Protein AF-0000000068305610 (afdb_homodimer)

pLDDT: mean 79.69, std 26.47, range [17.66, 98.88]

Foldseek 3Di:
DDDDDDDDDDDDPPDPDDPPPPPPDPVVVVVVVVVVVVVVVPVVPPPPPPPPPPPPDDPDDPDPPPPPPPPPPPPPLDQFFQAQEEEEAEEEQVCCVPLQLLQLLADALVGHHYEYEYQDDDDPVPDDSSGYHYDYFDDDVVAAADAPPADCVLASQLCSLLVRLVVPDPNHFKYKAEYSQKHFLVVQVSLVPSQDDLVDWAKEAADAQFPVRCVVQHNFFHDRHLMIMTTNVNSVVCNVCVSVQSNVCNHFRHHRRSSVSSSVVVVHTYDYAQLRYSPQWAEACQLCLLQPDLAFNTMHGPLVRYAQLDPPDHSSRSVNLLSVQCVLARQQQQFWAWDADVVLQWIWIDGGSWKIWIWLHPDDPVVSNAGEQRIAGNVRHRDQVGGPGGHDYADPDLLGHTWMWTWDDWDDDVQKIKTKTFTDDDPCLVVCCVPNPDSCPLVNQATIEIEIEHGADSLQNPPDPPPPPPPPPPCVPVVPPPSHYRDGWYKDWDDDDSHYTYMYIGHADQAPRHDPPRDD/DDDDDDDDDDPDDDDPDDPPPPPPDPVVVVVVVVVVVVVVVPVVPPPPPPCPPPPPDDPDDPDPPPPPPPVPPPPCPDQFFQAQEEEEAEEEQVCCVPLQLQQLLADALVGHHYEYEYQDDDDPVPDDSSGYHYDYFDDDVVAAADAPPADCVLASQLCSLLVRLVVPDPNHFKYKAEYSQKHFLVVQVSLVPSQDDLVDWAKEAADAQFPVRCVVQHNFFHDRHLMIMTTNVNSVVCNVCVVVQSNVCNHFRHHRRSSVSSVVVVVHTYDYAQLRYSPQWAEACQLCLLQPDLAFNTMHGPLVRYAQLDPPDHSSRSVNLLSVQCVLARQQQQFWAWDADVVLQWIWIDGGSWKIWIWLHPDDPVVSNAGEQRIGGNVRHRDQVGGPGGHDYADPDLLGHTWMWTWDDWDDDPQKIKTKTFTDDDPCLVVCCVPNPDSCPLVNQATIEIEIEHGEDSLQNPPDPPPPPPPPPPCVPVVPPPSHYRDGWYKDWDDDDSHYTYMYIGHADQAPRHDPPRDD

Nearest PDB structures (foldseek):
  8yrl-assembly1_B  TM=6.898E-01  e=5.692E-20  Aspergillus fumigatus CEA10
  2j0b-assembly1_A  TM=7.912E-01  e=1.025E-08  Mus musculus
  7q4i-assembly1_A  TM=6.217E-01  e=4.130E-06  Drosophila melanogaster
  8j2n-assembly2_B  TM=4.578E-01  e=2.581E-04  Mycobacterium tuberculosis H37Rv
  6eji-assembly1_A  TM=3.893E-01  e=1.272E+00  Campylobacter jejuni

Secondary structure (DSSP, 8-state):
-------------------------THHHHHHHHHHHHHHHHHHHHHTT----------------------------PPP-GGGEEEEEE--HHHHHHHHHHHHTT--TTT-EEEEEESSPPPGGG--TTSPPEEEPPP-TTS----SSS-THHHHHHTHHHHHHHT--TT--EEEEEETT-EE-HHHHHHHHTTS-TTS--EEE---SBHHHHHHS-TT---GGG-EEEEHHHHHHHHHHHHHHHHH-TTS--HHHHHHHHHHHHTPPEEE-TTEE---EEE-THHHHHT--SS---EE--TTSB--SSTTS-HHHHHHHHHHHHHH-TTTTT-EEEEEETTTTEEEEEETTTEEEEESS---HHHHTSEE--EEETTS--SGGGBSS-EEPPP--TTTSPEEEEEEEEEEETTEEEEEEEEPP-TTHHHHHHHSTTTTHHHHH--EEEEEEPPPPGGGG----------TTTHHHHTTS--PPP--EEEEEE---SSEEEEEEES--SGGGS-GGG--/-------------------------THHHHHHHHHHHHHHHHHHHTTTT----------------------------PPP-GGGEEEEEE--HHHHHHHHHHHHTT--TTT-EEEEEESSPPPGGG--TTSPPEEEPPP-TTS----SSS-THHHHHHTHHHHHHHT--TT--EEEEEETT-EE-HHHHHHHHTTS-TTS--EEE---SBHHHHHHS-TT---GGG-EEEEHHHHHHHHHHHHHHHHH-TTS--HHHHHHHHHHHHTPPEEE-TTEE---EEE-THHHHHT--SS---EE--TTSB--SSTTS-HHHHHHHHHHHHHH-TTTTT-EEEEEETTTTEEEEEETTTEEEEESS---HHHHTSEE--EEETTS--SGGGBSS-EEPPP--TTTSPEEEEEEEEEEETTEEEEEEEEPP-TTHHHHHHHSTTTTHHHHH--EEEEEEPPPPGGGG----------TTGGGTSTTS--PPP--EEEEEE---SSEEEEEEES--SGGGS-GGG--

Radius of gyration: 33.12 Å; Cα contacts (8 Å, |Δi|>4): 2041; chains: 2; bounding box: 100×125×122 Å

Sequence (1040 aa):
MTTTSTTNPNNANPRSPKIPRYRQSHVATAVIAVAALLISTTAWLSLVFSATPHSLPAPQSFTRSRNRTISRRGGHSEELTLNDIVFGIAGSAQLWKQRKEYVRLWWRPNDMRGHVWLEEKLPVNDVDRSLPPIMVSEDISRFRYTNPTGHPSGLRISRIISECFRLGLPNVRWFVLADDDTIINVDNLVAVLGKYDSSEMVYVGSPSESHSANTYFSHSMAFGGGGIAISHPLAEALSGMQDKCLERYPKLYGSDDRLHACIAELGIPLTREPGFHQCDIRGNAHGLLSSHPIAPFVSIHHVEAVDPFYPGFTSLQSLKLFTQAMRLQATSFLQRSICYDRGHHLTFSVSLGYVVQVFPNIVLPRDLERSEQTYSAWNGISHRNEFDFDTKVAYRSVCKKPILFFLKDIRKQGDATLGSYMRSKAKDDFKRKVFCFSRFRLLHSLQKIKVLGYPPTKKWHLVSFFTQLRFPYAMKLISDLPVPVPRRLCCKLNQTSEEVVSLTVGQCGKGPFGSITDTKMTTTSTTNPNNANPRSPKIPRYRQSHVATAVIAVAALLISTTAWLSLVFSATPHSLPAPQSFTRSRNRTISRRGGHSEELTLNDIVFGIAGSAQLWKQRKEYVRLWWRPNDMRGHVWLEEKLPVNDVDRSLPPIMVSEDISRFRYTNPTGHPSGLRISRIISECFRLGLPNVRWFVLADDDTIINVDNLVAVLGKYDSSEMVYVGSPSESHSANTYFSHSMAFGGGGIAISHPLAEALSGMQDKCLERYPKLYGSDDRLHACIAELGIPLTREPGFHQCDIRGNAHGLLSSHPIAPFVSIHHVEAVDPFYPGFTSLQSLKLFTQAMRLQATSFLQRSICYDRGHHLTFSVSLGYVVQVFPNIVLPRDLERSEQTYSAWNGISHRNEFDFDTKVAYRSVCKKPILFFLKDIRKQGDATLGSYMRSKAKDDFKRKVFCFSRFRLLHSLQKIKVLGYPPTKKWHLVSFFTQLRFPYAMKLISDLPVPVPRRLCCKLNQTSEEVVSLTVGQCGKGPFGSITDTK

InterPro domains:
  IPR006740 Protein of unknown function DUF604 [PF04646] (214-461)

Solvent-accessible surface area (backbone atoms only — not comparable to full-atom values): 56704 Å² total; per-residue (Å²): 135,88,75,86,74,87,76,84,87,81,86,79,79,76,78,78,74,80,74,78,78,76,76,78,65,74,63,57,61,58,51,48,57,54,45,57,59,51,54,67,54,56,69,63,61,69,73,68,66,77,72,73,75,75,80,74,75,81,79,76,81,77,76,78,77,72,78,67,70,70,69,75,70,71,86,75,72,64,80,70,48,57,67,26,34,37,36,40,26,40,48,43,62,88,50,36,82,62,32,48,60,45,38,50,68,56,54,46,60,91,57,48,48,49,34,33,36,17,80,47,85,73,66,81,89,69,77,54,80,64,42,67,52,80,42,62,57,73,89,60,82,86,53,60,75,64,31,88,84,47,51,72,67,25,50,50,54,37,43,40,61,38,56,56,56,70,66,61,68,75,73,54,35,32,37,35,36,32,34,38,52,26,46,51,36,63,69,33,42,41,57,58,57,43,42,44,45,43,84,28,53,43,41,37,20,16,41,51,48,23,36,63,58,18,63,71,74,33,55,66,32,42,32,40,44,17,22,30,38,32,12,35,51,36,41,53,54,38,53,75,44,42,72,67,42,49,55,73,44,25,64,44,57,24,20,48,54,43,40,42,38,46,40,36,44,64,24,47,58,64,41,77,40,85,23,20,26,27,45,42,43,30,45,38,56,57,19,59,53,62,32,41,64,88,52,48,46,27,25,41,12,48,60,83,57,33,51,44,84,35,87,95,41,51,56,67,56,20,49,50,53,43,44,50,36,36,68,76,40,38,76,37,27,34,38,39,26,52,35,70,43,72,92,70,31,27,22,39,41,36,10,39,66,46,38,37,34,39,25,70,37,79,69,55,50,60,62,60,57,27,19,37,56,49,41,24,29,69,89,64,53,60,56,65,78,40,37,75,51,51,58,36,78,61,70,79,50,69,61,64,38,57,49,48,18,34,55,76,46,73,46,79,51,87,83,24,32,42,33,39,19,36,54,55,90,52,92,54,52,63,56,31,61,68,72,37,60,82,79,32,64,65,62,70,52,45,47,36,38,37,38,40,38,41,59,56,61,91,42,27,74,35,69,38,54,56,67,64,73,68,54,78,76,70,49,63,75,70,57,73,58,74,57,42,38,44,54,46,34,15,26,41,82,44,94,54,60,73,44,38,43,36,34,40,36,26,60,59,46,81,51,76,36,18,43,76,74,45,64,124,136,89,83,89,81,88,81,84,88,79,86,76,80,79,81,77,80,81,76,78,81,75,77,78,67,78,65,61,64,59,54,51,59,56,47,58,60,53,54,69,56,55,71,63,61,71,72,68,66,76,73,71,81,72,82,73,76,80,80,75,80,76,76,78,77,72,78,67,70,68,68,76,69,69,89,74,66,64,78,69,50,56,67,28,34,36,35,41,26,41,49,44,62,86,50,36,83,63,32,49,62,46,39,51,67,56,53,46,60,90,56,48,48,47,33,31,35,17,81,48,84,72,68,80,91,68,77,54,81,63,43,66,52,78,42,62,55,72,89,59,84,85,52,61,76,64,32,88,84,47,51,72,67,23,50,50,54,38,43,41,61,38,58,57,57,70,66,63,68,75,73,53,35,31,36,36,35,32,33,37,53,26,47,52,36,63,70,32,42,42,58,58,57,44,42,43,46,44,84,28,55,42,41,36,19,18,41,50,49,22,34,62,58,18,64,70,72,34,54,68,32,41,31,40,46,16,22,29,37,32,12,35,50,36,43,53,56,40,53,74,43,42,72,66,42,49,55,75,46,26,64,47,57,22,20,48,54,43,41,42,39,46,39,36,44,64,25,48,57,63,42,76,39,84,24,21,25,25,44,42,42,29,45,40,56,57,18,58,54,62,31,42,64,86,53,50,45,27,26,40,13,48,61,84,54,33,50,44,84,35,88,94,41,53,56,67,57,20,48,50,53,43,45,49,35,36,67,76,40,39,75,37,27,33,39,40,25,52,36,71,43,73,92,70,31,28,22,38,41,35,11,38,66,47,39,37,34,40,26,71,37,79,70,55,49,60,62,61,58,26,19,38,56,52,41,25,29,69,87,64,53,60,57,65,81,41,36,75,50,50,59,36,78,60,72,80,48,70,62,62,38,57,48,48,19,34,55,75,46,75,44,80,50,88,83,25,34,42,32,39,19,36,54,56,88,52,91,54,51,64,55,29,63,67,73,36,60,81,82,33,63,65,60,69,52,44,47,35,37,38,38,39,38,39,60,55,61,91,43,27,72,36,69,37,54,54,67,64,74,70,54,78,76,71,50,63,73,70,57,72,58,74,58,43,37,46,54,46,33,14,26,37,84,44,93,57,60,74,43,38,42,38,34,41,35,28,61,60,48,80,53,77,35,18,42,75,74,47,63,124

Structure (mmCIF, N/CA/C/O backbone):
data_AF-0000000068305610-model_v1
#
loop_
_entity.id
_entity.type
_entity.pdbx_description
1 polymer 'Uncharacterized protein'
#
loop_
_atom_site.group_PDB
_atom_site.id
_atom_site.type_symbol
_atom_site.label_atom_id
_atom_site.label_alt_id
_atom_site.label_comp_id
_atom_site.label_asym_id
_atom_site.label_entity_id
_atom_site.label_seq_id
_atom_site.pdbx_PDB_ins_code
_atom_site.Cartn_x
_atom_site.Cartn_y
_atom_site.Cartn_z
_atom_site.occupancy
_atom_site.B_iso_or_equiv
_atom_site.auth_seq_id
_atom_site.auth_comp_id
_atom_site.auth_asym_id
_atom_site.auth_atom_id
_atom_site.pdbx_PDB_model_num
ATOM 1 N N . MET A 1 1 ? -10.773 -84.375 35.188 1 19.09 1 MET A N 1
ATOM 2 C CA . MET A 1 1 ? -10.977 -84.25 36.625 1 19.09 1 MET A CA 1
ATOM 3 C C . MET A 1 1 ? -10.078 -83.125 37.188 1 19.09 1 MET A C 1
ATOM 5 O O . MET A 1 1 ? -10.523 -82.312 38 1 19.09 1 MET A O 1
ATOM 9 N N . THR A 1 2 ? -8.797 -83.375 37.156 1 20.03 2 THR A N 1
ATOM 10 C CA . THR A 1 2 ? -7.93 -83 38.281 1 20.03 2 THR A CA 1
ATOM 11 C C . THR A 1 2 ? -7.664 -81.5 38.281 1 20.03 2 THR A C 1
ATOM 13 O O . THR A 1 2 ? -7.32 -80.938 37.25 1 20.03 2 THR A O 1
ATOM 16 N N . THR A 1 3 ? -7.738 -80.75 39.406 1 22.73 3 THR A N 1
ATOM 17 C CA . THR A 1 3 ? -8.078 -79.562 40.156 1 22.73 3 THR A CA 1
ATOM 18 C C . THR A 1 3 ? -6.859 -78.625 40.344 1 22.73 3 THR A C 1
ATOM 20 O O . THR A 1 3 ? -6.938 -77.625 40.969 1 22.73 3 THR A O 1
ATOM 23 N N . THR A 1 4 ? -5.676 -79 39.844 1 21.41 4 THR A N 1
ATOM 24 C CA . THR A 1 4 ? -4.566 -78.688 40.75 1 21.41 4 THR A CA 1
ATOM 25 C C . THR A 1 4 ? -4.387 -77.188 40.844 1 21.41 4 THR A C 1
ATOM 27 O O . THR A 1 4 ? -4.41 -76.438 39.844 1 21.41 4 THR A O 1
ATOM 30 N N . SER A 1 5 ? -4.164 -76.5 42.062 1 22.48 5 SER A N 1
ATOM 31 C CA . SER A 1 5 ? -4.344 -75.375 42.969 1 22.48 5 SER A CA 1
ATOM 32 C C . SER A 1 5 ? -3.18 -74.375 42.875 1 22.48 5 SER A C 1
ATOM 34 O O . SER A 1 5 ? -3.139 -73.375 43.594 1 22.48 5 SER A O 1
ATOM 36 N N . THR A 1 6 ? -2.215 -74.562 41.969 1 21.61 6 THR A N 1
ATOM 37 C CA . THR A 1 6 ? -0.915 -74.188 42.531 1 21.61 6 THR A CA 1
ATOM 38 C C . THR A 1 6 ? -0.86 -72.688 42.844 1 21.61 6 THR A C 1
ATOM 40 O O . THR A 1 6 ? -1.259 -71.875 42.031 1 21.61 6 THR A O 1
ATOM 43 N N . THR A 1 7 ? -0.327 -72.125 44 1 21.12 7 THR A N 1
ATOM 44 C CA . THR A 1 7 ? -0.325 -71.125 45.094 1 21.12 7 THR A CA 1
ATOM 45 C C . THR A 1 7 ? 0.543 -69.938 44.719 1 21.12 7 THR A C 1
ATOM 47 O O . THR A 1 7 ? 0.395 -68.875 45.312 1 21.12 7 THR A O 1
ATOM 50 N N . ASN A 1 8 ? 1.526 -70 43.781 1 20.67 8 ASN A N 1
ATOM 51 C CA . ASN A 1 8 ? 2.77 -69.438 44.312 1 20.67 8 ASN A CA 1
ATOM 52 C C . ASN A 1 8 ? 2.633 -67.938 44.594 1 20.67 8 ASN A C 1
ATOM 54 O O . ASN A 1 8 ? 1.819 -67.25 43.969 1 20.67 8 ASN A O 1
ATOM 58 N N . PRO A 1 9 ? 3.736 -67.188 45.219 1 22.7 9 PRO A N 1
ATOM 59 C CA . PRO A 1 9 ? 4.086 -66.25 46.25 1 22.7 9 PRO A CA 1
ATOM 60 C C . PRO A 1 9 ? 4.066 -64.75 45.75 1 22.7 9 PRO A C 1
ATOM 62 O O . PRO A 1 9 ? 4.105 -64.562 44.562 1 22.7 9 PRO A O 1
ATOM 65 N N . ASN A 1 10 ? 4.133 -63.719 46.656 1 21.58 10 ASN A N 1
ATOM 66 C CA . ASN A 1 10 ? 3.746 -62.375 47 1 21.58 10 ASN A CA 1
ATOM 67 C C . ASN A 1 10 ? 4.77 -61.344 46.5 1 21.58 10 ASN A C 1
ATOM 69 O O . ASN A 1 10 ? 4.727 -60.188 46.875 1 21.58 10 ASN A O 1
ATOM 73 N N . ASN A 1 11 ? 5.805 -61.688 45.688 1 20.88 11 ASN A N 1
ATOM 74 C CA . ASN A 1 11 ? 7.008 -60.906 45.906 1 20.88 11 ASN A CA 1
ATOM 75 C C . ASN A 1 11 ? 6.746 -59.406 45.656 1 20.88 11 ASN A C 1
ATOM 77 O O . ASN A 1 11 ? 5.953 -59.062 44.812 1 20.88 11 ASN A O 1
ATOM 81 N N . ALA A 1 12 ? 7.43 -58.5 46.531 1 21.52 12 ALA A N 1
ATOM 82 C CA . ALA A 1 12 ? 7.527 -57.156 47.125 1 21.52 12 ALA A CA 1
ATOM 83 C C . ALA A 1 12 ? 7.977 -56.125 46.125 1 21.52 12 ALA A C 1
ATOM 85 O O . ALA A 1 12 ? 8.812 -56.406 45.25 1 21.52 12 ALA A O 1
ATOM 86 N N . ASN A 1 13 ? 7.211 -55.031 45.844 1 23.25 13 ASN A N 1
ATOM 87 C CA . ASN A 1 13 ? 7.059 -53.938 44.875 1 23.25 13 ASN A CA 1
ATOM 88 C C . ASN A 1 13 ? 8.219 -52.938 44.969 1 23.25 13 ASN A C 1
ATOM 90 O O . ASN A 1 13 ? 8.281 -52.156 45.906 1 23.25 13 ASN A O 1
ATOM 94 N N . PRO A 1 14 ? 9.539 -53.469 44.875 1 23.23 14 PRO A N 1
ATOM 95 C CA . PRO A 1 14 ? 10.508 -52.5 45.375 1 23.23 14 PRO A CA 1
ATOM 96 C C . PRO A 1 14 ? 10.391 -51.156 44.688 1 23.23 14 PRO A C 1
ATOM 98 O O . PRO A 1 14 ? 9.984 -51.062 43.531 1 23.23 14 PRO A O 1
ATOM 101 N N . ARG A 1 15 ? 10.391 -50.125 45.5 1 23.12 15 ARG A N 1
ATOM 102 C CA . ARG A 1 15 ? 10.141 -48.688 45.375 1 23.12 15 ARG A CA 1
ATOM 103 C C . ARG A 1 15 ? 11.25 -48 44.594 1 23.12 15 ARG A C 1
ATOM 105 O O . ARG A 1 15 ? 12.422 -48.031 44.969 1 23.12 15 ARG A O 1
ATOM 112 N N . SER A 1 16 ? 11.32 -48.156 43.219 1 22.98 16 SER A N 1
ATOM 113 C CA . SER A 1 16 ? 12.461 -47.656 42.469 1 22.98 16 SER A CA 1
ATOM 114 C C . SER A 1 16 ? 12.727 -46.188 42.781 1 22.98 16 SER A C 1
ATOM 116 O O . SER A 1 16 ? 11.789 -45.375 42.875 1 22.98 16 SER A O 1
ATOM 118 N N . PRO A 1 17 ? 13.828 -45.906 43.344 1 23.52 17 PRO A N 1
ATOM 119 C CA . PRO A 1 17 ? 14.258 -44.594 43.875 1 23.52 17 PRO A CA 1
ATOM 120 C C . PRO A 1 17 ? 14.188 -43.5 42.844 1 23.52 17 PRO A C 1
ATOM 122 O O . PRO A 1 17 ? 14.242 -43.75 41.656 1 23.52 17 PRO A O 1
ATOM 125 N N . LYS A 1 18 ? 13.758 -42.281 43.406 1 25.31 18 LYS A N 1
ATOM 126 C CA . LYS A 1 18 ? 13.406 -41 42.844 1 25.31 18 LYS A CA 1
ATOM 127 C C . LYS A 1 18 ? 14.617 -40.344 42.156 1 25.31 18 LYS A C 1
ATOM 129 O O . LYS A 1 18 ? 15.602 -40 42.844 1 25.31 18 LYS A O 1
ATOM 134 N N . ILE A 1 19 ? 15.156 -40.844 41 1 24.5 19 ILE A N 1
ATOM 135 C CA . ILE A 1 19 ? 16.391 -40.219 40.531 1 24.5 19 ILE A CA 1
ATOM 136 C C . ILE A 1 19 ? 16.188 -38.719 40.375 1 24.5 19 ILE A C 1
ATOM 138 O O . ILE A 1 19 ? 15.25 -38.281 39.688 1 24.5 19 ILE A O 1
ATOM 142 N N . PRO A 1 20 ? 16.781 -37.906 41.25 1 23.84 20 PRO A N 1
ATOM 143 C CA . PRO A 1 20 ? 16.594 -36.469 41.281 1 23.84 20 PRO A CA 1
ATOM 144 C C . PRO A 1 20 ? 16.969 -35.781 39.969 1 23.84 20 PRO A C 1
ATOM 146 O O . PRO A 1 20 ? 17.969 -36.125 39.344 1 23.84 20 PRO A O 1
ATOM 149 N N . ARG A 1 21 ? 15.961 -35.281 39.25 1 25.06 21 ARG A N 1
ATOM 150 C CA . ARG A 1 21 ? 16 -34.562 37.969 1 25.06 21 ARG A CA 1
ATOM 151 C C . ARG A 1 21 ? 16.891 -33.312 38.062 1 25.06 21 ARG A C 1
ATOM 153 O O . ARG A 1 21 ? 16.625 -32.406 38.844 1 25.06 21 ARG A O 1
ATOM 160 N N . TYR A 1 22 ? 18.219 -33.531 37.969 1 24.05 22 TYR A N 1
ATOM 161 C CA . TYR A 1 22 ? 19.156 -32.438 38.031 1 24.05 22 TYR A CA 1
ATOM 162 C C . TYR A 1 22 ? 18.766 -31.312 37.094 1 24.05 22 TYR A C 1
ATOM 164 O O . TYR A 1 22 ? 18.422 -31.578 35.938 1 24.05 22 TYR A O 1
ATOM 172 N N . ARG A 1 23 ? 18.375 -30.25 37.656 1 25.55 23 ARG A N 1
ATOM 173 C CA . ARG A 1 23 ? 17.984 -28.922 37.156 1 25.55 23 ARG A CA 1
ATOM 174 C C . ARG A 1 23 ? 19.047 -28.359 36.219 1 25.55 23 ARG A C 1
ATOM 176 O O . ARG A 1 23 ? 20.062 -27.844 36.656 1 25.55 23 ARG A O 1
ATOM 183 N N . GLN A 1 24 ? 19.484 -29.141 35.188 1 26.52 24 GLN A N 1
ATOM 184 C CA . GLN A 1 24 ? 20.547 -28.547 34.406 1 26.52 24 GLN A CA 1
ATOM 185 C C . GLN A 1 24 ? 20.156 -27.172 33.875 1 26.52 24 GLN A C 1
ATOM 187 O O . GLN A 1 24 ? 19.109 -27.016 33.25 1 26.52 24 GLN A O 1
ATOM 192 N N . SER A 1 25 ? 20.562 -26.141 34.594 1 27.72 25 SER A N 1
ATOM 193 C CA . SER A 1 25 ? 20.438 -24.688 34.562 1 27.72 25 SER A CA 1
ATOM 194 C C . SER A 1 25 ? 20.719 -24.141 33.156 1 27.72 25 SER A C 1
ATOM 196 O O . SER A 1 25 ? 21.453 -24.75 32.375 1 27.72 25 SER A O 1
ATOM 198 N N . HIS A 1 26 ? 19.75 -23.281 32.75 1 29.67 26 HIS A N 1
ATOM 199 C CA . HIS A 1 26 ? 19.469 -22.484 31.547 1 29.67 26 HIS A CA 1
ATOM 200 C C . HIS A 1 26 ? 20.703 -21.703 31.094 1 29.67 26 HIS A C 1
ATOM 202 O O . HIS A 1 26 ? 20.625 -20.922 30.141 1 29.67 26 HIS A O 1
ATOM 208 N N . VAL A 1 27 ? 21.734 -21.734 32.031 1 33.31 27 VAL A N 1
ATOM 209 C CA . VAL A 1 27 ? 22.844 -20.844 31.766 1 33.31 27 VAL A CA 1
ATOM 210 C C . VAL A 1 27 ? 23.578 -21.297 30.5 1 33.31 27 VAL A C 1
ATOM 212 O O . VAL A 1 27 ? 24.297 -20.531 29.875 1 33.31 27 VAL A O 1
ATOM 215 N N . ALA A 1 28 ? 23.453 -22.625 30.266 1 31.69 28 ALA A N 1
ATOM 216 C CA . ALA A 1 28 ? 24.359 -23.094 29.219 1 31.69 28 ALA A CA 1
ATOM 217 C C . ALA A 1 28 ? 23.938 -22.562 27.844 1 31.69 28 ALA A C 1
ATOM 219 O O . ALA A 1 28 ? 24.781 -22.344 26.969 1 31.69 28 ALA A O 1
ATOM 220 N N . THR A 1 29 ? 22.594 -22.469 27.844 1 30.66 29 THR A N 1
ATOM 221 C CA . THR A 1 29 ? 22.219 -22.172 26.469 1 30.66 29 THR A CA 1
ATOM 222 C C . THR A 1 29 ? 22.609 -20.734 26.094 1 30.66 29 THR A C 1
ATOM 224 O O . THR A 1 29 ? 22.781 -20.438 24.906 1 30.66 29 THR A O 1
ATOM 227 N N . ALA A 1 30 ? 22.594 -19.828 27.188 1 33.22 30 ALA A N 1
ATOM 228 C CA . ALA A 1 30 ? 22.953 -18.438 26.875 1 33.22 30 ALA A CA 1
ATOM 229 C C . ALA A 1 30 ? 24.391 -18.344 26.375 1 33.22 30 ALA A C 1
ATOM 231 O O . ALA A 1 30 ? 24.703 -17.547 25.5 1 33.22 30 ALA A O 1
ATOM 232 N N . VAL A 1 31 ? 25.25 -19.266 26.922 1 34.5 31 VAL A N 1
ATOM 233 C CA . VAL A 1 31 ? 26.656 -19.172 26.594 1 34.5 31 VAL A CA 1
ATOM 234 C C . VAL A 1 31 ? 26.875 -19.578 25.141 1 34.5 31 VAL A C 1
ATOM 236 O O . VAL A 1 31 ? 27.703 -18.984 24.438 1 34.5 31 VAL A O 1
ATOM 239 N N . ILE A 1 32 ? 25.984 -20.484 24.703 1 32.44 32 ILE A N 1
ATOM 240 C CA . ILE A 1 32 ? 26.297 -20.969 23.359 1 32.44 32 ILE A CA 1
ATOM 241 C C . ILE A 1 32 ? 25.922 -19.891 22.344 1 32.44 32 ILE A C 1
ATOM 243 O O . ILE A 1 32 ? 26.641 -19.688 21.359 1 32.44 32 ILE A O 1
ATOM 247 N N . ALA A 1 33 ? 24.781 -19.188 22.719 1 31.53 33 ALA A N 1
ATOM 248 C CA . ALA A 1 33 ? 24.406 -18.219 21.688 1 31.53 33 ALA A CA 1
ATOM 249 C C . ALA A 1 33 ? 25.453 -17.125 21.562 1 31.53 33 ALA A C 1
ATOM 251 O O . ALA A 1 33 ? 25.719 -16.625 20.453 1 31.53 33 ALA A O 1
ATOM 252 N N . VAL A 1 34 ? 26.078 -16.719 22.719 1 35.78 34 VAL A N 1
ATOM 253 C CA . VAL A 1 34 ? 27.125 -15.719 22.656 1 35.78 34 VAL A CA 1
ATOM 254 C C . VAL A 1 34 ? 28.328 -16.266 21.891 1 35.78 34 VAL A C 1
ATOM 256 O O . VAL A 1 34 ? 28.953 -15.562 21.109 1 35.78 34 VAL A O 1
ATOM 259 N N . ALA A 1 35 ? 28.547 -17.609 22.078 1 32.56 35 ALA A N 1
ATOM 260 C CA . ALA A 1 35 ? 29.734 -18.141 21.422 1 32.56 35 ALA A CA 1
ATOM 261 C C . ALA A 1 35 ? 29.562 -18.125 19.891 1 32.56 35 ALA A C 1
ATOM 263 O O . ALA A 1 35 ? 30.516 -17.828 19.172 1 32.56 35 ALA A O 1
ATOM 264 N N . ALA A 1 36 ? 28.328 -18.5 19.516 1 31 36 ALA A N 1
ATOM 265 C CA . ALA A 1 36 ? 28.188 -18.562 18.062 1 31 36 ALA A CA 1
ATOM 266 C C . ALA A 1 36 ? 28.328 -17.172 17.453 1 31 36 ALA A C 1
ATOM 268 O O . ALA A 1 36 ? 28.844 -17.031 16.344 1 31 36 ALA A O 1
ATOM 269 N N . LEU A 1 37 ? 27.922 -16.109 18.188 1 31.36 37 LEU A N 1
ATOM 270 C CA . LEU A 1 37 ? 28.141 -14.766 17.672 1 31.36 37 LEU A CA 1
ATOM 271 C C . LEU A 1 37 ? 29.641 -14.461 17.609 1 31.36 37 LEU A C 1
ATOM 273 O O . LEU A 1 37 ? 30.094 -13.781 16.688 1 31.36 37 LEU A O 1
ATOM 277 N N . LEU A 1 38 ? 30.422 -15.062 18.562 1 31.53 38 LEU A N 1
ATOM 278 C CA . LEU A 1 38 ? 31.844 -14.773 18.578 1 31.53 38 LEU A CA 1
ATOM 279 C C . LEU A 1 38 ? 32.562 -15.438 17.406 1 31.53 38 LEU A C 1
ATOM 281 O O . LEU A 1 38 ? 33.5 -14.891 16.844 1 31.53 38 LEU A O 1
ATOM 285 N N . ILE A 1 39 ? 32.062 -16.656 17.047 1 31.14 39 ILE A N 1
ATOM 286 C CA . ILE A 1 39 ? 32.875 -17.328 16.031 1 31.14 39 ILE A CA 1
ATOM 287 C C . ILE A 1 39 ? 32.75 -16.594 14.703 1 31.14 39 ILE A C 1
ATOM 289 O O . ILE A 1 39 ? 33.719 -16.438 13.977 1 31.14 39 ILE A O 1
ATOM 293 N N . SER A 1 40 ? 31.516 -16.141 14.406 1 27.84 40 SER A N 1
ATOM 294 C CA . SER A 1 40 ? 31.453 -15.641 13.039 1 27.84 40 SER A CA 1
ATOM 295 C C . SER A 1 40 ? 32.219 -14.336 12.898 1 27.84 40 SER A C 1
ATOM 297 O O . SER A 1 40 ? 32.438 -13.844 11.789 1 27.84 40 SER A O 1
ATOM 299 N N . THR A 1 41 ? 32.531 -13.672 14.016 1 29.97 41 THR A N 1
ATOM 300 C CA . THR A 1 41 ? 33.281 -12.438 13.898 1 29.97 41 THR A CA 1
ATOM 301 C C . THR A 1 41 ? 34.75 -12.734 13.523 1 29.97 41 THR A C 1
ATOM 303 O O . THR A 1 41 ? 35.406 -11.883 12.938 1 29.97 41 THR A O 1
ATOM 306 N N . THR A 1 42 ? 35.281 -13.875 13.945 1 27.14 42 THR A N 1
ATOM 307 C CA . THR A 1 42 ? 36.719 -14.031 13.781 1 27.14 42 THR A CA 1
ATOM 308 C C . THR A 1 42 ? 37.094 -14.211 12.305 1 27.14 42 THR A C 1
ATOM 310 O O . THR A 1 42 ? 38.219 -13.883 11.891 1 27.14 42 THR A O 1
ATOM 313 N N . ALA A 1 43 ? 36.25 -14.984 11.578 1 27.23 43 ALA A N 1
ATOM 314 C CA . ALA A 1 43 ? 36.781 -15.281 10.25 1 27.23 43 ALA A CA 1
ATOM 315 C C . ALA A 1 43 ? 36.906 -14.016 9.422 1 27.23 43 ALA A C 1
ATOM 317 O O . ALA A 1 43 ? 37.75 -13.953 8.508 1 27.23 43 ALA A O 1
ATOM 318 N N . TRP A 1 44 ? 36.125 -13.031 9.742 1 26.14 44 TRP A N 1
ATOM 319 C CA . TRP A 1 44 ? 36.156 -11.867 8.859 1 26.14 44 TRP A CA 1
ATOM 320 C C . TRP A 1 44 ? 37.406 -11.047 9.086 1 26.14 44 TRP A C 1
ATOM 322 O O . TRP A 1 44 ? 37.875 -10.312 8.195 1 26.14 44 TRP A O 1
ATOM 332 N N . LEU A 1 45 ? 38.125 -11.227 10.203 1 26.53 45 LEU A N 1
ATOM 333 C CA . LEU A 1 45 ? 39.25 -10.328 10.469 1 26.53 45 LEU A CA 1
ATOM 334 C C . LEU A 1 45 ? 40.406 -10.586 9.484 1 26.53 45 LEU A C 1
ATOM 336 O O . LEU A 1 45 ? 41.219 -9.695 9.234 1 26.53 45 LEU A O 1
ATOM 340 N N . SER A 1 46 ? 40.594 -11.812 9.117 1 23.84 46 SER A N 1
ATOM 341 C CA . SER A 1 46 ? 41.906 -12.023 8.5 1 23.84 46 SER A CA 1
ATOM 342 C C . SER A 1 46 ? 41.969 -11.312 7.156 1 23.84 46 SER A C 1
ATOM 344 O O . SER A 1 46 ? 43.094 -11.055 6.656 1 23.84 46 SER A O 1
ATOM 346 N N . LEU A 1 47 ? 40.906 -11.383 6.383 1 23.48 47 LEU A N 1
ATOM 347 C CA . LEU A 1 47 ? 41.188 -11.195 4.957 1 23.48 47 LEU A CA 1
ATOM 348 C C . LEU A 1 47 ? 41.344 -9.719 4.625 1 23.48 47 LEU A C 1
ATOM 350 O O . LEU A 1 47 ? 41.75 -9.375 3.516 1 23.48 47 LEU A O 1
ATOM 354 N N . VAL A 1 48 ? 40.906 -8.812 5.52 1 24.39 48 VAL A N 1
ATOM 355 C CA . VAL A 1 48 ? 40.75 -7.477 4.949 1 24.39 48 VAL A CA 1
ATOM 356 C C . VAL A 1 48 ? 42.094 -6.777 4.863 1 24.39 48 VAL A C 1
ATOM 358 O O . VAL A 1 48 ? 42.219 -5.762 4.18 1 24.39 48 VAL A O 1
ATOM 361 N N . PHE A 1 49 ? 43.094 -7.133 5.66 1 24.86 49 PHE A N 1
ATOM 362 C CA . PHE A 1 49 ? 44.062 -6.062 5.84 1 24.86 49 PHE A CA 1
ATOM 363 C C . PHE A 1 49 ? 45.031 -6.004 4.664 1 24.86 49 PHE A C 1
ATOM 365 O O . PHE A 1 49 ? 46.062 -5.344 4.738 1 24.86 49 PHE A O 1
ATOM 372 N N . SER A 1 50 ? 44.969 -6.809 3.65 1 20.83 50 SER A N 1
ATOM 373 C CA . SER A 1 50 ? 46.25 -6.637 2.947 1 20.83 50 SER A CA 1
ATOM 374 C C . SER A 1 50 ? 46.25 -5.367 2.098 1 20.83 50 SER A C 1
ATOM 376 O O . SER A 1 50 ? 45.594 -5.32 1.05 1 20.83 50 SER A O 1
ATOM 378 N N . ALA A 1 51 ? 46.25 -4.176 2.641 1 23.23 51 ALA A N 1
ATOM 379 C CA . ALA A 1 51 ? 46.25 -2.867 1.993 1 23.23 51 ALA A CA 1
ATOM 380 C C . ALA A 1 51 ? 47.469 -2.672 1.115 1 23.23 51 ALA A C 1
ATOM 382 O O . ALA A 1 51 ? 48.562 -2.498 1.623 1 23.23 51 ALA A O 1
ATOM 383 N N . THR A 1 52 ? 47.688 -3.57 0.124 1 23.08 52 THR A N 1
ATOM 384 C CA . THR A 1 52 ? 48.906 -3.141 -0.576 1 23.08 52 THR A CA 1
ATOM 385 C C . THR A 1 52 ? 48.688 -1.783 -1.239 1 23.08 52 THR A C 1
ATOM 387 O O . THR A 1 52 ? 47.625 -1.54 -1.841 1 23.08 52 THR A O 1
ATOM 390 N N . PRO A 1 53 ? 49.5 -0.846 -0.988 1 27.48 53 PRO A N 1
ATOM 391 C CA . PRO A 1 53 ? 49.531 0.566 -1.374 1 27.48 53 PRO A CA 1
ATOM 392 C C . PRO A 1 53 ? 49.625 0.762 -2.887 1 27.48 53 PRO A C 1
ATOM 394 O O . PRO A 1 53 ? 49.75 1.896 -3.359 1 27.48 53 PRO A O 1
ATOM 397 N N . HIS A 1 54 ? 48.938 0.008 -3.771 1 24.06 54 HIS A N 1
ATOM 398 C CA . HIS A 1 54 ? 49.438 0.256 -5.113 1 24.06 54 HIS A CA 1
ATOM 399 C C . HIS A 1 54 ? 49.156 1.683 -5.562 1 24.06 54 HIS A C 1
ATOM 401 O O . HIS A 1 54 ? 48.125 2.248 -5.203 1 24.06 54 HIS A O 1
ATOM 407 N N . SER A 1 55 ? 50.156 2.449 -5.957 1 25.33 55 SER A N 1
ATOM 408 C CA . SER A 1 55 ? 50.344 3.797 -6.477 1 25.33 55 SER A CA 1
ATOM 409 C C . SER A 1 55 ? 49.531 4.035 -7.738 1 25.33 55 SER A C 1
ATOM 411 O O . SER A 1 55 ? 49.781 3.443 -8.789 1 25.33 55 SER A O 1
ATOM 413 N N . LEU A 1 56 ? 48.188 3.895 -7.652 1 25.58 56 LEU A N 1
ATOM 414 C CA . LEU A 1 56 ? 47.531 4.031 -8.953 1 25.58 56 LEU A CA 1
ATOM 415 C C . LEU A 1 56 ? 47.812 5.406 -9.555 1 25.58 56 LEU A C 1
ATOM 417 O O . LEU A 1 56 ? 47.844 6.41 -8.836 1 25.58 56 LEU A O 1
ATOM 421 N N . PRO A 1 57 ? 48.375 5.426 -10.719 1 26.89 57 PRO A N 1
ATOM 422 C CA . PRO A 1 57 ? 48.781 6.621 -11.469 1 26.89 57 PRO A CA 1
ATOM 423 C C . PRO A 1 57 ? 47.625 7.594 -11.688 1 26.89 57 PRO A C 1
ATOM 425 O O . PRO A 1 57 ? 46.469 7.195 -11.625 1 26.89 57 PRO A O 1
ATOM 428 N N . ALA A 1 58 ? 48 8.93 -11.742 1 25.97 58 ALA A N 1
ATOM 429 C CA . ALA A 1 58 ? 47.188 10.156 -11.836 1 25.97 58 ALA A CA 1
ATOM 430 C C . ALA A 1 58 ? 46.281 10.125 -13.047 1 25.97 58 ALA A C 1
ATOM 432 O O . ALA A 1 58 ? 46.719 9.82 -14.164 1 25.97 58 ALA A O 1
ATOM 433 N N . PRO A 1 59 ? 44.875 9.898 -12.805 1 25.66 59 PRO A N 1
ATOM 434 C CA . PRO A 1 59 ? 43.969 9.828 -13.945 1 25.66 59 PRO A CA 1
ATOM 435 C C . PRO A 1 59 ? 44.125 11 -14.914 1 25.66 59 PRO A C 1
ATOM 437 O O . PRO A 1 59 ? 44.5 12.094 -14.5 1 25.66 59 PRO A O 1
ATOM 440 N N . GLN A 1 60 ? 44.531 10.727 -16.156 1 25.48 60 GLN A N 1
ATOM 441 C CA . GLN A 1 60 ? 44.625 11.633 -17.297 1 25.48 60 GLN A CA 1
ATOM 442 C C . GLN A 1 60 ? 43.344 12.461 -17.422 1 25.48 60 GLN A C 1
ATOM 444 O O . GLN A 1 60 ? 42.25 11.977 -17.156 1 25.48 60 GLN A O 1
ATOM 449 N N . SER A 1 61 ? 43.5 13.805 -17.375 1 24.77 61 SER A N 1
ATOM 450 C CA . SER A 1 61 ? 42.531 14.883 -17.469 1 24.77 61 SER A CA 1
ATOM 451 C C . SER A 1 61 ? 41.625 14.719 -18.703 1 24.77 61 SER A C 1
ATOM 453 O O . SER A 1 61 ? 42.125 14.719 -19.828 1 24.77 61 SER A O 1
ATOM 455 N N . PHE A 1 62 ? 40.625 13.789 -18.719 1 24.58 62 PHE A N 1
ATOM 456 C CA . PHE A 1 62 ? 39.719 13.773 -19.844 1 24.58 62 PHE A CA 1
ATOM 457 C C . PHE A 1 62 ? 39.156 15.164 -20.094 1 24.58 62 PHE A C 1
ATOM 459 O O . PHE A 1 62 ? 38.719 15.844 -19.156 1 24.58 62 PHE A O 1
ATOM 466 N N . THR A 1 63 ? 39.594 15.844 -21.094 1 25.06 63 THR A N 1
ATOM 467 C CA . THR A 1 63 ? 39.125 17.078 -21.719 1 25.06 63 THR A CA 1
ATOM 468 C C . THR A 1 63 ? 37.594 17.031 -21.891 1 25.06 63 THR A C 1
ATOM 470 O O . THR A 1 63 ? 37.062 16.047 -22.406 1 25.06 63 THR A O 1
ATOM 473 N N . ARG A 1 64 ? 36.906 17.891 -21.141 1 26.39 64 ARG A N 1
ATOM 474 C CA . ARG A 1 64 ? 35.469 18.156 -21.094 1 26.39 64 ARG A CA 1
ATOM 475 C C . ARG A 1 64 ? 34.938 18.547 -22.469 1 26.39 64 ARG A C 1
ATOM 477 O O . ARG A 1 64 ? 35.219 19.641 -22.969 1 26.39 64 ARG A O 1
ATOM 484 N N . SER A 1 65 ? 35.062 17.672 -23.484 1 24.66 65 SER A N 1
ATOM 485 C CA . SER A 1 65 ? 34.375 18.125 -24.672 1 24.66 65 SER A CA 1
ATOM 486 C C . SER A 1 65 ? 32.938 18.547 -24.344 1 24.66 65 SER A C 1
ATOM 488 O O . SER A 1 65 ? 32.188 17.812 -23.703 1 24.66 65 SER A O 1
ATOM 490 N N . ARG A 1 66 ? 32.625 19.875 -24.375 1 25.69 66 ARG A N 1
ATOM 491 C CA . ARG A 1 66 ? 31.469 20.719 -24.109 1 25.69 66 ARG A CA 1
ATOM 492 C C . ARG A 1 66 ? 30.219 20.203 -24.828 1 25.69 66 ARG A C 1
ATOM 494 O O . ARG A 1 66 ? 29.094 20.547 -24.469 1 25.69 66 ARG A O 1
ATOM 501 N N . ASN A 1 67 ? 30.406 19.922 -26.141 1 25.42 67 ASN A N 1
ATOM 502 C CA . ASN A 1 67 ? 29.234 20.156 -26.969 1 25.42 67 ASN A CA 1
ATOM 503 C C . ASN A 1 67 ? 28.156 19.109 -26.719 1 25.42 67 ASN A C 1
ATOM 505 O O . ASN A 1 67 ? 28.125 18.078 -27.391 1 25.42 67 ASN A O 1
ATOM 509 N N . ARG A 1 68 ? 28.062 18.672 -25.562 1 29.27 68 ARG A N 1
ATOM 510 C CA . ARG A 1 68 ? 27.016 17.656 -25.5 1 29.27 68 ARG A CA 1
ATOM 511 C C . ARG A 1 68 ? 25.656 18.234 -25.922 1 29.27 68 ARG A C 1
ATOM 513 O O . ARG A 1 68 ? 25.156 19.172 -25.281 1 29.27 68 ARG A O 1
ATOM 520 N N . THR A 1 69 ? 25.5 18.297 -27.25 1 27.95 69 THR A N 1
ATOM 521 C CA . THR A 1 69 ? 24.172 18.547 -27.781 1 27.95 69 THR A CA 1
ATOM 522 C C . THR A 1 69 ? 23.125 17.797 -26.953 1 27.95 69 THR A C 1
ATOM 524 O O . THR A 1 69 ? 23.141 16.578 -26.859 1 27.95 69 THR A O 1
ATOM 527 N N . ILE A 1 70 ? 22.844 18.344 -25.859 1 30.16 70 ILE A N 1
ATOM 528 C CA . ILE A 1 70 ? 21.578 17.859 -25.312 1 30.16 70 ILE A CA 1
ATOM 529 C C . ILE A 1 70 ? 20.547 17.734 -26.422 1 30.16 70 ILE A C 1
ATOM 531 O O . ILE A 1 70 ? 20.125 18.719 -27.016 1 30.16 70 ILE A O 1
ATOM 535 N N . SER A 1 71 ? 20.828 17 -27.453 1 28.77 71 SER A N 1
ATOM 536 C CA . SER A 1 71 ? 19.656 16.75 -28.297 1 28.77 71 SER A CA 1
ATOM 537 C C . SER A 1 71 ? 18.375 16.734 -27.469 1 28.77 71 SER A C 1
ATOM 539 O O . SER A 1 71 ? 18.234 15.93 -26.547 1 28.77 71 SER A O 1
ATOM 541 N N . ARG A 1 72 ? 17.828 17.875 -27.203 1 32.84 72 ARG A N 1
ATOM 542 C CA . ARG A 1 72 ? 16.438 18 -26.828 1 32.84 72 ARG A CA 1
ATOM 543 C C . ARG A 1 72 ? 15.57 16.969 -27.547 1 32.84 72 ARG A C 1
ATOM 545 O O . ARG A 1 72 ? 15.258 17.125 -28.719 1 32.84 72 ARG A O 1
ATOM 552 N N . ARG A 1 73 ? 15.922 15.781 -27.562 1 32.03 73 ARG A N 1
ATOM 553 C CA . ARG A 1 73 ? 15.016 14.789 -28.141 1 32.03 73 ARG A CA 1
ATOM 554 C C . ARG A 1 73 ? 13.562 15.156 -27.875 1 32.03 73 ARG A C 1
ATOM 556 O O . ARG A 1 73 ? 13.203 15.516 -26.75 1 32.03 73 ARG A O 1
ATOM 563 N N . GLY A 1 74 ? 12.867 15.68 -28.828 1 32.38 74 GLY A N 1
ATOM 564 C CA . GLY A 1 74 ? 11.422 15.797 -28.969 1 32.38 74 GLY A CA 1
ATOM 565 C C . GLY A 1 74 ? 10.648 14.781 -28.156 1 32.38 74 GLY A C 1
ATOM 566 O O . GLY A 1 74 ? 11.203 13.766 -27.734 1 32.38 74 GLY A O 1
ATOM 567 N N . GLY A 1 75 ? 9.539 15.219 -27.5 1 36.06 75 GLY A N 1
ATOM 568 C CA . GLY A 1 75 ? 8.508 14.695 -26.609 1 36.06 75 GLY A CA 1
ATOM 569 C C . GLY A 1 75 ? 8.055 13.297 -26.984 1 36.06 75 GLY A C 1
ATOM 570 O O . GLY A 1 75 ? 6.852 13.023 -27.031 1 36.06 75 GLY A O 1
ATOM 571 N N . HIS A 1 76 ? 8.688 12.562 -27.891 1 38.28 76 HIS A N 1
ATOM 572 C CA . HIS A 1 76 ? 8.156 11.312 -28.438 1 38.28 76 HIS A CA 1
ATOM 573 C C . HIS A 1 76 ? 7.801 10.336 -27.312 1 38.28 76 HIS A C 1
ATOM 575 O O . HIS A 1 76 ? 8.633 10.039 -26.453 1 38.28 76 HIS A O 1
ATOM 581 N N . SER A 1 77 ? 6.52 10.336 -26.812 1 49.38 77 SER A N 1
ATOM 582 C CA . SER A 1 77 ? 5.672 9.414 -26.062 1 49.38 77 SER A CA 1
ATOM 583 C C . SER A 1 77 ? 5.977 7.965 -26.422 1 49.38 77 SER A C 1
ATOM 585 O O . SER A 1 77 ? 5.234 7.34 -27.188 1 49.38 77 SER A O 1
ATOM 587 N N . GLU A 1 78 ? 7.148 7.566 -26.859 1 65.12 78 GLU A N 1
ATOM 588 C CA . GLU A 1 78 ? 7.492 6.199 -27.25 1 65.12 78 GLU A CA 1
ATOM 589 C C . GLU A 1 78 ? 7.324 5.238 -26.062 1 65.12 78 GLU A C 1
ATOM 591 O O . GLU A 1 78 ? 7.5 5.629 -24.906 1 65.12 78 GLU A O 1
ATOM 596 N N . GLU A 1 79 ? 6.777 4.188 -26.422 1 84.62 79 GLU A N 1
ATOM 597 C CA . GLU A 1 79 ? 6.625 3.055 -25.516 1 84.62 79 GLU A CA 1
ATOM 598 C C . GLU A 1 79 ? 7.953 2.699 -24.844 1 84.62 79 GLU A C 1
ATOM 600 O O . GLU A 1 79 ? 9.008 2.762 -25.484 1 84.62 79 GLU A O 1
ATOM 605 N N . LEU A 1 80 ? 7.926 2.535 -23.594 1 92.94 80 LEU A N 1
ATOM 606 C CA . LEU A 1 80 ? 9.109 2.135 -22.828 1 92.94 80 LEU A CA 1
ATOM 607 C C . LEU A 1 80 ? 9.648 0.797 -23.344 1 92.94 80 LEU A C 1
ATOM 609 O O . LEU A 1 80 ? 8.875 -0.137 -23.562 1 92.94 80 LEU A O 1
ATOM 613 N N . THR A 1 81 ? 10.883 0.744 -23.578 1 95.62 81 THR A N 1
ATOM 614 C CA . THR A 1 81 ? 11.555 -0.49 -23.969 1 95.62 81 THR A CA 1
ATOM 615 C C . THR A 1 81 ? 12.68 -0.832 -23 1 95.62 81 THR A C 1
ATOM 617 O O . THR A 1 81 ? 13.039 -0.021 -22.141 1 95.62 81 THR A O 1
ATOM 620 N N . LEU A 1 82 ? 13.227 -1.967 -23.141 1 97 82 LEU A N 1
ATOM 621 C CA . LEU A 1 82 ? 14.305 -2.424 -22.266 1 97 82 LEU A CA 1
ATOM 622 C C . LEU A 1 82 ? 15.539 -1.544 -22.422 1 97 82 LEU A C 1
ATOM 624 O O . LEU A 1 82 ? 16.297 -1.35 -21.469 1 97 82 LEU A O 1
ATOM 628 N N . ASN A 1 83 ? 15.688 -0.961 -23.562 1 95.75 83 ASN A N 1
ATOM 629 C CA . ASN A 1 83 ? 16.859 -0.122 -23.828 1 95.75 83 ASN A CA 1
ATOM 630 C C . ASN A 1 83 ? 16.766 1.205 -23.078 1 95.75 83 ASN A C 1
ATOM 632 O O . ASN A 1 83 ? 17.766 1.931 -22.969 1 95.75 83 ASN A O 1
ATOM 636 N N . ASP A 1 84 ? 15.617 1.527 -22.594 1 97.56 84 ASP A N 1
ATOM 637 C CA . ASP A 1 84 ? 15.406 2.754 -21.828 1 97.56 84 ASP A CA 1
ATOM 638 C C . ASP A 1 84 ? 15.781 2.555 -20.359 1 97.56 84 ASP A C 1
ATOM 640 O O . ASP A 1 84 ? 15.75 3.504 -19.562 1 97.56 84 ASP A O 1
ATOM 644 N N . ILE A 1 85 ? 16.141 1.322 -19.969 1 98.69 85 ILE A N 1
ATOM 645 C CA . ILE A 1 85 ? 16.359 0.972 -18.562 1 98.69 85 ILE A CA 1
ATOM 646 C C . ILE A 1 85 ? 17.812 0.55 -18.359 1 98.69 85 ILE A C 1
ATOM 648 O O . ILE A 1 85 ? 18.344 -0.26 -19.125 1 98.69 85 ILE A O 1
ATOM 652 N N . VAL A 1 86 ? 18.469 1.094 -17.375 1 98.81 86 VAL A N 1
ATOM 653 C CA . VAL A 1 86 ? 19.797 0.667 -16.984 1 98.81 86 VAL A CA 1
ATOM 654 C C . VAL A 1 86 ? 19.734 -0.075 -15.648 1 98.81 86 VAL A C 1
ATOM 656 O O . VAL A 1 86 ? 19.188 0.448 -14.664 1 98.81 86 VAL A O 1
ATOM 659 N N . PHE A 1 87 ? 20.312 -1.268 -15.648 1 98.75 87 PHE A N 1
ATOM 660 C CA . PHE A 1 87 ? 20.281 -2.09 -14.445 1 98.75 87 PHE A CA 1
ATOM 661 C C . PHE A 1 87 ? 21.562 -1.926 -13.648 1 98.75 87 PHE A C 1
ATOM 663 O O . PHE A 1 87 ? 22.672 -2.033 -14.203 1 98.75 87 PHE A O 1
ATOM 670 N N . GLY A 1 88 ? 21.453 -1.496 -12.391 1 98.62 88 GLY A N 1
ATOM 671 C CA . GLY A 1 88 ? 22.531 -1.571 -11.422 1 98.62 88 GLY A CA 1
ATOM 672 C C . GLY A 1 88 ? 22.391 -2.738 -10.461 1 98.62 88 GLY A C 1
ATOM 673 O O . GLY A 1 88 ? 21.672 -2.641 -9.461 1 98.62 88 GLY A O 1
ATOM 674 N N . ILE A 1 89 ? 23.125 -3.789 -10.703 1 98.44 89 ILE A N 1
ATOM 675 C CA . ILE A 1 89 ? 22.984 -5.016 -9.93 1 98.44 89 ILE A CA 1
ATOM 676 C C . ILE A 1 89 ? 24.062 -5.07 -8.852 1 98.44 89 ILE A C 1
ATOM 678 O O . ILE A 1 89 ? 25.266 -5.062 -9.156 1 98.44 89 ILE A O 1
ATOM 682 N N . ALA A 1 90 ? 23.594 -5.086 -7.625 1 97.31 90 ALA A N 1
ATOM 683 C CA . ALA A 1 90 ? 24.531 -5.18 -6.5 1 97.31 90 ALA A CA 1
ATOM 684 C C . ALA A 1 90 ? 24.969 -6.621 -6.273 1 97.31 90 ALA A C 1
ATOM 686 O O . ALA A 1 90 ? 24.141 -7.516 -6.102 1 97.31 90 ALA A O 1
ATOM 687 N N . GLY A 1 91 ? 26.312 -6.824 -6.309 1 95.25 91 GLY A N 1
ATOM 688 C CA . GLY A 1 91 ? 26.844 -8.148 -6.062 1 95.25 91 GLY A CA 1
ATOM 689 C C . GLY A 1 91 ? 28.047 -8.141 -5.137 1 95.25 91 GLY A C 1
ATOM 690 O O . GLY A 1 91 ? 28.406 -7.105 -4.57 1 95.25 91 GLY A O 1
ATOM 691 N N . SER A 1 92 ? 28.484 -9.281 -4.824 1 93.06 92 SER A N 1
ATOM 692 C CA . SER A 1 92 ? 29.703 -9.516 -4.066 1 93.06 92 SER A CA 1
ATOM 693 C C . SER A 1 92 ? 30.656 -10.43 -4.832 1 93.06 92 SER A C 1
ATOM 695 O O . SER A 1 92 ? 30.234 -11.43 -5.418 1 93.06 92 SER A O 1
ATOM 697 N N . ALA A 1 93 ? 31.938 -10.055 -4.777 1 93.12 93 ALA A N 1
ATOM 698 C CA . ALA A 1 93 ? 32.938 -10.828 -5.508 1 93.12 93 ALA A CA 1
ATOM 699 C C . ALA A 1 93 ? 33 -12.266 -4.984 1 93.12 93 ALA A C 1
ATOM 701 O O . ALA A 1 93 ? 33.188 -13.203 -5.762 1 93.12 93 ALA A O 1
ATOM 702 N N . GLN A 1 94 ? 32.812 -12.375 -3.746 1 92 94 GLN A N 1
ATOM 703 C CA . GLN A 1 94 ? 32.906 -13.672 -3.096 1 92 94 GLN A CA 1
ATOM 704 C C . GLN A 1 94 ? 31.781 -14.602 -3.52 1 92 94 GLN A C 1
ATOM 706 O O . GLN A 1 94 ? 31.984 -15.82 -3.633 1 92 94 GLN A O 1
ATOM 711 N N . LEU A 1 95 ? 30.641 -14.062 -3.789 1 94.06 95 LEU A N 1
ATOM 712 C CA . LEU A 1 95 ? 29.469 -14.891 -4.055 1 94.06 95 LEU A CA 1
ATOM 713 C C . LEU A 1 95 ? 29.156 -14.945 -5.547 1 94.06 95 LEU A C 1
ATOM 715 O O . LEU A 1 95 ? 28.297 -15.711 -5.984 1 94.06 95 LEU A O 1
ATOM 719 N N . TRP A 1 96 ? 29.906 -14.203 -6.332 1 94.38 96 TRP A N 1
ATOM 720 C CA . TRP A 1 96 ? 29.562 -14 -7.73 1 94.38 96 TRP A CA 1
ATOM 721 C C . TRP A 1 96 ? 29.641 -15.305 -8.516 1 94.38 96 TRP A C 1
ATOM 723 O O . TRP A 1 96 ? 28.828 -15.547 -9.414 1 94.38 96 TRP A O 1
ATOM 733 N N . LYS A 1 97 ? 30.547 -16.156 -8.172 1 92.44 97 LYS A N 1
ATOM 734 C CA . LYS A 1 97 ? 30.688 -17.422 -8.883 1 92.44 97 LYS A CA 1
ATOM 735 C C . LYS A 1 97 ? 29.375 -18.219 -8.859 1 92.44 97 LYS A C 1
ATOM 737 O O . LYS A 1 97 ? 28.984 -18.797 -9.867 1 92.44 97 LYS A O 1
ATOM 742 N N . GLN A 1 98 ? 28.781 -18.141 -7.805 1 94 98 GLN A N 1
ATOM 743 C CA . GLN A 1 98 ? 27.516 -18.875 -7.656 1 94 98 GLN A CA 1
ATOM 744 C C . GLN A 1 98 ? 26.344 -18.047 -8.164 1 94 98 GLN A C 1
ATOM 746 O O . GLN A 1 98 ? 25.516 -18.562 -8.922 1 94 98 GLN A O 1
ATOM 751 N N . ARG A 1 99 ? 26.281 -16.812 -7.84 1 96.62 99 ARG A N 1
ATOM 752 C CA . ARG A 1 99 ? 25.078 -16 -8.039 1 96.62 99 ARG A CA 1
ATOM 753 C C . ARG A 1 99 ? 24.969 -15.539 -9.492 1 96.62 99 ARG A C 1
ATOM 755 O O . ARG A 1 99 ? 23.906 -15.125 -9.938 1 96.62 99 ARG A O 1
ATOM 762 N N . LYS A 1 100 ? 26.062 -15.594 -10.219 1 96.31 100 LYS A N 1
ATOM 763 C CA . LYS A 1 100 ? 25.984 -15.266 -11.633 1 96.31 100 LYS A CA 1
ATOM 764 C C . LYS A 1 100 ? 25.016 -16.188 -12.367 1 96.31 100 LYS A C 1
ATOM 766 O O . LYS A 1 100 ? 24.422 -15.797 -13.375 1 96.31 100 LYS A O 1
ATOM 771 N N . GLU A 1 101 ? 24.812 -17.453 -11.828 1 96.94 101 GLU A N 1
ATOM 772 C CA . GLU A 1 101 ? 23.891 -18.406 -12.453 1 96.94 101 GLU A CA 1
ATOM 773 C C . GLU A 1 101 ? 22.438 -17.938 -12.32 1 96.94 101 GLU A C 1
ATOM 775 O O . GLU A 1 101 ? 21.609 -18.25 -13.18 1 96.94 101 GLU A O 1
ATOM 780 N N . TYR A 1 102 ? 22.109 -17.188 -11.242 1 97.75 102 TYR A N 1
ATOM 781 C CA . TYR A 1 102 ? 20.766 -16.641 -11.102 1 97.75 102 TYR A CA 1
ATOM 782 C C . TYR A 1 102 ? 20.547 -15.492 -12.086 1 97.75 102 TYR A C 1
ATOM 784 O O . TYR A 1 102 ? 19.5 -15.391 -12.711 1 97.75 102 TYR A O 1
ATOM 792 N N . VAL A 1 103 ? 21.562 -14.641 -12.242 1 98 103 VAL A N 1
ATOM 793 C CA . VAL A 1 103 ? 21.469 -13.5 -13.156 1 98 103 VAL A CA 1
ATOM 794 C C . VAL A 1 103 ? 21.312 -14.008 -14.594 1 98 103 VAL A C 1
ATOM 796 O O . VAL A 1 103 ? 20.562 -13.43 -15.375 1 98 103 VAL A O 1
ATOM 799 N N . ARG A 1 104 ? 21.984 -15.102 -14.914 1 97.62 104 ARG A N 1
ATOM 800 C CA . ARG A 1 104 ? 21.938 -15.688 -16.25 1 97.62 104 ARG A CA 1
ATOM 801 C C . ARG A 1 104 ? 20.531 -16.094 -16.641 1 97.62 104 ARG A C 1
ATOM 803 O O . ARG A 1 104 ? 20.188 -16.109 -17.828 1 97.62 104 ARG A O 1
ATOM 810 N N . LEU A 1 105 ? 19.688 -16.359 -15.688 1 97.94 105 LEU A N 1
ATOM 811 C CA . LEU A 1 105 ? 18.344 -16.891 -15.922 1 97.94 105 LEU A CA 1
ATOM 812 C C . LEU A 1 105 ? 17.422 -15.805 -16.5 1 97.94 105 LEU A C 1
ATOM 814 O O . LEU A 1 105 ? 16.438 -16.109 -17.156 1 97.94 105 LEU A O 1
ATOM 818 N N . TRP A 1 106 ? 17.734 -14.539 -16.219 1 98.19 106 TRP A N 1
ATOM 819 C CA . TRP A 1 106 ? 16.766 -13.531 -16.625 1 98.19 106 TRP A CA 1
ATOM 820 C C . TRP A 1 106 ? 17.422 -12.438 -17.453 1 98.19 106 TRP A C 1
ATOM 822 O O . TRP A 1 106 ? 16.75 -11.648 -18.109 1 98.19 106 TRP A O 1
ATOM 832 N N . TRP A 1 107 ? 18.766 -12.359 -17.484 1 98.31 107 TRP A N 1
ATOM 833 C CA . TRP A 1 107 ? 19.484 -11.336 -18.219 1 98.31 107 TRP A CA 1
ATOM 834 C C . TRP A 1 107 ? 19.469 -11.641 -19.719 1 98.31 107 TRP A C 1
ATOM 836 O O . TRP A 1 107 ? 19.719 -12.781 -20.125 1 98.31 107 TRP A O 1
ATOM 846 N N . ARG A 1 108 ? 19.156 -10.617 -20.484 1 97.44 108 ARG A N 1
ATOM 847 C CA . ARG A 1 108 ? 19.219 -10.68 -21.938 1 97.44 108 ARG A CA 1
ATOM 848 C C . ARG A 1 108 ? 20.312 -9.781 -22.484 1 97.44 108 ARG A C 1
ATOM 850 O O . ARG A 1 108 ? 20.078 -8.594 -22.75 1 97.44 108 ARG A O 1
ATOM 857 N N . PRO A 1 109 ? 21.406 -10.344 -22.844 1 95.19 109 PRO A N 1
ATOM 858 C CA . PRO A 1 109 ? 22.594 -9.547 -23.141 1 95.19 109 PRO A CA 1
ATOM 859 C C . PRO A 1 109 ? 22.422 -8.648 -24.359 1 95.19 109 PRO A C 1
ATOM 861 O O . PRO A 1 109 ? 23.031 -7.582 -24.453 1 95.19 109 PRO A O 1
ATOM 864 N N . ASN A 1 110 ? 21.562 -8.961 -25.312 1 94.5 110 ASN A N 1
ATOM 865 C CA . ASN A 1 110 ? 21.422 -8.188 -26.531 1 94.5 110 ASN A CA 1
ATOM 866 C C . ASN A 1 110 ? 20.328 -7.121 -26.406 1 94.5 110 ASN A C 1
ATOM 868 O O . ASN A 1 110 ? 20.25 -6.215 -27.234 1 94.5 110 ASN A O 1
ATOM 872 N N . ASP A 1 111 ? 19.609 -7.273 -25.359 1 95.38 111 ASP A N 1
ATOM 873 C CA . ASP A 1 111 ? 18.453 -6.383 -25.25 1 95.38 111 ASP A CA 1
ATOM 874 C C . ASP A 1 111 ? 18.594 -5.449 -24.047 1 95.38 111 ASP A C 1
ATOM 876 O O . ASP A 1 111 ? 17.984 -4.375 -24.016 1 95.38 111 ASP A O 1
ATOM 880 N N . MET A 1 112 ? 19.375 -5.934 -23.078 1 97.62 112 MET A N 1
ATOM 881 C CA . MET A 1 112 ? 19.422 -5.223 -21.797 1 97.62 112 MET A CA 1
ATOM 882 C C . MET A 1 112 ? 20.766 -4.543 -21.609 1 97.62 112 MET A C 1
ATOM 884 O O . MET A 1 112 ? 21.766 -4.93 -22.234 1 97.62 112 MET A O 1
ATOM 888 N N . ARG A 1 113 ? 20.75 -3.502 -20.844 1 97.5 113 ARG A N 1
ATOM 889 C CA . ARG A 1 113 ? 22 -2.828 -20.469 1 97.5 113 ARG A CA 1
ATOM 890 C C . ARG A 1 113 ? 22.078 -2.617 -18.969 1 97.5 113 ARG A C 1
ATOM 892 O O . ARG A 1 113 ? 21.062 -2.453 -18.297 1 97.5 113 ARG A O 1
ATOM 899 N N . GLY A 1 114 ? 23.266 -2.686 -18.422 1 97.94 114 GLY A N 1
ATOM 900 C CA . GLY A 1 114 ? 23.547 -2.57 -17 1 97.94 114 GLY A CA 1
ATOM 901 C C . GLY A 1 114 ? 24.859 -3.186 -16.594 1 97.94 114 GLY A C 1
ATOM 902 O O . GLY A 1 114 ? 25.656 -3.582 -17.453 1 97.94 114 GLY A O 1
ATOM 903 N N . HIS A 1 115 ? 25.094 -3.154 -15.336 1 97.69 115 HIS A N 1
ATOM 904 C CA . HIS A 1 115 ? 26.344 -3.648 -14.781 1 97.69 115 HIS A CA 1
ATOM 905 C C . HIS A 1 115 ? 26.125 -4.352 -13.445 1 97.69 115 HIS A C 1
ATOM 907 O O . HIS A 1 115 ? 25.156 -4.059 -12.742 1 97.69 115 HIS A O 1
ATOM 913 N N . VAL A 1 116 ? 26.984 -5.27 -13.203 1 97.56 116 VAL A N 1
ATOM 914 C CA . VAL A 1 116 ? 27.109 -5.805 -11.852 1 97.56 116 VAL A CA 1
ATOM 915 C C . VAL A 1 116 ? 28.203 -5.051 -11.094 1 97.56 116 VAL A C 1
ATOM 917 O O . VAL A 1 116 ? 29.328 -4.926 -11.578 1 97.56 116 VAL A O 1
ATOM 920 N N . TRP A 1 117 ? 27.859 -4.531 -9.992 1 97.06 117 TRP A N 1
ATOM 921 C CA . TRP A 1 117 ? 28.781 -3.744 -9.18 1 97.06 117 TRP A CA 1
ATOM 922 C C . TRP A 1 117 ? 29.344 -4.574 -8.031 1 97.06 117 TRP A C 1
ATOM 924 O O . TRP A 1 117 ? 28.594 -5.043 -7.176 1 97.06 117 TRP A O 1
ATOM 934 N N . LEU A 1 118 ? 30.688 -4.766 -8.039 1 96 118 LEU A N 1
ATOM 935 C CA . LEU A 1 118 ? 31.391 -5.559 -7.031 1 96 118 LEU A CA 1
ATOM 936 C C . LEU A 1 118 ? 32.344 -4.684 -6.215 1 96 118 LEU A C 1
ATOM 938 O O . LEU A 1 118 ? 32.562 -3.521 -6.555 1 96 118 LEU A O 1
ATOM 942 N N . GLU A 1 119 ? 32.781 -5.234 -5.07 1 93.69 119 GLU A N 1
ATOM 943 C CA . GLU A 1 119 ? 33.688 -4.5 -4.195 1 93.69 119 GLU A CA 1
ATOM 944 C C . GLU A 1 119 ? 35.125 -4.641 -4.664 1 93.69 119 GLU A C 1
ATOM 946 O O . GLU A 1 119 ? 36 -3.867 -4.254 1 93.69 119 GLU A O 1
ATOM 951 N N . GLU A 1 120 ? 35.406 -5.621 -5.488 1 92.31 120 GLU A N 1
ATOM 952 C CA . GLU A 1 120 ? 36.719 -5.844 -6.027 1 92.31 120 GLU A CA 1
ATOM 953 C C . GLU A 1 120 ? 36.688 -6.484 -7.41 1 92.31 120 GLU A C 1
ATOM 955 O O . GLU A 1 120 ? 35.625 -6.992 -7.82 1 92.31 120 GLU A O 1
ATOM 960 N N . LYS A 1 121 ? 37.812 -6.379 -8.094 1 89.88 121 LYS A N 1
ATOM 961 C CA . LYS A 1 121 ? 37.875 -6.949 -9.43 1 89.88 121 LYS A CA 1
ATOM 962 C C . LYS A 1 121 ? 37.906 -8.477 -9.375 1 89.88 121 LYS A C 1
ATOM 964 O O . LYS A 1 121 ? 38.406 -9.062 -8.414 1 89.88 121 LYS A O 1
ATOM 969 N N . LEU A 1 122 ? 37.281 -9 -10.406 1 88 122 LEU A N 1
ATOM 970 C CA . LEU A 1 122 ? 37.344 -10.445 -10.547 1 88 122 LEU A CA 1
ATOM 971 C C . LEU A 1 122 ? 38.594 -10.867 -11.344 1 88 122 LEU A C 1
ATOM 973 O O . LEU A 1 122 ? 39.125 -10.078 -12.117 1 88 122 LEU A O 1
ATOM 977 N N . PRO A 1 123 ? 39 -12.102 -11.109 1 81 123 PRO A N 1
ATOM 978 C CA . PRO A 1 123 ? 40.094 -12.578 -11.945 1 81 123 PRO A CA 1
ATOM 979 C C . PRO A 1 123 ? 39.75 -12.562 -13.438 1 81 123 PRO A C 1
ATOM 981 O O . PRO A 1 123 ? 38.594 -12.719 -13.805 1 81 123 PRO A O 1
ATOM 984 N N . VAL A 1 124 ? 40.75 -12.172 -14.312 1 69.06 124 VAL A N 1
ATOM 985 C CA . VAL A 1 124 ? 40.625 -11.914 -15.742 1 69.06 124 VAL A CA 1
ATOM 986 C C . VAL A 1 124 ? 39.906 -13.078 -16.422 1 69.06 124 VAL A C 1
ATOM 988 O O . V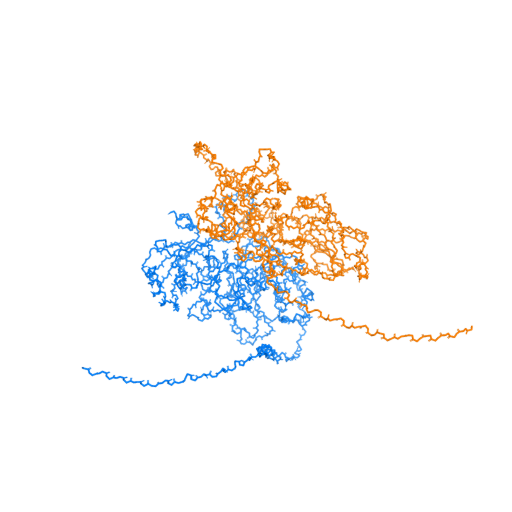AL A 1 124 ? 39.062 -12.867 -17.312 1 69.06 124 VAL A O 1
ATOM 991 N N . ASN A 1 125 ? 40.031 -14.289 -16.125 1 63.53 125 ASN A N 1
ATOM 992 C CA . ASN A 1 125 ? 39.469 -15.43 -16.828 1 63.53 125 ASN A CA 1
ATOM 993 C C . ASN A 1 125 ? 37.969 -15.539 -16.578 1 63.53 125 ASN A C 1
ATOM 995 O O . ASN A 1 125 ? 37.281 -16.375 -17.172 1 63.53 125 ASN A O 1
ATOM 999 N N . ASP A 1 126 ? 37.406 -14.586 -15.961 1 66.31 126 ASP A N 1
ATOM 1000 C CA . ASP A 1 126 ? 36.031 -14.797 -15.531 1 66.31 126 ASP A CA 1
ATOM 1001 C C . ASP A 1 126 ? 35.094 -13.852 -16.25 1 66.31 126 ASP A C 1
ATOM 1003 O O . ASP A 1 126 ? 33.969 -13.586 -15.773 1 66.31 126 ASP A O 1
ATOM 1007 N N . VAL A 1 127 ? 35.562 -13.461 -17.547 1 71.69 127 VAL A N 1
ATOM 1008 C CA . VAL A 1 127 ? 34.656 -12.562 -18.266 1 71.69 127 VAL A CA 1
ATOM 1009 C C . VAL A 1 127 ? 33.656 -13.383 -19.078 1 71.69 127 VAL A C 1
ATOM 1011 O O . VAL A 1 127 ? 34.062 -14.172 -19.938 1 71.69 127 VAL A O 1
ATOM 1014 N N . ASP A 1 128 ? 32.406 -13.375 -18.797 1 86.75 128 ASP A N 1
ATOM 1015 C CA . ASP A 1 128 ? 31.281 -14.016 -19.469 1 86.75 128 ASP A CA 1
ATOM 1016 C C . ASP A 1 128 ? 30.422 -12.984 -20.188 1 86.75 128 ASP A C 1
ATOM 1018 O O . ASP A 1 128 ? 29.703 -12.203 -19.547 1 86.75 128 ASP A O 1
ATOM 1022 N N . ARG A 1 129 ? 30.391 -12.914 -21.5 1 88.44 129 ARG A N 1
ATOM 1023 C CA . ARG A 1 129 ? 29.703 -11.906 -22.297 1 88.44 129 ARG A CA 1
ATOM 1024 C C . ARG A 1 129 ? 28.188 -12.102 -22.234 1 88.44 129 ARG A C 1
ATOM 1026 O O . ARG A 1 129 ? 27.422 -11.219 -22.625 1 88.44 129 ARG A O 1
ATOM 1033 N N . SER A 1 130 ? 27.766 -13.203 -21.734 1 93.88 130 SER A N 1
ATOM 1034 C CA . SER A 1 130 ? 26.328 -13.469 -21.594 1 93.88 130 SER A CA 1
ATOM 1035 C C . SER A 1 130 ? 25.781 -12.844 -20.328 1 93.88 130 SER A C 1
ATOM 1037 O O . SER A 1 130 ? 24.578 -12.914 -20.062 1 93.88 130 SER A O 1
ATOM 1039 N N . LEU A 1 131 ? 26.641 -12.297 -19.578 1 96.69 131 LEU A N 1
ATOM 1040 C CA . LEU A 1 131 ? 26.266 -11.656 -18.312 1 96.69 131 LEU A CA 1
ATOM 1041 C C . LEU A 1 131 ? 26.531 -10.156 -18.375 1 96.69 131 LEU A C 1
ATOM 1043 O O . LEU A 1 131 ? 27.266 -9.68 -19.234 1 96.69 131 LEU A O 1
ATOM 1047 N N . PRO A 1 132 ? 25.844 -9.406 -17.5 1 96.56 132 PRO A N 1
ATOM 1048 C CA . PRO A 1 132 ? 26.172 -7.98 -17.469 1 96.56 132 PRO A CA 1
ATOM 1049 C C . PRO A 1 132 ? 27.641 -7.715 -17.172 1 96.56 132 PRO A C 1
ATOM 1051 O O . PRO A 1 132 ? 28.25 -8.43 -16.375 1 96.56 132 PRO A O 1
ATOM 1054 N N . PRO A 1 133 ? 28.188 -6.699 -17.859 1 95.44 133 PRO A N 1
ATOM 1055 C CA . PRO A 1 133 ? 29.578 -6.352 -17.531 1 95.44 133 PRO A CA 1
ATOM 1056 C C . PRO A 1 133 ? 29.766 -6.008 -16.047 1 95.44 133 PRO A C 1
ATOM 1058 O O . PRO A 1 133 ? 28.828 -5.531 -15.406 1 95.44 133 PRO A O 1
ATOM 1061 N N . ILE A 1 134 ? 30.984 -6.23 -15.594 1 95.56 134 ILE A N 1
ATOM 1062 C CA . ILE A 1 134 ? 31.297 -6.035 -14.18 1 95.56 134 ILE A CA 1
ATOM 1063 C C . ILE A 1 134 ? 31.953 -4.676 -13.977 1 95.56 134 ILE A C 1
ATOM 1065 O O . ILE A 1 134 ? 32.812 -4.273 -14.773 1 95.56 134 ILE A O 1
ATOM 1069 N N . MET A 1 135 ? 31.531 -3.963 -12.938 1 95.5 135 MET A N 1
ATOM 1070 C CA . MET A 1 135 ? 32.156 -2.721 -12.477 1 95.5 135 MET A CA 1
ATOM 1071 C C . MET A 1 135 ? 32.562 -2.826 -11.016 1 95.5 135 MET A C 1
ATOM 1073 O O . MET A 1 135 ? 31.969 -3.59 -10.25 1 95.5 135 MET A O 1
ATOM 1077 N N . VAL A 1 136 ? 33.594 -2.139 -10.672 1 95.94 136 VAL A N 1
ATOM 1078 C CA . VAL A 1 136 ? 34 -2.053 -9.273 1 95.94 136 VAL A CA 1
ATOM 1079 C C . VAL A 1 136 ? 33.5 -0.741 -8.672 1 95.94 136 VAL A C 1
ATOM 1081 O O . VAL A 1 136 ? 33.75 0.335 -9.219 1 95.94 136 VAL A O 1
ATOM 1084 N N . SER A 1 137 ? 32.812 -0.852 -7.543 1 95.56 137 SER A N 1
ATOM 1085 C CA . SER A 1 137 ? 32.281 0.327 -6.867 1 95.56 137 SER A CA 1
ATOM 1086 C C . SER A 1 137 ? 33.406 1.22 -6.352 1 95.56 137 SER A C 1
ATOM 1088 O O . SER A 1 137 ? 34.5 0.734 -6.027 1 95.56 137 SER A O 1
ATOM 1090 N N . GLU A 1 138 ? 33.094 2.486 -6.246 1 94.06 138 GLU A N 1
ATOM 1091 C CA . GLU A 1 138 ? 34.062 3.459 -5.734 1 94.06 138 GLU A CA 1
ATOM 1092 C C . GLU A 1 138 ? 34.312 3.25 -4.242 1 94.06 138 GLU A C 1
ATOM 1094 O O . GLU A 1 138 ? 33.531 2.59 -3.561 1 94.06 138 GLU A O 1
ATOM 1099 N N . ASP A 1 139 ? 35.375 3.846 -3.816 1 92.12 139 ASP A N 1
ATOM 1100 C CA . ASP A 1 139 ? 35.781 3.758 -2.416 1 92.12 139 ASP A CA 1
ATOM 1101 C C . ASP A 1 139 ? 34.781 4.469 -1.511 1 92.12 139 ASP A C 1
ATOM 1103 O O . ASP A 1 139 ? 34.344 5.594 -1.794 1 92.12 139 ASP A O 1
ATOM 1107 N N . ILE A 1 140 ? 34.438 3.793 -0.393 1 92.19 140 ILE A N 1
ATOM 1108 C CA . ILE A 1 140 ? 33.438 4.348 0.51 1 92.19 140 ILE A CA 1
ATOM 1109 C C . ILE A 1 140 ? 34.062 4.641 1.867 1 92.19 140 ILE A C 1
ATOM 1111 O O . ILE A 1 140 ? 33.375 4.949 2.834 1 92.19 140 ILE A O 1
ATOM 1115 N N . SER A 1 141 ? 35.312 4.562 2.059 1 91.25 141 SER A N 1
ATOM 1116 C CA . SER A 1 141 ? 36.031 4.668 3.338 1 91.25 141 SER A CA 1
ATOM 1117 C C . SER A 1 141 ? 35.844 6.055 3.945 1 91.25 141 SER A C 1
ATOM 1119 O O . SER A 1 141 ? 36 6.23 5.156 1 91.25 141 SER A O 1
ATOM 1121 N N . ARG A 1 142 ? 35.531 7.016 3.17 1 91.5 142 ARG A N 1
ATOM 1122 C CA . ARG A 1 142 ? 35.438 8.391 3.658 1 91.5 142 ARG A CA 1
ATOM 1123 C C . ARG A 1 142 ? 34.125 8.602 4.402 1 91.5 142 ARG A C 1
ATOM 1125 O O . ARG A 1 142 ? 33.969 9.594 5.121 1 91.5 142 ARG A O 1
ATOM 1132 N N . PHE A 1 143 ? 33.125 7.777 4.172 1 93.19 143 PHE A N 1
ATOM 1133 C CA . PHE A 1 143 ? 31.828 7.953 4.809 1 93.19 143 PHE A CA 1
ATOM 1134 C C . PHE A 1 143 ? 31.828 7.363 6.215 1 93.19 143 PHE A C 1
ATOM 1136 O O . PHE A 1 143 ? 32.281 6.23 6.418 1 93.19 143 PHE A O 1
ATOM 1143 N N . ARG A 1 144 ? 31.328 8.133 7.109 1 92.94 144 ARG A N 1
ATOM 1144 C CA . ARG A 1 144 ? 31.188 7.641 8.477 1 92.94 144 ARG A CA 1
ATOM 1145 C C . ARG A 1 144 ? 30.125 6.555 8.555 1 92.94 144 ARG A C 1
ATOM 1147 O O . ARG A 1 144 ? 29.078 6.652 7.906 1 92.94 144 ARG A O 1
ATOM 1154 N N . TYR A 1 145 ? 30.391 5.5 9.344 1 93.12 145 TYR A N 1
ATOM 1155 C CA . TYR A 1 145 ? 29.469 4.391 9.57 1 93.12 145 TYR A CA 1
ATOM 1156 C C . TYR A 1 145 ? 29.406 4.02 11.047 1 93.12 145 TYR A C 1
ATOM 1158 O O . TYR A 1 145 ? 30.359 3.467 11.594 1 93.12 145 TYR A O 1
ATOM 1166 N N . THR A 1 146 ? 28.266 4.301 11.727 1 93.31 146 THR A N 1
ATOM 1167 C CA . THR A 1 146 ? 28.172 4.094 13.172 1 93.31 146 THR A CA 1
ATOM 1168 C C . THR A 1 146 ? 27.078 3.1 13.508 1 93.31 146 THR A C 1
ATOM 1170 O O . THR A 1 146 ? 26.812 2.824 14.68 1 93.31 146 THR A O 1
ATOM 1173 N N . ASN A 1 147 ? 26.391 2.6 12.469 1 92.25 147 ASN A N 1
ATOM 1174 C CA . ASN A 1 147 ? 25.344 1.616 12.734 1 92.25 147 ASN A CA 1
ATOM 1175 C C . ASN A 1 147 ? 25.906 0.351 13.375 1 92.25 147 ASN A C 1
ATOM 1177 O O . ASN A 1 147 ? 26.875 -0.229 12.867 1 92.25 147 ASN A O 1
ATOM 1181 N N . PRO A 1 148 ? 25.297 -0.113 14.414 1 90.44 148 PRO A N 1
ATOM 1182 C CA . PRO A 1 148 ? 25.891 -1.234 15.148 1 90.44 148 PRO A CA 1
ATOM 1183 C C . PRO A 1 148 ? 25.578 -2.588 14.516 1 90.44 148 PRO A C 1
ATOM 1185 O O . PRO A 1 148 ? 26.234 -3.586 14.82 1 90.44 148 PRO A O 1
ATOM 1188 N N . THR A 1 149 ? 24.547 -2.662 13.75 1 86.31 149 THR A N 1
ATOM 1189 C CA . THR A 1 149 ? 24.078 -3.961 13.289 1 86.31 149 THR A CA 1
ATOM 1190 C C . THR A 1 149 ? 24.406 -4.168 11.812 1 86.31 149 THR A C 1
ATOM 1192 O O . THR A 1 149 ? 24.438 -5.301 11.328 1 86.31 149 THR A O 1
ATOM 1195 N N . GLY A 1 150 ? 24.672 -3.129 11.117 1 87.94 150 GLY A N 1
ATOM 1196 C CA . GLY A 1 150 ? 24.906 -3.238 9.688 1 87.94 150 GLY A CA 1
ATOM 1197 C C . GLY A 1 150 ? 26.391 -3.34 9.344 1 87.94 150 GLY A C 1
ATOM 1198 O O . GLY A 1 150 ? 27.219 -3.547 10.227 1 87.94 150 GLY A O 1
ATOM 1199 N N . HIS A 1 151 ? 26.641 -3.396 8.023 1 88.56 151 HIS A N 1
ATOM 1200 C CA . HIS A 1 151 ? 28 -3.445 7.477 1 88.56 151 HIS A CA 1
ATOM 1201 C C . HIS A 1 151 ? 28.234 -2.297 6.504 1 88.56 151 HIS A C 1
ATOM 1203 O O . HIS A 1 151 ? 27.359 -1.948 5.711 1 88.56 151 HIS A O 1
ATOM 1209 N N . PRO A 1 152 ? 29.375 -1.752 6.473 1 87.06 152 PRO A N 1
ATOM 1210 C CA . PRO A 1 152 ? 29.672 -0.6 5.617 1 87.06 152 PRO A CA 1
ATOM 1211 C C . PRO A 1 152 ? 29.469 -0.901 4.133 1 87.06 152 PRO A C 1
ATOM 1213 O O . PRO A 1 152 ? 29.328 0.02 3.328 1 87.06 152 PRO A O 1
ATOM 1216 N N . SER A 1 153 ? 29.516 -2.211 3.758 1 84.81 153 SER A N 1
ATOM 1217 C CA . SER A 1 153 ? 29.25 -2.561 2.365 1 84.81 153 SER A CA 1
ATOM 1218 C C . SER A 1 153 ? 27.891 -2.033 1.911 1 84.81 153 SER A C 1
ATOM 1220 O O . SER A 1 153 ? 27.656 -1.861 0.713 1 84.81 153 SER A O 1
ATOM 1222 N N . GLY A 1 154 ? 27.062 -1.819 2.912 1 90.06 154 GLY A N 1
ATOM 1223 C CA . GLY A 1 154 ? 25.766 -1.23 2.59 1 90.06 154 GLY A CA 1
ATOM 1224 C C . GLY A 1 154 ? 25.875 0.14 1.948 1 90.06 154 GLY A C 1
ATOM 1225 O O . GLY A 1 154 ? 25.031 0.525 1.144 1 90.06 154 GLY A O 1
ATOM 1226 N N . LEU A 1 155 ? 26.922 0.854 2.289 1 92.62 155 LEU A N 1
ATOM 1227 C CA . LEU A 1 155 ? 27.156 2.17 1.704 1 92.62 155 LEU A CA 1
ATOM 1228 C C . LEU A 1 155 ? 27.484 2.053 0.218 1 92.62 155 LEU A C 1
ATOM 1230 O O . LEU A 1 155 ? 27.047 2.887 -0.582 1 92.62 155 LEU A O 1
ATOM 1234 N N . ARG A 1 156 ? 28.234 1.054 -0.097 1 91.81 156 ARG A N 1
ATOM 1235 C CA . ARG A 1 156 ? 28.578 0.797 -1.493 1 91.81 156 ARG A CA 1
ATOM 1236 C C . ARG A 1 156 ? 27.312 0.57 -2.326 1 91.81 156 ARG A C 1
ATOM 1238 O O . ARG A 1 156 ? 27.172 1.148 -3.404 1 91.81 156 ARG A O 1
ATOM 1245 N N . ILE A 1 157 ? 26.422 -0.172 -1.823 1 90.94 157 ILE A N 1
ATOM 1246 C CA . ILE A 1 157 ? 25.188 -0.52 -2.52 1 90.94 157 ILE A CA 1
ATOM 1247 C C . ILE A 1 157 ? 24.312 0.724 -2.672 1 90.94 157 ILE A C 1
ATOM 1249 O O . ILE A 1 157 ? 23.719 0.942 -3.727 1 90.94 157 ILE A O 1
ATOM 1253 N N . SER A 1 158 ? 24.297 1.541 -1.655 1 94.81 158 SER A N 1
ATOM 1254 C CA . SER A 1 158 ? 23.5 2.77 -1.693 1 94.81 158 SER A CA 1
ATOM 1255 C C . SER A 1 158 ? 23.969 3.688 -2.818 1 94.81 158 SER A C 1
ATOM 1257 O O . SER A 1 158 ? 23.172 4.449 -3.373 1 94.81 158 SER A O 1
ATOM 1259 N N . ARG A 1 159 ? 25.219 3.607 -3.193 1 95.94 159 ARG A N 1
ATOM 1260 C CA . ARG A 1 159 ? 25.828 4.57 -4.102 1 95.94 159 ARG A CA 1
ATOM 1261 C C . ARG A 1 159 ? 25.734 4.098 -5.551 1 95.94 159 ARG A C 1
ATOM 1263 O O . ARG A 1 159 ? 26.047 4.844 -6.477 1 95.94 159 ARG A O 1
ATOM 1270 N N . ILE A 1 160 ? 25.25 2.918 -5.777 1 97.62 160 ILE A N 1
ATOM 1271 C CA . ILE A 1 160 ? 25.219 2.332 -7.113 1 97.62 160 ILE A CA 1
ATOM 1272 C C . ILE A 1 160 ? 24.391 3.215 -8.047 1 97.62 160 ILE A C 1
ATOM 1274 O O . ILE A 1 160 ? 24.734 3.387 -9.219 1 97.62 160 ILE A O 1
ATOM 1278 N N . ILE A 1 161 ? 23.344 3.809 -7.535 1 98.25 161 ILE A N 1
ATOM 1279 C CA . ILE A 1 161 ? 22.484 4.633 -8.367 1 98.25 161 ILE A CA 1
ATOM 1280 C C . ILE A 1 161 ? 23.266 5.805 -8.945 1 98.25 161 ILE A C 1
ATOM 1282 O O . ILE A 1 161 ? 23.203 6.082 -10.141 1 98.25 161 ILE A O 1
ATOM 1286 N N . SER A 1 162 ? 24.031 6.465 -8.117 1 97.62 162 SER A N 1
ATOM 1287 C CA . SER A 1 162 ? 24.828 7.602 -8.578 1 97.62 162 SER A CA 1
ATOM 1288 C C . SER A 1 162 ? 25.953 7.148 -9.5 1 97.62 162 SER A C 1
ATOM 1290 O O . SER A 1 162 ? 26.266 7.824 -10.484 1 97.62 162 SER A O 1
ATOM 1292 N N . GLU A 1 163 ? 26.562 6.035 -9.156 1 97.75 163 GLU A N 1
ATOM 1293 C CA . GLU A 1 163 ? 27.609 5.5 -10.016 1 97.75 163 GLU A CA 1
ATOM 1294 C C . GLU A 1 163 ? 27.078 5.117 -11.391 1 97.75 163 GLU A C 1
ATOM 1296 O O . GLU A 1 163 ? 27.719 5.379 -12.406 1 97.75 163 GLU A O 1
ATOM 1301 N N . CYS A 1 164 ? 25.906 4.461 -11.422 1 97.81 164 CYS A N 1
ATOM 1302 C CA . CYS A 1 164 ? 25.25 4.141 -12.688 1 97.81 164 CYS A CA 1
ATOM 1303 C C . CYS A 1 164 ? 24.969 5.402 -13.492 1 97.81 164 CYS A C 1
ATOM 1305 O O . CYS A 1 164 ? 25.234 5.453 -14.695 1 97.81 164 CYS A O 1
ATOM 1307 N N . PHE A 1 165 ? 24.438 6.402 -12.812 1 98.19 165 PHE A N 1
ATOM 1308 C CA . PHE A 1 165 ? 24.062 7.641 -13.492 1 98.19 165 PHE A CA 1
ATOM 1309 C C . PHE A 1 165 ? 25.281 8.312 -14.117 1 98.19 165 PHE A C 1
ATOM 1311 O O . PHE A 1 165 ? 25.203 8.82 -15.242 1 98.19 165 PHE A O 1
ATOM 1318 N N . ARG A 1 166 ? 26.344 8.305 -13.484 1 97.31 166 ARG A N 1
ATOM 1319 C CA . ARG A 1 166 ? 27.547 9.016 -13.898 1 97.31 166 ARG A CA 1
ATOM 1320 C C . ARG A 1 166 ? 28.188 8.352 -15.109 1 97.31 166 ARG A C 1
ATOM 1322 O O . ARG A 1 166 ? 29.062 8.938 -15.758 1 97.31 166 ARG A O 1
ATOM 1329 N N . LEU A 1 167 ? 27.797 7.121 -15.406 1 97.19 167 LEU A N 1
ATOM 1330 C CA . LEU A 1 167 ? 28.297 6.48 -16.625 1 97.19 167 LEU A CA 1
ATOM 1331 C C . LEU A 1 167 ? 27.828 7.234 -17.859 1 97.19 167 LEU A C 1
ATOM 1333 O O . LEU A 1 167 ? 28.438 7.102 -18.938 1 97.19 167 LEU A O 1
ATOM 1337 N N . GLY A 1 168 ? 26.734 7.949 -17.781 1 96.81 168 GLY A N 1
ATOM 1338 C CA . GLY A 1 168 ? 26.281 8.82 -18.844 1 96.81 168 GLY A CA 1
ATOM 1339 C C . GLY A 1 168 ? 25.766 8.07 -20.047 1 96.81 168 GLY A C 1
ATOM 1340 O O . GLY A 1 168 ? 25.953 8.492 -21.188 1 96.81 168 GLY A O 1
ATOM 1341 N N . LEU A 1 169 ? 25.141 6.91 -19.797 1 96.81 169 LEU A N 1
ATOM 1342 C CA . LEU A 1 169 ? 24.562 6.164 -20.906 1 96.81 169 LEU A CA 1
ATOM 1343 C C . LEU A 1 169 ? 23.438 6.949 -21.578 1 96.81 169 LEU A C 1
ATOM 1345 O O . LEU A 1 169 ? 22.688 7.66 -20.891 1 96.81 169 LEU A O 1
ATOM 1349 N N . PRO A 1 170 ? 23.25 6.844 -22.844 1 96.31 170 PRO A N 1
ATOM 1350 C CA . PRO A 1 170 ? 22.281 7.676 -23.562 1 96.31 170 PRO A CA 1
ATOM 1351 C C . PRO A 1 170 ? 20.844 7.176 -23.391 1 96.31 170 PRO A C 1
ATOM 1353 O O . PRO A 1 170 ? 20.625 5.973 -23.219 1 96.31 170 PRO A O 1
ATOM 1356 N N . ASN A 1 171 ? 19.922 8.016 -23.438 1 95.62 171 ASN A N 1
ATOM 1357 C CA . ASN A 1 171 ? 18.484 7.77 -23.531 1 95.62 171 ASN A CA 1
ATOM 1358 C C . ASN A 1 171 ? 17.984 6.91 -22.375 1 95.62 171 ASN A C 1
ATOM 1360 O O . ASN A 1 171 ? 17.203 5.977 -22.578 1 95.62 171 ASN A O 1
ATOM 1364 N N . VAL A 1 172 ? 18.547 7.141 -21.188 1 98.19 172 VAL A N 1
ATOM 1365 C CA . VAL A 1 172 ? 18.094 6.398 -20.016 1 98.19 172 VAL A CA 1
ATOM 1366 C C . VAL A 1 172 ? 16.859 7.07 -19.422 1 98.19 172 VAL A C 1
ATOM 1368 O O . VAL A 1 172 ? 16.875 8.266 -19.125 1 98.19 172 VAL A O 1
ATOM 1371 N N . ARG A 1 173 ? 15.82 6.293 -19.297 1 97.75 173 ARG A N 1
ATOM 1372 C CA . ARG A 1 173 ? 14.602 6.789 -18.656 1 97.75 173 ARG A CA 1
ATOM 1373 C C . ARG A 1 173 ? 14.484 6.285 -17.219 1 97.75 173 ARG A C 1
ATOM 1375 O O . ARG A 1 173 ? 13.945 6.973 -16.359 1 97.75 173 ARG A O 1
ATOM 1382 N N . TRP A 1 174 ? 14.977 5.062 -17.016 1 98.56 174 TRP A N 1
ATOM 1383 C CA . TRP A 1 174 ? 14.875 4.441 -15.703 1 98.56 174 TRP A CA 1
ATOM 1384 C C . TRP A 1 174 ? 16.188 3.781 -15.305 1 98.56 174 TRP A C 1
ATOM 1386 O O . TRP A 1 174 ? 16.906 3.238 -16.156 1 98.56 174 TRP A O 1
ATOM 1396 N N . PHE A 1 175 ? 16.484 3.834 -14.039 1 98.81 175 PHE A N 1
ATOM 1397 C CA . PHE A 1 175 ? 17.5 3.014 -13.398 1 98.81 175 PHE A CA 1
ATOM 1398 C C . PHE A 1 175 ? 16.859 1.989 -12.469 1 98.81 175 PHE A C 1
ATOM 1400 O O . PHE A 1 175 ? 16 2.336 -11.648 1 98.81 175 PHE A O 1
ATOM 1407 N N . VAL A 1 176 ? 17.219 0.744 -12.641 1 98.88 176 VAL A N 1
ATOM 1408 C CA . VAL A 1 176 ? 16.672 -0.306 -11.781 1 98.88 176 VAL A CA 1
ATOM 1409 C C . VAL A 1 176 ? 17.797 -0.939 -10.969 1 98.88 176 VAL A C 1
ATOM 1411 O O . VAL A 1 176 ? 18.75 -1.481 -11.539 1 98.88 176 VAL A O 1
ATOM 1414 N N . LEU A 1 177 ? 17.688 -0.79 -9.672 1 98.62 177 LEU A N 1
ATOM 1415 C CA . LEU A 1 177 ? 18.625 -1.433 -8.75 1 98.62 177 LEU A CA 1
ATOM 1416 C C . LEU A 1 177 ? 18.109 -2.805 -8.328 1 98.62 177 LEU A C 1
ATOM 1418 O O . LEU A 1 177 ? 16.922 -2.965 -8.023 1 98.62 177 LEU A O 1
ATOM 1422 N N . ALA A 1 178 ? 18.969 -3.803 -8.336 1 97.31 178 ALA A N 1
ATOM 1423 C CA . ALA A 1 178 ? 18.625 -5.168 -7.941 1 97.31 178 ALA A CA 1
ATOM 1424 C C . ALA A 1 178 ? 19.812 -5.871 -7.297 1 97.31 178 ALA A C 1
ATOM 1426 O O . ALA A 1 178 ? 20.938 -5.371 -7.344 1 97.31 178 ALA A O 1
ATOM 1427 N N . ASP A 1 179 ? 19.578 -6.977 -6.703 1 97.25 179 ASP A N 1
ATOM 1428 C CA . ASP A 1 179 ? 20.625 -7.824 -6.152 1 97.25 179 ASP A CA 1
ATOM 1429 C C . ASP A 1 179 ? 20.922 -9 -7.074 1 97.25 179 ASP A C 1
ATOM 1431 O O . ASP A 1 179 ? 20.125 -9.336 -7.945 1 97.25 179 ASP A O 1
ATOM 1435 N N . ASP A 1 180 ? 22.094 -9.617 -6.883 1 97.25 180 ASP A N 1
ATOM 1436 C CA . ASP A 1 180 ? 22.531 -10.672 -7.797 1 97.25 180 ASP A CA 1
ATOM 1437 C C . ASP A 1 180 ? 21.859 -12 -7.453 1 97.25 180 ASP A C 1
ATOM 1439 O O . ASP A 1 180 ? 22.016 -12.984 -8.18 1 97.25 180 ASP A O 1
ATOM 1443 N N . ASP A 1 181 ? 21.031 -12.086 -6.395 1 97.62 181 ASP A N 1
ATOM 1444 C CA . ASP A 1 181 ? 20.234 -13.266 -6.102 1 97.62 181 ASP A CA 1
ATOM 1445 C C . ASP A 1 181 ? 18.75 -12.969 -6.285 1 97.62 181 ASP A C 1
ATOM 1447 O O . ASP A 1 181 ? 17.906 -13.555 -5.598 1 97.62 181 ASP A O 1
ATOM 1451 N N . THR A 1 182 ? 18.406 -12.031 -7.117 1 98.31 182 THR A N 1
ATOM 1452 C CA . THR A 1 182 ? 17.047 -11.672 -7.484 1 98.31 182 THR A CA 1
ATOM 1453 C C . THR A 1 182 ? 16.719 -12.164 -8.891 1 98.31 182 THR A C 1
ATOM 1455 O O . THR A 1 182 ? 17.516 -12.008 -9.812 1 98.31 182 THR A O 1
ATOM 1458 N N . ILE A 1 183 ? 15.586 -12.82 -9.078 1 98.75 183 ILE A N 1
ATOM 1459 C CA . ILE A 1 183 ? 15.047 -13.141 -10.398 1 98.75 183 ILE A CA 1
ATOM 1460 C C . ILE A 1 183 ? 14.07 -12.047 -10.828 1 98.75 183 ILE A C 1
ATOM 1462 O O . ILE A 1 183 ? 13.141 -11.703 -10.086 1 98.75 183 ILE A O 1
ATOM 1466 N N . ILE A 1 184 ? 14.281 -11.523 -12.031 1 98.75 184 ILE A N 1
ATOM 1467 C CA . ILE A 1 184 ? 13.469 -10.398 -12.492 1 98.75 184 ILE A CA 1
ATOM 1468 C C . ILE A 1 184 ? 12.695 -10.805 -13.742 1 98.75 184 ILE A C 1
ATOM 1470 O O . ILE A 1 184 ? 13.258 -11.398 -14.664 1 98.75 184 ILE A O 1
ATOM 1474 N N . ASN A 1 185 ? 11.398 -10.562 -13.75 1 98.62 185 ASN A N 1
ATOM 1475 C CA . ASN A 1 185 ? 10.578 -10.609 -14.953 1 98.62 185 ASN A CA 1
ATOM 1476 C C . ASN A 1 185 ? 10.664 -9.305 -15.742 1 98.62 185 ASN A C 1
ATOM 1478 O O . ASN A 1 185 ? 9.859 -8.391 -15.523 1 98.62 185 ASN A O 1
ATOM 1482 N N . VAL A 1 186 ? 11.555 -9.25 -16.656 1 98 186 VAL A N 1
ATOM 1483 C CA . VAL A 1 186 ? 11.93 -7.996 -17.297 1 98 186 VAL A CA 1
ATOM 1484 C C . VAL A 1 186 ? 10.766 -7.496 -18.156 1 98 186 VAL A C 1
ATOM 1486 O O . VAL A 1 186 ? 10.57 -6.285 -18.297 1 98 186 VAL A O 1
ATOM 1489 N N . ASP A 1 187 ? 9.977 -8.375 -18.719 1 96.5 187 ASP A N 1
ATOM 1490 C CA . ASP A 1 187 ? 8.828 -7.961 -19.516 1 96.5 187 ASP A CA 1
ATOM 1491 C C . ASP A 1 187 ? 7.793 -7.238 -18.656 1 96.5 187 ASP A C 1
ATOM 1493 O O . ASP A 1 187 ? 7.305 -6.168 -19.016 1 96.5 187 ASP A O 1
ATOM 1497 N N . ASN A 1 188 ? 7.484 -7.828 -17.5 1 96.88 188 ASN A N 1
ATOM 1498 C CA . ASN A 1 188 ? 6.547 -7.188 -16.594 1 96.88 188 ASN A CA 1
ATOM 1499 C C . ASN A 1 188 ? 7.121 -5.898 -16.016 1 96.88 188 ASN A C 1
ATOM 1501 O O . ASN A 1 188 ? 6.383 -4.945 -15.75 1 96.88 188 ASN A O 1
ATOM 1505 N N . LEU A 1 189 ? 8.438 -5.914 -15.812 1 97.94 189 LEU A N 1
ATOM 1506 C CA . LEU A 1 189 ? 9.078 -4.691 -15.328 1 97.94 189 LEU A CA 1
ATOM 1507 C C . LEU A 1 189 ? 8.844 -3.537 -16.297 1 97.94 189 LEU A C 1
ATOM 1509 O O . LEU A 1 189 ? 8.477 -2.436 -15.875 1 97.94 189 LEU A O 1
ATOM 1513 N N . VAL A 1 190 ? 9.016 -3.785 -17.547 1 96.5 190 VAL A N 1
ATOM 1514 C CA . VAL A 1 190 ? 8.797 -2.768 -18.578 1 96.5 190 VAL A CA 1
ATOM 1515 C C . VAL A 1 190 ? 7.34 -2.32 -18.562 1 96.5 190 VAL A C 1
ATOM 1517 O O . VAL A 1 190 ? 7.047 -1.124 -18.609 1 96.5 190 VAL A O 1
ATOM 1520 N N . ALA A 1 191 ? 6.465 -3.244 -18.469 1 92.44 191 ALA A N 1
ATOM 1521 C CA . ALA A 1 191 ? 5.039 -2.93 -18.453 1 92.44 191 ALA A CA 1
ATOM 1522 C C . ALA A 1 191 ? 4.684 -2.068 -17.25 1 92.44 191 ALA A C 1
ATOM 1524 O O . ALA A 1 191 ? 3.965 -1.074 -17.375 1 92.44 191 ALA A O 1
ATOM 1525 N N . VAL A 1 192 ? 5.207 -2.412 -16.109 1 93.69 192 VAL A N 1
ATOM 1526 C CA . VAL A 1 192 ? 4.891 -1.722 -14.867 1 93.69 192 VAL A CA 1
ATOM 1527 C C . VAL A 1 192 ? 5.469 -0.31 -14.891 1 93.69 192 VAL A C 1
ATOM 1529 O O . VAL A 1 192 ? 4.773 0.66 -14.586 1 93.69 192 VAL A O 1
ATOM 1532 N N . LEU A 1 193 ? 6.711 -0.161 -15.281 1 94.88 193 LEU A N 1
ATOM 1533 C CA . LEU A 1 193 ? 7.359 1.146 -15.281 1 94.88 193 LEU A CA 1
ATOM 1534 C C . LEU A 1 193 ? 6.773 2.043 -16.375 1 94.88 193 LEU A C 1
ATOM 1536 O O . LEU A 1 193 ? 6.836 3.27 -16.266 1 94.88 193 LEU A O 1
ATOM 1540 N N . GLY A 1 194 ? 6.215 1.404 -17.391 1 90.31 194 GLY A N 1
ATOM 1541 C CA . GLY A 1 194 ? 5.582 2.154 -18.469 1 90.31 194 GLY A CA 1
ATOM 1542 C C . GLY A 1 194 ? 4.355 2.926 -18.016 1 90.31 194 GLY A C 1
ATOM 1543 O O . GLY A 1 194 ? 3.891 3.826 -18.719 1 90.31 194 GLY A O 1
ATOM 1544 N N . LYS A 1 195 ? 3.906 2.615 -16.812 1 84.56 195 LYS A N 1
ATOM 1545 C CA . LYS A 1 195 ? 2.756 3.301 -16.234 1 84.56 195 LYS A CA 1
ATOM 1546 C C . LYS A 1 195 ? 3.1 4.742 -15.867 1 84.56 195 LYS A C 1
ATOM 1548 O O . LYS A 1 195 ? 2.213 5.59 -15.766 1 84.56 195 LYS A O 1
ATOM 1553 N N . TYR A 1 196 ? 4.371 5.004 -15.641 1 87.12 196 TYR A N 1
ATOM 1554 C CA . TYR A 1 196 ? 4.754 6.25 -14.984 1 87.12 196 TYR A CA 1
ATOM 1555 C C . TYR A 1 196 ? 5.477 7.176 -15.953 1 87.12 196 TYR A C 1
ATOM 1557 O O . TYR A 1 196 ? 6.137 6.719 -16.891 1 87.12 196 TYR A O 1
ATOM 1565 N N . ASP A 1 197 ? 5.277 8.453 -15.695 1 85.5 197 ASP A N 1
ATOM 1566 C CA . ASP A 1 197 ? 6.02 9.461 -16.453 1 85.5 197 ASP A CA 1
ATOM 1567 C C . ASP A 1 197 ? 7.477 9.523 -15.992 1 85.5 197 ASP A C 1
ATOM 1569 O O . ASP A 1 197 ? 7.781 10.086 -14.945 1 85.5 197 ASP A O 1
ATOM 1573 N N . SER A 1 198 ? 8.359 9.008 -16.828 1 90.25 198 SER A N 1
ATOM 1574 C CA . SER A 1 198 ? 9.773 8.891 -16.469 1 90.25 198 SER A CA 1
ATOM 1575 C C . SER A 1 198 ? 10.461 10.25 -16.5 1 90.25 198 SER A C 1
ATOM 1577 O O . SER A 1 198 ? 11.625 10.375 -16.109 1 90.25 198 SER A O 1
ATOM 1579 N N . SER A 1 199 ? 9.797 11.297 -16.891 1 88.44 199 SER A N 1
ATOM 1580 C CA . SER A 1 199 ? 10.383 12.633 -16.922 1 88.44 199 SER A CA 1
ATOM 1581 C C . SER A 1 199 ? 10.203 13.344 -15.578 1 88.44 199 SER A C 1
ATOM 1583 O O . SER A 1 199 ? 10.695 14.461 -15.391 1 88.44 199 SER A O 1
ATOM 1585 N N . GLU A 1 200 ? 9.492 12.727 -14.695 1 87.69 200 GLU A N 1
ATOM 1586 C CA . GLU A 1 200 ? 9.32 13.211 -13.328 1 87.69 200 GLU A CA 1
ATOM 1587 C C . GLU A 1 200 ? 10.148 12.383 -12.344 1 87.69 200 GLU A C 1
ATOM 1589 O O . GLU A 1 200 ? 10.641 11.312 -12.688 1 87.69 200 GLU A O 1
ATOM 1594 N N . MET A 1 201 ? 10.281 12.945 -11.172 1 92.19 201 MET A N 1
ATOM 1595 C CA . MET A 1 201 ? 10.977 12.172 -10.141 1 92.19 201 MET A CA 1
ATOM 1596 C C . MET A 1 201 ? 10.055 11.109 -9.555 1 92.19 201 MET A C 1
ATOM 1598 O O . MET A 1 201 ? 9.094 11.43 -8.852 1 92.19 201 MET A O 1
ATOM 1602 N N . VAL A 1 202 ? 10.344 9.898 -9.922 1 94.06 202 VAL A N 1
ATOM 1603 C CA . VAL A 1 202 ? 9.508 8.789 -9.477 1 94.06 202 VAL A CA 1
ATOM 1604 C C . VAL A 1 202 ? 10.375 7.727 -8.805 1 94.06 202 VAL A C 1
ATOM 1606 O O . VAL A 1 202 ? 11.477 7.422 -9.281 1 94.06 202 VAL A O 1
ATOM 1609 N N . TYR A 1 203 ? 9.961 7.277 -7.703 1 96.94 203 TYR A N 1
ATOM 1610 C CA . TYR A 1 203 ? 10.57 6.234 -6.883 1 96.94 203 TYR A CA 1
ATOM 1611 C C . TYR A 1 203 ? 9.641 5.039 -6.738 1 96.94 203 TYR A C 1
ATOM 1613 O O . TYR A 1 203 ? 8.602 5.125 -6.07 1 96.94 203 TYR A O 1
ATOM 1621 N N . VAL A 1 204 ? 9.969 3.832 -7.395 1 97.31 204 VAL A N 1
ATOM 1622 C CA . VAL A 1 204 ? 9.055 2.701 -7.48 1 97.31 204 VAL A CA 1
ATOM 1623 C C . VAL A 1 204 ? 9.672 1.479 -6.805 1 97.31 204 VAL A C 1
ATOM 1625 O O . VAL A 1 204 ? 10.867 1.223 -6.949 1 97.31 204 VAL A O 1
ATOM 1628 N N . GLY A 1 205 ? 8.961 0.703 -6.102 1 98.12 205 GLY A N 1
ATOM 1629 C CA . GLY A 1 205 ? 9.336 -0.54 -5.449 1 98.12 205 GLY A CA 1
ATOM 1630 C C . GLY A 1 205 ? 8.289 -1.044 -4.473 1 98.12 205 GLY A C 1
ATOM 1631 O O . GLY A 1 205 ? 7.102 -0.758 -4.629 1 98.12 205 GLY A O 1
ATOM 1632 N N . SER A 1 206 ? 8.703 -1.879 -3.58 1 98.19 206 SER A N 1
ATOM 1633 C CA . SER A 1 206 ? 7.797 -2.4 -2.562 1 98.19 206 SER A CA 1
ATOM 1634 C C . SER A 1 206 ? 8.531 -2.674 -1.254 1 98.19 206 SER A C 1
ATOM 1636 O O . SER A 1 206 ? 9.734 -2.941 -1.255 1 98.19 206 SER A O 1
ATOM 1638 N N . PRO A 1 207 ? 7.781 -2.559 -0.165 1 97.75 207 PRO A N 1
ATOM 1639 C CA . PRO A 1 207 ? 8.359 -2.941 1.123 1 97.75 207 PRO A CA 1
ATOM 1640 C C . PRO A 1 207 ? 8.547 -4.453 1.264 1 97.75 207 PRO A C 1
ATOM 1642 O O . PRO A 1 207 ? 8.258 -5.203 0.327 1 97.75 207 PRO A O 1
ATOM 1645 N N . SER A 1 208 ? 9.031 -4.836 2.438 1 97.62 208 SER A N 1
ATOM 1646 C CA . SER A 1 208 ? 9.281 -6.238 2.756 1 97.62 208 SER A CA 1
ATOM 1647 C C . SER A 1 208 ? 7.984 -6.965 3.092 1 97.62 208 SER A C 1
ATOM 1649 O O . SER A 1 208 ? 6.984 -6.336 3.453 1 97.62 208 SER A O 1
ATOM 1651 N N . GLU A 1 209 ? 8 -8.273 2.955 1 96.19 209 GLU A N 1
ATOM 1652 C CA . GLU A 1 209 ? 6.914 -9.125 3.43 1 96.19 209 GLU A CA 1
ATOM 1653 C C . GLU A 1 209 ? 6.871 -9.164 4.953 1 96.19 209 GLU A C 1
ATOM 1655 O O . GLU A 1 209 ? 5.836 -9.477 5.543 1 96.19 209 GLU A O 1
ATOM 1660 N N . SER A 1 210 ? 7.941 -8.844 5.555 1 96.88 210 SER A N 1
ATOM 1661 C CA . SER A 1 210 ? 8.078 -8.898 7.004 1 96.88 210 SER A CA 1
ATOM 1662 C C . SER A 1 210 ? 7.703 -7.562 7.645 1 96.88 210 SER A C 1
ATOM 1664 O O . SER A 1 210 ? 8.312 -6.531 7.348 1 96.88 210 SER A O 1
ATOM 1666 N N . HIS A 1 211 ? 6.758 -7.637 8.594 1 97.75 211 HIS A N 1
ATOM 1667 C CA . HIS A 1 211 ? 6.301 -6.438 9.289 1 97.75 211 HIS A CA 1
ATOM 1668 C C . HIS A 1 211 ? 7.406 -5.852 10.156 1 97.75 211 HIS A C 1
ATOM 1670 O O . HIS A 1 211 ? 7.582 -4.629 10.203 1 97.75 211 HIS A O 1
ATOM 1676 N N . SER A 1 212 ? 8.109 -6.703 10.797 1 96.69 212 SER A N 1
ATOM 1677 C CA . SER A 1 212 ? 9.18 -6.242 11.68 1 96.69 212 SER A CA 1
ATOM 1678 C C . SER A 1 212 ? 10.281 -5.539 10.883 1 96.69 212 SER A C 1
ATOM 1680 O O . SER A 1 212 ? 10.844 -4.547 11.352 1 96.69 212 SER A O 1
ATOM 1682 N N . ALA A 1 213 ? 10.578 -6.062 9.719 1 96.25 213 ALA A N 1
ATOM 1683 C CA . ALA A 1 213 ? 11.562 -5.406 8.867 1 96.25 213 ALA A CA 1
ATOM 1684 C C . ALA A 1 213 ? 11.094 -4.02 8.445 1 96.25 213 ALA A C 1
ATOM 1686 O O . ALA A 1 213 ? 11.852 -3.051 8.508 1 96.25 213 ALA A O 1
ATOM 1687 N N . ASN A 1 214 ? 9.867 -3.922 8.039 1 97.75 214 ASN A N 1
ATOM 1688 C CA . ASN A 1 214 ? 9.297 -2.635 7.652 1 97.75 214 ASN A CA 1
ATOM 1689 C C . ASN A 1 214 ? 9.32 -1.645 8.812 1 97.75 214 ASN A C 1
ATOM 1691 O O . ASN A 1 214 ? 9.617 -0.465 8.625 1 97.75 214 ASN A O 1
ATOM 1695 N N . THR A 1 215 ? 8.977 -2.156 9.977 1 97.06 215 THR A N 1
ATOM 1696 C CA . THR A 1 215 ? 8.938 -1.299 11.156 1 97.06 215 THR A CA 1
ATOM 1697 C C . THR A 1 215 ? 10.336 -0.826 11.523 1 97.06 215 THR A C 1
ATOM 1699 O O . THR A 1 215 ? 10.523 0.324 11.93 1 97.06 215 THR A O 1
ATOM 1702 N N . TYR A 1 216 ? 11.273 -1.703 11.422 1 94.75 216 TYR A N 1
ATOM 1703 C CA . TYR A 1 216 ? 12.656 -1.367 11.758 1 94.75 216 TYR A CA 1
ATOM 1704 C C . TYR A 1 216 ? 13.227 -0.353 10.773 1 94.75 216 TYR A C 1
ATOM 1706 O O . TYR A 1 216 ? 13.828 0.643 11.18 1 94.75 216 TYR A O 1
ATOM 1714 N N . PHE A 1 217 ? 13.047 -0.559 9.5 1 95.56 217 PHE A N 1
ATOM 1715 C CA . PHE A 1 217 ? 13.578 0.339 8.484 1 95.56 217 PHE A CA 1
ATOM 1716 C C . PHE A 1 217 ? 12.562 1.415 8.125 1 95.56 217 PHE A C 1
ATOM 1718 O O . PHE A 1 217 ? 12.648 2.545 8.609 1 95.56 217 PHE A O 1
ATOM 1725 N N . SER A 1 218 ? 11.594 1.027 7.316 1 97.62 218 SER A N 1
ATOM 1726 C CA . SER A 1 218 ? 10.531 1.956 6.938 1 97.62 218 SER A CA 1
ATOM 1727 C C . SER A 1 218 ? 9.445 1.252 6.133 1 97.62 218 SER A C 1
ATOM 1729 O O . SER A 1 218 ? 9.742 0.431 5.266 1 97.62 218 SER A O 1
ATOM 1731 N N . HIS A 1 219 ? 8.227 1.573 6.457 1 97.44 219 HIS A N 1
ATOM 1732 C CA . HIS A 1 219 ? 7.074 1.094 5.695 1 97.44 219 HIS A CA 1
ATOM 1733 C C . HIS A 1 219 ? 6.988 1.781 4.336 1 97.44 219 HIS A C 1
ATOM 1735 O O . HIS A 1 219 ? 6.238 1.345 3.461 1 97.44 219 HIS A O 1
ATOM 1741 N N . SER A 1 220 ? 7.793 2.789 4.137 1 96.88 220 SER A N 1
ATOM 1742 C CA . SER A 1 220 ? 7.738 3.598 2.924 1 96.88 220 SER A CA 1
ATOM 1743 C C . SER A 1 220 ? 9.023 3.471 2.117 1 96.88 220 SER A C 1
ATOM 1745 O O . SER A 1 220 ? 9.344 4.344 1.307 1 96.88 220 SER A O 1
ATOM 1747 N N . MET A 1 221 ? 9.766 2.463 2.352 1 98 221 MET A N 1
ATOM 1748 C CA . MET A 1 221 ? 11.023 2.217 1.652 1 98 221 MET A CA 1
ATOM 1749 C C . MET A 1 221 ? 10.891 1.048 0.683 1 98 221 MET A C 1
ATOM 1751 O O . MET A 1 221 ? 10.266 0.036 1.007 1 98 221 MET A O 1
ATOM 1755 N N . ALA A 1 222 ? 11.406 1.225 -0.474 1 98.31 222 ALA A N 1
ATOM 1756 C CA . ALA A 1 222 ? 11.594 0.077 -1.357 1 98.31 222 ALA A CA 1
ATOM 1757 C C . ALA A 1 222 ? 12.773 -0.774 -0.909 1 98.31 222 ALA A C 1
ATOM 1759 O O . ALA A 1 222 ? 13.898 -0.273 -0.787 1 98.31 222 ALA A O 1
ATOM 1760 N N . PHE A 1 223 ? 12.508 -1.967 -0.685 1 97.94 223 PHE A N 1
ATOM 1761 C CA . PHE A 1 223 ? 13.594 -2.873 -0.33 1 97.94 223 PHE A CA 1
ATOM 1762 C C . PHE A 1 223 ? 14.352 -3.324 -1.572 1 97.94 223 PHE A C 1
ATOM 1764 O O . PHE A 1 223 ? 13.75 -3.807 -2.533 1 97.94 223 PHE A O 1
ATOM 1771 N N . GLY A 1 224 ? 15.578 -3.174 -1.504 1 96.88 224 GLY A N 1
ATOM 1772 C CA . GLY A 1 224 ? 16.422 -3.283 -2.684 1 96.88 224 GLY A CA 1
ATOM 1773 C C . GLY A 1 224 ? 16.453 -4.68 -3.271 1 96.88 224 GLY A C 1
ATOM 1774 O O . GLY A 1 224 ? 16.625 -4.848 -4.48 1 96.88 224 GLY A O 1
ATOM 1775 N N . GLY A 1 225 ? 16.266 -5.641 -2.447 1 96.44 225 GLY A N 1
ATOM 1776 C CA . GLY A 1 225 ? 16.234 -7.004 -2.957 1 96.44 225 GLY A CA 1
ATOM 1777 C C . GLY A 1 225 ? 15.125 -7.238 -3.967 1 96.44 225 GLY A C 1
ATOM 1778 O O . GLY A 1 225 ? 15.336 -7.91 -4.977 1 96.44 225 GLY A O 1
ATOM 1779 N N . GLY A 1 226 ? 13.984 -6.676 -3.66 1 97.25 226 GLY A N 1
ATOM 1780 C CA . GLY A 1 226 ? 12.867 -6.801 -4.578 1 97.25 226 GLY A CA 1
ATOM 1781 C C . GLY A 1 226 ? 13 -5.922 -5.809 1 97.25 226 GLY A C 1
ATOM 1782 O O . GLY A 1 226 ? 12.258 -6.086 -6.781 1 97.25 226 GLY A O 1
ATOM 1783 N N . GLY A 1 227 ? 13.945 -4.988 -5.742 1 98.31 227 GLY A N 1
ATOM 1784 C CA . GLY A 1 227 ? 14.148 -4.055 -6.836 1 98.31 227 GLY A CA 1
ATOM 1785 C C . GLY A 1 227 ? 13.68 -2.646 -6.516 1 98.31 227 GLY A C 1
ATOM 1786 O O . GLY A 1 227 ? 12.656 -2.461 -5.855 1 98.31 227 GLY A O 1
ATOM 1787 N N . ILE A 1 228 ? 14.461 -1.693 -6.922 1 98.75 228 ILE A N 1
ATOM 1788 C CA . ILE A 1 228 ? 14.141 -0.273 -6.832 1 98.75 228 ILE A CA 1
ATOM 1789 C C . ILE A 1 228 ? 14.234 0.367 -8.211 1 98.75 228 ILE A C 1
ATOM 1791 O O . ILE A 1 228 ? 15.266 0.256 -8.883 1 98.75 228 ILE A O 1
ATOM 1795 N N . ALA A 1 229 ? 13.203 0.981 -8.664 1 98.81 229 ALA A N 1
ATOM 1796 C CA . ALA A 1 229 ? 13.242 1.73 -9.922 1 98.81 229 ALA A CA 1
ATOM 1797 C C . ALA A 1 229 ? 13.242 3.234 -9.664 1 98.81 229 ALA A C 1
ATOM 1799 O O . ALA A 1 229 ? 12.406 3.74 -8.906 1 98.81 229 ALA A O 1
ATOM 1800 N N . ILE A 1 230 ? 14.18 3.85 -10.227 1 98.5 230 ILE A N 1
ATOM 1801 C CA . ILE A 1 230 ? 14.383 5.285 -10.055 1 98.5 230 ILE A CA 1
ATOM 1802 C C . ILE A 1 230 ? 14.367 5.973 -11.422 1 98.5 230 ILE A C 1
ATOM 1804 O O . ILE A 1 230 ? 15.109 5.59 -12.328 1 98.5 230 ILE A O 1
ATOM 1808 N N . SER A 1 231 ? 13.547 6.977 -11.594 1 96.38 231 SER A N 1
ATOM 1809 C CA . SER A 1 231 ? 13.477 7.695 -12.859 1 96.38 231 SER A CA 1
ATOM 1810 C C . SER A 1 231 ? 14.734 8.523 -13.094 1 96.38 231 SER A C 1
ATOM 1812 O O . SER A 1 231 ? 15.484 8.797 -12.156 1 96.38 231 SER A O 1
ATOM 1814 N N . HIS A 1 232 ? 14.93 8.906 -14.289 1 97.19 232 HIS A N 1
ATOM 1815 C CA . HIS A 1 232 ? 16.125 9.633 -14.68 1 97.19 232 HIS A CA 1
ATOM 1816 C C . HIS A 1 232 ? 16.25 10.938 -13.891 1 97.19 232 HIS A C 1
ATOM 1818 O O . HIS A 1 232 ? 17.297 11.211 -13.305 1 97.19 232 HIS A O 1
ATOM 1824 N N . PRO A 1 233 ? 15.188 11.789 -13.773 1 94.5 233 PRO A N 1
ATOM 1825 C CA . PRO A 1 233 ? 15.344 13.039 -13.023 1 94.5 233 PRO A CA 1
ATOM 1826 C C . PRO A 1 233 ? 15.672 12.812 -11.555 1 94.5 233 PRO A C 1
ATOM 1828 O O . PRO A 1 233 ? 16.406 13.594 -10.953 1 94.5 233 PRO A O 1
ATOM 1831 N N . LEU A 1 234 ? 15.078 11.766 -10.969 1 95.88 234 LEU A N 1
ATOM 1832 C CA . LEU A 1 234 ? 15.398 11.477 -9.57 1 95.88 234 LEU A CA 1
ATOM 1833 C C . LEU A 1 234 ? 16.844 11.023 -9.438 1 95.88 234 LEU A C 1
ATOM 1835 O O . LEU A 1 234 ? 17.531 11.414 -8.492 1 95.88 234 LEU A O 1
ATOM 1839 N N . ALA A 1 235 ? 17.281 10.211 -10.367 1 97.88 235 ALA A N 1
ATOM 1840 C CA . ALA A 1 235 ? 18.672 9.789 -10.359 1 97.88 235 ALA A CA 1
ATOM 1841 C C . ALA A 1 235 ? 19.609 10.984 -10.492 1 97.88 235 ALA A C 1
ATOM 1843 O O . ALA A 1 235 ? 20.656 11.047 -9.836 1 97.88 235 ALA A O 1
ATOM 1844 N N . GLU A 1 236 ? 19.25 11.852 -11.344 1 96.62 236 GLU A N 1
ATOM 1845 C CA . GLU A 1 236 ? 20.031 13.07 -11.531 1 96.62 236 GLU A CA 1
ATOM 1846 C C . GLU A 1 236 ? 20.109 13.875 -10.242 1 96.62 236 GLU A C 1
ATOM 1848 O O . GLU A 1 236 ? 21.203 14.289 -9.828 1 96.62 236 GLU A O 1
ATOM 1853 N N . ALA A 1 237 ? 18.969 14.07 -9.633 1 94.19 237 ALA A N 1
ATOM 1854 C CA . ALA A 1 237 ? 18.938 14.805 -8.367 1 94.19 237 ALA A CA 1
ATOM 1855 C C . ALA A 1 237 ? 19.797 14.109 -7.309 1 94.19 237 ALA A C 1
ATOM 1857 O O . ALA A 1 237 ? 20.547 14.758 -6.59 1 94.19 237 ALA A O 1
ATOM 1858 N N . LEU A 1 238 ? 19.703 12.805 -7.25 1 96.31 238 LEU A N 1
ATOM 1859 C CA . LEU A 1 238 ? 20.484 12.023 -6.289 1 96.31 238 LEU A CA 1
ATOM 1860 C C . LEU A 1 238 ? 21.969 12.164 -6.555 1 96.31 238 LEU A C 1
ATOM 1862 O O . LEU A 1 238 ? 22.766 12.344 -5.617 1 96.31 238 LEU A O 1
ATOM 1866 N N . SER A 1 239 ? 22.344 12.047 -7.77 1 95.75 239 SER A N 1
ATOM 1867 C CA . SER A 1 239 ? 23.75 12.125 -8.125 1 95.75 239 SER A CA 1
ATOM 1868 C C . SER A 1 239 ? 24.375 13.43 -7.633 1 95.75 239 SER A C 1
ATOM 1870 O O . SER A 1 239 ? 25.562 13.461 -7.273 1 95.75 239 SER A O 1
ATOM 1872 N N . GLY A 1 240 ? 23.609 14.438 -7.566 1 93.81 240 GLY A N 1
ATOM 1873 C CA . GLY A 1 240 ? 24.109 15.742 -7.172 1 93.81 240 GLY A CA 1
ATOM 1874 C C . GLY A 1 240 ? 24.219 15.914 -5.668 1 93.81 240 GLY A C 1
ATOM 1875 O O . GLY A 1 240 ? 25.016 16.734 -5.188 1 93.81 240 GLY A O 1
ATOM 1876 N N . MET A 1 241 ? 23.516 15.086 -4.934 1 94.12 241 MET A N 1
ATOM 1877 C CA . MET A 1 241 ? 23.469 15.391 -3.506 1 94.12 241 MET A CA 1
ATOM 1878 C C . MET A 1 241 ? 23.766 14.141 -2.676 1 94.12 241 MET A C 1
ATOM 1880 O O . MET A 1 241 ? 23.922 14.227 -1.455 1 94.12 241 MET A O 1
ATOM 1884 N N . GLN A 1 242 ? 23.859 12.992 -3.191 1 94.56 242 GLN A N 1
ATOM 1885 C CA . GLN A 1 242 ? 23.844 11.727 -2.461 1 94.56 242 GLN A CA 1
ATOM 1886 C C . GLN A 1 242 ? 25.031 11.625 -1.509 1 94.56 242 GLN A C 1
ATOM 1888 O O . GLN A 1 242 ? 24.891 11.164 -0.373 1 94.56 242 GLN A O 1
ATOM 1893 N N . ASP A 1 243 ? 26.219 12.023 -1.956 1 94.25 243 ASP A N 1
ATOM 1894 C CA . ASP A 1 243 ? 27.406 11.883 -1.112 1 94.25 243 ASP A CA 1
ATOM 1895 C C . ASP A 1 243 ? 27.25 12.672 0.186 1 94.25 243 ASP A C 1
ATOM 1897 O O . ASP A 1 243 ? 27.516 12.148 1.271 1 94.25 243 ASP A O 1
ATOM 1901 N N . LYS A 1 244 ? 26.828 13.914 0.064 1 94.31 244 LYS A N 1
ATOM 1902 C CA . LYS A 1 244 ? 26.594 14.719 1.261 1 94.31 244 LYS A CA 1
ATOM 1903 C C . LYS A 1 244 ? 25.469 14.125 2.113 1 94.31 244 LYS A C 1
ATOM 1905 O O . LYS A 1 244 ? 25.547 14.141 3.344 1 94.31 244 LYS A O 1
ATOM 1910 N N . CYS A 1 245 ? 24.5 13.641 1.481 1 94.94 245 CYS A N 1
ATOM 1911 C CA . CYS A 1 245 ? 23.375 13.023 2.176 1 94.94 245 CYS A CA 1
ATOM 1912 C C . CYS A 1 245 ? 23.828 11.805 2.973 1 94.94 245 CYS A C 1
ATOM 1914 O O . CYS A 1 245 ? 23.453 11.648 4.137 1 94.94 245 CYS A O 1
ATOM 1916 N N . LEU A 1 246 ? 24.609 10.953 2.361 1 94.69 246 LEU A N 1
ATOM 1917 C CA . LEU A 1 246 ? 25.078 9.742 3.021 1 94.69 246 LEU A CA 1
ATOM 1918 C C . LEU A 1 246 ? 25.859 10.078 4.285 1 94.69 246 LEU A C 1
ATOM 1920 O O . LEU A 1 246 ? 25.781 9.352 5.277 1 94.69 246 LEU A O 1
ATOM 1924 N N . GLU A 1 247 ? 26.516 11.203 4.27 1 93.25 247 GLU A N 1
ATOM 1925 C CA . GLU A 1 247 ? 27.297 11.633 5.418 1 93.25 247 GLU A CA 1
ATOM 1926 C C . GLU A 1 247 ? 26.406 12.078 6.57 1 93.25 247 GLU A C 1
ATOM 1928 O O . GLU A 1 247 ? 26.797 11.977 7.734 1 93.25 247 GLU A O 1
ATOM 1933 N N . ARG A 1 248 ? 25.219 12.445 6.25 1 94.06 248 ARG A N 1
ATOM 1934 C CA . ARG A 1 248 ? 24.312 12.961 7.273 1 94.06 248 ARG A CA 1
ATOM 1935 C C . ARG A 1 248 ? 23.641 11.828 8.023 1 94.06 248 ARG A C 1
ATOM 1937 O O . ARG A 1 248 ? 23.031 12.047 9.078 1 94.06 248 ARG A O 1
ATOM 1944 N N . TYR A 1 249 ? 23.781 10.602 7.543 1 94.88 249 TYR A N 1
ATOM 1945 C CA . TYR A 1 249 ? 23.062 9.492 8.156 1 94.88 249 TYR A CA 1
ATOM 1946 C C . TYR A 1 249 ? 24 8.359 8.531 1 94.88 249 TYR A C 1
ATOM 1948 O O . TYR A 1 249 ? 23.797 7.211 8.148 1 94.88 249 TYR A O 1
ATOM 1956 N N . PRO A 1 250 ? 24.969 8.594 9.352 1 93.88 250 PRO A N 1
ATOM 1957 C CA . PRO A 1 250 ? 25.938 7.535 9.695 1 93.88 250 PRO A CA 1
ATOM 1958 C C . PRO A 1 250 ? 25.312 6.426 10.539 1 93.88 250 PRO A C 1
ATOM 1960 O O . PRO A 1 250 ? 25.844 5.312 10.594 1 93.88 250 PRO A O 1
ATOM 1963 N N . LYS A 1 251 ? 24.188 6.711 11.148 1 93.56 251 LYS A N 1
ATOM 1964 C CA . LYS A 1 251 ? 23.578 5.766 12.078 1 93.56 251 LYS A CA 1
ATOM 1965 C C . LYS A 1 251 ? 22.688 4.766 11.336 1 93.56 251 LYS A C 1
ATOM 1967 O O . LYS A 1 251 ? 22.281 3.752 11.914 1 93.56 251 LYS A O 1
ATOM 1972 N N . LEU A 1 252 ? 22.328 5.059 10.141 1 93.94 252 LEU A N 1
ATOM 1973 C CA . LEU A 1 252 ? 21.438 4.18 9.391 1 93.94 252 LEU A CA 1
ATOM 1974 C C . LEU A 1 252 ? 22.188 2.959 8.867 1 93.94 252 LEU A C 1
ATOM 1976 O O . LEU A 1 252 ? 23.406 2.988 8.734 1 93.94 252 LEU A O 1
ATOM 1980 N N . TYR A 1 253 ? 21.469 1.838 8.719 1 86.94 253 TYR A N 1
ATOM 1981 C CA . TYR A 1 253 ? 21.984 0.522 8.359 1 86.94 253 TYR A CA 1
ATOM 1982 C C . TYR A 1 253 ? 22.828 0.594 7.094 1 86.94 253 TYR A C 1
ATOM 1984 O O . TYR A 1 253 ? 23.938 0.056 7.047 1 86.94 253 TYR A O 1
ATOM 1992 N N . GLY A 1 254 ? 22.422 1.271 6.059 1 81.88 254 GLY A N 1
ATOM 1993 C CA . GLY A 1 254 ? 23.031 1.351 4.738 1 81.88 254 GLY A CA 1
ATOM 1994 C C . GLY A 1 254 ? 22.094 0.957 3.619 1 81.88 254 GLY A C 1
ATOM 1995 O O . GLY A 1 254 ? 20.875 1.102 3.75 1 81.88 254 GLY A O 1
ATOM 1996 N N . SER A 1 255 ? 22.766 0.821 2.48 1 88.25 255 SER A N 1
ATOM 1997 C CA . SER A 1 255 ? 22.062 0.285 1.322 1 88.25 255 SER A CA 1
ATOM 1998 C C . SER A 1 255 ? 20.781 1.057 1.057 1 88.25 255 SER A C 1
ATOM 2000 O O . SER A 1 255 ? 20.812 2.271 0.848 1 88.25 255 SER A O 1
ATOM 2002 N N . ASP A 1 256 ? 19.625 0.283 1.167 1 94 256 ASP A N 1
ATOM 2003 C CA . ASP A 1 256 ? 18.312 0.821 0.835 1 94 256 ASP A CA 1
ATOM 2004 C C . ASP A 1 256 ? 17.875 1.876 1.85 1 94 256 ASP A C 1
ATOM 2006 O O . ASP A 1 256 ? 17.172 2.828 1.501 1 94 256 ASP A O 1
ATOM 2010 N N . ASP A 1 257 ? 18.406 1.69 3.07 1 95.88 257 ASP A N 1
ATOM 2011 C CA . ASP A 1 257 ? 18.016 2.578 4.164 1 95.88 257 ASP A CA 1
ATOM 2012 C C . ASP A 1 257 ? 18.547 3.992 3.932 1 95.88 257 ASP A C 1
ATOM 2014 O O . ASP A 1 257 ? 17.797 4.965 4.016 1 95.88 257 ASP A O 1
ATOM 2018 N N . ARG A 1 258 ? 19.828 4.137 3.611 1 96.12 258 ARG A N 1
ATOM 2019 C CA . ARG A 1 258 ? 20.422 5.445 3.369 1 96.12 258 ARG A CA 1
ATOM 2020 C C . ARG A 1 258 ? 19.938 6.031 2.049 1 96.12 258 ARG A C 1
ATOM 2022 O O . ARG A 1 258 ? 19.781 7.25 1.926 1 96.12 258 ARG A O 1
ATOM 2029 N N . LEU A 1 259 ? 19.797 5.168 1.039 1 97.62 259 LEU A N 1
ATOM 2030 C CA . LEU A 1 259 ? 19.234 5.652 -0.214 1 97.62 259 LEU A CA 1
ATOM 2031 C C . LEU A 1 259 ? 17.844 6.254 0.013 1 97.62 259 LEU A C 1
ATOM 2033 O O . LEU A 1 259 ? 17.547 7.348 -0.48 1 97.62 259 LEU A O 1
ATOM 2037 N N . HIS A 1 260 ? 17.031 5.539 0.769 1 97.94 260 HIS A N 1
ATOM 2038 C CA . HIS A 1 260 ? 15.695 6.023 1.082 1 97.94 260 HIS A CA 1
ATOM 2039 C C . HIS A 1 260 ? 15.75 7.348 1.835 1 97.94 260 HIS A C 1
ATOM 2041 O O . HIS A 1 260 ? 14.945 8.242 1.576 1 97.94 260 HIS A O 1
ATOM 2047 N N . ALA A 1 261 ? 16.656 7.453 2.756 1 97.31 261 ALA A N 1
ATOM 2048 C CA . ALA A 1 261 ? 16.812 8.703 3.494 1 97.31 261 ALA A CA 1
ATOM 2049 C C . ALA A 1 261 ? 17.109 9.867 2.551 1 97.31 261 ALA A C 1
ATOM 2051 O O . ALA A 1 261 ? 16.562 10.961 2.713 1 97.31 261 ALA A O 1
ATOM 2052 N N . CYS A 1 262 ? 17.969 9.625 1.601 1 96.88 262 CYS A N 1
ATOM 2053 C CA . CYS A 1 262 ? 18.312 10.672 0.642 1 96.88 262 CYS A CA 1
ATOM 2054 C C . CYS A 1 262 ? 17.109 11.016 -0.243 1 96.88 262 CYS A C 1
ATOM 2056 O O . CYS A 1 262 ? 16.891 12.18 -0.563 1 96.88 262 CYS A O 1
ATOM 2058 N N . ILE A 1 263 ? 16.359 10.016 -0.635 1 96.88 263 ILE A N 1
ATOM 2059 C CA . ILE A 1 263 ? 15.164 10.25 -1.431 1 96.88 263 ILE A CA 1
ATOM 2060 C C . ILE A 1 263 ? 14.141 11.031 -0.607 1 96.88 263 ILE A C 1
ATOM 2062 O O . ILE A 1 263 ? 13.461 11.922 -1.13 1 96.88 263 ILE A O 1
ATOM 2066 N N . ALA A 1 264 ? 14.07 10.711 0.665 1 95.56 264 ALA A N 1
ATOM 2067 C CA . ALA A 1 264 ? 13.188 11.445 1.572 1 95.56 264 ALA A CA 1
ATOM 2068 C C . ALA A 1 264 ? 13.562 12.922 1.634 1 95.56 264 ALA A C 1
ATOM 2070 O O . ALA A 1 264 ? 12.688 13.781 1.737 1 95.56 264 ALA A O 1
ATOM 2071 N N . GLU A 1 265 ? 14.844 13.203 1.58 1 95.12 265 GLU A N 1
ATOM 2072 C CA . GLU A 1 265 ? 15.281 14.594 1.597 1 95.12 265 GLU A CA 1
ATOM 2073 C C . GLU A 1 265 ? 14.789 15.344 0.364 1 95.12 265 GLU A C 1
ATOM 2075 O O . GLU A 1 265 ? 14.547 16.547 0.422 1 95.12 265 GLU A O 1
ATOM 2080 N N . LEU A 1 266 ? 14.617 14.578 -0.724 1 93.69 266 LEU A N 1
ATOM 2081 C CA . LEU A 1 266 ? 14.133 15.18 -1.963 1 93.69 266 LEU A CA 1
ATOM 2082 C C . LEU A 1 266 ? 12.609 15.266 -1.965 1 93.69 266 LEU A C 1
ATOM 2084 O O . LEU A 1 266 ? 12.023 15.891 -2.852 1 93.69 266 LEU A O 1
ATOM 2088 N N . GLY A 1 267 ? 11.961 14.617 -1.004 1 93.75 267 GLY A N 1
ATOM 2089 C CA . GLY A 1 267 ? 10.523 14.727 -0.823 1 93.75 267 GLY A CA 1
ATOM 2090 C C . GLY A 1 267 ? 9.734 13.812 -1.742 1 93.75 267 GLY A C 1
ATOM 2091 O O . GLY A 1 267 ? 8.594 14.117 -2.102 1 93.75 267 GLY A O 1
ATOM 2092 N N . ILE A 1 268 ? 10.344 12.719 -2.248 1 94.5 268 ILE A N 1
ATOM 2093 C CA . ILE A 1 268 ? 9.688 11.82 -3.191 1 94.5 268 ILE A CA 1
ATOM 2094 C C . ILE A 1 268 ? 9.156 10.594 -2.449 1 94.5 268 ILE A C 1
ATOM 2096 O O . ILE A 1 268 ? 9.922 9.875 -1.802 1 94.5 268 ILE A O 1
ATOM 2100 N N . PRO A 1 269 ? 7.82 10.375 -2.51 1 94.88 269 PRO A N 1
ATOM 2101 C CA . PRO A 1 269 ? 7.262 9.195 -1.84 1 94.88 269 PRO A CA 1
ATOM 2102 C C . PRO A 1 269 ? 7.465 7.91 -2.639 1 94.88 269 PRO A C 1
ATOM 2104 O O . PRO A 1 269 ? 7.75 7.965 -3.838 1 94.88 269 PRO A O 1
ATOM 2107 N N . LEU A 1 270 ? 7.324 6.809 -1.94 1 96.38 270 LEU A N 1
ATOM 2108 C CA . LEU A 1 270 ? 7.375 5.504 -2.592 1 96.38 270 LEU A CA 1
ATOM 2109 C C . LEU A 1 270 ? 6.105 5.246 -3.393 1 96.38 270 LEU A C 1
ATOM 2111 O O . LEU A 1 270 ? 4.996 5.445 -2.889 1 96.38 270 LEU A O 1
ATOM 2115 N N . THR A 1 271 ? 6.281 4.957 -4.648 1 94.69 271 THR A N 1
ATOM 2116 C CA . THR A 1 271 ? 5.211 4.352 -5.434 1 94.69 271 THR A CA 1
ATOM 2117 C C . THR A 1 271 ? 5.25 2.832 -5.324 1 94.69 271 THR A C 1
ATOM 2119 O O . THR A 1 271 ? 6.16 2.191 -5.859 1 94.69 271 THR A O 1
ATOM 2122 N N . ARG A 1 272 ? 4.242 2.305 -4.73 1 94.12 272 ARG A N 1
ATOM 2123 C CA . ARG A 1 272 ? 4.27 0.888 -4.383 1 94.12 272 ARG A CA 1
ATOM 2124 C C . ARG A 1 272 ? 3.752 0.035 -5.539 1 94.12 272 ARG A C 1
ATOM 2126 O O . ARG A 1 272 ? 2.686 0.312 -6.09 1 94.12 272 ARG A O 1
ATOM 2133 N N . GLU A 1 273 ? 4.523 -0.908 -5.941 1 95.38 273 GLU A N 1
ATOM 2134 C CA . GLU A 1 273 ? 4.148 -1.96 -6.883 1 95.38 273 GLU A CA 1
ATOM 2135 C C . GLU A 1 273 ? 4.32 -3.342 -6.262 1 95.38 273 GLU A C 1
ATOM 2137 O O . GLU A 1 273 ? 5.441 -3.83 -6.117 1 95.38 273 GLU A O 1
ATOM 2142 N N . PRO A 1 274 ? 3.201 -4.004 -5.984 1 95 274 PRO A N 1
ATOM 2143 C CA . PRO A 1 274 ? 3.264 -5.223 -5.176 1 95 274 PRO A CA 1
ATOM 2144 C C . PRO A 1 274 ? 3.969 -6.371 -5.895 1 95 274 PRO A C 1
ATOM 2146 O O . PRO A 1 274 ? 4.285 -7.387 -5.277 1 95 274 PRO A O 1
ATOM 2149 N N . GLY A 1 275 ? 4.258 -6.254 -7.105 1 97.5 275 GLY A N 1
ATOM 2150 C CA . GLY A 1 275 ? 4.914 -7.309 -7.859 1 97.5 275 GLY A CA 1
ATOM 2151 C C . GLY A 1 275 ? 6.395 -7.43 -7.551 1 97.5 275 GLY A C 1
ATOM 2152 O O . GLY A 1 275 ? 7.039 -8.406 -7.934 1 97.5 275 GLY A O 1
ATOM 2153 N N . PHE A 1 276 ? 6.988 -6.414 -6.871 1 98.56 276 PHE A N 1
ATOM 2154 C CA . PHE A 1 276 ? 8.359 -6.488 -6.375 1 98.56 276 PHE A CA 1
ATOM 2155 C C . PHE A 1 276 ? 8.414 -7.254 -5.059 1 98.56 276 PHE A C 1
ATOM 2157 O O . PHE A 1 276 ? 7.93 -6.77 -4.035 1 98.56 276 PHE A O 1
ATOM 2164 N N . HIS A 1 277 ? 9.047 -8.43 -5.062 1 98.56 277 HIS A N 1
ATOM 2165 C CA . HIS A 1 277 ? 9.07 -9.234 -3.846 1 98.56 277 HIS A CA 1
ATOM 2166 C C . HIS A 1 277 ? 10.453 -9.242 -3.213 1 98.56 277 HIS A C 1
ATOM 2168 O O . HIS A 1 277 ? 11.383 -9.852 -3.746 1 98.56 277 HIS A O 1
ATOM 2174 N N . GLN A 1 278 ? 10.57 -8.531 -2.088 1 98 278 GLN A N 1
ATOM 2175 C CA . GLN A 1 278 ? 11.781 -8.664 -1.278 1 98 278 GLN A CA 1
ATOM 2176 C C . GLN A 1 278 ? 11.961 -10.094 -0.788 1 98 278 GLN A C 1
ATOM 2178 O O . GLN A 1 278 ? 13.086 -10.578 -0.667 1 98 278 GLN A O 1
ATOM 2183 N N . CYS A 1 279 ? 10.836 -10.727 -0.477 1 96.75 279 CYS A N 1
ATOM 2184 C CA . CYS A 1 279 ? 10.781 -12.133 -0.102 1 96.75 279 CYS A CA 1
ATOM 2185 C C . CYS A 1 279 ? 11.625 -12.398 1.139 1 96.75 279 CYS A C 1
ATOM 2187 O O . CYS A 1 279 ? 12.477 -13.289 1.134 1 96.75 279 CYS A O 1
ATOM 2189 N N . ASP A 1 280 ? 11.391 -11.641 2.172 1 96.31 280 ASP A N 1
ATOM 2190 C CA . ASP A 1 280 ? 12.039 -11.859 3.463 1 96.31 280 ASP A CA 1
ATOM 2191 C C . ASP A 1 280 ? 11.383 -13.023 4.211 1 96.31 280 ASP A C 1
ATOM 2193 O O . ASP A 1 280 ? 10.828 -12.836 5.293 1 96.31 280 ASP A O 1
ATOM 2197 N N . ILE A 1 281 ? 11.5 -14.156 3.596 1 96.5 281 ILE A N 1
ATOM 2198 C CA . ILE A 1 281 ? 10.969 -15.375 4.188 1 96.5 281 ILE A CA 1
ATOM 2199 C C . ILE A 1 281 ? 12.008 -16.484 4.094 1 96.5 281 ILE A C 1
ATOM 2201 O O . ILE A 1 281 ? 12.984 -16.375 3.357 1 96.5 281 ILE A O 1
ATOM 2205 N N . ARG A 1 282 ? 11.82 -17.5 4.859 1 95.94 282 ARG A N 1
ATOM 2206 C CA . ARG A 1 282 ? 12.586 -18.734 4.816 1 95.94 282 ARG A CA 1
ATOM 2207 C C . ARG A 1 282 ? 11.656 -19.938 4.734 1 95.94 282 ARG A C 1
ATOM 2209 O O . ARG A 1 282 ? 10.477 -19.844 5.07 1 95.94 282 ARG A O 1
ATOM 2216 N N . GLY A 1 283 ? 12.219 -21 4.164 1 95.69 283 GLY A N 1
ATOM 2217 C CA . GLY A 1 283 ? 11.438 -22.219 4.086 1 95.69 283 GLY A CA 1
ATOM 2218 C C . GLY A 1 283 ? 10.711 -22.375 2.762 1 95.69 283 GLY A C 1
ATOM 2219 O O . GLY A 1 283 ? 11.297 -22.156 1.698 1 95.69 283 GLY A O 1
ATOM 2220 N N . ASN A 1 284 ? 9.516 -22.859 2.844 1 96.38 284 ASN A N 1
ATOM 2221 C CA . ASN A 1 284 ? 8.734 -23.172 1.653 1 96.38 284 ASN A CA 1
ATOM 2222 C C . ASN A 1 284 ? 7.949 -21.953 1.173 1 96.38 284 ASN A C 1
ATOM 2224 O O . ASN A 1 284 ? 6.977 -21.547 1.811 1 96.38 284 ASN A O 1
ATOM 2228 N N . ALA A 1 285 ? 8.297 -21.453 0.023 1 96.94 285 ALA A N 1
ATOM 2229 C CA . ALA A 1 285 ? 7.695 -20.219 -0.504 1 96.94 285 ALA A CA 1
ATOM 2230 C C . ALA A 1 285 ? 6.332 -20.5 -1.126 1 96.94 285 ALA A C 1
ATOM 2232 O O . ALA A 1 285 ? 5.727 -19.625 -1.734 1 96.94 285 ALA A O 1
ATOM 2233 N N . HIS A 1 286 ? 5.781 -21.656 -0.986 1 96.88 286 HIS A N 1
ATOM 2234 C CA . HIS A 1 286 ? 4.547 -22.078 -1.643 1 96.88 286 HIS A CA 1
ATOM 2235 C C . HIS A 1 286 ? 3.404 -21.109 -1.346 1 96.88 286 HIS A C 1
ATOM 2237 O O . HIS A 1 286 ? 2.707 -20.672 -2.262 1 96.88 286 HIS A O 1
ATOM 2243 N N . GLY A 1 287 ? 3.227 -20.812 -0.114 1 96.94 287 GLY A N 1
ATOM 2244 C CA . GLY A 1 287 ? 2.137 -19.922 0.24 1 96.94 287 GLY A CA 1
ATOM 2245 C C . GLY A 1 287 ? 2.205 -18.578 -0.475 1 96.94 287 GLY A C 1
ATOM 2246 O O . GLY A 1 287 ? 1.19 -18.078 -0.961 1 96.94 287 GLY A O 1
ATOM 2247 N N . LEU A 1 288 ? 3.379 -18 -0.532 1 96.69 288 LEU A N 1
ATOM 2248 C CA . LEU A 1 288 ? 3.578 -16.703 -1.178 1 96.69 288 LEU A CA 1
ATOM 2249 C C . LEU A 1 288 ? 3.352 -16.797 -2.682 1 96.69 288 LEU A C 1
ATOM 2251 O O . LEU A 1 288 ? 2.66 -15.969 -3.27 1 96.69 288 LEU A O 1
ATOM 2255 N N . LEU A 1 289 ? 3.867 -17.859 -3.293 1 98.12 289 LEU A N 1
ATOM 2256 C CA . LEU A 1 289 ? 3.807 -18.016 -4.742 1 98.12 289 LEU A CA 1
ATOM 2257 C C . LEU A 1 289 ? 2.393 -18.375 -5.188 1 98.12 289 LEU A C 1
ATOM 2259 O O . LEU A 1 289 ? 1.95 -17.969 -6.258 1 98.12 289 LEU A O 1
ATOM 2263 N N . SER A 1 290 ? 1.648 -19.125 -4.379 1 97.94 290 SER A N 1
ATOM 2264 C CA . SER A 1 290 ? 0.316 -19.578 -4.758 1 97.94 290 SER A CA 1
ATOM 2265 C C . SER A 1 290 ? -0.735 -18.5 -4.48 1 97.94 290 SER A C 1
ATOM 2267 O O . SER A 1 290 ? -1.903 -18.672 -4.84 1 97.94 290 SER A O 1
ATOM 2269 N N . SER A 1 291 ? -0.299 -17.422 -3.816 1 96.5 291 SER A N 1
ATOM 2270 C CA . SER A 1 291 ? -1.246 -16.359 -3.477 1 96.5 291 SER A CA 1
ATOM 2271 C C . SER A 1 291 ? -0.716 -14.992 -3.887 1 96.5 291 SER A C 1
ATOM 2273 O O . SER A 1 291 ? -0.948 -14 -3.193 1 96.5 291 SER A O 1
ATOM 2275 N N . HIS A 1 292 ? 0.05 -14.969 -4.949 1 97.31 292 HIS A N 1
ATOM 2276 C CA . HIS A 1 292 ? 0.541 -13.703 -5.484 1 97.31 292 HIS A CA 1
ATOM 2277 C C . HIS A 1 292 ? -0.599 -12.711 -5.684 1 97.31 292 HIS A C 1
ATOM 2279 O O . HIS A 1 292 ? -1.69 -13.094 -6.113 1 97.31 292 HIS A O 1
ATOM 2285 N N . PRO A 1 293 ? -0.387 -11.453 -5.336 1 95.44 293 PRO A N 1
ATOM 2286 C CA . PRO A 1 293 ? -1.443 -10.453 -5.52 1 95.44 293 PRO A CA 1
ATOM 2287 C C . PRO A 1 293 ? -1.83 -10.266 -6.984 1 95.44 293 PRO A C 1
ATOM 2289 O O . PRO A 1 293 ? -1.088 -10.68 -7.879 1 95.44 293 PRO A O 1
ATOM 2292 N N . ILE A 1 294 ? -3 -9.711 -7.191 1 94.75 294 ILE A N 1
ATOM 2293 C CA . ILE A 1 294 ? -3.455 -9.398 -8.547 1 94.75 294 ILE A CA 1
ATOM 2294 C C . ILE A 1 294 ? -2.66 -8.227 -9.102 1 94.75 294 ILE A C 1
ATOM 2296 O O . ILE A 1 294 ? -3.086 -7.07 -8.992 1 94.75 294 ILE A O 1
ATOM 2300 N N . ALA A 1 295 ? -1.543 -8.453 -9.641 1 94.38 295 ALA A N 1
ATOM 2301 C CA . ALA A 1 295 ? -0.568 -7.523 -10.203 1 94.38 295 ALA A CA 1
ATOM 2302 C C . ALA A 1 295 ? 0.505 -8.266 -10.992 1 94.38 295 ALA A C 1
ATOM 2304 O O . ALA A 1 295 ? 0.72 -9.461 -10.781 1 94.38 295 ALA A O 1
ATOM 2305 N N . PRO A 1 296 ? 1.113 -7.578 -11.93 1 95.38 296 PRO A N 1
ATOM 2306 C CA . PRO A 1 296 ? 2.213 -8.25 -12.625 1 95.38 296 PRO A CA 1
ATOM 2307 C C . PRO A 1 296 ? 3.328 -8.688 -11.68 1 95.38 296 PRO A C 1
ATOM 2309 O O . PRO A 1 296 ? 3.754 -7.914 -10.82 1 95.38 296 PRO A O 1
ATOM 2312 N N . PHE A 1 297 ? 3.684 -9.992 -11.828 1 97.94 297 PHE A N 1
ATOM 2313 C CA . PHE A 1 297 ? 4.852 -10.469 -11.094 1 97.94 297 PHE A CA 1
ATOM 2314 C C . PHE A 1 297 ? 6.129 -9.836 -11.641 1 97.94 297 PHE A C 1
ATOM 2316 O O . PHE A 1 297 ? 6.461 -10.016 -12.82 1 97.94 297 PHE A O 1
ATOM 2323 N N . VAL A 1 298 ? 6.945 -9.125 -10.727 1 98.62 298 VAL A N 1
ATOM 2324 C CA . VAL A 1 298 ? 8.086 -8.367 -11.242 1 98.62 298 VAL A CA 1
ATOM 2325 C C . VAL A 1 298 ? 9.383 -9.039 -10.812 1 98.62 298 VAL A C 1
ATOM 2327 O O . VAL A 1 298 ? 10.312 -9.18 -11.609 1 98.62 298 VAL A O 1
ATOM 2330 N N . SER A 1 299 ? 9.469 -9.414 -9.547 1 98.81 299 SER A N 1
ATOM 2331 C CA . SER A 1 299 ? 10.734 -9.961 -9.078 1 98.81 299 SER A CA 1
ATOM 2332 C C . SER A 1 299 ? 10.547 -10.773 -7.797 1 98.81 299 SER A C 1
ATOM 2334 O O . SER A 1 299 ? 9.523 -10.656 -7.125 1 98.81 299 SER A O 1
ATOM 2336 N N . ILE A 1 300 ? 11.508 -11.617 -7.539 1 98.62 300 ILE A N 1
ATOM 2337 C CA . ILE A 1 300 ? 11.57 -12.344 -6.277 1 98.62 300 ILE A CA 1
ATOM 2338 C C . ILE A 1 300 ? 13.016 -12.453 -5.809 1 98.62 300 ILE A C 1
ATOM 2340 O O . ILE A 1 300 ? 13.883 -12.906 -6.559 1 98.62 300 ILE A O 1
ATOM 2344 N N . HIS A 1 301 ? 13.242 -11.945 -4.613 1 98.25 301 HIS A N 1
ATOM 2345 C CA . HIS A 1 301 ? 14.578 -11.922 -4.02 1 98.25 301 HIS A CA 1
ATOM 2346 C C . HIS A 1 301 ? 14.789 -13.102 -3.084 1 98.25 301 HIS A C 1
ATOM 2348 O O . HIS A 1 301 ? 13.844 -13.852 -2.799 1 98.25 301 HIS A O 1
ATOM 2354 N N . HIS A 1 302 ? 16 -13.406 -2.703 1 97.06 302 HIS A N 1
ATOM 2355 C CA . HIS A 1 302 ? 16.406 -14.422 -1.738 1 97.06 302 HIS A CA 1
ATOM 2356 C C . HIS A 1 302 ? 16.062 -15.82 -2.232 1 97.06 302 HIS A C 1
ATOM 2358 O O . HIS A 1 302 ? 15.578 -16.656 -1.459 1 97.06 302 HIS A O 1
ATOM 2364 N N . VAL A 1 303 ? 16.203 -16.047 -3.488 1 96.25 303 VAL A N 1
ATOM 2365 C CA . VAL A 1 303 ? 15.82 -17.312 -4.074 1 96.25 303 VAL A CA 1
ATOM 2366 C C . VAL A 1 303 ? 16.719 -18.438 -3.533 1 96.25 303 VAL A C 1
ATOM 2368 O O . VAL A 1 303 ? 16.359 -19.609 -3.611 1 96.25 303 VAL A O 1
ATOM 2371 N N . GLU A 1 304 ? 17.859 -18.109 -2.992 1 92.75 304 GLU A N 1
ATOM 2372 C CA . GLU A 1 304 ? 18.781 -19.094 -2.426 1 92.75 304 GLU A CA 1
ATOM 2373 C C . GLU A 1 304 ? 18.375 -19.469 -1.003 1 92.75 304 GLU A C 1
ATOM 2375 O O . GLU A 1 304 ? 18.844 -20.469 -0.458 1 92.75 304 GLU A O 1
ATOM 2380 N N . ALA A 1 305 ? 17.531 -18.656 -0.423 1 92.19 305 ALA A N 1
ATOM 2381 C CA . ALA A 1 305 ? 17.219 -18.828 0.99 1 92.19 305 ALA A CA 1
ATOM 2382 C C . ALA A 1 305 ? 15.914 -19.609 1.163 1 92.19 305 ALA A C 1
ATOM 2384 O O . ALA A 1 305 ? 15.5 -19.891 2.289 1 92.19 305 ALA A O 1
ATOM 2385 N N . VAL A 1 306 ? 15.258 -19.984 0.109 1 96.12 306 VAL A N 1
ATOM 2386 C CA . VAL A 1 306 ? 13.992 -20.719 0.177 1 96.12 306 VAL A CA 1
ATOM 2387 C C . VAL A 1 306 ? 14.148 -22.078 -0.496 1 96.12 306 VAL A C 1
ATOM 2389 O O . VAL A 1 306 ? 15.117 -22.312 -1.225 1 96.12 306 VAL A O 1
ATOM 2392 N N . ASP A 1 307 ? 13.203 -23 -0.205 1 96.88 307 ASP A N 1
ATOM 2393 C CA . ASP A 1 307 ? 13.188 -24.312 -0.844 1 96.88 307 ASP A CA 1
ATOM 2394 C C . ASP A 1 307 ? 12.961 -24.188 -2.35 1 96.88 307 ASP A C 1
ATOM 2396 O O . ASP A 1 307 ? 12.414 -23.188 -2.818 1 96.88 307 ASP A O 1
ATOM 2400 N N . PRO A 1 308 ? 13.445 -25.25 -3.045 1 97.5 308 PRO A N 1
ATOM 2401 C CA . PRO A 1 308 ? 13.125 -25.234 -4.473 1 97.5 308 PRO A CA 1
ATOM 2402 C C . PRO A 1 308 ? 11.633 -25.078 -4.742 1 97.5 308 PRO A C 1
ATOM 2404 O O . PRO A 1 308 ? 10.805 -25.672 -4.051 1 97.5 308 PRO A O 1
ATOM 2407 N N . PHE A 1 309 ? 11.289 -24.266 -5.676 1 97.69 309 PHE A N 1
ATOM 2408 C CA . PHE A 1 309 ? 9.898 -23.938 -5.961 1 97.69 309 PHE A CA 1
ATOM 2409 C C . PHE A 1 309 ? 9.125 -25.172 -6.406 1 97.69 309 PHE A C 1
ATOM 2411 O O . PHE A 1 309 ? 7.945 -25.328 -6.078 1 97.69 309 PHE A O 1
ATOM 2418 N N . TYR A 1 310 ? 9.766 -26.047 -7.199 1 97.38 310 TYR A N 1
ATOM 2419 C CA . TYR A 1 310 ? 9.141 -27.266 -7.719 1 97.38 310 TYR A CA 1
ATOM 2420 C C . TYR A 1 310 ? 9.758 -28.5 -7.082 1 97.38 310 TYR A C 1
ATOM 2422 O O . TYR A 1 310 ? 10.977 -28.703 -7.133 1 97.38 310 TYR A O 1
ATOM 2430 N N . PRO A 1 311 ? 8.883 -29.297 -6.559 1 93.94 311 PRO A N 1
ATOM 2431 C CA . PRO A 1 311 ? 9.406 -30.5 -5.902 1 93.94 311 PRO A CA 1
ATOM 2432 C C . PRO A 1 311 ? 10.188 -31.391 -6.859 1 93.94 311 PRO A C 1
ATOM 2434 O O . PRO A 1 311 ? 9.812 -31.531 -8.023 1 93.94 311 PRO A O 1
ATOM 2437 N N . GLY A 1 312 ? 11.258 -31.984 -6.355 1 91.69 312 GLY A N 1
ATOM 2438 C CA . GLY A 1 312 ? 12.047 -32.938 -7.129 1 91.69 312 GLY A CA 1
ATOM 2439 C C . GLY A 1 312 ? 13.172 -32.281 -7.902 1 91.69 312 GLY A C 1
ATOM 2440 O O . GLY A 1 312 ? 14.031 -32.969 -8.461 1 91.69 312 GLY A O 1
ATOM 2441 N N . PHE A 1 313 ? 13.156 -31 -7.984 1 94.94 313 PHE A N 1
ATOM 2442 C CA . PHE A 1 313 ? 14.195 -30.25 -8.68 1 94.94 313 PHE A CA 1
ATOM 2443 C C . PHE A 1 313 ? 15.172 -29.641 -7.68 1 94.94 313 PHE A C 1
ATOM 2445 O O . PHE A 1 313 ? 14.828 -29.422 -6.52 1 94.94 313 PHE A O 1
ATOM 2452 N N . THR A 1 314 ? 16.422 -29.469 -8.125 1 95.56 314 THR A N 1
ATOM 2453 C CA . THR A 1 314 ? 17.328 -28.609 -7.387 1 95.56 314 THR A CA 1
ATOM 2454 C C . THR A 1 314 ? 16.875 -27.156 -7.453 1 95.56 314 THR A C 1
ATOM 2456 O O . THR A 1 314 ? 15.984 -26.812 -8.227 1 95.56 314 THR A O 1
ATOM 2459 N N . SER A 1 315 ? 17.484 -26.328 -6.66 1 95.44 315 SER A N 1
ATOM 2460 C CA . SER A 1 315 ? 17.141 -24.906 -6.645 1 95.44 315 SER A CA 1
ATOM 2461 C C . SER A 1 315 ? 17.312 -24.281 -8.023 1 95.44 315 SER A C 1
ATOM 2463 O O . SER A 1 315 ? 16.406 -23.609 -8.523 1 95.44 315 SER A O 1
ATOM 2465 N N . LEU A 1 316 ? 18.406 -24.547 -8.695 1 96.69 316 LEU A N 1
ATOM 2466 C CA . LEU A 1 316 ? 18.672 -23.953 -10 1 96.69 316 LEU A CA 1
ATOM 2467 C C . LEU A 1 316 ? 17.734 -24.5 -11.062 1 96.69 316 LEU A C 1
ATOM 2469 O O . LEU A 1 316 ? 17.25 -23.75 -11.914 1 96.69 316 LEU A O 1
ATOM 2473 N N . GLN A 1 317 ? 17.469 -25.812 -10.984 1 96.62 317 GLN A N 1
ATOM 2474 C CA . GLN A 1 317 ? 16.531 -26.422 -11.93 1 96.62 317 GLN A CA 1
ATOM 2475 C C . GLN A 1 317 ? 15.125 -25.844 -11.766 1 96.62 317 GLN A C 1
ATOM 2477 O O . GLN A 1 317 ? 14.445 -25.578 -12.758 1 96.62 317 GLN A O 1
ATOM 2482 N N . SER A 1 318 ? 14.766 -25.688 -10.539 1 97.06 318 SER A N 1
ATOM 2483 C CA . SER A 1 318 ? 13.477 -25.078 -10.234 1 97.06 318 SER A CA 1
ATOM 2484 C C . SER A 1 318 ? 13.367 -23.672 -10.805 1 97.06 318 SER A C 1
ATOM 2486 O O . SER A 1 318 ? 12.344 -23.312 -11.383 1 97.06 318 SER A O 1
ATOM 2488 N N . LEU A 1 319 ? 14.422 -22.938 -10.641 1 98.19 319 LEU A N 1
ATOM 2489 C CA . LEU A 1 319 ? 14.414 -21.562 -11.094 1 98.19 319 LEU A CA 1
ATOM 2490 C C . LEU A 1 319 ? 14.43 -21.484 -12.617 1 98.19 319 LEU A C 1
ATOM 2492 O O . LEU A 1 319 ? 13.852 -20.562 -13.211 1 98.19 319 LEU A O 1
ATOM 2496 N N . LYS A 1 320 ? 15.047 -22.453 -13.266 1 98 320 LYS A N 1
ATOM 2497 C CA . LYS A 1 320 ? 15.031 -22.516 -14.727 1 98 320 LYS A CA 1
ATOM 2498 C C . LYS A 1 320 ? 13.609 -22.719 -15.25 1 98 320 LYS A C 1
ATOM 2500 O O . LYS A 1 320 ? 13.172 -22.016 -16.156 1 98 320 LYS A O 1
ATOM 2505 N N . LEU A 1 321 ? 12.906 -23.641 -14.641 1 98.12 321 LEU A N 1
ATOM 2506 C CA . LEU A 1 321 ? 11.516 -23.875 -15.023 1 98.12 321 LEU A CA 1
ATOM 2507 C C . LEU A 1 321 ? 10.656 -22.656 -14.703 1 98.12 321 LEU A C 1
ATOM 2509 O O . LEU A 1 321 ? 9.828 -22.25 -15.523 1 98.12 321 LEU A O 1
ATOM 2513 N N . PHE A 1 322 ? 10.898 -22.109 -13.578 1 98.5 322 PHE A N 1
ATOM 2514 C CA . PHE A 1 322 ? 10.195 -20.922 -13.117 1 98.5 322 PHE A CA 1
ATOM 2515 C C . PHE A 1 322 ? 10.352 -19.781 -14.117 1 98.5 322 PHE A C 1
ATOM 2517 O O . PHE A 1 322 ? 9.367 -19.156 -14.516 1 98.5 322 PHE A O 1
ATOM 2524 N N . THR A 1 323 ? 11.586 -19.516 -14.547 1 98.38 323 THR A N 1
ATOM 2525 C CA . THR A 1 323 ? 11.875 -18.422 -15.461 1 98.38 323 THR A CA 1
ATOM 2526 C C . THR A 1 323 ? 11.375 -18.734 -16.875 1 98.38 323 THR A C 1
ATOM 2528 O O . THR A 1 323 ? 10.961 -17.828 -17.594 1 98.38 323 THR A O 1
ATOM 2531 N N . GLN A 1 324 ? 11.352 -19.984 -17.203 1 97.75 324 GLN A N 1
ATOM 2532 C CA . GLN A 1 324 ? 10.781 -20.375 -18.484 1 97.75 324 GLN A CA 1
ATOM 2533 C C . GLN A 1 324 ? 9.289 -20.047 -18.547 1 97.75 324 GLN A C 1
ATOM 2535 O O . GLN A 1 324 ? 8.82 -19.469 -19.531 1 97.75 324 GLN A O 1
ATOM 2540 N N . ALA A 1 325 ? 8.625 -20.406 -17.484 1 97.81 325 ALA A N 1
ATOM 2541 C CA . ALA A 1 325 ? 7.195 -20.141 -17.422 1 97.81 325 ALA A CA 1
ATOM 2542 C C . ALA A 1 325 ? 6.922 -18.641 -17.469 1 97.81 325 ALA A C 1
ATOM 2544 O O . ALA A 1 325 ? 6.02 -18.188 -18.172 1 97.81 325 ALA A O 1
ATOM 2545 N N . MET A 1 326 ? 7.715 -17.922 -16.734 1 97 326 MET A N 1
ATOM 2546 C CA . MET A 1 326 ? 7.562 -16.469 -16.641 1 97 326 MET A CA 1
ATOM 2547 C C . MET A 1 326 ? 7.777 -15.812 -18 1 97 326 MET A C 1
ATOM 2549 O O . MET A 1 326 ? 7.082 -14.852 -18.344 1 97 326 MET A O 1
ATOM 2553 N N . ARG A 1 327 ? 8.68 -16.312 -18.781 1 95.56 327 ARG A N 1
ATOM 2554 C CA . ARG A 1 327 ? 9.023 -15.734 -20.062 1 95.56 327 ARG A CA 1
ATOM 2555 C C . ARG A 1 327 ? 7.961 -16.047 -21.109 1 95.56 327 ARG A C 1
ATOM 2557 O O . ARG A 1 327 ? 7.68 -15.234 -22 1 95.56 327 ARG A O 1
ATOM 2564 N N . LEU A 1 328 ? 7.371 -17.172 -21.047 1 95.56 328 LEU A N 1
ATOM 2565 C CA . LEU A 1 328 ? 6.402 -17.609 -22.047 1 95.56 328 LEU A CA 1
ATOM 2566 C C . LEU A 1 328 ? 5.129 -16.766 -21.969 1 95.56 328 LEU A C 1
ATOM 2568 O O . LEU A 1 328 ? 4.531 -16.438 -22.984 1 95.56 328 LEU A O 1
ATOM 2572 N N . GLN A 1 329 ? 4.758 -16.422 -20.766 1 92.75 329 GLN A N 1
ATOM 2573 C CA . GLN A 1 329 ? 3.615 -15.531 -20.594 1 92.75 329 GLN A CA 1
ATOM 2574 C C . GLN A 1 329 ? 3.746 -14.688 -19.328 1 92.75 329 GLN A C 1
ATOM 2576 O O . GLN A 1 329 ? 3.123 -14.992 -18.312 1 92.75 329 GLN A O 1
ATOM 2581 N N . ALA A 1 330 ? 4.336 -13.609 -19.531 1 94.94 330 ALA A N 1
ATOM 2582 C CA . ALA A 1 330 ? 4.742 -12.766 -18.406 1 94.94 330 ALA A CA 1
ATOM 2583 C C . ALA A 1 330 ? 3.529 -12.203 -17.672 1 94.94 330 ALA A C 1
ATOM 2585 O O . ALA A 1 330 ? 3.449 -12.266 -16.453 1 94.94 330 ALA A O 1
ATOM 2586 N N . THR A 1 331 ? 2.506 -11.789 -18.359 1 92.62 331 THR A N 1
ATOM 2587 C CA . THR A 1 331 ? 1.4 -11.039 -17.781 1 92.62 331 THR A CA 1
ATOM 2588 C C . THR A 1 331 ? 0.541 -11.938 -16.906 1 92.62 331 THR A C 1
ATOM 2590 O O . THR A 1 331 ? 0.022 -11.492 -15.875 1 92.62 331 THR A O 1
ATOM 2593 N N . SER A 1 332 ? 0.427 -13.195 -17.297 1 93.56 332 SER A N 1
ATOM 2594 C CA . SER A 1 332 ? -0.456 -14.086 -16.547 1 93.56 332 SER A CA 1
ATOM 2595 C C . SER A 1 332 ? 0.323 -14.914 -15.531 1 93.56 332 SER A C 1
ATOM 2597 O O . SER A 1 332 ? -0.27 -15.609 -14.703 1 93.56 332 SER A O 1
ATOM 2599 N N . PHE A 1 333 ? 1.65 -14.828 -15.617 1 97.06 333 PHE A N 1
ATOM 2600 C CA . PHE A 1 333 ? 2.482 -15.648 -14.742 1 97.06 333 PHE A CA 1
ATOM 2601 C C . PHE A 1 333 ? 2.135 -15.414 -13.281 1 97.06 333 PHE A C 1
ATOM 2603 O O . PHE A 1 333 ? 2.096 -14.266 -12.828 1 97.06 333 PHE A O 1
ATOM 2610 N N . LEU A 1 334 ? 1.793 -16.422 -12.469 1 98 334 LEU A N 1
ATOM 2611 C CA . LEU A 1 334 ? 1.454 -16.5 -11.055 1 98 334 LEU A CA 1
ATOM 2612 C C . LEU A 1 334 ? 0.089 -15.883 -10.781 1 98 334 LEU A C 1
ATOM 2614 O O . LEU A 1 334 ? -0.341 -15.789 -9.625 1 98 334 LEU A O 1
ATOM 2618 N N . GLN A 1 335 ? -0.591 -15.43 -11.805 1 96.62 335 GLN A N 1
ATOM 2619 C CA . GLN A 1 335 ? -1.951 -14.953 -11.578 1 96.62 335 GLN A CA 1
ATOM 2620 C C . GLN A 1 335 ? -2.881 -16.094 -11.195 1 96.62 335 GLN A C 1
ATOM 2622 O O . GLN A 1 335 ? -2.795 -17.188 -11.758 1 96.62 335 GLN A O 1
ATOM 2627 N N . ARG A 1 336 ? -3.744 -15.828 -10.305 1 96.06 336 ARG A N 1
ATOM 2628 C CA . ARG A 1 336 ? -4.602 -16.859 -9.734 1 96.06 336 ARG A CA 1
ATOM 2629 C C . ARG A 1 336 ? -5.938 -16.938 -10.461 1 96.06 336 ARG A C 1
ATOM 2631 O O . ARG A 1 336 ? -6.395 -15.938 -11.031 1 96.06 336 ARG A O 1
ATOM 2638 N N . SER A 1 337 ? -6.488 -18.047 -10.43 1 95.88 337 SER A N 1
ATOM 2639 C CA . SER A 1 337 ? -7.863 -18.297 -10.844 1 95.88 337 SER A CA 1
ATOM 2640 C C . SER A 1 337 ? -8.5 -19.391 -9.992 1 95.88 337 SER A C 1
ATOM 2642 O O . SER A 1 337 ? -7.805 -20.234 -9.43 1 95.88 337 SER A O 1
ATOM 2644 N N . ILE A 1 338 ? -9.789 -19.328 -9.859 1 95.69 338 ILE A N 1
ATOM 2645 C CA . ILE A 1 338 ? -10.531 -20.25 -9.023 1 95.69 338 ILE A CA 1
ATOM 2646 C C . ILE A 1 338 ? -11.703 -20.844 -9.812 1 95.69 338 ILE A C 1
ATOM 2648 O O . ILE A 1 338 ? -12.43 -20.109 -10.484 1 95.69 338 ILE A O 1
ATOM 2652 N N . CYS A 1 339 ? -11.867 -22.078 -9.758 1 93 339 CYS A N 1
ATOM 2653 C CA . CYS A 1 339 ? -13.047 -22.719 -10.328 1 93 339 CYS A CA 1
ATOM 2654 C C . CYS A 1 339 ? -13.492 -23.891 -9.469 1 93 339 CYS A C 1
ATOM 2656 O O . CYS A 1 339 ? -12.727 -24.391 -8.648 1 93 339 CYS A O 1
ATOM 2658 N N . TYR A 1 340 ? -14.742 -24.266 -9.648 1 92.06 340 TYR A N 1
ATOM 2659 C CA . TYR A 1 340 ? -15.359 -25.266 -8.781 1 92.06 340 TYR A CA 1
ATOM 2660 C C . TYR A 1 340 ? -15.938 -26.406 -9.602 1 92.06 340 TYR A C 1
ATOM 2662 O O . TYR A 1 340 ? -16.469 -26.188 -10.695 1 92.06 340 TYR A O 1
ATOM 2670 N N . ASP A 1 341 ? -15.703 -27.562 -9.156 1 89 341 ASP A N 1
ATOM 2671 C CA . ASP A 1 341 ? -16.516 -28.719 -9.523 1 89 341 ASP A CA 1
ATOM 2672 C C . ASP A 1 341 ? -17.578 -29 -8.461 1 89 341 ASP A C 1
ATOM 2674 O O . ASP A 1 341 ? -17.344 -29.75 -7.516 1 89 341 ASP A O 1
ATOM 2678 N N . ARG A 1 342 ? -18.75 -28.453 -8.609 1 87.69 342 ARG A N 1
ATOM 2679 C CA . ARG A 1 342 ? -19.781 -28.5 -7.59 1 87.69 342 ARG A CA 1
ATOM 2680 C C . ARG A 1 342 ? -20.344 -29.922 -7.434 1 87.69 342 ARG A C 1
ATOM 2682 O O . ARG A 1 342 ? -20.719 -30.328 -6.336 1 87.69 342 ARG A O 1
ATOM 2689 N N . GLY A 1 343 ? -20.375 -30.625 -8.523 1 85.06 343 GLY A N 1
ATOM 2690 C CA . GLY A 1 343 ? -20.828 -32 -8.461 1 85.06 343 GLY A CA 1
ATOM 2691 C C . GLY A 1 343 ? -20 -32.875 -7.52 1 85.06 343 GLY A C 1
ATOM 2692 O O . GLY A 1 343 ? -20.547 -33.656 -6.758 1 85.06 343 GLY A O 1
ATOM 2693 N N . HIS A 1 344 ? -18.75 -32.594 -7.527 1 86.81 344 HIS A N 1
ATOM 2694 C CA . HIS A 1 344 ? -17.844 -33.406 -6.699 1 86.81 344 HIS A CA 1
ATOM 2695 C C . HIS A 1 344 ? -17.359 -32.594 -5.496 1 86.81 344 HIS A C 1
ATOM 2697 O O . HIS A 1 344 ? -16.516 -33.062 -4.734 1 86.81 344 HIS A O 1
ATOM 2703 N N . HIS A 1 345 ? -17.797 -31.344 -5.355 1 89.94 345 HIS A N 1
ATOM 2704 C CA . HIS A 1 345 ? -17.438 -30.469 -4.25 1 89.94 345 HIS A CA 1
ATOM 2705 C C . HIS A 1 345 ? -15.938 -30.234 -4.184 1 89.94 345 HIS A C 1
ATOM 2707 O O . HIS A 1 345 ? -15.336 -30.344 -3.115 1 89.94 345 HIS A O 1
ATOM 2713 N N . LEU A 1 346 ? -15.336 -29.969 -5.352 1 92 346 LEU A N 1
ATOM 2714 C CA . LEU A 1 346 ? -13.906 -29.672 -5.445 1 92 346 LEU A CA 1
ATOM 2715 C C . LEU A 1 346 ? -13.672 -28.203 -5.746 1 92 346 LEU A C 1
ATOM 2717 O O . LEU A 1 346 ? -14.484 -27.562 -6.418 1 92 346 LEU A O 1
ATOM 2721 N N . THR A 1 347 ? -12.641 -27.688 -5.219 1 94.69 347 THR A N 1
ATOM 2722 C CA . THR A 1 347 ? -12.156 -26.344 -5.559 1 94.69 347 THR A CA 1
ATOM 2723 C C . THR A 1 347 ? -10.797 -26.422 -6.246 1 94.69 347 THR A C 1
ATOM 2725 O O . THR A 1 347 ? -9.891 -27.109 -5.77 1 94.69 347 THR A O 1
ATOM 2728 N N . PHE A 1 348 ? -10.688 -25.781 -7.391 1 95.69 348 PHE A N 1
ATOM 2729 C CA . PHE A 1 348 ? -9.414 -25.641 -8.102 1 95.69 348 PHE A CA 1
ATOM 2730 C C . PHE A 1 348 ? -8.883 -24.219 -7.977 1 95.69 348 PHE A C 1
ATOM 2732 O O . PHE A 1 348 ? -9.578 -23.266 -8.297 1 95.69 348 PHE A O 1
ATOM 2739 N N . SER A 1 349 ? -7.738 -24.094 -7.434 1 97.31 349 SER A N 1
ATOM 2740 C CA . SER A 1 349 ? -7.023 -22.828 -7.41 1 97.31 349 SER A CA 1
ATOM 2741 C C . SER A 1 349 ? -5.754 -22.891 -8.25 1 97.31 349 SER A C 1
ATOM 2743 O O . SER A 1 349 ? -4.82 -23.625 -7.926 1 97.31 349 SER A O 1
ATOM 2745 N N . VAL A 1 350 ? -5.727 -22.109 -9.289 1 97.69 350 VAL A N 1
ATOM 2746 C CA . VAL A 1 350 ? -4.621 -22.156 -10.234 1 97.69 350 VAL A CA 1
ATOM 2747 C C . VAL A 1 350 ? -3.723 -20.938 -10.047 1 97.69 350 VAL A C 1
ATOM 2749 O O . VAL A 1 350 ? -4.207 -19.812 -10.016 1 97.69 350 VAL A O 1
ATOM 2752 N N . SER A 1 351 ? -2.49 -21.141 -9.836 1 98.19 351 SER A N 1
ATOM 2753 C CA . SER A 1 351 ? -1.433 -20.156 -10 1 98.19 351 SER A CA 1
ATOM 2754 C C . SER A 1 351 ? -0.605 -20.422 -11.25 1 98.19 351 SER A C 1
ATOM 2756 O O . SER A 1 351 ? 0.314 -21.25 -11.227 1 98.19 351 SER A O 1
ATOM 2758 N N . LEU A 1 352 ? -0.865 -19.719 -12.258 1 97.88 352 LEU A N 1
ATOM 2759 C CA . LEU A 1 352 ? -0.379 -20.047 -13.586 1 97.88 352 LEU A CA 1
ATOM 2760 C C . LEU A 1 352 ? 1.146 -20.078 -13.617 1 97.88 352 LEU A C 1
ATOM 2762 O O . LEU A 1 352 ? 1.804 -19.172 -13.125 1 97.88 352 LEU A O 1
ATOM 2766 N N . GLY A 1 353 ? 1.662 -21.156 -14.188 1 98 353 GLY A N 1
ATOM 2767 C CA . GLY A 1 353 ? 3.104 -21.297 -14.32 1 98 353 GLY A CA 1
ATOM 2768 C C . GLY A 1 353 ? 3.762 -21.859 -13.07 1 98 353 GLY A C 1
ATOM 2769 O O . GLY A 1 353 ? 4.984 -22 -13.023 1 98 353 GLY A O 1
ATOM 2770 N N . TYR A 1 354 ? 2.941 -22.25 -12.055 1 98.56 354 TYR A N 1
ATOM 2771 C CA . TYR A 1 354 ? 3.533 -22.719 -10.805 1 98.56 354 TYR A CA 1
ATOM 2772 C C . TYR A 1 354 ? 2.816 -23.969 -10.305 1 98.56 354 TYR A C 1
ATOM 2774 O O . TYR A 1 354 ? 3.324 -25.078 -10.438 1 98.56 354 TYR A O 1
ATOM 2782 N N . VAL A 1 355 ? 1.476 -23.766 -9.844 1 98.62 355 VAL A N 1
ATOM 2783 C CA . VAL A 1 355 ? 0.837 -24.891 -9.172 1 98.62 355 VAL A CA 1
ATOM 2784 C C . VAL A 1 355 ? -0.675 -24.828 -9.375 1 98.62 355 VAL A C 1
ATOM 2786 O O . VAL A 1 355 ? -1.238 -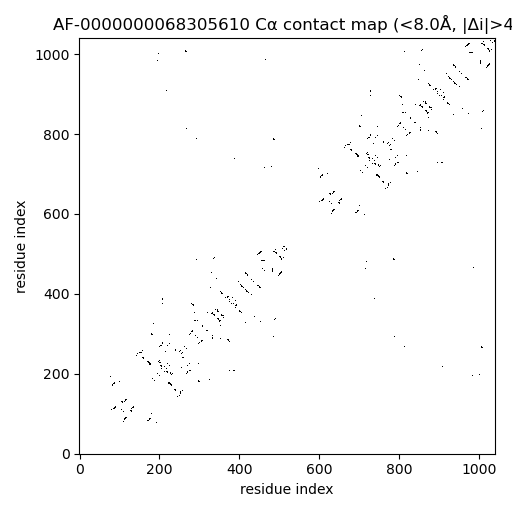23.734 -9.547 1 98.62 355 VAL A O 1
ATOM 2789 N N . VAL A 1 356 ? -1.299 -25.984 -9.438 1 98 356 VAL A N 1
ATOM 2790 C CA . VAL A 1 356 ? -2.742 -26.125 -9.281 1 98 356 VAL A CA 1
ATOM 2791 C C . VAL A 1 356 ? -3.049 -26.828 -7.965 1 98 356 VAL A C 1
ATOM 2793 O O . VAL A 1 356 ? -2.57 -27.938 -7.723 1 98 356 VAL A O 1
ATOM 2796 N N . GLN A 1 357 ? -3.787 -26.188 -7.152 1 97.19 357 GLN A N 1
ATOM 2797 C CA . GLN A 1 357 ? -4.25 -26.781 -5.902 1 97.19 357 GLN A CA 1
ATOM 2798 C C . GLN A 1 357 ? -5.672 -27.312 -6.039 1 97.19 357 GLN A C 1
ATOM 2800 O O . GLN A 1 357 ? -6.566 -26.594 -6.496 1 97.19 357 GLN A O 1
ATOM 2805 N N . VAL A 1 358 ? -5.848 -28.516 -5.66 1 95.06 358 VAL A N 1
ATOM 2806 C CA . VAL A 1 358 ? -7.176 -29.125 -5.691 1 95.06 358 VAL A CA 1
ATOM 2807 C C . VAL A 1 358 ? -7.637 -29.438 -4.27 1 95.06 358 VAL A C 1
ATOM 2809 O O . VAL A 1 358 ? -7.086 -30.312 -3.609 1 95.06 358 VAL A O 1
ATOM 2812 N N . PHE A 1 359 ? -8.656 -28.703 -3.875 1 93.69 359 PHE A N 1
ATOM 2813 C CA . PHE A 1 359 ? -9.227 -28.875 -2.545 1 93.69 359 PHE A CA 1
ATOM 2814 C C . PHE A 1 359 ? -10.391 -29.859 -2.586 1 93.69 359 PHE A C 1
ATOM 2816 O O . PHE A 1 359 ? -11.25 -29.781 -3.463 1 93.69 359 PHE A O 1
ATOM 2823 N N . PRO A 1 360 ? -10.453 -30.828 -1.604 1 91.56 360 PRO A N 1
ATOM 2824 C CA . PRO A 1 360 ? -11.531 -31.812 -1.58 1 91.56 360 PRO A CA 1
ATOM 2825 C C . PRO A 1 360 ? -12.812 -31.266 -0.962 1 91.56 360 PRO A C 1
ATOM 2827 O O . PRO A 1 360 ? -13.562 -32.031 -0.318 1 91.56 360 PRO A O 1
ATOM 2830 N N . ASN A 1 361 ? -13.031 -29.984 -0.944 1 91.69 361 ASN A N 1
ATOM 2831 C CA . ASN A 1 361 ? -14.219 -29.25 -0.501 1 91.69 361 ASN A CA 1
ATOM 2832 C C . ASN A 1 361 ? -14.32 -27.891 -1.19 1 91.69 361 ASN A C 1
ATOM 2834 O O . ASN A 1 361 ? -13.398 -27.469 -1.893 1 91.69 361 ASN A O 1
ATOM 2838 N N . ILE A 1 362 ? -15.492 -27.328 -1.046 1 93.38 362 ILE A N 1
ATOM 2839 C CA . ILE A 1 362 ? -15.672 -25.969 -1.565 1 93.38 362 ILE A CA 1
ATOM 2840 C C . ILE A 1 362 ? -15.016 -24.969 -0.625 1 93.38 362 ILE A C 1
ATOM 2842 O O . ILE A 1 362 ? -15.398 -24.859 0.542 1 93.38 362 ILE A O 1
ATOM 2846 N N . VAL A 1 363 ? -13.977 -24.344 -1.103 1 95.69 363 VAL A N 1
ATOM 2847 C CA . VAL A 1 363 ? -13.289 -23.297 -0.368 1 95.69 363 VAL A CA 1
ATOM 2848 C C . VAL A 1 363 ? -13.57 -21.938 -1.021 1 95.69 363 VAL A C 1
ATOM 2850 O O . VAL A 1 363 ? -13.406 -21.781 -2.232 1 95.69 363 VAL A O 1
ATOM 2853 N N . LEU A 1 364 ? -14 -20.969 -0.264 1 95.06 364 LEU A N 1
ATOM 2854 C CA . LEU A 1 364 ? -14.438 -19.688 -0.788 1 95.06 364 LEU A CA 1
ATOM 2855 C C . LEU A 1 364 ? -13.242 -18.766 -1.038 1 95.06 364 LEU A C 1
ATOM 2857 O O . LEU A 1 364 ? -12.195 -18.906 -0.4 1 95.06 364 LEU A O 1
ATOM 2861 N N . PRO A 1 365 ? -13.398 -17.812 -1.974 1 95.31 365 PRO A N 1
ATOM 2862 C CA . PRO A 1 365 ? -12.281 -16.969 -2.416 1 95.31 365 PRO A CA 1
ATOM 2863 C C . PRO A 1 365 ? -11.633 -16.203 -1.271 1 95.31 365 PRO A C 1
ATOM 2865 O O . PRO A 1 365 ? -10.414 -16.031 -1.251 1 95.31 365 PRO A O 1
ATOM 2868 N N . ARG A 1 366 ? -12.398 -15.75 -0.331 1 94.12 366 ARG A N 1
ATOM 2869 C CA . ARG A 1 366 ? -11.859 -15.008 0.802 1 94.12 366 ARG A CA 1
ATOM 2870 C C . ARG A 1 366 ? -10.781 -15.812 1.524 1 94.12 366 ARG A C 1
ATOM 2872 O O . ARG A 1 366 ? -9.805 -15.25 2.02 1 94.12 366 ARG A O 1
ATOM 2879 N N . ASP A 1 367 ? -10.945 -17.062 1.554 1 94.56 367 ASP A N 1
ATOM 2880 C CA . ASP A 1 367 ? -9.977 -17.953 2.182 1 94.56 367 ASP A CA 1
ATOM 2881 C C . ASP A 1 367 ? -8.82 -18.266 1.23 1 94.56 367 ASP A C 1
ATOM 2883 O O . ASP A 1 367 ? -7.664 -18.312 1.648 1 94.56 367 ASP A O 1
ATOM 2887 N N . LEU A 1 368 ? -9.141 -18.453 0.003 1 95.69 368 LEU A N 1
ATOM 2888 C CA . LEU A 1 368 ? -8.156 -18.875 -0.985 1 95.69 368 LEU A CA 1
ATOM 2889 C C . LEU A 1 368 ? -7.164 -17.75 -1.269 1 95.69 368 LEU A C 1
ATOM 2891 O O . LEU A 1 368 ? -6.047 -17.984 -1.725 1 95.69 368 LEU A O 1
ATOM 2895 N N . GLU A 1 369 ? -7.566 -16.547 -0.997 1 94.94 369 GLU A N 1
ATOM 2896 C CA . GLU A 1 369 ? -6.699 -15.398 -1.278 1 94.94 369 GLU A CA 1
ATOM 2897 C C . GLU A 1 369 ? -5.637 -15.234 -0.195 1 94.94 369 GLU A C 1
ATOM 2899 O O . GLU A 1 369 ? -4.66 -14.5 -0.383 1 94.94 369 GLU A O 1
ATOM 2904 N N . ARG A 1 370 ? -5.82 -15.852 0.875 1 96.94 370 ARG A N 1
ATOM 2905 C CA . ARG A 1 370 ? -4.867 -15.758 1.979 1 96.94 370 ARG A CA 1
ATOM 2906 C C . ARG A 1 370 ? -3.684 -16.688 1.76 1 96.94 370 ARG A C 1
ATOM 2908 O O . ARG A 1 370 ? -3.854 -17.812 1.29 1 96.94 370 ARG A O 1
ATOM 2915 N N . SER A 1 371 ? -2.539 -16.234 2.061 1 97.5 371 SER A N 1
ATOM 2916 C CA . SER A 1 371 ? -1.312 -17 1.904 1 97.5 371 SER A CA 1
ATOM 2917 C C . SER A 1 371 ? -1.187 -18.062 2.988 1 97.5 371 SER A C 1
ATOM 2919 O O . SER A 1 371 ? -1.177 -17.75 4.18 1 97.5 371 SER A O 1
ATOM 2921 N N . GLU A 1 372 ? -1.108 -19.297 2.566 1 96.81 372 GLU A N 1
ATOM 2922 C CA . GLU A 1 372 ? -0.859 -20.359 3.549 1 96.81 372 GLU A CA 1
ATOM 2923 C C . GLU A 1 372 ? 0.532 -20.219 4.16 1 96.81 372 GLU A C 1
ATOM 2925 O O . GLU A 1 372 ? 1.518 -20.031 3.443 1 96.81 372 GLU A O 1
ATOM 2930 N N . GLN A 1 373 ? 0.581 -20.297 5.441 1 95.31 373 GLN A N 1
ATOM 2931 C CA . GLN A 1 373 ? 1.847 -20.062 6.129 1 95.31 373 GLN A CA 1
ATOM 2932 C C . GLN A 1 373 ? 2.758 -21.281 6.035 1 95.31 373 GLN A C 1
ATOM 2934 O O . GLN A 1 373 ? 2.928 -22.016 7.012 1 95.31 373 GLN A O 1
ATOM 2939 N N . THR A 1 374 ? 3.377 -21.422 4.992 1 95.69 374 THR A N 1
ATOM 2940 C CA . THR A 1 374 ? 4.336 -22.5 4.758 1 95.69 374 THR A CA 1
ATOM 2941 C C . THR A 1 374 ? 5.762 -22 4.965 1 95.69 374 THR A C 1
ATOM 2943 O O . THR A 1 374 ? 6.723 -22.719 4.66 1 95.69 374 THR A O 1
ATOM 2946 N N . TYR A 1 375 ? 5.961 -20.797 5.426 1 96.56 375 TYR A N 1
ATOM 2947 C CA . TYR A 1 375 ? 7.246 -20.125 5.598 1 96.56 375 TYR A CA 1
ATOM 2948 C C . TYR A 1 375 ? 7.309 -19.406 6.941 1 96.56 375 TYR A C 1
ATOM 2950 O O . TYR A 1 375 ? 6.293 -19.25 7.617 1 96.56 375 TYR A O 1
ATOM 2958 N N . SER A 1 376 ? 8.492 -19.062 7.309 1 96.44 376 SER A N 1
ATOM 2959 C CA . SER A 1 376 ? 8.742 -18.109 8.375 1 96.44 376 SER A CA 1
ATOM 2960 C C . SER A 1 376 ? 9.352 -16.812 7.832 1 96.44 376 SER A C 1
ATOM 2962 O O . SER A 1 376 ? 9.836 -16.781 6.699 1 96.44 376 SER A O 1
ATOM 2964 N N . ALA A 1 377 ? 9.219 -15.789 8.625 1 95.25 377 ALA A N 1
ATOM 2965 C CA . ALA A 1 377 ? 9.938 -14.57 8.258 1 95.25 377 ALA A CA 1
ATOM 2966 C C . ALA A 1 377 ? 11.445 -14.758 8.406 1 95.25 377 ALA A C 1
ATOM 2968 O O . ALA A 1 377 ? 11.906 -15.758 8.969 1 95.25 377 ALA A O 1
ATOM 2969 N N . TRP A 1 378 ? 12.164 -13.852 7.898 1 89.75 378 TRP A N 1
ATOM 2970 C CA . TRP A 1 378 ? 13.625 -13.891 7.926 1 89.75 378 TRP A CA 1
ATOM 2971 C C . TRP A 1 378 ? 14.141 -14.023 9.359 1 89.75 378 TRP A C 1
ATOM 2973 O O . TRP A 1 378 ? 15.141 -14.695 9.602 1 89.75 378 TRP A O 1
ATOM 2983 N N . ASN A 1 379 ? 13.453 -13.477 10.312 1 91.12 379 ASN A N 1
ATOM 2984 C CA . ASN A 1 379 ? 13.836 -13.508 11.719 1 91.12 379 ASN A CA 1
ATOM 2985 C C . ASN A 1 379 ? 13.367 -14.789 12.406 1 91.12 379 ASN A C 1
ATOM 2987 O O . ASN A 1 379 ? 13.547 -14.953 13.617 1 91.12 379 ASN A O 1
ATOM 2991 N N . GLY A 1 380 ? 12.664 -15.625 11.742 1 93.56 380 GLY A N 1
ATOM 2992 C CA . GLY A 1 380 ? 12.25 -16.922 12.258 1 93.56 380 GLY A CA 1
ATOM 2993 C C . GLY A 1 380 ? 10.828 -16.922 12.789 1 93.56 380 GLY A C 1
ATOM 2994 O O . GLY A 1 380 ? 10.297 -17.969 13.164 1 93.56 380 GLY A O 1
ATOM 2995 N N . ILE A 1 381 ? 10.211 -15.797 12.828 1 94.25 381 ILE A N 1
ATOM 2996 C CA . ILE A 1 381 ? 8.859 -15.68 13.359 1 94.25 381 ILE A CA 1
ATOM 2997 C C . ILE A 1 381 ? 7.848 -16.109 12.305 1 94.25 381 ILE A C 1
ATOM 2999 O O . ILE A 1 381 ? 7.93 -15.703 11.148 1 94.25 381 ILE A O 1
ATOM 3003 N N . SER A 1 382 ? 6.883 -16.953 12.719 1 93.56 382 SER A N 1
ATOM 3004 C CA . SER A 1 382 ? 5.906 -17.453 11.766 1 93.56 382 SER A CA 1
ATOM 3005 C C . SER A 1 382 ? 4.5 -16.984 12.109 1 93.56 382 SER A C 1
ATOM 3007 O O . SER A 1 382 ? 3.551 -17.25 11.367 1 93.56 382 SER A O 1
ATOM 3009 N N . HIS A 1 383 ? 4.41 -16.25 13.094 1 94.31 383 HIS A N 1
ATOM 3010 C CA . HIS A 1 383 ? 3.088 -15.773 13.484 1 94.31 383 HIS A CA 1
ATOM 3011 C C . HIS A 1 383 ? 2.527 -14.797 12.453 1 94.31 383 HIS A C 1
ATOM 3013 O O . HIS A 1 383 ? 3.273 -14.016 11.867 1 94.31 383 HIS A O 1
ATOM 3019 N N . ARG A 1 384 ? 1.188 -14.805 12.305 1 95.5 384 ARG A N 1
ATOM 3020 C CA . ARG A 1 384 ? 0.514 -14.047 11.258 1 95.5 384 ARG A CA 1
ATOM 3021 C C . ARG A 1 384 ? 0.802 -12.555 11.383 1 95.5 384 ARG A C 1
ATOM 3023 O O . ARG A 1 384 ? 0.803 -11.836 10.391 1 95.5 384 ARG A O 1
ATOM 3030 N N . ASN A 1 385 ? 1.07 -12.055 12.555 1 95.62 385 ASN A N 1
ATOM 3031 C CA . ASN A 1 385 ? 1.314 -10.633 12.789 1 95.62 385 ASN A CA 1
ATOM 3032 C C . ASN A 1 385 ? 2.666 -10.195 12.234 1 95.62 385 ASN A C 1
ATOM 3034 O O . ASN A 1 385 ? 2.971 -9.008 12.195 1 95.62 385 ASN A O 1
ATOM 3038 N N . GLU A 1 386 ? 3.406 -11.125 11.781 1 97.5 386 GLU A N 1
ATOM 3039 C CA . GLU A 1 386 ? 4.73 -10.805 11.258 1 97.5 386 GLU A CA 1
ATOM 3040 C C . GLU A 1 386 ? 4.664 -10.43 9.773 1 97.5 386 GLU A C 1
ATOM 3042 O O . GLU A 1 386 ? 5.668 -10.031 9.188 1 97.5 386 GLU A O 1
ATOM 3047 N N . PHE A 1 387 ? 3.492 -10.5 9.227 1 97.56 387 PHE A N 1
ATOM 3048 C CA . PHE A 1 387 ? 3.389 -10.281 7.785 1 97.56 387 PHE A CA 1
ATOM 3049 C C . PHE A 1 387 ? 2.412 -9.156 7.477 1 97.56 387 PHE A C 1
ATOM 3051 O O . PHE A 1 387 ? 1.397 -9 8.156 1 97.56 387 PHE A O 1
ATOM 3058 N N . ASP A 1 388 ? 2.719 -8.352 6.449 1 96.44 388 ASP A N 1
ATOM 3059 C CA . ASP A 1 388 ? 1.888 -7.223 6.031 1 96.44 388 ASP A CA 1
ATOM 3060 C C . ASP A 1 388 ? 0.948 -7.625 4.898 1 96.44 388 ASP A C 1
ATOM 3062 O O . ASP A 1 388 ? 0.721 -6.844 3.969 1 96.44 388 ASP A O 1
ATOM 3066 N N . PHE A 1 389 ? 0.55 -8.844 4.836 1 97.19 389 PHE A N 1
ATOM 3067 C CA . PHE A 1 389 ? -0.457 -9.398 3.943 1 97.19 389 PHE A CA 1
ATOM 3068 C C . PHE A 1 389 ? -1.24 -10.508 4.633 1 97.19 389 PHE A C 1
ATOM 3070 O O . PHE A 1 389 ? -0.875 -10.945 5.727 1 97.19 389 PHE A O 1
ATOM 3077 N N . ASP A 1 390 ? -2.295 -10.914 4.059 1 97.56 390 ASP A N 1
ATOM 3078 C CA . ASP A 1 390 ? -3.18 -11.898 4.676 1 97.56 390 ASP A CA 1
ATOM 3079 C C . ASP A 1 390 ? -2.568 -13.289 4.629 1 97.56 390 ASP A C 1
ATOM 3081 O O . ASP A 1 390 ? -2.121 -13.742 3.57 1 97.56 390 ASP A O 1
ATOM 3085 N N . THR A 1 391 ? -2.539 -13.93 5.77 1 97.62 391 THR A N 1
ATOM 3086 C CA . THR A 1 391 ? -2.049 -15.305 5.848 1 97.62 391 THR A CA 1
ATOM 3087 C C . THR A 1 391 ? -3.104 -16.219 6.461 1 97.62 391 THR A C 1
ATOM 3089 O O . THR A 1 391 ? -4.094 -15.75 7.016 1 97.62 391 THR A O 1
ATOM 3092 N N . LYS A 1 392 ? -3.006 -17.422 6.273 1 95.5 392 LYS A N 1
ATOM 3093 C CA . LYS A 1 392 ? -3.814 -18.438 6.941 1 95.5 392 LYS A CA 1
ATOM 3094 C C . LYS A 1 392 ? -2.951 -19.609 7.422 1 95.5 392 LYS A C 1
ATOM 3096 O O . LYS A 1 392 ? -1.889 -19.875 6.855 1 95.5 392 LYS A O 1
ATOM 3101 N N . VAL A 1 393 ? -3.439 -20.188 8.406 1 92.94 393 VAL A N 1
ATOM 3102 C CA . VAL A 1 393 ? -2.727 -21.344 8.961 1 92.94 393 VAL A CA 1
ATOM 3103 C C . VAL A 1 393 ? -2.83 -22.516 8 1 92.94 393 VAL A C 1
ATOM 3105 O O . VAL A 1 393 ? -3.863 -22.719 7.359 1 92.94 393 VAL A O 1
ATOM 3108 N N . ALA A 1 394 ? -1.783 -23.266 8 1 87.44 394 ALA A N 1
ATOM 3109 C CA . ALA A 1 394 ? -1.769 -24.453 7.152 1 87.44 394 ALA A CA 1
ATOM 3110 C C . ALA A 1 394 ? -2.812 -25.469 7.613 1 87.44 394 ALA A C 1
ATOM 3112 O O . ALA A 1 394 ? -3.107 -25.562 8.805 1 87.44 394 ALA A O 1
ATOM 3113 N N . TYR A 1 395 ? -3.34 -26.141 6.648 1 85.94 395 TYR A N 1
ATOM 3114 C CA . TYR A 1 395 ? -4.352 -27.141 6.957 1 85.94 395 TYR A CA 1
ATOM 3115 C C . TYR A 1 395 ? -3.77 -28.25 7.832 1 85.94 395 TYR A C 1
ATOM 3117 O O . TYR A 1 395 ? -2.699 -28.781 7.531 1 85.94 395 TYR A O 1
ATOM 3125 N N . ARG A 1 396 ? -4.461 -28.578 8.891 1 84.81 396 ARG A N 1
ATOM 3126 C CA . ARG A 1 396 ? -4.023 -29.656 9.773 1 84.81 396 ARG A CA 1
ATOM 3127 C C . ARG A 1 396 ? -4.66 -30.984 9.375 1 84.81 396 ARG A C 1
ATOM 3129 O O . ARG A 1 396 ? -3.994 -32.031 9.391 1 84.81 396 ARG A O 1
ATOM 3136 N N . SER A 1 397 ? -5.859 -30.844 8.961 1 85.94 397 SER A N 1
ATOM 3137 C CA . SER A 1 397 ? -6.582 -32.062 8.578 1 85.94 397 SER A CA 1
ATOM 3138 C C . SER A 1 397 ? -6.09 -32.594 7.234 1 85.94 397 SER A C 1
ATOM 3140 O O . SER A 1 397 ? -6.094 -31.875 6.234 1 85.94 397 SER A O 1
ATOM 3142 N N . VAL A 1 398 ? -5.793 -33.875 7.195 1 85.25 398 VAL A N 1
ATOM 3143 C CA . VAL A 1 398 ? -5.324 -34.531 5.98 1 85.25 398 VAL A CA 1
ATOM 3144 C C . VAL A 1 398 ? -6.449 -34.562 4.945 1 85.25 398 VAL A C 1
ATOM 3146 O O . VAL A 1 398 ? -6.191 -34.5 3.74 1 85.25 398 VAL A O 1
ATOM 3149 N N . CYS A 1 399 ? -7.629 -34.5 5.438 1 87.25 399 CYS A N 1
ATOM 3150 C CA . CYS A 1 399 ? -8.773 -34.625 4.543 1 87.25 399 CYS A CA 1
ATOM 3151 C C . CYS A 1 399 ? -9.172 -33.25 3.973 1 87.25 399 CYS A C 1
ATOM 3153 O O . CYS A 1 399 ? -9.938 -33.188 3.01 1 87.25 399 CYS A O 1
ATOM 3155 N N . LYS A 1 400 ? -8.641 -32.188 4.504 1 89.25 400 LYS A N 1
ATOM 3156 C CA . LYS A 1 400 ? -8.992 -30.844 4.023 1 89.25 400 LYS A CA 1
ATOM 3157 C C . LYS A 1 400 ? -7.832 -30.219 3.244 1 89.25 400 LYS A C 1
ATOM 3159 O O . LYS A 1 400 ? -8.023 -29.25 2.502 1 89.25 400 LYS A O 1
ATOM 3164 N N . LYS A 1 401 ? -6.723 -30.859 3.402 1 90.62 401 LYS A N 1
ATOM 3165 C CA . LYS A 1 401 ? -5.523 -30.375 2.727 1 90.62 401 LYS A CA 1
ATOM 3166 C C . LYS A 1 401 ? -5.637 -30.547 1.214 1 90.62 401 LYS A C 1
ATOM 3168 O O . LYS A 1 401 ? -6.105 -31.578 0.736 1 90.62 401 LYS A O 1
ATOM 3173 N N . PRO A 1 402 ? -5.25 -29.531 0.511 1 93.19 402 PRO A N 1
ATOM 3174 C CA . PRO A 1 402 ? -5.305 -29.672 -0.945 1 93.19 402 PRO A CA 1
ATOM 3175 C C . PRO A 1 402 ? -4.23 -30.625 -1.483 1 93.19 402 PRO A C 1
ATOM 3177 O O . PRO A 1 402 ? -3.186 -30.797 -0.85 1 93.19 402 PRO A O 1
ATOM 3180 N N . ILE A 1 403 ? -4.516 -31.219 -2.58 1 93.06 403 ILE A N 1
ATOM 3181 C CA . ILE A 1 403 ? -3.508 -31.906 -3.375 1 93.06 403 ILE A CA 1
ATOM 3182 C C . ILE A 1 403 ? -2.834 -30.922 -4.328 1 93.06 403 ILE A C 1
ATOM 3184 O O . ILE A 1 403 ? -3.51 -30.156 -5.02 1 93.06 403 ILE A O 1
ATOM 3188 N N . LEU A 1 404 ? -1.567 -30.984 -4.344 1 96.25 404 LEU A N 1
ATOM 3189 C CA . LEU A 1 404 ? -0.811 -30 -5.125 1 96.25 404 LEU A CA 1
ATOM 3190 C C . LEU A 1 404 ? -0.305 -30.625 -6.422 1 96.25 404 LEU A C 1
ATOM 3192 O O . LEU A 1 404 ? 0.254 -31.719 -6.414 1 96.25 404 LEU A O 1
ATOM 3196 N N . PHE A 1 405 ? -0.561 -29.984 -7.512 1 97.25 405 PHE A N 1
ATOM 3197 C CA . PHE A 1 405 ? -0.038 -30.328 -8.828 1 97.25 405 PHE A CA 1
ATOM 3198 C C . PHE A 1 405 ? 0.912 -29.25 -9.328 1 97.25 405 PHE A C 1
ATOM 3200 O O . PHE A 1 405 ? 0.484 -28.141 -9.648 1 97.25 405 PHE A O 1
ATOM 3207 N N . PHE A 1 406 ? 2.189 -29.562 -9.43 1 98.44 406 PHE A N 1
ATOM 3208 C CA . PHE A 1 406 ? 3.186 -28.562 -9.797 1 98.44 406 PHE A CA 1
ATOM 3209 C C . PHE A 1 406 ? 3.492 -28.609 -11.289 1 98.44 406 PHE A C 1
ATOM 3211 O O . PHE A 1 406 ? 3.418 -29.688 -11.898 1 98.44 406 PHE A O 1
ATOM 3218 N N . LEU A 1 407 ? 3.859 -27.516 -11.789 1 98.5 407 LEU A N 1
ATOM 3219 C CA . LEU A 1 407 ? 4.23 -27.422 -13.195 1 98.5 407 LEU A CA 1
ATOM 3220 C C . LEU A 1 407 ? 5.418 -28.328 -13.5 1 98.5 407 LEU A C 1
ATOM 3222 O O . LEU A 1 407 ? 6.41 -28.328 -12.766 1 98.5 407 LEU A O 1
ATOM 3226 N N . LYS A 1 408 ? 5.285 -29.031 -14.555 1 96.88 408 LYS A N 1
ATOM 3227 C CA . LYS A 1 408 ? 6.379 -29.891 -15.016 1 96.88 408 LYS A CA 1
ATOM 3228 C C . LYS A 1 408 ? 6.891 -29.438 -16.375 1 96.88 408 LYS A C 1
ATOM 3230 O O . LYS A 1 408 ? 8.094 -29.516 -16.656 1 96.88 408 LYS A O 1
ATOM 3235 N N . ASP A 1 409 ? 5.938 -29.047 -17.156 1 95.81 409 ASP A N 1
ATOM 3236 C CA . ASP A 1 409 ? 6.281 -28.578 -18.484 1 95.81 409 ASP A CA 1
ATOM 3237 C C . ASP A 1 409 ? 5.293 -27.531 -18.984 1 95.81 409 ASP A C 1
ATOM 3239 O O . ASP A 1 409 ? 4.133 -27.516 -18.562 1 95.81 409 ASP A O 1
ATOM 3243 N N . ILE A 1 410 ? 5.832 -26.688 -19.844 1 97.44 410 ILE A N 1
ATOM 3244 C CA . ILE A 1 410 ? 4.996 -25.609 -20.375 1 97.44 410 ILE A CA 1
ATOM 3245 C C . ILE A 1 410 ? 5.441 -25.266 -21.797 1 97.44 410 ILE A C 1
ATOM 3247 O O . ILE A 1 410 ? 6.641 -25.266 -22.094 1 97.44 410 ILE A O 1
ATOM 3251 N N . ARG A 1 411 ? 4.457 -25.031 -22.672 1 97.25 411 ARG A N 1
ATOM 3252 C CA . ARG A 1 411 ? 4.754 -24.641 -24.047 1 97.25 411 ARG A CA 1
ATOM 3253 C C . ARG A 1 411 ? 3.738 -23.625 -24.562 1 97.25 411 ARG A C 1
ATOM 3255 O O . ARG A 1 411 ? 2.662 -23.469 -23.984 1 97.25 411 ARG A O 1
ATOM 3262 N N . LYS A 1 412 ? 4.129 -22.984 -25.578 1 95.69 412 LYS A N 1
ATOM 3263 C CA . LYS A 1 412 ? 3.225 -22.062 -26.25 1 95.69 412 LYS A CA 1
ATOM 3264 C C . LYS A 1 412 ? 2.242 -22.797 -27.141 1 95.69 412 LYS A C 1
ATOM 3266 O O . LYS A 1 412 ? 2.615 -23.766 -27.812 1 95.69 412 LYS A O 1
ATOM 3271 N N . GLN A 1 413 ? 1.052 -22.391 -27.094 1 94.81 413 GLN A N 1
ATOM 3272 C CA . GLN A 1 413 ? -0.007 -22.875 -27.984 1 94.81 413 GLN A CA 1
ATOM 3273 C C . GLN A 1 413 ? -0.841 -21.719 -28.516 1 94.81 413 GLN A C 1
ATOM 3275 O O . GLN A 1 413 ? -1.863 -21.359 -27.938 1 94.81 413 GLN A O 1
ATOM 3280 N N . GLY A 1 414 ? -0.453 -21.203 -29.703 1 93.69 414 GLY A N 1
ATOM 3281 C CA . GLY A 1 414 ? -1.073 -19.984 -30.188 1 93.69 414 GLY A CA 1
ATOM 3282 C C . GLY A 1 414 ? -0.8 -18.781 -29.297 1 93.69 414 GLY A C 1
ATOM 3283 O O . GLY A 1 414 ? 0.356 -18.484 -28.984 1 93.69 414 GLY A O 1
ATOM 3284 N N . ASP A 1 415 ? -1.913 -18.219 -28.875 1 90.62 415 ASP A N 1
ATOM 3285 C CA . ASP A 1 415 ? -1.78 -17.062 -28 1 90.62 415 ASP A CA 1
ATOM 3286 C C . ASP A 1 415 ? -1.847 -17.484 -26.531 1 90.62 415 ASP A C 1
ATOM 3288 O O . ASP A 1 415 ? -1.69 -16.656 -25.625 1 90.62 415 ASP A O 1
ATOM 3292 N N . ALA A 1 416 ? -1.967 -18.781 -26.391 1 95.12 416 ALA A N 1
ATOM 3293 C CA . ALA A 1 416 ? -2.086 -19.312 -25.031 1 95.12 416 ALA A CA 1
ATOM 3294 C C . ALA A 1 416 ? -0.861 -20.141 -24.656 1 95.12 416 ALA A C 1
ATOM 3296 O O . ALA A 1 416 ? 0.085 -20.25 -25.453 1 95.12 416 ALA A O 1
ATOM 3297 N N . THR A 1 417 ? -0.772 -20.484 -23.469 1 96.94 417 THR A N 1
ATOM 3298 C CA . THR A 1 417 ? 0.216 -21.438 -23 1 96.94 417 THR A CA 1
ATOM 3299 C C . THR A 1 417 ? -0.463 -22.719 -22.5 1 96.94 417 THR A C 1
ATOM 3301 O O . THR A 1 417 ? -1.556 -22.656 -21.922 1 96.94 417 THR A O 1
ATOM 3304 N N . LEU A 1 418 ? 0.139 -23.797 -22.766 1 97.81 418 LEU A N 1
ATOM 3305 C CA . LEU A 1 418 ? -0.319 -25.078 -22.266 1 97.81 418 LEU A CA 1
ATOM 3306 C C . LEU A 1 418 ? 0.669 -25.641 -21.25 1 97.81 418 LEU A C 1
ATOM 3308 O O . LEU A 1 418 ? 1.807 -25.969 -21.594 1 97.81 418 LEU A O 1
ATOM 3312 N N . GLY A 1 419 ? 0.227 -25.688 -20.031 1 97.75 419 GLY A N 1
ATOM 3313 C CA . GLY A 1 419 ? 1.045 -26.234 -18.953 1 97.75 419 GLY A CA 1
ATOM 3314 C C . GLY A 1 419 ? 0.561 -27.594 -18.484 1 97.75 419 GLY A C 1
ATOM 3315 O O . GLY A 1 419 ? -0.646 -27.844 -18.406 1 97.75 419 GLY A O 1
ATOM 3316 N N . SER A 1 420 ? 1.524 -28.469 -18.219 1 97.88 420 SER A N 1
ATOM 3317 C CA . SER A 1 420 ? 1.241 -29.75 -17.594 1 97.88 420 SER A CA 1
ATOM 3318 C C . SER A 1 420 ? 1.67 -29.766 -16.125 1 97.88 420 SER A C 1
ATOM 3320 O O . SER A 1 420 ? 2.846 -29.562 -15.82 1 97.88 420 SER A O 1
ATOM 3322 N N . TYR A 1 421 ? 0.722 -29.984 -15.32 1 97.94 421 TYR A N 1
ATOM 3323 C CA . TYR A 1 421 ? 0.952 -30 -13.883 1 97.94 421 TYR A CA 1
ATOM 3324 C C . TYR A 1 421 ? 0.818 -31.422 -13.336 1 97.94 421 TYR A C 1
ATOM 3326 O O . TYR A 1 421 ? -0.204 -32.094 -13.547 1 97.94 421 TYR A O 1
ATOM 3334 N N . MET A 1 422 ? 1.815 -31.859 -12.617 1 96.88 422 MET A N 1
ATOM 3335 C CA . MET A 1 422 ? 1.848 -33.25 -12.125 1 96.88 422 MET A CA 1
ATOM 3336 C C . MET A 1 422 ? 1.648 -33.281 -10.617 1 96.88 422 MET A C 1
ATOM 3338 O O . MET A 1 422 ? 2.162 -32.438 -9.891 1 96.88 422 MET A O 1
ATOM 3342 N N . ARG A 1 423 ? 0.975 -34.281 -10.219 1 94.69 423 ARG A N 1
ATOM 3343 C CA . ARG A 1 423 ? 0.685 -34.469 -8.805 1 94.69 423 ARG A CA 1
ATOM 3344 C C . ARG A 1 423 ? 1.97 -34.656 -8 1 94.69 423 ARG A C 1
ATOM 3346 O O . ARG A 1 423 ? 2.857 -35.406 -8.398 1 94.69 423 ARG A O 1
ATOM 3353 N N . SER A 1 424 ? 2.057 -33.844 -6.953 1 91.56 424 SER A N 1
ATOM 3354 C CA . SER A 1 424 ? 3.201 -34 -6.059 1 91.56 424 SER A CA 1
ATOM 3355 C C . SER A 1 424 ? 2.98 -35.125 -5.062 1 91.56 424 SER A C 1
ATOM 3357 O O . SER A 1 424 ? 1.876 -35.281 -4.543 1 91.56 424 SER A O 1
ATOM 3359 N N . LYS A 1 425 ? 3.945 -35.906 -4.926 1 81.5 425 LYS A N 1
ATOM 3360 C CA . LYS A 1 425 ? 3.855 -37 -3.943 1 81.5 425 LYS A CA 1
ATOM 3361 C C . LYS A 1 425 ? 3.918 -36.438 -2.52 1 81.5 425 LYS A C 1
ATOM 3363 O O . LYS A 1 425 ? 4.797 -35.656 -2.197 1 81.5 425 LYS A O 1
ATOM 3368 N N . ALA A 1 426 ? 2.877 -36.688 -1.899 1 72.19 426 ALA A N 1
ATOM 3369 C CA . ALA A 1 426 ? 2.861 -36.188 -0.524 1 72.19 426 ALA A CA 1
ATOM 3370 C C . ALA A 1 426 ? 2.955 -37.344 0.472 1 72.19 426 ALA A C 1
ATOM 3372 O O . ALA A 1 426 ? 2.529 -38.469 0.179 1 72.19 426 ALA A O 1
ATOM 3373 N N . LYS A 1 427 ? 3.594 -37.094 1.557 1 70.12 427 LYS A N 1
ATOM 3374 C CA . LYS A 1 427 ? 3.752 -38.062 2.639 1 70.12 427 LYS A CA 1
ATOM 3375 C C . LYS A 1 427 ? 2.396 -38.562 3.135 1 70.12 427 LYS A C 1
ATOM 3377 O O . LYS A 1 427 ? 2.268 -39.719 3.551 1 70.12 427 LYS A O 1
ATOM 3382 N N . ASP A 1 428 ? 1.437 -37.688 2.877 1 72.19 428 ASP A N 1
ATOM 3383 C CA . ASP A 1 428 ? 0.144 -37.969 3.486 1 72.19 428 ASP A CA 1
ATOM 3384 C C . ASP A 1 428 ? -0.764 -38.719 2.512 1 72.19 428 ASP A C 1
ATOM 3386 O O . ASP A 1 428 ? -1.943 -38.938 2.797 1 72.19 428 ASP A O 1
ATOM 3390 N N . ASP A 1 429 ? -0.294 -39.125 1.431 1 78 429 ASP A N 1
ATOM 3391 C CA . ASP A 1 429 ? -1.157 -39.719 0.426 1 78 429 ASP A CA 1
ATOM 3392 C C . ASP A 1 429 ? -1.773 -41.031 0.949 1 78 429 ASP A C 1
ATOM 3394 O O . ASP A 1 429 ? -2.953 -41.281 0.713 1 78 429 ASP A O 1
ATOM 3398 N N . PHE A 1 430 ? -0.894 -41.688 1.606 1 78.75 430 PHE A N 1
ATOM 3399 C CA . PHE A 1 430 ? -1.388 -42.938 2.16 1 78.75 430 PHE A CA 1
ATOM 3400 C C . PHE A 1 430 ? -2.459 -42.688 3.213 1 78.75 430 PHE A C 1
ATOM 3402 O O . PHE A 1 430 ? -3.512 -43.344 3.205 1 78.75 430 PHE A O 1
ATOM 3409 N N . LYS A 1 431 ? -2.201 -41.781 4.066 1 81.5 431 LYS A N 1
ATOM 3410 C CA . LYS A 1 431 ? -3.156 -41.438 5.113 1 81.5 431 LYS A CA 1
ATOM 3411 C C . LYS A 1 431 ? -4.469 -40.938 4.512 1 81.5 431 LYS A C 1
ATOM 3413 O O . LYS A 1 431 ? -5.547 -41.25 5.02 1 81.5 431 LYS A O 1
ATOM 3418 N N . ARG A 1 432 ? -4.363 -40.188 3.496 1 83.12 432 ARG A N 1
ATOM 3419 C CA . ARG A 1 432 ? -5.551 -39.656 2.83 1 83.12 432 ARG A CA 1
ATOM 3420 C C . ARG A 1 432 ? -6.406 -40.781 2.258 1 83.12 432 ARG A C 1
ATOM 3422 O O . ARG A 1 432 ? -7.633 -40.75 2.34 1 83.12 432 ARG A O 1
ATOM 3429 N N . LYS A 1 433 ? -5.809 -41.75 1.707 1 77.5 433 LYS A N 1
ATOM 3430 C CA . LYS A 1 433 ? -6.523 -42.875 1.113 1 77.5 433 LYS A CA 1
ATOM 3431 C C . LYS A 1 433 ? -7.27 -43.688 2.178 1 77.5 433 LYS A C 1
ATOM 3433 O O . LYS A 1 433 ? -8.375 -44.156 1.935 1 77.5 433 LYS A O 1
ATOM 3438 N N . VAL A 1 434 ? -6.695 -43.656 3.311 1 79.25 434 VAL A N 1
ATOM 3439 C CA . VAL A 1 434 ? -7.242 -44.5 4.371 1 79.25 434 VAL A CA 1
ATOM 3440 C C . VAL A 1 434 ? -8.32 -43.75 5.137 1 79.25 434 VAL A C 1
ATOM 3442 O O . VAL A 1 434 ? -9.367 -44.281 5.469 1 79.25 434 VAL A O 1
ATOM 3445 N N . PHE A 1 435 ? -8.062 -42.5 5.359 1 80.56 435 PHE A N 1
ATOM 3446 C CA . PHE A 1 435 ? -8.891 -41.781 6.32 1 80.56 435 PHE A CA 1
ATOM 3447 C C . PHE A 1 435 ? -9.953 -40.938 5.605 1 80.56 435 PHE A C 1
ATOM 3449 O O . PHE A 1 435 ? -10.984 -40.594 6.195 1 80.56 435 PHE A O 1
ATOM 3456 N N . CYS A 1 436 ? -9.594 -40.625 4.359 1 79.88 436 CYS A N 1
ATOM 3457 C CA . CYS A 1 436 ? -10.5 -39.688 3.697 1 79.88 436 CYS A CA 1
ATOM 3458 C C . CYS A 1 436 ? -11.383 -40.406 2.688 1 79.88 436 CYS A C 1
ATOM 3460 O O . CYS A 1 436 ? -11.203 -40.25 1.478 1 79.88 436 CYS A O 1
ATOM 3462 N N . PHE A 1 437 ? -12.109 -41.625 2.922 1 63.94 437 PHE A N 1
ATOM 3463 C CA . PHE A 1 437 ? -12.789 -42.625 2.119 1 63.94 437 PHE A CA 1
ATOM 3464 C C . PHE A 1 437 ? -13.664 -41.969 1.057 1 63.94 437 PHE A C 1
ATOM 3466 O O . PHE A 1 437 ? -13.617 -42.375 -0.113 1 63.94 437 PHE A O 1
ATOM 3473 N N . SER A 1 438 ? -14.773 -41.406 1.388 1 56.53 438 SER A N 1
ATOM 3474 C CA . SER A 1 438 ? -15.906 -41.156 0.498 1 56.53 438 SER A CA 1
ATOM 3475 C C . SER A 1 438 ? -15.562 -40.125 -0.572 1 56.53 438 SER A C 1
ATOM 3477 O O . SER A 1 438 ? -16.031 -40.219 -1.707 1 56.53 438 SER A O 1
ATOM 3479 N N . ARG A 1 439 ? -15.086 -39.062 -0.349 1 56.75 439 ARG A N 1
ATOM 3480 C CA . ARG A 1 439 ? -15.117 -37.844 -1.164 1 56.75 439 ARG A CA 1
ATOM 3481 C C . ARG A 1 439 ? -14 -37.844 -2.205 1 56.75 439 ARG A C 1
ATOM 3483 O O . ARG A 1 439 ? -14.016 -37.062 -3.15 1 56.75 439 ARG A O 1
ATOM 3490 N N . PHE A 1 440 ? -13.117 -38.969 -2.152 1 62.66 440 PHE A N 1
ATOM 3491 C CA . PHE A 1 440 ? -11.82 -38.75 -2.764 1 62.66 440 PHE A CA 1
ATOM 3492 C C . PHE A 1 440 ? -11.578 -39.719 -3.916 1 62.66 440 PHE A C 1
ATOM 3494 O O . PHE A 1 440 ? -10.477 -39.781 -4.465 1 62.66 440 PHE A O 1
ATOM 3501 N N . ARG A 1 441 ? -12.68 -40.375 -4.367 1 63.41 441 ARG A N 1
ATOM 3502 C CA . ARG A 1 441 ? -12.312 -41.375 -5.383 1 63.41 441 ARG A CA 1
ATOM 3503 C C . ARG A 1 441 ? -11.719 -40.688 -6.613 1 63.41 441 ARG A C 1
ATOM 3505 O O . ARG A 1 441 ? -10.703 -41.125 -7.145 1 63.41 441 ARG A O 1
ATOM 3512 N N . LEU A 1 442 ? -12.398 -39.625 -7.008 1 70.62 442 LEU A N 1
ATOM 3513 C CA . LEU A 1 442 ? -11.922 -38.938 -8.195 1 70.62 442 LEU A CA 1
ATOM 3514 C C . LEU A 1 442 ? -10.547 -38.344 -7.949 1 70.62 442 LEU A C 1
ATOM 3516 O O . LEU A 1 442 ? -9.688 -38.344 -8.836 1 70.62 442 LEU A O 1
ATOM 3520 N N . LEU A 1 443 ? -10.297 -37.938 -6.781 1 79.94 443 LEU A N 1
ATOM 3521 C CA . LEU A 1 443 ? -9.055 -37.25 -6.492 1 79.94 443 LEU A CA 1
ATOM 3522 C C . LEU A 1 443 ? -7.895 -38.219 -6.359 1 79.94 443 LEU A C 1
ATOM 3524 O O . LEU A 1 443 ? -6.742 -37.875 -6.613 1 79.94 443 LEU A O 1
ATOM 3528 N N . HIS A 1 444 ? -8.242 -39.438 -6.062 1 78.31 444 HIS A N 1
ATOM 3529 C CA . HIS A 1 444 ? -7.184 -40.438 -5.875 1 78.31 444 HIS A CA 1
ATOM 3530 C C . HIS A 1 444 ? -6.535 -40.812 -7.203 1 78.31 444 HIS A C 1
ATOM 3532 O O . HIS A 1 444 ? -5.336 -41.062 -7.258 1 78.31 444 HIS A O 1
ATOM 3538 N N . SER A 1 445 ? -7.312 -40.719 -8.203 1 80.44 445 SER A N 1
ATOM 3539 C CA . SER A 1 445 ? -6.801 -41.188 -9.484 1 80.44 445 SER A CA 1
ATOM 3540 C C . SER A 1 445 ? -6.211 -40.031 -10.297 1 80.44 445 SER A C 1
ATOM 3542 O O . SER A 1 445 ? -5.48 -40.25 -11.258 1 80.44 445 SER A O 1
ATOM 3544 N N . LEU A 1 446 ? -6.473 -38.844 -9.914 1 88.38 446 LEU A N 1
ATOM 3545 C CA . LEU A 1 446 ? -6.027 -37.688 -10.672 1 88.38 446 LEU A CA 1
ATOM 3546 C C . LEU A 1 446 ? -4.516 -37.5 -10.57 1 88.38 446 LEU A C 1
ATOM 3548 O O . LEU A 1 446 ? -3.986 -37.312 -9.477 1 88.38 446 LEU A O 1
ATOM 3552 N N . GLN A 1 447 ? -3.785 -37.625 -11.742 1 91.12 447 GLN A N 1
ATOM 3553 C CA . GLN A 1 447 ? -2.326 -37.562 -11.727 1 91.12 447 GLN A CA 1
ATOM 3554 C C . GLN A 1 447 ? -1.812 -36.312 -12.43 1 91.12 447 GLN A C 1
ATOM 3556 O O . GLN A 1 447 ? -0.698 -35.875 -12.164 1 91.12 447 GLN A O 1
ATOM 3561 N N . LYS A 1 448 ? -2.684 -35.844 -13.289 1 94.88 448 LYS A N 1
ATOM 3562 C CA . LYS A 1 448 ? -2.219 -34.781 -14.148 1 94.88 448 LYS A CA 1
ATOM 3563 C C . LYS A 1 448 ? -3.332 -33.75 -14.414 1 94.88 448 LYS A C 1
ATOM 3565 O O . LYS A 1 448 ? -4.496 -34.125 -14.57 1 94.88 448 LYS A O 1
ATOM 3570 N N . ILE A 1 449 ? -2.918 -32.5 -14.422 1 96.31 449 ILE A N 1
ATOM 3571 C CA . ILE A 1 449 ? -3.826 -31.438 -14.812 1 96.31 449 ILE A CA 1
ATOM 3572 C C . ILE A 1 449 ? -3.199 -30.594 -15.93 1 96.31 449 ILE A C 1
ATOM 3574 O O . ILE A 1 449 ? -2.033 -30.203 -15.836 1 96.31 449 ILE A O 1
ATOM 3578 N N . LYS A 1 450 ? -3.896 -30.422 -16.984 1 97 450 LYS A N 1
ATOM 3579 C CA . LYS A 1 450 ? -3.486 -29.531 -18.062 1 97 450 LYS A CA 1
ATOM 3580 C C . LYS A 1 450 ? -4.199 -28.188 -17.984 1 97 450 LYS A C 1
ATOM 3582 O O . LYS A 1 450 ? -5.414 -28.141 -17.766 1 97 450 LYS A O 1
ATOM 3587 N N . VAL A 1 451 ? -3.439 -27.141 -18.062 1 97.31 451 VAL A N 1
ATOM 3588 C CA . VAL A 1 451 ? -4.031 -25.812 -17.984 1 97.31 451 VAL A CA 1
ATOM 3589 C C . VAL A 1 451 ? -3.721 -25.031 -19.25 1 97.31 451 VAL A C 1
ATOM 3591 O O . VAL A 1 451 ? -2.553 -24.828 -19.594 1 97.31 451 VAL A O 1
ATOM 3594 N N . LEU A 1 452 ? -4.746 -24.688 -19.953 1 96.88 452 LEU A N 1
ATOM 3595 C CA . LEU A 1 452 ? -4.648 -23.75 -21.062 1 96.88 452 LEU A CA 1
ATOM 3596 C C . LEU A 1 452 ? -4.852 -22.312 -20.562 1 96.88 452 LEU A C 1
ATOM 3598 O O . LEU A 1 452 ? -5.957 -21.938 -20.172 1 96.88 452 LEU A O 1
ATOM 3602 N N . GLY A 1 453 ? -3.75 -21.531 -20.609 1 95.94 453 GLY A N 1
ATOM 3603 C CA . GLY A 1 453 ? -3.797 -20.172 -20.062 1 95.94 453 GLY A CA 1
ATOM 3604 C C . GLY A 1 453 ? -3.768 -19.109 -21.141 1 95.94 453 GLY A C 1
ATOM 3605 O O . GLY A 1 453 ? -2.791 -18.984 -21.875 1 95.94 453 GLY A O 1
ATOM 3606 N N . TYR A 1 454 ? -4.828 -18.281 -21.203 1 93.5 454 TYR A N 1
ATOM 3607 C CA . TYR A 1 454 ? -4.875 -17.109 -22.094 1 93.5 454 TYR A CA 1
ATOM 3608 C C . TYR A 1 454 ? -4.41 -15.859 -21.359 1 93.5 454 TYR A C 1
ATOM 3610 O O . TYR A 1 454 ? -4.793 -15.617 -20.219 1 93.5 454 TYR A O 1
ATOM 3618 N N . PRO A 1 455 ? -3.574 -15.086 -22.016 1 90.5 455 PRO A N 1
ATOM 3619 C CA . PRO A 1 455 ? -3.121 -13.852 -21.375 1 90.5 455 PRO A CA 1
ATOM 3620 C C . PRO A 1 455 ? -4.223 -12.797 -21.266 1 90.5 455 PRO A C 1
ATOM 3622 O O . PRO A 1 455 ? -5.086 -12.711 -22.156 1 90.5 455 PRO A O 1
ATOM 3625 N N . PRO A 1 456 ? -4.145 -12.078 -20.172 1 88.62 456 PRO A N 1
ATOM 3626 C CA . PRO A 1 456 ? -5.047 -10.922 -20.125 1 88.62 456 PRO A CA 1
ATOM 3627 C C . PRO A 1 456 ? -4.648 -9.828 -21.109 1 88.62 456 PRO A C 1
ATOM 3629 O O . PRO A 1 456 ? -3.564 -9.883 -21.703 1 88.62 456 PRO A O 1
ATOM 3632 N N . THR A 1 457 ? -5.566 -8.953 -21.281 1 81.94 457 THR A N 1
ATOM 3633 C CA . THR A 1 457 ? -5.258 -7.824 -22.141 1 81.94 457 THR A CA 1
ATOM 3634 C C . THR A 1 457 ? -4.09 -7.016 -21.594 1 81.94 457 THR A C 1
ATOM 3636 O O . THR A 1 457 ? -3.809 -7.062 -20.391 1 81.94 457 THR A O 1
ATOM 3639 N N . LYS A 1 458 ? -3.432 -6.301 -22.438 1 71.31 458 LYS A N 1
ATOM 3640 C CA . LYS A 1 458 ? -2.236 -5.551 -22.062 1 71.31 458 LYS A CA 1
ATOM 3641 C C . LYS A 1 458 ? -2.555 -4.488 -21.016 1 71.31 458 LYS A C 1
ATOM 3643 O O . LYS A 1 458 ? -1.692 -4.121 -20.219 1 71.31 458 LYS A O 1
ATOM 3648 N N . LYS A 1 459 ? -3.764 -4.102 -20.969 1 71.69 459 LYS A N 1
ATOM 3649 C CA . LYS A 1 459 ? -4.125 -2.998 -20.078 1 71.69 459 LYS A CA 1
ATOM 3650 C C . LYS A 1 459 ? -4.715 -3.518 -18.766 1 71.69 459 LYS A C 1
ATOM 3652 O O . LYS A 1 459 ? -5.109 -2.73 -17.906 1 71.69 459 LYS A O 1
ATOM 3657 N N . TRP A 1 460 ? -4.562 -4.824 -18.609 1 77.5 460 TRP A N 1
ATOM 3658 C CA . TRP A 1 460 ? -5.188 -5.461 -17.453 1 77.5 460 TRP A CA 1
ATOM 3659 C C . TRP A 1 460 ? -4.613 -4.91 -16.141 1 77.5 460 TRP A C 1
ATOM 3661 O O . TRP A 1 460 ? -5.324 -4.797 -15.148 1 77.5 460 TRP A O 1
ATOM 3671 N N . HIS A 1 461 ? -3.383 -4.547 -16.234 1 74.19 461 HIS A N 1
ATOM 3672 C CA . HIS A 1 461 ? -2.734 -4.156 -14.984 1 74.19 461 HIS A CA 1
ATOM 3673 C C . HIS A 1 461 ? -2.83 -2.652 -14.766 1 74.19 461 HIS A C 1
ATOM 3675 O O . HIS A 1 461 ? -2.361 -2.141 -13.742 1 74.19 461 HIS A O 1
ATOM 3681 N N . LEU A 1 462 ? -3.467 -2.02 -15.812 1 66.44 462 LEU A N 1
ATOM 3682 C CA . LEU A 1 462 ? -3.549 -0.567 -15.719 1 66.44 462 LEU A CA 1
ATOM 3683 C C . LEU A 1 462 ? -4.793 -0.142 -14.953 1 66.44 462 LEU A C 1
ATOM 3685 O O . LEU A 1 462 ? -5.863 -0.732 -15.117 1 66.44 462 LEU A O 1
ATOM 3689 N N . VAL A 1 463 ? -4.652 0.301 -13.812 1 56.84 463 VAL A N 1
ATOM 3690 C CA . VAL A 1 463 ? -5.824 0.941 -13.227 1 56.84 463 VAL A CA 1
ATOM 3691 C C . VAL A 1 463 ? -6.121 2.248 -13.961 1 56.84 463 VAL A C 1
ATOM 3693 O O . VAL A 1 463 ? -5.238 3.092 -14.117 1 56.84 463 VAL A O 1
ATOM 3696 N N . SER A 1 464 ? -7.027 2.18 -15.156 1 47.69 464 SER A N 1
ATOM 3697 C CA . SER A 1 464 ? -7.281 3.199 -16.172 1 47.69 464 SER A CA 1
ATOM 3698 C C . SER A 1 464 ? -7.316 4.594 -15.555 1 47.69 464 SER A C 1
ATOM 3700 O O . SER A 1 464 ? -7.988 4.816 -14.539 1 47.69 464 SER A O 1
ATOM 3702 N N . PHE A 1 465 ? -6.293 5.328 -15.5 1 45.38 465 PHE A N 1
ATOM 3703 C CA . PHE A 1 465 ? -6.34 6.766 -15.266 1 45.38 465 PHE A CA 1
ATOM 3704 C C . PHE A 1 465 ? -6.891 7.5 -16.484 1 45.38 465 PHE A C 1
ATOM 3706 O O . PHE A 1 465 ? -6.449 7.262 -17.609 1 45.38 465 PHE A O 1
ATOM 3713 N N . PHE A 1 466 ? -8.281 7.75 -16.422 1 39.44 466 PHE A N 1
ATOM 3714 C CA . PHE A 1 466 ? -8.961 8.5 -17.469 1 39.44 466 PHE A CA 1
ATOM 3715 C C . PHE A 1 466 ? -8.086 9.656 -17.953 1 39.44 466 PHE A C 1
ATOM 3717 O O . PHE A 1 466 ? -7.727 10.539 -17.188 1 39.44 466 PHE A O 1
ATOM 3724 N N . THR A 1 467 ? -7.18 9.438 -18.734 1 36.34 467 THR A N 1
ATOM 3725 C CA . THR A 1 467 ? -6.609 10.617 -19.359 1 36.34 467 THR A CA 1
ATOM 3726 C C . THR A 1 467 ? -7.695 11.445 -20.047 1 36.34 467 THR A C 1
ATOM 3728 O O . THR A 1 467 ? -8.453 10.922 -20.875 1 36.34 467 THR A O 1
ATOM 3731 N N . GLN A 1 468 ? -8.305 12.352 -19.297 1 31.52 468 GLN A N 1
ATOM 3732 C CA . GLN A 1 468 ? -9.172 13.406 -19.812 1 31.52 468 GLN A CA 1
ATOM 3733 C C . GLN A 1 468 ? -8.656 13.945 -21.141 1 31.52 468 GLN A C 1
ATOM 3735 O O . GLN A 1 468 ? -8.82 15.125 -21.453 1 31.52 468 GLN A O 1
ATOM 3740 N N . LEU A 1 469 ? -7.66 13.492 -21.719 1 32.72 469 LEU A N 1
ATOM 3741 C CA . LEU A 1 469 ? -7.438 14.305 -22.922 1 32.72 469 LEU A CA 1
ATOM 3742 C C . LEU A 1 469 ? -8.602 14.172 -23.891 1 32.72 469 LEU A C 1
ATOM 3744 O O . LEU A 1 469 ? -8.852 13.102 -24.438 1 32.72 469 LEU A O 1
ATOM 3748 N N . ARG A 1 470 ? -9.68 14.93 -23.625 1 29.73 470 ARG A N 1
ATOM 3749 C CA . ARG A 1 470 ? -10.812 15.242 -24.5 1 29.73 470 ARG A CA 1
ATOM 3750 C C . ARG A 1 470 ? -10.336 15.602 -25.906 1 29.73 470 ARG A C 1
ATOM 3752 O O . ARG A 1 470 ? -10.18 16.781 -26.234 1 29.73 470 ARG A O 1
ATOM 3759 N N . PHE A 1 471 ? -9.281 15.188 -26.516 1 28.38 471 PHE A N 1
ATOM 3760 C CA . PHE A 1 471 ? -9.602 15.648 -27.859 1 28.38 471 PHE A CA 1
ATOM 3761 C C . PHE A 1 471 ? -10.766 14.859 -28.438 1 28.38 471 PHE A C 1
ATOM 3763 O O . PHE A 1 471 ? -10.781 13.625 -28.391 1 28.38 471 PHE A O 1
ATOM 3770 N N . PRO A 1 472 ? -11.93 15.492 -28.844 1 29.95 472 PRO A N 1
ATOM 3771 C CA . PRO A 1 472 ? -13.219 14.992 -29.328 1 29.95 472 PRO A CA 1
ATOM 3772 C C . PRO A 1 472 ? -13.055 13.828 -30.312 1 29.95 472 PRO A C 1
ATOM 3774 O O . PRO A 1 472 ? -13.844 12.875 -30.281 1 29.95 472 PRO A O 1
ATOM 3777 N N . TYR A 1 473 ? -12.352 14.055 -31.484 1 29.08 473 TYR A N 1
ATOM 3778 C CA . TYR A 1 473 ? -12.469 13.219 -32.688 1 29.08 473 TYR A CA 1
ATOM 3779 C C . TYR A 1 473 ? -11.766 11.875 -32.469 1 29.08 473 TYR A C 1
ATOM 3781 O O . TYR A 1 473 ? -12.188 10.859 -33.031 1 29.08 473 TYR A O 1
ATOM 3789 N N . ALA A 1 474 ? -10.531 11.898 -32.031 1 28.77 474 ALA A N 1
ATOM 3790 C CA . ALA A 1 474 ? -9.828 10.617 -32.031 1 28.77 474 ALA A CA 1
ATOM 3791 C C . ALA A 1 474 ? -10.273 9.734 -30.875 1 28.77 474 ALA A C 1
ATOM 3793 O O . ALA A 1 474 ? -9.844 8.586 -30.766 1 28.77 474 ALA A O 1
ATOM 3794 N N . MET A 1 475 ? -10.844 10.234 -29.922 1 33.59 475 MET A N 1
ATOM 3795 C CA . MET A 1 475 ? -11.25 9.477 -28.734 1 33.59 475 MET A CA 1
ATOM 3796 C C . MET A 1 475 ? -12.312 8.445 -29.094 1 33.59 475 MET A C 1
ATOM 3798 O O . MET A 1 475 ? -12.703 7.637 -28.25 1 33.59 475 MET A O 1
ATOM 3802 N N . LYS A 1 476 ? -13 8.727 -30.219 1 29.53 476 LYS A N 1
ATOM 3803 C CA . LYS A 1 476 ? -14.07 7.793 -30.547 1 29.53 476 LYS A CA 1
ATOM 3804 C C . LYS A 1 476 ? -13.523 6.387 -30.781 1 29.53 476 LYS A C 1
ATOM 3806 O O . LYS A 1 476 ? -14.219 5.398 -30.531 1 29.53 476 LYS A O 1
ATOM 3811 N N . LEU A 1 477 ? -12.422 6.305 -31.5 1 27.03 477 LEU A N 1
ATOM 3812 C CA . LEU A 1 477 ? -12.125 4.969 -32.031 1 27.03 477 LEU A CA 1
ATOM 3813 C C . LEU A 1 477 ? -11.57 4.07 -30.922 1 27.03 477 LEU A C 1
ATOM 3815 O O . LEU A 1 477 ? -11.68 2.846 -31 1 27.03 477 LEU A O 1
ATOM 3819 N N . ILE A 1 478 ? -10.609 4.543 -30.125 1 31.75 478 ILE A N 1
ATOM 3820 C CA . ILE A 1 478 ? -9.945 3.598 -29.219 1 31.75 478 ILE A CA 1
ATOM 3821 C C . ILE A 1 478 ? -10.742 3.469 -27.938 1 31.75 478 ILE A C 1
ATOM 3823 O O . ILE A 1 478 ? -10.352 2.73 -27.031 1 31.75 478 ILE A O 1
ATOM 3827 N N . SER A 1 479 ? -11.703 4.289 -27.75 1 34.25 479 SER A N 1
ATOM 3828 C CA . SER A 1 479 ? -12.469 4.418 -26.516 1 34.25 479 SER A CA 1
ATOM 3829 C C . SER A 1 479 ? -13.156 3.105 -26.141 1 34.25 479 SER A C 1
ATOM 3831 O O . SER A 1 479 ? -13.656 2.951 -25.031 1 34.25 479 SER A O 1
ATOM 3833 N N . ASP A 1 480 ? -13.461 2.371 -27.141 1 34.28 480 ASP A N 1
ATOM 3834 C CA . ASP A 1 480 ? -14.477 1.365 -26.859 1 34.28 480 ASP A CA 1
ATOM 3835 C C . ASP A 1 480 ? -13.906 0.223 -26.016 1 34.28 480 ASP A C 1
ATOM 3837 O O . ASP A 1 480 ? -14.602 -0.752 -25.734 1 34.28 480 ASP A O 1
ATOM 3841 N N . LEU A 1 481 ? -12.57 0.123 -26.016 1 34.91 481 LEU A N 1
ATOM 3842 C CA . LEU A 1 481 ? -12.32 -1.105 -25.266 1 34.91 481 LEU A CA 1
ATOM 3843 C C . LEU A 1 481 ? -12.086 -0.804 -23.781 1 34.91 481 LEU A C 1
ATOM 3845 O O . LEU A 1 481 ? -11.227 0.015 -23.453 1 34.91 481 LEU A O 1
ATOM 3849 N N . PRO A 1 482 ? -13.102 -0.992 -23.031 1 41.16 482 PRO A N 1
ATOM 3850 C CA . PRO A 1 482 ? -12.93 -0.864 -21.594 1 41.16 482 PRO A CA 1
ATOM 3851 C C . PRO A 1 482 ? -11.562 -1.341 -21.109 1 41.16 482 PRO A C 1
ATOM 3853 O O . PRO A 1 482 ? -11.078 -2.381 -21.562 1 41.16 482 PRO A O 1
ATOM 3856 N N . VAL A 1 483 ? -10.688 -0.39 -20.938 1 45.03 483 VAL A N 1
ATOM 3857 C CA . VAL A 1 483 ? -9.422 -0.818 -20.344 1 45.03 483 VAL A CA 1
ATOM 3858 C C . VAL A 1 483 ? -9.688 -1.558 -19.031 1 45.03 483 VAL A C 1
ATOM 3860 O O . VAL A 1 483 ? -10.227 -0.984 -18.094 1 45.03 483 VAL A O 1
ATOM 3863 N N . PRO A 1 484 ? -9.594 -2.889 -19.078 1 54.84 484 PRO A N 1
ATOM 3864 C CA . PRO A 1 484 ? -9.922 -3.693 -17.891 1 54.84 484 PRO A CA 1
ATOM 3865 C C . PRO A 1 484 ? -9.039 -3.371 -16.688 1 54.84 484 PRO A C 1
ATOM 3867 O O . PRO A 1 484 ? -7.887 -2.953 -16.859 1 54.84 484 PRO A O 1
ATOM 3870 N N . VAL A 1 485 ? -9.602 -3.086 -15.547 1 69.94 485 VAL A N 1
ATOM 3871 C CA . VAL A 1 485 ? -9.008 -2.982 -14.211 1 69.94 485 VAL A CA 1
ATOM 3872 C C . VAL A 1 485 ? -8.555 -4.363 -13.742 1 69.94 485 VAL A C 1
ATOM 3874 O O . VAL A 1 485 ? -9.07 -5.383 -14.203 1 69.94 485 VAL A O 1
ATOM 3877 N N . PRO A 1 486 ? -7.473 -4.34 -13.016 1 85.31 486 PRO A N 1
ATOM 3878 C CA . PRO A 1 486 ? -6.984 -5.633 -12.531 1 85.31 486 PRO A CA 1
ATOM 3879 C C . PRO A 1 486 ? -8.07 -6.449 -11.836 1 85.31 486 PRO A C 1
ATOM 3881 O O . PRO A 1 486 ? -8.797 -5.918 -10.992 1 85.31 486 PRO A O 1
ATOM 3884 N N . ARG A 1 487 ? -8.289 -7.598 -12.305 1 91.25 487 ARG A N 1
ATOM 3885 C CA . ARG A 1 487 ? -9.25 -8.562 -11.773 1 91.25 487 ARG A CA 1
ATOM 3886 C C . ARG A 1 487 ? -8.688 -9.977 -11.82 1 91.25 487 ARG A C 1
ATOM 3888 O O . ARG A 1 487 ? -7.945 -10.328 -12.742 1 91.25 487 ARG A O 1
ATOM 3895 N N . ARG A 1 488 ? -8.992 -10.711 -10.797 1 94.69 488 ARG A N 1
ATOM 3896 C CA . ARG A 1 488 ? -8.562 -12.109 -10.805 1 94.69 488 ARG A CA 1
ATOM 3897 C C . ARG A 1 488 ? -9.055 -12.828 -12.055 1 94.69 488 ARG A C 1
ATOM 3899 O O . ARG A 1 488 ? -10.203 -12.648 -12.469 1 94.69 488 ARG A O 1
ATOM 3906 N N . LEU A 1 489 ? -8.219 -13.711 -12.578 1 93.69 489 LEU A N 1
ATOM 3907 C CA . LEU A 1 489 ? -8.594 -14.477 -13.758 1 93.69 489 LEU A CA 1
ATOM 3908 C C . LEU A 1 489 ? -9.68 -15.492 -13.43 1 93.69 489 LEU A C 1
ATOM 3910 O O . LEU A 1 489 ? -9.883 -15.836 -12.266 1 93.69 489 LEU A O 1
ATOM 3914 N N . CYS A 1 490 ? -10.383 -15.883 -14.484 1 92.81 490 CYS A N 1
ATOM 3915 C CA . CYS A 1 490 ? -11.43 -16.891 -14.352 1 92.81 490 CYS A CA 1
ATOM 3916 C C . CYS A 1 490 ? -10.961 -18.234 -14.898 1 92.81 490 CYS A C 1
ATOM 3918 O O . CYS A 1 490 ? -9.969 -18.297 -15.625 1 92.81 490 CYS A O 1
ATOM 3920 N N . CYS A 1 491 ? -11.594 -19.25 -14.398 1 92.88 491 CYS A N 1
ATOM 3921 C CA . CYS A 1 491 ? -11.227 -20.609 -14.75 1 92.88 491 CYS A CA 1
ATOM 3922 C C . CYS A 1 491 ? -12.453 -21.438 -15.102 1 92.88 491 CYS A C 1
ATOM 3924 O O . CYS A 1 491 ? -13.539 -21.203 -14.57 1 92.88 491 CYS A O 1
ATOM 3926 N N . LYS A 1 492 ? -12.25 -22.344 -16.078 1 90.88 492 LYS A N 1
ATOM 3927 C CA . LYS A 1 492 ? -13.297 -23.281 -16.469 1 90.88 492 LYS A CA 1
ATOM 3928 C C . LYS A 1 492 ? -12.766 -24.719 -16.5 1 90.88 492 LYS A C 1
ATOM 3930 O O . LYS A 1 492 ? -11.672 -24.969 -17.016 1 90.88 492 LYS A O 1
ATOM 3935 N N . LEU A 1 493 ? -13.5 -25.578 -15.844 1 90.06 493 LEU A N 1
ATOM 3936 C CA . LEU A 1 493 ? -13.195 -27 -15.898 1 90.06 493 LEU A CA 1
ATOM 3937 C C . LEU A 1 493 ? -13.695 -27.625 -17.203 1 90.06 493 LEU A C 1
ATOM 3939 O O . LEU A 1 493 ? -14.859 -27.453 -17.562 1 90.06 493 LEU A O 1
ATOM 3943 N N . ASN A 1 494 ? -12.742 -28.25 -17.828 1 84.88 494 ASN A N 1
ATOM 3944 C CA . ASN A 1 494 ? -13.125 -28.875 -19.078 1 84.88 494 ASN A CA 1
ATOM 3945 C C . ASN A 1 494 ? -13.242 -30.391 -18.938 1 84.88 494 ASN A C 1
ATOM 3947 O O . ASN A 1 494 ? -12.555 -31 -18.109 1 84.88 494 ASN A O 1
ATOM 3951 N N . GLN A 1 495 ? -14.383 -31.078 -19.203 1 67.25 495 GLN A N 1
ATOM 3952 C CA . GLN A 1 495 ? -14.742 -32.5 -19.047 1 67.25 495 GLN A CA 1
ATOM 3953 C C . GLN A 1 495 ? -13.625 -33.406 -19.531 1 67.25 495 GLN A C 1
ATOM 3955 O O . GLN A 1 495 ? -13.141 -33.25 -20.656 1 67.25 495 GLN A O 1
ATOM 3960 N N . THR A 1 496 ? -12.828 -33.812 -18.516 1 62.75 496 THR A N 1
ATOM 3961 C CA . THR A 1 496 ? -11.875 -34.719 -19.109 1 62.75 496 THR A CA 1
ATOM 3962 C C . THR A 1 496 ? -12.016 -36.125 -18.5 1 62.75 496 THR A C 1
ATOM 3964 O O . THR A 1 496 ? -12.852 -36.344 -17.625 1 62.75 496 THR A O 1
ATOM 3967 N N . SER A 1 497 ? -11.117 -37.062 -18.703 1 70.06 497 SER A N 1
ATOM 3968 C CA . SER A 1 497 ? -10.898 -38.438 -18.234 1 70.06 497 SER A CA 1
ATOM 3969 C C . SER A 1 497 ? -10.641 -38.469 -16.734 1 70.06 497 SER A C 1
ATOM 3971 O O . SER A 1 497 ? -10.477 -37.406 -16.094 1 70.06 497 SER A O 1
ATOM 3973 N N . GLU A 1 498 ? -10.773 -39.594 -16.188 1 74.88 498 GLU A N 1
ATOM 3974 C CA . GLU A 1 498 ? -10.578 -39.781 -14.758 1 74.88 498 GLU A CA 1
ATOM 3975 C C . GLU A 1 498 ? -9.156 -39.469 -14.336 1 74.88 498 GLU A C 1
ATOM 3977 O O . GLU A 1 498 ? -8.914 -39.062 -13.195 1 74.88 498 GLU A O 1
ATOM 3982 N N . GLU A 1 499 ? -8.227 -39.5 -15.211 1 84.25 499 GLU A N 1
ATOM 3983 C CA . GLU A 1 499 ? -6.824 -39.344 -14.828 1 84.25 499 GLU A CA 1
ATOM 3984 C C . GLU A 1 499 ? -6.297 -37.969 -15.188 1 84.25 499 GLU A C 1
ATOM 3986 O O . GLU A 1 499 ? -5.262 -37.531 -14.672 1 84.25 499 GLU A O 1
ATOM 3991 N N . VAL A 1 500 ? -6.969 -37.344 -16.078 1 89.19 500 VAL A N 1
ATOM 3992 C CA . VAL A 1 500 ? -6.477 -36.062 -16.547 1 89.19 500 VAL A CA 1
ATOM 3993 C C . VAL A 1 500 ? -7.621 -35.031 -16.562 1 89.19 500 VAL A C 1
ATOM 3995 O O . VAL A 1 500 ? -8.688 -35.312 -17.125 1 89.19 500 VAL A O 1
ATOM 3998 N N . VAL A 1 501 ? -7.383 -33.969 -15.914 1 92.06 501 VAL A N 1
ATOM 3999 C CA . VAL A 1 501 ? -8.336 -32.844 -15.938 1 92.06 501 VAL A CA 1
ATOM 4000 C C . VAL A 1 501 ? -7.746 -31.688 -16.719 1 92.06 501 VAL A C 1
ATOM 4002 O O . VAL A 1 501 ? -6.539 -31.438 -16.672 1 92.06 501 VAL A O 1
ATOM 4005 N N . SER A 1 502 ? -8.523 -31.062 -17.5 1 94.12 502 SER A N 1
ATOM 4006 C CA . SER A 1 502 ? -8.109 -29.891 -18.25 1 94.12 502 SER A CA 1
ATOM 4007 C C . SER A 1 502 ? -8.844 -28.641 -17.781 1 94.12 502 SER A C 1
ATOM 4009 O O . SER A 1 502 ? -10.055 -28.688 -17.562 1 94.12 502 SER A O 1
ATOM 4011 N N . LEU A 1 503 ? -8.047 -27.609 -17.578 1 95.44 503 LEU A N 1
ATOM 4012 C CA . LEU A 1 503 ? -8.594 -26.328 -17.188 1 95.44 503 LEU A CA 1
ATOM 4013 C C . LEU A 1 503 ? -8.266 -25.25 -18.219 1 95.44 503 LEU A C 1
ATOM 4015 O O . LEU A 1 503 ? -7.223 -25.312 -18.875 1 95.44 503 LEU A O 1
ATOM 4019 N N . THR A 1 504 ? -9.172 -24.328 -18.391 1 94.88 504 THR A N 1
ATOM 4020 C CA . THR A 1 504 ? -8.93 -23.125 -19.172 1 94.88 504 THR A CA 1
ATOM 4021 C C . THR A 1 504 ? -8.969 -21.891 -18.266 1 94.88 504 THR A C 1
ATOM 4023 O O . THR A 1 504 ? -9.898 -21.719 -17.469 1 94.88 504 THR A O 1
ATOM 4026 N N . VAL A 1 505 ? -7.906 -21.109 -18.359 1 95.25 505 VAL A N 1
ATOM 4027 C CA . VAL A 1 505 ? -7.789 -19.922 -17.531 1 95.25 505 VAL A CA 1
ATOM 4028 C C . VAL A 1 505 ? -7.637 -18.688 -18.422 1 95.25 505 VAL A C 1
ATOM 4030 O O . VAL A 1 505 ? -6.941 -18.734 -19.438 1 95.25 505 VAL A O 1
ATOM 4033 N N . GLY A 1 506 ? -8.305 -17.562 -18.062 1 92.5 506 GLY A N 1
ATOM 4034 C CA . GLY A 1 506 ? -8.211 -16.297 -18.781 1 92.5 506 GLY A CA 1
ATOM 4035 C C . GLY A 1 506 ? -9.016 -15.188 -18.141 1 92.5 506 GLY A C 1
ATOM 4036 O O . GLY A 1 506 ? -9.5 -15.32 -17.016 1 92.5 506 GLY A O 1
ATOM 4037 N N . GLN A 1 507 ? -9.008 -14.109 -18.812 1 90.5 507 GLN A N 1
ATOM 4038 C CA . GLN A 1 507 ? -9.805 -12.977 -18.328 1 90.5 507 GLN A CA 1
ATOM 4039 C C . GLN A 1 507 ? -11.281 -13.344 -18.266 1 90.5 507 GLN A C 1
ATOM 4041 O O . GLN A 1 507 ? -11.797 -14.047 -19.125 1 90.5 507 GLN A O 1
ATOM 4046 N N . CYS A 1 508 ? -11.891 -12.727 -17.266 1 87 508 CYS A N 1
ATOM 4047 C CA . CYS A 1 508 ? -13.289 -13.078 -17.031 1 87 508 CYS A CA 1
ATOM 4048 C C . CYS A 1 508 ? -14.172 -12.602 -18.172 1 87 508 CYS A C 1
ATOM 4050 O O . CYS A 1 508 ? -13.938 -11.531 -18.75 1 87 508 CYS A O 1
ATOM 4052 N N . GLY A 1 509 ? -15.008 -13.352 -18.594 1 73.56 509 GLY A N 1
ATOM 4053 C CA . GLY A 1 509 ? -16 -13.039 -19.609 1 73.56 509 GLY A CA 1
ATOM 4054 C C . GLY A 1 509 ? -17.422 -13.156 -19.094 1 73.56 509 GLY A C 1
ATOM 4055 O O . GLY A 1 509 ? -17.656 -13.164 -17.891 1 73.56 509 GLY A O 1
ATOM 4056 N N . LYS A 1 510 ? -18.297 -12.922 -20.078 1 62 510 LYS A N 1
ATOM 4057 C CA . LYS A 1 510 ? -19.719 -13.109 -19.75 1 62 510 LYS A CA 1
ATOM 4058 C C . LYS A 1 510 ? -20.062 -14.594 -19.641 1 62 510 LYS A C 1
ATOM 4060 O O . LYS A 1 510 ? -19.359 -15.438 -20.203 1 62 510 LYS A O 1
ATOM 4065 N N . GLY A 1 511 ? -20.922 -15.094 -18.797 1 52.31 511 GLY A N 1
ATOM 4066 C CA . GLY A 1 511 ? -21.422 -16.453 -18.734 1 52.31 511 GLY A CA 1
ATOM 4067 C C . GLY A 1 511 ? -20.609 -17.344 -17.828 1 52.31 511 GLY A C 1
ATOM 4068 O O . GLY A 1 511 ? -20.219 -16.938 -16.734 1 52.31 511 GLY A O 1
ATOM 4069 N N . PRO A 1 512 ? -20.391 -18.625 -18.422 1 46.31 512 PRO A N 1
ATOM 4070 C CA . PRO A 1 512 ? -19.703 -19.656 -17.625 1 46.31 512 PRO A CA 1
ATOM 4071 C C . PRO A 1 512 ? -18.281 -19.25 -17.25 1 46.31 512 PRO A C 1
ATOM 4073 O O . PRO A 1 512 ? -17.703 -19.828 -16.312 1 46.31 512 PRO A O 1
ATOM 4076 N N . PHE A 1 513 ? -17.719 -18.422 -17.938 1 48.81 513 PHE A N 1
ATOM 4077 C CA . PHE A 1 513 ? -16.359 -17.969 -17.641 1 48.81 513 PHE A CA 1
ATOM 4078 C C . PHE A 1 513 ? -16.375 -16.75 -16.75 1 48.81 513 PHE A C 1
ATOM 4080 O O . PHE A 1 513 ? -15.469 -15.922 -16.797 1 48.81 513 PHE A O 1
ATOM 4087 N N . GLY A 1 514 ? -17.516 -16.734 -16.031 1 55.16 514 GLY A N 1
ATOM 4088 C CA . GLY A 1 514 ? -17.656 -15.617 -15.102 1 55.16 514 GLY A CA 1
ATOM 4089 C C . GLY A 1 514 ? -17.109 -15.914 -13.719 1 55.16 514 GLY A C 1
ATOM 4090 O O . GLY A 1 514 ? -16.5 -16.969 -13.5 1 55.16 514 GLY A O 1
ATOM 4091 N N . SER A 1 515 ? -17.047 -14.914 -12.953 1 57.34 515 SER A N 1
ATOM 4092 C CA . SER A 1 515 ? -16.625 -15.102 -11.562 1 57.34 515 SER A CA 1
ATOM 4093 C C . SER A 1 515 ? -17.516 -16.125 -10.852 1 57.34 515 SER A C 1
ATOM 4095 O O . SER A 1 515 ? -18.562 -16.516 -11.375 1 57.34 515 SER A O 1
ATOM 4097 N N . ILE A 1 516 ? -17.031 -16.781 -9.812 1 53.69 516 ILE A N 1
ATOM 4098 C CA . ILE A 1 516 ? -17.672 -17.828 -9.031 1 53.69 516 ILE A CA 1
ATOM 4099 C C . ILE A 1 516 ? -19.188 -17.641 -9.055 1 53.69 516 ILE A C 1
ATOM 4101 O O . ILE A 1 516 ? -19.938 -18.609 -9.086 1 53.69 516 ILE A O 1
ATOM 4105 N N . THR A 1 517 ? -19.625 -16.438 -9.07 1 49 517 THR A N 1
ATOM 4106 C CA . THR A 1 517 ? -21.062 -16.203 -8.891 1 49 517 THR A CA 1
ATOM 4107 C C . THR A 1 517 ? -21.797 -16.281 -10.219 1 49 517 THR A C 1
ATOM 4109 O O . THR A 1 517 ? -23.031 -16.266 -10.258 1 49 517 THR A O 1
ATOM 4112 N N . ASP A 1 518 ? -21.047 -16.203 -11.25 1 45.5 518 ASP A N 1
ATOM 4113 C CA . ASP A 1 518 ? -21.797 -16.156 -12.508 1 45.5 518 ASP A CA 1
ATOM 4114 C C . ASP A 1 518 ? -22.391 -17.516 -12.844 1 45.5 518 ASP A C 1
ATOM 4116 O O . ASP A 1 518 ? -23.047 -17.672 -13.883 1 45.5 518 ASP A O 1
ATOM 4120 N N . THR A 1 519 ? -22.047 -18.516 -12.141 1 40.25 519 THR A N 1
ATOM 4121 C CA . THR A 1 519 ? -22.641 -19.797 -12.516 1 40.25 519 THR A CA 1
ATOM 4122 C C . THR A 1 519 ? -24.062 -19.922 -11.969 1 40.25 519 THR A C 1
ATOM 4124 O O . THR A 1 519 ? -24.266 -19.969 -10.75 1 40.25 519 THR A O 1
ATOM 4127 N N . LYS A 1 520 ? -25.031 -19.438 -12.672 1 36.84 520 LYS A N 1
ATOM 4128 C CA . LYS A 1 520 ? -26.422 -19.75 -12.414 1 36.84 520 LYS A CA 1
ATOM 4129 C C . LYS A 1 520 ? -26.656 -21.25 -12.383 1 36.84 520 LYS A C 1
ATOM 4131 O O . LYS A 1 520 ? -26.141 -21.984 -13.227 1 36.84 520 LYS A O 1
ATOM 4136 N N . MET B 1 1 ? 26 35.281 86.625 1 17.66 1 MET B N 1
ATOM 4137 C CA . MET B 1 1 ? 26.422 34.312 87.625 1 17.66 1 MET B CA 1
ATOM 4138 C C . MET B 1 1 ? 26.141 32.875 87.188 1 17.66 1 MET B C 1
ATOM 4140 O O . MET B 1 1 ? 27.016 32.031 87.25 1 17.66 1 MET B O 1
ATOM 4144 N N . THR B 1 2 ? 24.953 32.375 87.562 1 18.33 2 THR B N 1
ATOM 4145 C CA . THR B 1 2 ? 24.875 31.062 88.188 1 18.33 2 THR B CA 1
ATOM 4146 C C . THR B 1 2 ? 24.859 29.969 87.125 1 18.33 2 THR B C 1
ATOM 4148 O O . THR B 1 2 ? 24.391 30.203 86 1 18.33 2 THR B O 1
ATOM 4151 N N . THR B 1 3 ? 24.781 28.672 87.438 1 19.41 3 THR B N 1
ATOM 4152 C CA . THR B 1 3 ? 25.484 27.391 87.438 1 19.41 3 THR B CA 1
ATOM 4153 C C . THR B 1 3 ? 24.781 26.406 86.5 1 19.41 3 THR B C 1
ATOM 4155 O O . THR B 1 3 ? 25.422 25.703 85.75 1 19.41 3 THR B O 1
ATOM 4158 N N . THR B 1 4 ? 23.422 26.078 86.625 1 19.48 4 THR B N 1
ATOM 4159 C CA . THR B 1 4 ? 23.156 24.719 87.062 1 19.48 4 THR B CA 1
ATOM 4160 C C . THR B 1 4 ? 23.094 23.766 85.875 1 19.48 4 THR B C 1
ATOM 4162 O O . THR B 1 4 ? 22.688 24.141 84.812 1 19.48 4 THR B O 1
ATOM 4165 N N . SER B 1 5 ? 23.141 22.344 86.062 1 20.52 5 SER B N 1
ATOM 4166 C CA . SER B 1 5 ? 23.766 21.078 85.688 1 20.52 5 SER B CA 1
ATOM 4167 C C . SER B 1 5 ? 22.859 20.219 84.875 1 20.52 5 SER B C 1
ATOM 4169 O O . SER B 1 5 ? 23.312 19.297 84.188 1 20.52 5 SER B O 1
ATOM 4171 N N . THR B 1 6 ? 21.484 20.359 84.812 1 19.81 6 THR B N 1
ATOM 4172 C CA . THR B 1 6 ? 20.797 19.125 85.125 1 19.81 6 THR B CA 1
ATOM 4173 C C . THR B 1 6 ? 20.859 18.156 83.938 1 19.81 6 THR B C 1
ATOM 4175 O O . THR B 1 6 ? 20.719 18.562 82.812 1 19.81 6 THR B O 1
ATOM 4178 N N . THR B 1 7 ? 20.797 16.719 84.062 1 20.84 7 THR B N 1
ATOM 4179 C CA . THR B 1 7 ? 21.328 15.414 83.688 1 20.84 7 THR B CA 1
ATOM 4180 C C . THR B 1 7 ? 20.406 14.734 82.688 1 20.84 7 THR B C 1
ATOM 4182 O O . THR B 1 7 ? 20.844 13.844 81.938 1 20.84 7 THR B O 1
ATOM 4185 N N . ASN B 1 8 ? 19.094 15.055 82.5 1 20.31 8 ASN B N 1
ATOM 4186 C CA . ASN B 1 8 ? 18.219 13.891 82.562 1 20.31 8 ASN B CA 1
ATOM 4187 C C . ASN B 1 8 ? 18.422 12.961 81.375 1 20.31 8 ASN B C 1
ATOM 4189 O O . ASN B 1 8 ? 18.75 13.414 80.25 1 20.31 8 ASN B O 1
ATOM 4193 N N . PRO B 1 9 ? 17.781 11.625 81.375 1 21.8 9 PRO B N 1
ATOM 4194 C CA . PRO B 1 9 ? 18.016 10.211 81.062 1 21.8 9 PRO B CA 1
ATOM 4195 C C . PRO B 1 9 ? 17.641 9.859 79.625 1 21.8 9 PRO B C 1
ATOM 4197 O O . PRO B 1 9 ? 16.969 10.633 78.938 1 21.8 9 PRO B O 1
ATOM 4200 N N . ASN B 1 10 ? 17.734 8.523 79.188 1 20.89 10 ASN B N 1
ATOM 4201 C CA . ASN B 1 10 ? 18.172 7.574 78.125 1 20.89 10 ASN B CA 1
ATOM 4202 C C . ASN B 1 10 ? 17.016 7.137 77.25 1 20.89 10 ASN B C 1
ATOM 4204 O O . ASN B 1 10 ? 17.219 6.359 76.312 1 20.89 10 ASN B O 1
ATOM 4208 N N . ASN B 1 11 ? 15.688 7.402 77.5 1 20.42 11 ASN B N 1
ATOM 4209 C CA . ASN B 1 11 ? 14.742 6.309 77.25 1 20.42 11 ASN B CA 1
ATOM 4210 C C . ASN B 1 11 ? 14.594 6 75.812 1 20.42 11 ASN B C 1
ATOM 4212 O O . ASN B 1 11 ? 14.18 6.859 75 1 20.42 11 ASN B O 1
ATOM 4216 N N . ALA B 1 12 ? 15.227 4.891 75.312 1 21.8 12 ALA B N 1
ATOM 4217 C CA . ALA B 1 12 ? 15.492 4.305 74 1 21.8 12 ALA B CA 1
ATOM 4218 C C . ALA B 1 12 ? 14.219 3.729 73.375 1 21.8 12 ALA B C 1
ATOM 4220 O O . ALA B 1 12 ? 13.617 2.812 73.938 1 21.8 12 ALA B O 1
ATOM 4221 N N . ASN B 1 13 ? 13.383 4.555 72.688 1 21.39 13 ASN B N 1
ATOM 4222 C CA . ASN B 1 13 ? 12.031 4.27 72.25 1 21.39 13 ASN B CA 1
ATOM 4223 C C . ASN B 1 13 ? 11.992 3.008 71.375 1 21.39 13 ASN B C 1
ATOM 4225 O O . ASN B 1 13 ? 12.852 2.805 70.5 1 21.39 13 ASN B O 1
ATOM 4229 N N . PRO B 1 14 ? 11.242 1.997 71.75 1 23.12 14 PRO B N 1
ATOM 4230 C CA . PRO B 1 14 ? 11.031 0.612 71.375 1 23.12 14 PRO B CA 1
ATOM 4231 C C . PRO B 1 14 ? 10.609 0.503 69.875 1 23.12 14 PRO B C 1
ATOM 4233 O O . PRO B 1 14 ? 9.945 1.403 69.375 1 23.12 14 PRO B O 1
ATOM 4236 N N . ARG B 1 15 ? 11.297 -0.331 69.062 1 22.73 15 ARG B N 1
ATOM 4237 C CA . ARG B 1 15 ? 11.391 -0.642 67.625 1 22.73 15 ARG B CA 1
ATOM 4238 C C . ARG B 1 15 ? 10.109 -1.306 67.125 1 22.73 15 ARG B C 1
ATOM 4240 O O . ARG B 1 15 ? 9.734 -2.379 67.625 1 22.73 15 ARG B O 1
ATOM 4247 N N . SER B 1 16 ? 8.992 -0.53 66.875 1 22.97 16 SER B N 1
ATOM 4248 C CA . SER B 1 16 ? 7.68 -1.101 66.625 1 22.97 16 SER B CA 1
ATOM 4249 C C . SER B 1 16 ? 7.758 -2.119 65.5 1 22.97 16 SER B C 1
ATOM 4251 O O . SER B 1 16 ? 8.57 -1.976 64.562 1 22.97 16 SER B O 1
ATOM 4253 N N . PRO B 1 17 ? 7.137 -3.279 65.625 1 24.08 17 PRO B N 1
ATOM 4254 C CA . PRO B 1 17 ? 7.168 -4.539 64.875 1 24.08 17 PRO B CA 1
ATOM 4255 C C . PRO B 1 17 ? 6.648 -4.391 63.469 1 24.08 17 PRO B C 1
ATOM 4257 O O . PRO B 1 17 ? 5.816 -3.518 63.188 1 24.08 17 PRO B O 1
ATOM 4260 N N . LYS B 1 18 ? 7.441 -4.852 62.469 1 23.67 18 LYS B N 1
ATOM 4261 C CA . LYS B 1 18 ? 7.379 -4.832 61.031 1 23.67 18 LYS B CA 1
ATOM 4262 C C . LYS B 1 18 ? 6.137 -5.559 60.5 1 23.67 18 LYS B C 1
ATOM 4264 O O . LYS B 1 18 ? 5.965 -6.754 60.75 1 23.67 18 LYS B O 1
ATOM 4269 N N . ILE B 1 19 ? 4.918 -4.906 60.469 1 24.98 19 ILE B N 1
ATOM 4270 C CA . ILE B 1 19 ? 3.68 -5.582 60.094 1 24.98 19 ILE B CA 1
ATOM 4271 C C . ILE B 1 19 ? 3.826 -6.207 58.719 1 24.98 19 ILE B C 1
ATOM 4273 O O . ILE B 1 19 ? 4.27 -5.543 57.781 1 24.98 19 ILE B O 1
ATOM 4277 N N . PRO B 1 20 ? 3.707 -7.527 58.625 1 24.38 20 PRO B N 1
ATOM 4278 C CA . PRO B 1 20 ? 3.945 -8.367 57.438 1 24.38 20 PRO B CA 1
ATOM 4279 C C . PRO B 1 20 ? 3.023 -8.023 56.281 1 24.38 20 PRO B C 1
ATOM 4281 O O . PRO B 1 20 ? 1.819 -7.84 56.469 1 24.38 20 PRO B O 1
ATOM 4284 N N . ARG B 1 21 ? 3.533 -7.312 55.25 1 25.03 21 ARG B N 1
ATOM 4285 C CA . ARG B 1 21 ? 2.848 -6.852 54.031 1 25.03 21 ARG B CA 1
ATOM 4286 C C . ARG B 1 21 ? 2.203 -8.016 53.281 1 25.03 21 ARG B C 1
ATOM 4288 O O . ARG B 1 21 ? 2.895 -8.945 52.875 1 25.03 21 ARG B O 1
ATOM 4295 N N . TYR B 1 22 ? 0.96 -8.422 53.719 1 22.5 22 TYR B N 1
ATOM 4296 C CA . TYR B 1 22 ? 0.193 -9.5 53.125 1 22.5 22 TYR B CA 1
ATOM 4297 C C . TYR B 1 22 ? 0.088 -9.32 51.625 1 22.5 22 TYR B C 1
ATOM 4299 O O . TYR B 1 22 ? -0.135 -8.211 51.125 1 22.5 22 TYR B O 1
ATOM 4307 N N . ARG B 1 23 ? 0.648 -10.25 50.906 1 24.42 23 ARG B N 1
ATOM 4308 C CA . ARG B 1 23 ? 0.793 -10.57 49.5 1 24.42 23 ARG B CA 1
ATOM 4309 C C . ARG B 1 23 ? -0.565 -10.609 48.781 1 24.42 23 ARG B C 1
ATOM 4311 O O . ARG B 1 23 ? -1.275 -11.609 48.875 1 24.42 23 ARG B O 1
ATOM 4318 N N . GLN B 1 24 ? -1.424 -9.57 48.969 1 26.45 24 GLN B N 1
ATOM 4319 C CA . GLN B 1 24 ? -2.74 -9.719 48.344 1 26.45 24 GLN B CA 1
ATOM 4320 C C . GLN B 1 24 ? -2.625 -10.047 46.875 1 26.45 24 GLN B C 1
ATOM 4322 O O . GLN B 1 24 ? -1.934 -9.344 46.125 1 26.45 24 GLN B O 1
ATOM 4327 N N . SER B 1 25 ? -2.828 -11.312 46.531 1 27.08 25 SER B N 1
ATOM 4328 C CA . SER B 1 25 ? -2.787 -12.141 45.344 1 27.08 25 SER B CA 1
ATOM 4329 C C . SER B 1 25 ? -3.568 -11.5 44.188 1 27.08 25 SER B C 1
ATOM 4331 O O . SER B 1 25 ? -4.461 -10.688 44.438 1 27.08 25 SER B O 1
ATOM 4333 N N . HIS B 1 26 ? -2.992 -11.664 42.938 1 29.19 26 HIS B N 1
ATOM 4334 C CA . HIS B 1 26 ? -3.16 -11.266 41.562 1 29.19 26 HIS B CA 1
ATOM 4335 C C . HIS B 1 26 ? -4.574 -11.562 41.062 1 29.19 26 HIS B C 1
ATOM 4337 O O . HIS B 1 26 ? -4.887 -11.336 39.906 1 29.19 26 HIS B O 1
ATOM 4343 N N . VAL B 1 27 ? -5.301 -12.422 41.906 1 32.72 27 VAL B N 1
ATOM 4344 C CA . VAL B 1 27 ? -6.535 -12.969 41.375 1 32.72 27 VAL B CA 1
ATOM 4345 C C . VAL B 1 27 ? -7.559 -11.852 41.188 1 32.72 27 VAL B C 1
ATOM 4347 O O . VAL B 1 27 ? -8.508 -11.992 40.406 1 32.72 27 VAL B O 1
ATOM 4350 N N . ALA B 1 28 ? -7.422 -10.766 42 1 30.95 28 ALA B N 1
ATOM 4351 C CA . ALA B 1 28 ? -8.562 -9.852 42.031 1 30.95 28 ALA B CA 1
ATOM 4352 C C . ALA B 1 28 ? -8.672 -9.078 40.719 1 30.95 28 ALA B C 1
ATOM 4354 O O . ALA B 1 28 ? -9.766 -8.672 40.312 1 30.95 28 ALA B O 1
ATOM 4355 N N . THR B 1 29 ? -7.438 -8.875 40.188 1 31.22 29 THR B N 1
ATOM 4356 C CA . THR B 1 29 ? -7.57 -7.941 39.094 1 31.22 29 THR B CA 1
ATOM 4357 C C . THR B 1 29 ? -8.25 -8.609 37.875 1 31.22 29 THR B C 1
ATOM 4359 O O . THR B 1 29 ? -8.797 -7.934 37 1 31.22 29 THR B O 1
ATOM 4362 N N . ALA B 1 30 ? -8.047 -10 37.781 1 32.19 30 ALA B N 1
ATOM 4363 C CA . ALA B 1 30 ? -8.648 -10.703 36.656 1 32.19 30 ALA B CA 1
ATOM 4364 C C . ALA B 1 30 ? -10.172 -10.617 36.688 1 32.19 30 ALA B C 1
ATOM 4366 O O . ALA B 1 30 ? -10.828 -10.539 35.656 1 32.19 30 ALA B O 1
ATOM 4367 N N . VAL B 1 31 ? -10.758 -10.633 37.938 1 33.84 31 VAL B N 1
ATOM 4368 C CA . VAL B 1 31 ? -12.211 -10.703 38.031 1 33.84 31 VAL B CA 1
ATOM 4369 C C . VAL B 1 31 ? -12.82 -9.383 37.562 1 33.84 31 VAL B C 1
ATOM 4371 O O . VAL B 1 31 ? -13.898 -9.375 36.969 1 33.84 31 VAL B O 1
ATOM 4374 N N . ILE B 1 32 ? -12.07 -8.281 37.781 1 32 32 ILE B N 1
ATOM 4375 C CA . ILE B 1 32 ? -12.75 -7.027 37.469 1 32 32 ILE B CA 1
ATOM 4376 C C . ILE B 1 32 ? -12.875 -6.867 35.938 1 32 32 ILE B C 1
ATOM 4378 O O . ILE B 1 32 ? -13.891 -6.375 35.438 1 32 32 ILE B O 1
ATOM 4382 N N . ALA B 1 33 ? -11.75 -7.367 35.25 1 31.2 33 ALA B N 1
ATOM 4383 C CA . ALA B 1 33 ? -11.852 -7.094 33.812 1 31.2 33 ALA B CA 1
ATOM 4384 C C . ALA B 1 33 ? -13 -7.883 33.188 1 31.2 33 ALA B C 1
ATOM 4386 O O . ALA B 1 33 ? -13.664 -7.402 32.25 1 31.2 33 ALA B O 1
ATOM 4387 N N . VAL B 1 34 ? -13.281 -9.133 33.688 1 35.31 34 VAL B N 1
ATOM 4388 C CA . VAL B 1 34 ? -14.398 -9.906 33.156 1 35.31 34 VAL B CA 1
ATOM 4389 C C . VAL B 1 34 ? -15.719 -9.203 33.5 1 35.31 34 VAL B C 1
ATOM 4391 O O . VAL B 1 34 ? -16.641 -9.188 32.656 1 35.31 34 VAL B O 1
ATOM 4394 N N . ALA B 1 35 ? -15.758 -8.523 34.688 1 32.12 35 ALA B N 1
ATOM 4395 C CA . ALA B 1 35 ? -17.031 -7.922 35.062 1 32.12 35 ALA B CA 1
ATOM 4396 C C . ALA B 1 35 ? -17.391 -6.762 34.125 1 32.12 35 ALA B C 1
ATOM 4398 O O . ALA B 1 35 ? -18.562 -6.566 33.781 1 32.12 35 ALA B O 1
ATOM 4399 N N . ALA B 1 36 ? -16.312 -5.977 33.812 1 30.62 36 ALA B N 1
ATOM 4400 C CA . ALA B 1 36 ? -16.672 -4.824 33 1 30.62 36 ALA B CA 1
ATOM 4401 C C . ALA B 1 36 ? -17.203 -5.262 31.625 1 30.62 36 ALA B C 1
ATOM 4403 O O . ALA B 1 36 ? -18.078 -4.602 31.047 1 30.62 36 ALA B O 1
ATOM 4404 N N . LEU B 1 37 ? -16.719 -6.43 31.125 1 31.12 37 LEU B N 1
ATOM 4405 C CA . LEU B 1 37 ? -17.297 -6.906 29.875 1 31.12 37 LEU B CA 1
ATOM 4406 C C . LEU B 1 37 ? -18.75 -7.309 30.062 1 31.12 37 LEU B C 1
ATOM 4408 O O . LEU B 1 37 ? -19.562 -7.125 29.156 1 31.12 37 LEU B O 1
ATOM 4412 N N . LEU B 1 38 ? -19.109 -7.789 31.297 1 31.25 38 LEU B N 1
ATOM 4413 C CA . LEU B 1 38 ? -20.484 -8.242 31.5 1 31.25 38 LEU B CA 1
ATOM 4414 C C . LEU B 1 38 ? -21.438 -7.062 31.562 1 31.25 38 LEU B C 1
ATOM 4416 O O . LEU B 1 38 ? -22.594 -7.168 31.141 1 31.25 38 LEU B O 1
ATOM 4420 N N . ILE B 1 39 ? -21 -5.934 32.156 1 30.89 39 ILE B N 1
ATOM 4421 C CA . ILE B 1 39 ? -22 -4.891 32.375 1 30.89 39 ILE B CA 1
ATOM 4422 C C . ILE B 1 39 ? -22.438 -4.328 31.016 1 30.89 39 ILE B C 1
ATOM 4424 O O . ILE B 1 39 ? -23.625 -4.055 30.797 1 30.89 39 ILE B O 1
ATOM 4428 N N . SER B 1 40 ? -21.453 -4.16 30.094 1 27.89 40 SER B N 1
ATOM 4429 C CA . SER B 1 40 ? -21.938 -3.436 28.922 1 27.89 40 SER B CA 1
ATOM 4430 C C . SER B 1 40 ? -22.906 -4.281 28.125 1 27.89 40 SER B C 1
ATOM 4432 O O . SER B 1 40 ? -23.547 -3.787 27.188 1 27.89 40 SER B O 1
ATOM 4434 N N . THR B 1 41 ? -22.953 -5.59 28.375 1 29.7 41 THR B N 1
ATOM 4435 C CA . THR B 1 41 ? -23.906 -6.41 27.625 1 29.7 41 THR B CA 1
ATOM 4436 C C . THR B 1 41 ? -25.328 -6.164 28.109 1 29.7 41 THR B C 1
ATOM 4438 O O . THR B 1 41 ? -26.281 -6.383 27.359 1 29.7 41 THR B O 1
ATOM 4441 N N . THR B 1 42 ? -25.547 -5.828 29.375 1 27.3 42 THR B N 1
ATOM 4442 C CA . THR B 1 42 ? -26.906 -5.848 29.875 1 27.3 42 THR B CA 1
ATOM 4443 C C . THR B 1 42 ? -27.719 -4.695 29.297 1 27.3 42 THR B C 1
ATOM 4445 O O . THR B 1 42 ? -28.938 -4.781 29.188 1 27.3 42 THR B O 1
ATOM 4448 N N . ALA B 1 43 ? -27.062 -3.504 29.172 1 27.38 43 ALA B N 1
ATOM 4449 C CA . ALA B 1 43 ? -27.953 -2.404 28.812 1 27.38 43 ALA B CA 1
ATOM 4450 C C . ALA B 1 43 ? -28.594 -2.645 27.453 1 27.38 43 ALA B C 1
ATOM 4452 O O . ALA B 1 43 ? -29.672 -2.113 27.156 1 27.38 43 ALA B O 1
ATOM 4453 N N . TRP B 1 44 ? -27.922 -3.416 26.625 1 25.7 44 TRP B N 1
ATOM 4454 C CA . TRP B 1 44 ? -28.469 -3.512 25.266 1 25.7 44 TRP B CA 1
ATOM 4455 C C . TRP B 1 44 ? -29.703 -4.414 25.25 1 25.7 44 TRP B C 1
ATOM 4457 O O . TRP B 1 44 ? -30.547 -4.301 24.359 1 25.7 44 TRP B O 1
ATOM 4467 N N . LEU B 1 45 ? -29.953 -5.211 26.281 1 26.06 45 LEU B N 1
ATOM 4468 C CA . LEU B 1 45 ? -31.031 -6.176 26.172 1 26.06 45 LEU B CA 1
ATOM 4469 C C . LEU B 1 45 ? -32.406 -5.477 26.188 1 26.06 45 LEU B C 1
ATOM 4471 O O . LEU B 1 45 ? -33.375 -5.992 25.656 1 26.06 45 LEU B O 1
ATOM 4475 N N . SER B 1 46 ? -32.531 -4.449 26.984 1 23.86 46 SER B N 1
ATOM 4476 C CA . SER B 1 46 ? -33.906 -4.082 27.25 1 23.86 46 SER B CA 1
ATOM 4477 C C . SER B 1 46 ? -34.594 -3.566 26 1 23.86 46 SER B C 1
ATOM 4479 O O . SER B 1 46 ? -35.844 -3.545 25.922 1 23.86 46 SER B O 1
ATOM 4481 N N . LEU B 1 47 ? -33.906 -2.73 25.25 1 23.39 47 LEU B N 1
ATOM 4482 C CA . LEU B 1 47 ? -34.688 -1.844 24.406 1 23.39 47 LEU B CA 1
ATOM 4483 C C . LEU B 1 47 ? -35.219 -2.59 23.188 1 23.39 47 LEU B C 1
ATOM 4485 O O . LEU B 1 47 ? -36.062 -2.076 22.469 1 23.39 47 LEU B O 1
ATOM 4489 N N . VAL B 1 48 ? -34.656 -3.766 22.844 1 24.12 48 VAL B N 1
ATOM 4490 C CA . VAL B 1 48 ? -34.906 -4.156 21.469 1 24.12 48 VAL B CA 1
ATOM 4491 C C . VAL B 1 48 ? -36.281 -4.809 21.375 1 24.12 48 VAL B C 1
ATOM 4493 O O . VAL B 1 48 ? -36.844 -4.941 20.281 1 24.12 48 VAL B O 1
ATOM 4496 N N . PHE B 1 49 ? -36.844 -5.344 22.438 1 24.72 49 PHE B N 1
ATOM 4497 C CA . PHE B 1 49 ? -37.844 -6.352 22.094 1 24.72 49 PHE B CA 1
ATOM 4498 C C . PHE B 1 49 ? -39.188 -5.699 21.734 1 24.72 49 PHE B C 1
ATOM 4500 O O . PHE B 1 49 ? -40.219 -6.371 21.688 1 24.72 49 PHE B O 1
ATOM 4507 N N . SER B 1 50 ? -39.375 -4.426 21.734 1 21 50 SER B N 1
ATOM 4508 C CA . SER B 1 50 ? -40.844 -4.266 21.656 1 21 50 SER B CA 1
ATOM 4509 C C . SER B 1 50 ? -41.344 -4.52 20.234 1 21 50 SER B C 1
ATOM 4511 O O . SER B 1 50 ? -41.094 -3.73 19.328 1 21 50 SER B O 1
ATOM 4513 N N . ALA B 1 51 ? -41.5 -5.75 19.766 1 23.7 51 ALA B N 1
ATOM 4514 C CA . ALA B 1 51 ? -41.969 -6.242 18.469 1 23.7 51 ALA B CA 1
ATOM 4515 C C . ALA B 1 51 ? -43.375 -5.789 18.172 1 23.7 51 ALA B C 1
ATOM 4517 O O . ALA B 1 51 ? -44.344 -6.312 18.75 1 23.7 51 ALA B O 1
ATOM 4518 N N . THR B 1 52 ? -43.688 -4.465 18.25 1 23.56 52 THR B N 1
ATOM 4519 C CA . THR B 1 52 ? -45.094 -4.355 17.922 1 23.56 52 THR B CA 1
ATOM 4520 C C . THR B 1 52 ? -45.344 -4.773 16.469 1 23.56 52 THR B C 1
ATOM 4522 O O . THR B 1 52 ? -44.625 -4.383 15.57 1 23.56 52 THR B O 1
ATOM 4525 N N . PRO B 1 53 ? -46.156 -5.734 16.219 1 26.81 53 PRO B N 1
ATOM 4526 C CA . PRO B 1 53 ? -46.531 -6.402 14.977 1 26.81 53 PRO B CA 1
ATOM 4527 C C . PRO B 1 53 ? -47.188 -5.449 13.969 1 26.81 53 PRO B C 1
ATOM 4529 O O . PRO B 1 53 ? -48.281 -4.941 14.219 1 26.81 53 PRO B O 1
ATOM 4532 N N . HIS B 1 54 ? -46.688 -4.219 13.703 1 24.09 54 HIS B N 1
ATOM 4533 C CA . HIS B 1 54 ? -47.625 -3.465 12.859 1 24.09 54 HIS B CA 1
ATOM 4534 C C . HIS B 1 54 ? -47.719 -4.094 11.477 1 24.09 54 HIS B C 1
ATOM 4536 O O . HIS B 1 54 ? -46.75 -4.609 10.938 1 24.09 54 HIS B O 1
ATOM 4542 N N . SER B 1 55 ? -48.906 -4.504 11.055 1 25.09 55 SER B N 1
ATOM 4543 C CA . SER B 1 55 ? -49.469 -5.078 9.836 1 25.09 55 SER B CA 1
ATOM 4544 C C . SER B 1 55 ? -49.156 -4.207 8.617 1 25.09 55 SER B C 1
ATOM 4546 O O . SER B 1 55 ? -49.656 -3.08 8.523 1 25.09 55 SER B O 1
ATOM 4548 N N . LEU B 1 56 ? -47.906 -4.082 8.234 1 25.73 56 LEU B N 1
ATOM 4549 C CA . LEU B 1 56 ? -47.656 -3.176 7.117 1 25.73 56 LEU B CA 1
ATOM 4550 C C . LEU B 1 56 ? -48.406 -3.65 5.871 1 25.73 56 LEU B C 1
ATOM 4552 O O . LEU B 1 56 ? -48.438 -4.848 5.586 1 25.73 56 LEU B O 1
ATOM 4556 N N . PRO B 1 57 ? -49.312 -2.842 5.355 1 27.27 57 PRO B N 1
ATOM 4557 C CA . PRO B 1 57 ? -50.125 -3.123 4.172 1 27.27 57 PRO B CA 1
ATOM 4558 C C . PRO B 1 57 ? -49.281 -3.486 2.949 1 27.27 57 PRO B C 1
ATOM 4560 O O . PRO B 1 57 ? -48.094 -3.158 2.891 1 27.27 57 PRO B O 1
ATOM 4563 N N . ALA B 1 58 ? -49.875 -4.352 2.059 1 26.62 58 ALA B N 1
ATOM 4564 C CA . ALA B 1 58 ? -49.406 -5.023 0.857 1 26.62 58 ALA B CA 1
ATOM 4565 C C . ALA B 1 58 ? -48.875 -4.012 -0.158 1 26.62 58 ALA B C 1
ATOM 4567 O O . ALA B 1 58 ? -49.531 -3.016 -0.453 1 26.62 58 ALA B O 1
ATOM 4568 N N . PRO B 1 59 ? -47.438 -3.951 -0.332 1 26 59 PRO B N 1
ATOM 4569 C CA . PRO B 1 59 ? -46.875 -2.979 -1.265 1 26 59 PRO B CA 1
ATOM 4570 C C . PRO B 1 59 ? -47.531 -3.031 -2.646 1 26 59 PRO B C 1
ATOM 4572 O O . PRO B 1 59 ? -47.969 -4.094 -3.086 1 26 59 PRO B O 1
ATOM 4575 N N . GLN B 1 60 ? -48.219 -1.967 -3.057 1 25.44 60 GLN B N 1
ATOM 4576 C CA . GLN B 1 60 ? -48.781 -1.721 -4.379 1 25.44 60 GLN B CA 1
ATOM 4577 C C . GLN B 1 60 ? -47.75 -2.035 -5.477 1 25.44 60 GLN B C 1
ATOM 4579 O O . GLN B 1 60 ? -46.562 -1.81 -5.305 1 25.44 60 GLN B O 1
ATOM 4584 N N . SER B 1 61 ? -48.125 -2.969 -6.379 1 25.05 61 SER B N 1
ATOM 4585 C CA . SER B 1 61 ? -47.438 -3.508 -7.543 1 25.05 61 SER B CA 1
ATOM 4586 C C . SER B 1 61 ? -46.906 -2.391 -8.445 1 25.05 61 SER B C 1
ATOM 4588 O O . SER B 1 61 ? -47.688 -1.572 -8.938 1 25.05 61 SER B O 1
ATOM 4590 N N . PHE B 1 62 ? -45.781 -1.734 -8.109 1 24.58 62 PHE B N 1
ATOM 4591 C CA . PHE B 1 62 ? -45.156 -0.802 -9.062 1 24.58 62 PHE B CA 1
ATOM 4592 C C . PHE B 1 62 ? -45 -1.452 -10.43 1 24.58 62 PHE B C 1
ATOM 4594 O O . PHE B 1 62 ? -44.469 -2.559 -10.539 1 24.58 62 PHE B O 1
ATOM 4601 N N . THR B 1 63 ? -45.906 -1.196 -11.352 1 24.92 63 THR B N 1
ATOM 4602 C CA . THR B 1 63 ? -45.844 -1.475 -12.781 1 24.92 63 THR B CA 1
ATOM 4603 C C . THR B 1 63 ? -44.469 -1.118 -13.344 1 24.92 63 THR B C 1
ATOM 4605 O O . THR B 1 63 ? -43.969 -0.021 -13.109 1 24.92 63 THR B O 1
ATOM 4608 N N . ARG B 1 64 ? -43.719 -2.148 -13.758 1 26.64 64 ARG B N 1
ATOM 4609 C CA . ARG B 1 64 ? -42.406 -2.17 -14.406 1 26.64 64 ARG B CA 1
ATOM 4610 C C . ARG B 1 64 ? -42.406 -1.33 -15.68 1 26.64 64 ARG B C 1
ATOM 4612 O O . ARG B 1 64 ? -43 -1.729 -16.688 1 26.64 64 ARG B O 1
ATOM 4619 N N . SER B 1 65 ? -42.688 -0.036 -15.594 1 24.73 65 SER B N 1
ATOM 4620 C CA . SER B 1 65 ? -42.469 0.623 -16.875 1 24.73 65 SER B CA 1
ATOM 4621 C C . SER B 1 65 ? -41.094 0.315 -17.422 1 24.73 65 SER B C 1
ATOM 4623 O O . SER B 1 65 ? -40.094 0.503 -16.719 1 24.73 65 SER B O 1
ATOM 4625 N N . ARG B 1 66 ? -40.969 -0.565 -18.438 1 26.78 66 ARG B N 1
ATOM 4626 C CA . ARG B 1 66 ? -39.875 -1.134 -19.234 1 26.78 66 ARG B CA 1
ATOM 4627 C C . ARG B 1 66 ? -38.969 -0.041 -19.766 1 26.78 66 ARG B C 1
ATOM 4629 O O . ARG B 1 66 ? -37.938 -0.332 -20.406 1 26.78 66 ARG B O 1
ATOM 4636 N N . ASN B 1 67 ? -39.562 1.098 -20.188 1 25.59 67 ASN B N 1
ATOM 4637 C CA . ASN B 1 67 ? -38.812 1.779 -21.234 1 25.59 67 ASN B CA 1
ATOM 4638 C C . ASN B 1 67 ? -37.5 2.371 -20.688 1 25.59 67 ASN B C 1
ATOM 4640 O O . ASN B 1 67 ? -37.469 3.533 -20.281 1 25.59 67 ASN B O 1
ATOM 4644 N N . ARG B 1 68 ? -36.938 1.702 -19.75 1 30.05 68 ARG B N 1
ATOM 4645 C CA . ARG B 1 68 ? -35.719 2.4 -19.328 1 30.05 68 ARG B CA 1
ATOM 4646 C C . ARG B 1 68 ? -34.75 2.562 -20.484 1 30.05 68 ARG B C 1
ATOM 4648 O O . ARG B 1 68 ? -34.219 1.575 -21.016 1 30.05 68 ARG B O 1
ATOM 4655 N N . THR B 1 69 ? -35.031 3.543 -21.312 1 27.56 69 THR B N 1
ATOM 4656 C CA . THR B 1 69 ? -34.031 4 -22.25 1 27.56 69 THR B CA 1
ATOM 4657 C C . THR B 1 69 ? -32.656 4.055 -21.578 1 27.56 69 THR B C 1
ATOM 4659 O O . THR B 1 69 ? -32.438 4.82 -20.641 1 27.56 69 THR B O 1
ATOM 4662 N N . ILE B 1 70 ? -32.125 2.914 -21.438 1 30.84 70 ILE B N 1
ATOM 4663 C CA . ILE B 1 70 ? -30.719 3.018 -21.156 1 30.84 70 ILE B CA 1
ATOM 4664 C C . ILE B 1 70 ? -30.078 4.059 -22.078 1 30.84 70 ILE B C 1
ATOM 4666 O O . ILE B 1 70 ? -30.047 3.873 -23.297 1 30.84 70 ILE B O 1
ATOM 4670 N N . SER B 1 71 ? -30.5 5.301 -22.016 1 29.92 71 SER B N 1
ATOM 4671 C CA . SER B 1 71 ? -29.641 6.242 -22.719 1 29.92 71 SER B CA 1
ATOM 4672 C C . SER B 1 71 ? -28.188 5.797 -22.672 1 29.92 71 SER B C 1
ATOM 4674 O O . SER B 1 71 ? -27.609 5.641 -21.594 1 29.92 71 SER B O 1
ATOM 4676 N N . ARG B 1 72 ? -27.797 4.887 -23.531 1 33.31 72 ARG B N 1
ATOM 4677 C CA . ARG B 1 72 ? -26.391 4.707 -23.891 1 33.31 72 ARG B CA 1
ATOM 4678 C C . ARG B 1 72 ? -25.641 6.035 -23.844 1 33.31 72 ARG B C 1
ATOM 4680 O O . ARG B 1 72 ? -25.734 6.836 -24.766 1 33.31 72 ARG B O 1
ATOM 4687 N N . ARG B 1 73 ? -25.812 6.766 -22.812 1 32.06 73 ARG B N 1
ATOM 4688 C CA . ARG B 1 73 ? -25.016 7.992 -22.734 1 32.06 73 ARG B CA 1
ATOM 4689 C C . ARG B 1 73 ? -23.625 7.789 -23.344 1 32.06 73 ARG B C 1
ATOM 4691 O O . ARG B 1 73 ? -22.984 6.773 -23.078 1 32.06 73 ARG B O 1
ATOM 4698 N N . GLY B 1 74 ? -23.328 8.344 -24.453 1 32.84 74 GLY B N 1
ATOM 4699 C CA . GLY B 1 74 ? -22.094 8.609 -25.172 1 32.84 74 GLY B CA 1
ATOM 4700 C C . GLY B 1 74 ? -20.875 8.617 -24.266 1 32.84 74 GLY B C 1
ATOM 4701 O O . GLY B 1 74 ? -21 8.617 -23.047 1 32.84 74 GLY B O 1
ATOM 4702 N N . GLY B 1 75 ? -19.562 8.711 -24.828 1 36.97 75 GLY B N 1
ATOM 4703 C CA . GLY B 1 75 ? -18.172 8.711 -24.406 1 36.97 75 GLY B CA 1
ATOM 4704 C C . GLY B 1 75 ? -17.922 9.562 -23.188 1 36.97 75 GLY B C 1
ATOM 4705 O O . GLY B 1 75 ? -17.781 10.789 -23.297 1 36.97 75 GLY B O 1
ATOM 4706 N N . HIS B 1 76 ? -18.531 9.547 -22.203 1 40.75 76 HIS B N 1
ATOM 4707 C CA . HIS B 1 76 ? -18.578 10.328 -20.969 1 40.75 76 HIS B CA 1
ATOM 4708 C C . HIS B 1 76 ? -17.188 10.695 -20.484 1 40.75 76 HIS B C 1
ATOM 4710 O O . HIS B 1 76 ? -16.562 9.938 -19.734 1 40.75 76 HIS B O 1
ATOM 4716 N N . SER B 1 77 ? -16.297 11.18 -21.359 1 48.94 77 SER B N 1
ATOM 4717 C CA . SER B 1 77 ? -15.039 11.883 -21.172 1 48.94 77 SER B CA 1
ATOM 4718 C C . SER B 1 77 ? -15.18 12.992 -20.125 1 48.94 77 SER B C 1
ATOM 4720 O O . SER B 1 77 ? -14.344 13.898 -20.062 1 48.94 77 SER B O 1
ATOM 4722 N N . GLU B 1 78 ? -16.375 13.242 -19.5 1 66.12 78 GLU B N 1
ATOM 4723 C CA . GLU B 1 78 ? -16.594 14.406 -18.641 1 66.12 78 GLU B CA 1
ATOM 4724 C C . GLU B 1 78 ? -15.906 14.234 -17.281 1 66.12 78 GLU B C 1
ATOM 4726 O O . GLU B 1 78 ? -15.766 13.109 -16.797 1 66.12 78 GLU B O 1
ATOM 4731 N N . GLU B 1 79 ? -15.352 15.234 -16.891 1 84.81 79 GLU B N 1
ATOM 4732 C CA . GLU B 1 79 ? -14.75 15.359 -15.57 1 84.81 79 GLU B CA 1
ATOM 4733 C C . GLU B 1 79 ? -15.727 14.922 -14.484 1 84.81 79 GLU B C 1
ATOM 4735 O O . GLU B 1 79 ? -16.922 15.188 -14.57 1 84.81 79 GLU B O 1
ATOM 4740 N N . LEU B 1 80 ? -15.258 14.102 -13.594 1 93 80 LEU B N 1
ATOM 4741 C CA . LEU B 1 80 ? -16.062 13.648 -12.461 1 93 80 LEU B CA 1
ATOM 4742 C C . LEU B 1 80 ? -16.516 14.82 -11.617 1 93 80 LEU B C 1
ATOM 4744 O O . LEU B 1 80 ? -15.742 15.734 -11.328 1 93 80 LEU B O 1
ATOM 4748 N N . THR B 1 81 ? -17.734 14.844 -11.32 1 95.62 81 THR B N 1
ATOM 4749 C CA . THR B 1 81 ? -18.312 15.859 -10.438 1 95.62 81 THR B CA 1
ATOM 4750 C C . THR B 1 81 ? -19 15.211 -9.234 1 95.62 81 THR B C 1
ATOM 4752 O O . THR B 1 81 ? -19.172 13.992 -9.195 1 95.62 81 THR B O 1
ATOM 4755 N N . LEU B 1 82 ? -19.375 15.984 -8.305 1 96.94 82 LEU B N 1
ATOM 4756 C CA . LEU B 1 82 ? -20.031 15.492 -7.094 1 96.94 82 LEU B CA 1
ATOM 4757 C C . LEU B 1 82 ? -21.359 14.836 -7.418 1 96.94 82 LEU B C 1
ATOM 4759 O O . LEU B 1 82 ? -21.781 13.891 -6.738 1 96.94 82 LEU B O 1
ATOM 4763 N N . ASN B 1 83 ? -21.953 15.258 -8.477 1 95.75 83 ASN B N 1
ATOM 4764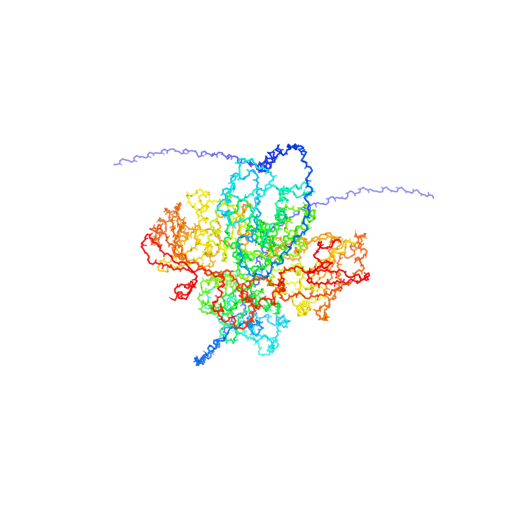 C CA . ASN B 1 83 ? -23.266 14.719 -8.859 1 95.75 83 ASN B CA 1
ATOM 4765 C C . ASN B 1 83 ? -23.141 13.297 -9.406 1 95.75 83 ASN B C 1
ATOM 4767 O O . ASN B 1 83 ? -24.141 12.594 -9.555 1 95.75 83 ASN B O 1
ATOM 4771 N N . ASP B 1 84 ? -21.953 12.898 -9.734 1 97.56 84 ASP B N 1
ATOM 4772 C CA . ASP B 1 84 ? -21.688 11.555 -10.234 1 97.56 84 ASP B CA 1
ATOM 4773 C C . ASP B 1 84 ? -21.531 10.562 -9.086 1 97.56 84 ASP B C 1
ATOM 4775 O O . ASP B 1 84 ? -21.391 9.359 -9.32 1 97.56 84 ASP B O 1
ATOM 4779 N N . ILE B 1 85 ? -21.547 11.047 -7.832 1 98.69 85 ILE B N 1
ATOM 4780 C CA . ILE B 1 85 ? -21.25 10.227 -6.664 1 98.69 85 ILE B CA 1
ATOM 4781 C C . ILE B 1 85 ? -22.469 10.141 -5.762 1 98.69 85 ILE B C 1
ATOM 4783 O O . ILE B 1 85 ? -23.109 11.156 -5.461 1 98.69 85 ILE B O 1
ATOM 4787 N N . VAL B 1 86 ? -22.828 8.961 -5.352 1 98.81 86 VAL B N 1
ATOM 4788 C CA . VAL B 1 86 ? -23.891 8.758 -4.363 1 98.81 86 VAL B CA 1
ATOM 4789 C C . VAL B 1 86 ? -23.266 8.289 -3.045 1 98.81 86 VAL B C 1
ATOM 4791 O O . VAL B 1 86 ? -22.531 7.305 -3.014 1 98.81 86 VAL 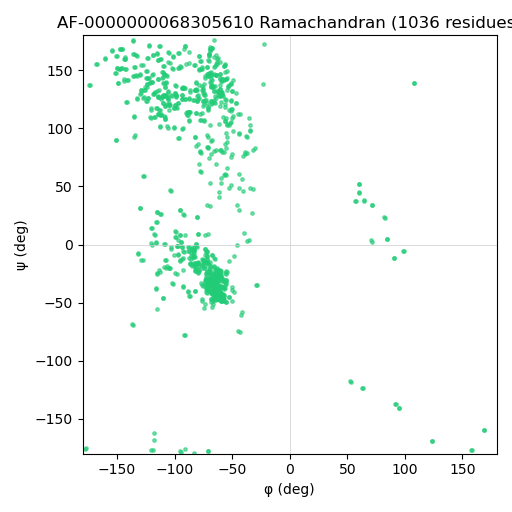B O 1
ATOM 4794 N N . PHE B 1 87 ? -23.641 9 -1.989 1 98.75 87 PHE B N 1
ATOM 4795 C CA . PHE B 1 87 ? -23.094 8.68 -0.675 1 98.75 87 PHE B CA 1
ATOM 4796 C C . PHE B 1 87 ? -24.062 7.793 0.108 1 98.75 87 PHE B C 1
ATOM 4798 O O . PHE B 1 87 ? -25.25 8.109 0.22 1 98.75 87 PHE B O 1
ATOM 4805 N N . GLY B 1 88 ? -23.609 6.609 0.514 1 98.62 88 GLY B N 1
ATOM 4806 C CA . GLY B 1 88 ? -24.281 5.789 1.506 1 98.62 88 GLY B CA 1
ATOM 4807 C C . GLY B 1 88 ? -23.672 5.891 2.887 1 98.62 88 GLY B C 1
ATOM 4808 O O . GLY B 1 88 ? -22.688 5.203 3.184 1 98.62 88 GLY B O 1
ATOM 4809 N N . ILE B 1 89 ? -24.266 6.66 3.742 1 98.5 89 ILE B N 1
ATOM 4810 C CA . ILE B 1 89 ? -23.703 6.934 5.059 1 98.5 89 ILE B CA 1
ATOM 4811 C C . ILE B 1 89 ? -24.344 6.023 6.098 1 98.5 89 ILE B C 1
ATOM 4813 O O . ILE B 1 89 ? -25.562 6.066 6.305 1 98.5 89 ILE B O 1
ATOM 4817 N N . ALA B 1 90 ? -23.516 5.207 6.695 1 97.31 90 ALA B N 1
ATOM 4818 C CA . ALA B 1 90 ? -24 4.312 7.746 1 97.31 90 ALA B CA 1
ATOM 4819 C C . ALA B 1 90 ? -24.125 5.047 9.078 1 97.31 90 ALA B C 1
ATOM 4821 O O . ALA B 1 90 ? -23.156 5.645 9.555 1 97.31 90 ALA B O 1
ATOM 4822 N N . GLY B 1 91 ? -25.344 5.008 9.641 1 95.31 91 GLY B N 1
ATOM 4823 C CA . GLY B 1 91 ? -25.562 5.637 10.938 1 95.31 91 GLY B CA 1
ATOM 4824 C C . GLY B 1 91 ? -26.391 4.781 11.875 1 95.31 91 GLY B C 1
ATOM 4825 O O . GLY B 1 91 ? -26.688 3.623 11.578 1 95.31 91 GLY B O 1
ATOM 4826 N N . SER B 1 92 ? -26.531 5.25 13.039 1 93.12 92 SER B N 1
ATOM 4827 C CA . SER B 1 92 ? -27.391 4.676 14.062 1 93.12 92 SER B CA 1
ATOM 4828 C C . SER B 1 92 ? -28.391 5.703 14.578 1 93.12 92 SER B C 1
ATOM 4830 O O . SER B 1 92 ? -28.031 6.855 14.828 1 93.12 92 SER B O 1
ATOM 4832 N N . ALA B 1 93 ? -29.625 5.23 14.758 1 93.12 93 ALA B N 1
ATOM 4833 C CA . ALA B 1 93 ? -30.672 6.133 15.211 1 93.12 93 ALA B CA 1
ATOM 4834 C C . ALA B 1 93 ? -30.359 6.695 16.594 1 93.12 93 ALA B C 1
ATOM 4836 O O . ALA B 1 93 ? -30.625 7.867 16.875 1 93.12 93 ALA B O 1
ATOM 4837 N N . GLN B 1 94 ? -29.734 5.898 17.344 1 92 94 GLN B N 1
ATOM 4838 C CA . GLN B 1 94 ? -29.438 6.273 18.734 1 92 94 GLN B CA 1
ATOM 4839 C C . GLN B 1 94 ? -28.391 7.375 18.781 1 92 94 GLN B C 1
ATOM 4841 O O . GLN B 1 94 ? -28.422 8.227 19.672 1 92 94 GLN B O 1
ATOM 4846 N N . LEU B 1 95 ? -27.484 7.371 17.859 1 94.06 95 LEU B N 1
ATOM 4847 C CA . LEU B 1 95 ? -26.359 8.297 17.922 1 94.06 95 LEU B CA 1
ATOM 4848 C C . LEU B 1 95 ? -26.547 9.461 16.953 1 94.06 95 LEU B C 1
ATOM 4850 O O . LEU B 1 95 ? -25.766 10.414 16.969 1 94.06 95 LEU B O 1
ATOM 4854 N N . TRP B 1 96 ? -27.625 9.43 16.203 1 94.38 96 TRP B N 1
ATOM 4855 C CA . TRP B 1 96 ? -27.781 10.367 15.086 1 94.38 96 TRP B CA 1
ATOM 4856 C C . TRP B 1 96 ? -27.906 11.797 15.602 1 94.38 96 TRP B C 1
ATOM 4858 O O . TRP B 1 96 ? -27.422 12.734 14.969 1 94.38 96 TRP B O 1
ATOM 4868 N N . LYS B 1 97 ? -28.516 11.984 16.719 1 92.5 97 LYS B N 1
ATOM 4869 C CA . LYS B 1 97 ? -28.688 13.328 17.266 1 92.5 97 LYS B CA 1
ATOM 4870 C C . LYS B 1 97 ? -27.344 14.031 17.438 1 92.5 97 LYS B C 1
ATOM 4872 O O . LYS B 1 97 ? -27.219 15.219 17.109 1 92.5 97 LYS B O 1
ATOM 4877 N N . GLN B 1 98 ? -26.453 13.289 17.797 1 94 98 GLN B N 1
ATOM 4878 C CA . GLN B 1 98 ? -25.125 13.844 18.016 1 94 98 GLN B CA 1
ATOM 4879 C C . GLN B 1 98 ? -24.312 13.852 16.719 1 94 98 GLN B C 1
ATOM 4881 O O . GLN B 1 98 ? -23.703 14.867 16.359 1 94 98 GLN B O 1
ATOM 4886 N N . ARG B 1 99 ? -24.344 12.797 15.984 1 96.56 99 ARG B N 1
ATOM 4887 C CA . ARG B 1 99 ? -23.406 12.586 14.891 1 96.56 99 ARG B CA 1
ATOM 4888 C C . ARG B 1 99 ? -23.859 13.352 13.641 1 96.56 99 ARG B C 1
ATOM 4890 O O . ARG B 1 99 ? -23.062 13.555 12.719 1 96.56 99 ARG B O 1
ATOM 4897 N N . LYS B 1 100 ? -25.078 13.766 13.609 1 96.31 100 LYS B N 1
ATOM 4898 C CA . LYS B 1 100 ? -25.531 14.594 12.484 1 96.31 100 LYS B CA 1
ATOM 4899 C C . LYS B 1 100 ? -24.719 15.883 12.406 1 96.31 100 LYS B C 1
ATOM 4901 O O . LYS B 1 100 ? -24.547 16.453 11.32 1 96.31 100 LYS B O 1
ATOM 4906 N N . GLU B 1 101 ? -24.156 16.359 13.586 1 96.88 101 GLU B N 1
ATOM 4907 C CA . GLU B 1 101 ? -23.375 17.594 13.602 1 96.88 101 GLU B CA 1
ATOM 4908 C C . GLU B 1 101 ? -22.047 17.406 12.867 1 96.88 101 GLU B C 1
ATOM 4910 O O . GLU B 1 101 ? -21.5 18.359 12.305 1 96.88 101 GLU B O 1
ATOM 4915 N N . TYR B 1 102 ? -21.5 16.172 12.859 1 97.75 102 TYR B N 1
ATOM 4916 C CA . TYR B 1 102 ? -20.297 15.891 12.094 1 97.75 102 TYR B CA 1
ATOM 4917 C C . TYR B 1 102 ? -20.578 15.875 10.602 1 97.75 102 TYR B C 1
ATOM 4919 O O . TYR B 1 102 ? -19.812 16.422 9.805 1 97.75 102 TYR B O 1
ATOM 4927 N N . VAL B 1 103 ? -21.703 15.266 10.219 1 98 103 VAL B N 1
ATOM 4928 C CA . VAL B 1 103 ? -22.078 15.188 8.812 1 98 103 VAL B CA 1
ATOM 4929 C C . VAL B 1 103 ? -22.328 16.594 8.266 1 98 103 VAL B C 1
ATOM 4931 O O . VAL B 1 103 ? -21.969 16.891 7.129 1 98 103 VAL B O 1
ATOM 4934 N N . ARG B 1 104 ? -22.891 17.469 9.086 1 97.56 104 ARG B N 1
ATOM 4935 C CA . ARG B 1 104 ? -23.203 18.828 8.695 1 97.56 104 ARG B CA 1
ATOM 4936 C C . ARG B 1 104 ? -21.953 19.594 8.297 1 97.56 104 ARG B C 1
ATOM 4938 O O . ARG B 1 104 ? -22 20.531 7.496 1 97.56 104 ARG B O 1
ATOM 4945 N N . LEU B 1 105 ? -20.797 19.203 8.789 1 97.88 105 LEU B N 1
ATOM 4946 C CA . LEU B 1 105 ? -19.547 19.922 8.594 1 97.88 105 LEU B CA 1
ATOM 4947 C C . LEU B 1 105 ? -19.047 19.766 7.168 1 97.88 105 LEU B C 1
ATOM 4949 O O . LEU B 1 105 ? -18.297 20.594 6.668 1 97.88 105 LEU B O 1
ATOM 4953 N N . TRP B 1 106 ? -19.453 18.688 6.496 1 98.12 106 TRP B N 1
ATOM 4954 C CA . TRP B 1 106 ? -18.828 18.453 5.199 1 98.12 106 TRP B CA 1
ATOM 4955 C C . TRP B 1 106 ? -19.875 18.219 4.121 1 98.12 106 TRP B C 1
ATOM 4957 O O . TRP B 1 106 ? -19.578 18.281 2.926 1 98.12 106 TRP B O 1
ATOM 4967 N N . TRP B 1 107 ? -21.141 17.984 4.492 1 98.31 107 TRP B N 1
ATOM 4968 C CA . TRP B 1 107 ? -22.219 17.734 3.535 1 98.31 107 TRP B CA 1
ATOM 4969 C C . TRP B 1 107 ? -22.641 19.031 2.852 1 98.31 107 TRP B C 1
ATOM 4971 O O . TRP B 1 107 ? -22.828 20.062 3.51 1 98.31 107 TRP B O 1
ATOM 4981 N N . ARG B 1 108 ? -22.75 18.938 1.543 1 97.38 108 ARG B N 1
ATOM 4982 C CA . ARG B 1 108 ? -23.266 20.031 0.733 1 97.38 108 ARG B CA 1
ATOM 4983 C C . ARG B 1 108 ? -24.609 19.672 0.1 1 97.38 108 ARG B C 1
ATOM 4985 O O . ARG B 1 108 ? -24.641 19.109 -0.993 1 97.38 108 ARG B O 1
ATOM 4992 N N . PRO B 1 109 ? -25.656 20.156 0.661 1 95.12 109 PRO B N 1
ATOM 4993 C CA . PRO B 1 109 ? -26.984 19.672 0.292 1 95.12 109 PRO B CA 1
ATOM 4994 C C . PRO B 1 109 ? -27.359 19.984 -1.157 1 95.12 109 PRO B C 1
ATOM 4996 O O . PRO B 1 109 ? -28.109 19.234 -1.785 1 95.12 109 PRO B O 1
ATOM 4999 N N . ASN B 1 110 ? -26.812 21 -1.774 1 94.44 110 ASN B N 1
ATOM 5000 C CA . ASN B 1 110 ? -27.203 21.406 -3.125 1 94.44 110 ASN B CA 1
ATOM 5001 C C . ASN B 1 110 ? -26.297 20.75 -4.176 1 94.44 110 ASN B C 1
ATOM 5003 O O . ASN B 1 110 ? -26.625 20.766 -5.367 1 94.44 110 ASN B O 1
ATOM 5007 N N . ASP B 1 111 ? -25.25 20.203 -3.684 1 95.31 111 ASP B N 1
ATOM 5008 C CA . ASP B 1 111 ? -24.281 19.688 -4.641 1 95.31 111 ASP B CA 1
ATOM 5009 C C . ASP B 1 111 ? -24.156 18.172 -4.551 1 95.31 111 ASP B C 1
ATOM 5011 O O . ASP B 1 111 ? -23.75 17.516 -5.512 1 95.31 111 ASP B O 1
ATOM 5015 N N . MET B 1 112 ? -24.5 17.688 -3.355 1 97.56 112 MET B N 1
ATOM 5016 C CA . MET B 1 112 ? -24.234 16.266 -3.086 1 97.56 112 MET B CA 1
ATOM 5017 C C . MET B 1 112 ? -25.531 15.477 -3.021 1 97.56 112 MET B C 1
ATOM 5019 O O . MET B 1 112 ? -26.594 16.047 -2.791 1 97.56 112 MET B O 1
ATOM 5023 N N . ARG B 1 113 ? -25.422 14.211 -3.328 1 97.38 113 ARG B N 1
ATOM 5024 C CA . ARG B 1 113 ? -26.562 13.312 -3.191 1 97.38 113 ARG B CA 1
ATOM 5025 C C . ARG B 1 113 ? -26.172 12.055 -2.41 1 97.38 113 ARG B C 1
ATOM 5027 O O . ARG B 1 113 ? -25.031 11.609 -2.467 1 97.38 113 ARG B O 1
ATOM 5034 N N . GLY B 1 114 ? -27.094 11.531 -1.651 1 97.88 114 GLY B N 1
ATOM 5035 C CA . GLY B 1 114 ? -26.906 10.383 -0.788 1 97.88 114 GLY B CA 1
ATOM 5036 C C . GLY B 1 114 ? -27.906 10.297 0.341 1 97.88 114 GLY B C 1
ATOM 5037 O O . GLY B 1 114 ? -28.875 11.07 0.376 1 97.88 114 GLY B O 1
ATOM 5038 N N . HIS B 1 115 ? -27.719 9.32 1.146 1 97.69 115 HIS B N 1
ATOM 5039 C CA . HIS B 1 115 ? -28.625 9.062 2.25 1 97.69 115 HIS B CA 1
ATOM 5040 C C . HIS B 1 115 ? -27.875 8.586 3.49 1 97.69 115 HIS B C 1
ATOM 5042 O O . HIS B 1 115 ? -26.797 8.016 3.383 1 97.69 115 HIS B O 1
ATOM 5048 N N . VAL B 1 116 ? -28.469 8.898 4.59 1 97.56 116 VAL B N 1
ATOM 5049 C CA . VAL B 1 116 ? -28.062 8.25 5.832 1 97.56 116 VAL B CA 1
ATOM 5050 C C . VAL B 1 116 ? -28.938 7.035 6.094 1 97.56 116 VAL B C 1
ATOM 5052 O O . VAL B 1 116 ? -30.172 7.141 6.082 1 97.56 116 VAL B O 1
ATOM 5055 N N . TRP B 1 117 ? -28.344 5.93 6.266 1 97.06 117 TRP B N 1
ATOM 5056 C CA . TRP B 1 117 ? -29.062 4.68 6.484 1 97.06 117 TRP B CA 1
ATOM 5057 C C . TRP B 1 117 ? -29.078 4.312 7.965 1 97.06 117 TRP B C 1
ATOM 5059 O O . TRP B 1 117 ? -28.031 4.117 8.578 1 97.06 117 TRP B O 1
ATOM 5069 N N . LEU B 1 118 ? -30.312 4.254 8.531 1 96.12 118 LEU B N 1
ATOM 5070 C CA . LEU B 1 118 ? -30.516 3.941 9.945 1 96.12 118 LEU B CA 1
ATOM 5071 C C . LEU B 1 118 ? -31.266 2.625 10.109 1 96.12 118 LEU B C 1
ATOM 5073 O O . LEU B 1 118 ? -31.766 2.062 9.133 1 96.12 118 LEU B O 1
ATOM 5077 N N . GLU B 1 119 ? -31.219 2.082 11.352 1 93.75 119 GLU B N 1
ATOM 5078 C CA . GLU B 1 119 ? -31.891 0.82 11.633 1 93.75 119 GLU B CA 1
ATOM 5079 C C . GLU B 1 119 ? -33.375 1.039 11.922 1 93.75 119 GLU B C 1
ATOM 5081 O O . GLU B 1 119 ? -34.156 0.094 11.891 1 93.75 119 GLU B O 1
ATOM 5086 N N . GLU B 1 120 ? -33.75 2.266 12.227 1 92.38 120 GLU B N 1
ATOM 5087 C CA . GLU B 1 120 ? -35.125 2.605 12.5 1 92.38 120 GLU B CA 1
ATOM 5088 C C . GLU B 1 120 ? -35.438 4.051 12.125 1 92.38 120 GLU B C 1
ATOM 5090 O O . GLU B 1 120 ? -34.531 4.844 11.898 1 92.38 120 GLU B O 1
ATOM 5095 N N . LYS B 1 121 ? -36.719 4.312 12.008 1 90 121 LYS B N 1
ATOM 5096 C CA . LYS B 1 121 ? -37.156 5.66 11.656 1 90 121 LYS B CA 1
ATOM 5097 C C . LYS B 1 121 ? -36.906 6.637 12.805 1 90 121 LYS B C 1
ATOM 5099 O O . LYS B 1 121 ? -36.969 6.25 13.969 1 90 121 LYS B O 1
ATOM 5104 N N . LEU B 1 122 ? -36.625 7.84 12.375 1 88.12 122 LEU B N 1
ATOM 5105 C CA . LEU B 1 122 ? -36.5 8.906 13.367 1 88.12 122 LEU B CA 1
ATOM 5106 C C . LEU B 1 122 ? -37.844 9.578 13.602 1 88.12 122 LEU B C 1
ATOM 5108 O O . LEU B 1 122 ? -38.719 9.539 12.742 1 88.12 122 LEU B O 1
ATOM 5112 N N . PRO B 1 123 ? -37.969 10.164 14.789 1 81.12 123 PRO B N 1
ATOM 5113 C CA . PRO B 1 123 ? -39.188 10.93 14.992 1 81.12 123 PRO B CA 1
ATOM 5114 C C . PRO B 1 123 ? -39.375 12.055 13.977 1 81.12 123 PRO B C 1
ATOM 5116 O O . PRO B 1 123 ? -38.375 12.602 13.484 1 81.12 123 PRO B O 1
ATOM 5119 N N . VAL B 1 124 ? -40.625 12.297 13.484 1 69.31 124 VAL B N 1
ATOM 5120 C CA . VAL B 1 124 ? -41.031 13.188 12.398 1 69.31 124 VAL B CA 1
ATOM 5121 C C . VAL B 1 124 ? -40.375 14.562 12.602 1 69.31 124 VAL B C 1
ATOM 5123 O O . VAL B 1 124 ? -39.938 15.203 11.641 1 69.31 124 VAL B O 1
ATOM 5126 N N . ASN B 1 125 ? -40.25 15.148 13.727 1 63.19 125 ASN B N 1
ATOM 5127 C CA . ASN B 1 125 ? -39.75 16.5 13.945 1 63.19 125 ASN B CA 1
ATOM 5128 C C . ASN B 1 125 ? -38.25 16.609 13.688 1 63.19 125 ASN B C 1
ATOM 5130 O O . ASN B 1 125 ? -37.688 17.688 13.719 1 63.19 125 ASN B O 1
ATOM 5134 N N . ASP B 1 126 ? -37.688 15.594 13.156 1 66.25 126 ASP B N 1
ATOM 5135 C CA . ASP B 1 126 ? -36.219 15.609 13.109 1 66.25 126 ASP B CA 1
ATOM 5136 C C . ASP B 1 126 ? -35.719 15.656 11.672 1 66.25 126 ASP B C 1
ATOM 5138 O O . ASP B 1 126 ? -34.594 15.266 11.391 1 66.25 126 ASP B O 1
ATOM 5142 N N . VAL B 1 127 ? -36.625 16.281 10.766 1 71.56 127 VAL B N 1
ATOM 5143 C CA . VAL B 1 127 ? -36.156 16.344 9.383 1 71.56 127 VAL B CA 1
ATOM 5144 C C . VAL B 1 127 ? -35.375 17.641 9.164 1 71.56 127 VAL B C 1
ATOM 5146 O O . VAL B 1 127 ? -35.906 18.734 9.359 1 71.56 127 VAL B O 1
ATOM 5149 N N . ASP B 1 128 ? -34.125 17.609 8.922 1 86.81 128 ASP B N 1
ATOM 5150 C CA . ASP B 1 128 ? -33.219 18.703 8.617 1 86.81 128 ASP B CA 1
ATOM 5151 C C . ASP B 1 128 ? -32.781 18.656 7.145 1 86.81 128 ASP B C 1
ATOM 5153 O O . ASP B 1 128 ? -32.031 17.781 6.734 1 86.81 128 ASP B O 1
ATOM 5157 N N . ARG B 1 129 ? -33.188 19.562 6.305 1 88.31 129 ARG B N 1
ATOM 5158 C CA . ARG B 1 129 ? -32.969 19.578 4.867 1 88.31 129 ARG B CA 1
ATOM 5159 C C . ARG B 1 129 ? -31.5 19.891 4.551 1 88.31 129 ARG B C 1
ATOM 5161 O O . ARG B 1 129 ? -31.047 19.703 3.416 1 88.31 129 ARG B O 1
ATOM 5168 N N . SER B 1 130 ? -30.797 20.328 5.504 1 93.81 130 SER B N 1
ATOM 5169 C CA . SER B 1 130 ? -29.375 20.625 5.312 1 93.81 130 SER B CA 1
ATOM 5170 C C . SER B 1 130 ? -28.531 19.359 5.438 1 93.81 130 SER B C 1
ATOM 5172 O O . SER B 1 130 ? -27.312 19.391 5.25 1 93.81 130 SER B O 1
ATOM 5174 N N . LEU B 1 131 ? -29.172 18.312 5.77 1 96.69 131 LEU B N 1
ATOM 5175 C CA . LEU B 1 131 ? -28.516 17.016 5.938 1 96.69 131 LEU B CA 1
ATOM 5176 C C . LEU B 1 131 ? -29 16.016 4.895 1 96.69 131 LEU B C 1
ATOM 5178 O O . LEU B 1 131 ? -30.047 16.219 4.273 1 96.69 131 LEU B O 1
ATOM 5182 N N . PRO B 1 132 ? -28.188 14.977 4.652 1 96.56 132 PRO B N 1
ATOM 5183 C CA . PRO B 1 132 ? -28.688 13.961 3.734 1 96.56 132 PRO B CA 1
ATOM 5184 C C . PRO B 1 132 ? -30.016 13.352 4.207 1 96.56 132 PRO B C 1
ATOM 5186 O O . PRO B 1 132 ? -30.219 13.156 5.41 1 96.56 132 PRO B O 1
ATOM 5189 N N . PRO B 1 133 ? -30.906 13.078 3.23 1 95.44 133 PRO B N 1
ATOM 5190 C CA . PRO B 1 133 ? -32.125 12.398 3.629 1 95.44 133 PRO B CA 1
ATOM 5191 C C . PRO B 1 133 ? -31.875 11.07 4.328 1 95.44 133 PRO B C 1
ATOM 5193 O O . PRO B 1 133 ? -30.859 10.414 4.066 1 95.44 133 PRO B O 1
ATOM 5196 N N . ILE B 1 134 ? -32.844 10.695 5.164 1 95.62 134 ILE B N 1
ATOM 5197 C CA . ILE B 1 134 ? -32.688 9.484 5.973 1 95.62 134 ILE B CA 1
ATOM 5198 C C . ILE B 1 134 ? -33.438 8.336 5.32 1 95.62 134 ILE B C 1
ATOM 5200 O O . ILE B 1 134 ? -34.562 8.516 4.832 1 95.62 134 ILE B O 1
ATOM 5204 N N . MET B 1 135 ? -32.812 7.156 5.293 1 95.56 135 MET B N 1
ATOM 5205 C CA . MET B 1 135 ? -33.438 5.902 4.867 1 95.56 135 MET B CA 1
ATOM 5206 C C . MET B 1 135 ? -33.312 4.844 5.957 1 95.56 135 MET B C 1
ATOM 5208 O O . MET B 1 135 ? -32.406 4.883 6.781 1 95.56 135 MET B O 1
ATOM 5212 N N . VAL B 1 136 ? -34.281 3.982 6 1 96 136 VAL B N 1
ATOM 5213 C CA . VAL B 1 136 ? -34.219 2.846 6.91 1 96 136 VAL B CA 1
ATOM 5214 C C . VAL B 1 136 ? -33.75 1.605 6.156 1 96 136 VAL B C 1
ATOM 5216 O O . VAL B 1 136 ? -34.312 1.25 5.117 1 96 136 VAL B O 1
ATOM 5219 N N . SER B 1 137 ? -32.719 0.961 6.68 1 95.62 137 SER B N 1
ATOM 5220 C CA . SER B 1 137 ? -32.156 -0.244 6.059 1 95.62 137 SER B CA 1
ATOM 5221 C C . SER B 1 137 ? -33.188 -1.381 6.082 1 95.62 137 SER B C 1
ATOM 5223 O O . SER B 1 137 ? -34.031 -1.452 6.98 1 95.62 137 SER B O 1
ATOM 5225 N N . GLU B 1 138 ? -33.031 -2.26 5.129 1 94.19 138 GLU B N 1
ATOM 5226 C CA . GLU B 1 138 ? -33.906 -3.426 5.039 1 94.19 138 GLU B CA 1
ATOM 5227 C C . GLU B 1 138 ? -33.625 -4.41 6.172 1 94.19 138 GLU B C 1
ATOM 5229 O O . GLU B 1 138 ? -32.594 -4.352 6.809 1 94.19 138 GLU B O 1
ATOM 5234 N N . ASP B 1 139 ? -34.562 -5.277 6.336 1 92.25 139 ASP B N 1
ATOM 5235 C CA . ASP B 1 139 ? -34.469 -6.301 7.371 1 92.25 139 ASP B CA 1
ATOM 5236 C C . ASP B 1 139 ? -33.344 -7.285 7.07 1 92.25 139 ASP B C 1
ATOM 5238 O O . ASP B 1 139 ? -33.219 -7.77 5.945 1 92.25 139 ASP B O 1
ATOM 5242 N N . ILE B 1 140 ? -32.594 -7.594 8.125 1 92.38 140 ILE B N 1
ATOM 5243 C CA . ILE B 1 140 ? -31.438 -8.477 7.941 1 92.38 140 ILE B CA 1
ATOM 5244 C C . ILE B 1 140 ? -31.625 -9.75 8.75 1 92.38 140 ILE B C 1
ATOM 5246 O O . ILE B 1 140 ? -30.703 -10.562 8.875 1 92.38 140 ILE B O 1
ATOM 5250 N N . SER B 1 141 ? -32.719 -10.039 9.328 1 91.38 141 SER B N 1
ATOM 5251 C CA . SER B 1 141 ? -32.969 -11.141 10.25 1 91.38 141 SER B CA 1
ATOM 5252 C C . SER B 1 141 ? -32.812 -12.492 9.555 1 91.38 141 SER B C 1
ATOM 5254 O O . SER B 1 141 ? -32.562 -13.508 10.195 1 91.38 141 SER B O 1
ATOM 5256 N N . ARG B 1 142 ? -32.906 -12.516 8.281 1 91.62 142 ARG B N 1
ATOM 5257 C CA . ARG B 1 142 ? -32.875 -13.773 7.539 1 91.62 142 ARG B CA 1
ATOM 5258 C C . ARG B 1 142 ? -31.422 -14.258 7.398 1 91.62 142 ARG B C 1
ATOM 5260 O O . ARG B 1 142 ? -31.188 -15.422 7.059 1 91.62 142 ARG B O 1
ATOM 5267 N N . PHE B 1 143 ? -30.469 -13.398 7.535 1 93.38 143 PHE B N 1
ATOM 5268 C CA . PHE B 1 143 ? -29.078 -13.789 7.363 1 93.38 143 PHE B CA 1
ATOM 5269 C C . PHE B 1 143 ? -28.516 -14.422 8.633 1 93.38 143 PHE B C 1
ATOM 5271 O O . PHE B 1 143 ? -28.703 -13.875 9.727 1 93.38 143 PHE B O 1
ATOM 5278 N N . ARG B 1 144 ? -27.875 -15.508 8.445 1 93 144 ARG B N 1
ATOM 5279 C CA . ARG B 1 144 ? -27.219 -16.156 9.57 1 93 144 ARG B CA 1
ATOM 5280 C C . ARG B 1 144 ? -26.031 -15.328 10.07 1 93 144 ARG B C 1
ATOM 5282 O O . ARG B 1 144 ? -25.297 -14.758 9.266 1 93 144 ARG B O 1
ATOM 5289 N N . TYR B 1 145 ? -25.875 -15.242 11.391 1 93.25 145 TYR B N 1
ATOM 5290 C CA . TYR B 1 145 ? -24.766 -14.531 12.039 1 93.25 145 TYR B CA 1
ATOM 5291 C C . TYR B 1 145 ? -24.172 -15.359 13.172 1 93.25 145 TYR B C 1
ATOM 5293 O O . TYR B 1 145 ? -24.797 -15.531 14.219 1 93.25 145 TYR B O 1
ATOM 5301 N N . THR B 1 146 ? -22.922 -15.867 13 1 93.44 146 THR B N 1
ATOM 5302 C CA . THR B 1 146 ? -22.344 -16.766 13.992 1 93.44 146 THR B CA 1
ATOM 5303 C C . THR B 1 146 ? -21.047 -16.188 14.555 1 93.44 146 THR B C 1
ATOM 5305 O O . THR B 1 146 ? -20.375 -16.828 15.367 1 93.44 146 THR B O 1
ATOM 5308 N N . ASN B 1 147 ? -20.688 -14.992 14.078 1 92.38 147 ASN B N 1
ATOM 5309 C CA . ASN B 1 147 ? -19.469 -14.375 14.609 1 92.38 147 ASN B CA 1
ATOM 5310 C C . ASN B 1 147 ? -19.594 -14.086 16.109 1 92.38 147 ASN B C 1
ATOM 5312 O O . ASN B 1 147 ? -20.578 -13.469 16.547 1 92.38 147 ASN B O 1
ATOM 5316 N N . PRO B 1 148 ? -18.625 -14.445 16.859 1 90.56 148 PRO B N 1
ATOM 5317 C CA . PRO B 1 148 ? -18.75 -14.328 18.312 1 90.56 148 PRO B CA 1
ATOM 5318 C C . PRO B 1 148 ? -18.469 -12.914 18.812 1 90.56 148 PRO B C 1
ATOM 5320 O O . PRO B 1 148 ? -18.828 -12.578 19.953 1 90.56 148 PRO B O 1
ATOM 5323 N N . THR B 1 149 ? -17.766 -12.141 18.078 1 86.56 149 THR B N 1
ATOM 5324 C CA . THR B 1 149 ? -17.281 -10.867 18.594 1 86.56 149 THR B CA 1
ATOM 5325 C C . THR B 1 149 ? -18.031 -9.703 17.984 1 86.56 149 THR B C 1
ATOM 5327 O O . THR B 1 149 ? -18.062 -8.602 18.531 1 86.56 149 THR B O 1
ATOM 5330 N N . GLY B 1 150 ? -18.656 -9.922 16.875 1 88.19 150 GLY B N 1
ATOM 5331 C CA . GLY B 1 150 ? -19.344 -8.844 16.188 1 88.19 150 GLY B CA 1
ATOM 5332 C C . GLY B 1 150 ? -20.828 -8.75 16.531 1 88.19 150 GLY B C 1
ATOM 5333 O O . GLY B 1 150 ? -21.281 -9.383 17.484 1 88.19 150 GLY B O 1
ATOM 5334 N N . HIS B 1 151 ? -21.484 -7.77 15.875 1 88.62 151 HIS B N 1
ATOM 5335 C CA . HIS B 1 151 ? -22.922 -7.543 16.031 1 88.62 151 HIS B CA 1
ATOM 5336 C C . HIS B 1 151 ? -23.641 -7.645 14.68 1 88.62 151 HIS B C 1
ATOM 5338 O O . HIS B 1 151 ? -23.125 -7.168 13.664 1 88.62 151 HIS B O 1
ATOM 5344 N N . PRO B 1 152 ? -24.781 -8.164 14.648 1 87.25 152 PRO B N 1
ATOM 5345 C CA . PRO B 1 152 ? -25.516 -8.359 13.391 1 87.25 152 PRO B CA 1
ATOM 5346 C C . PRO B 1 152 ? -25.766 -7.047 12.648 1 87.25 152 PRO B C 1
ATOM 5348 O O . PRO B 1 152 ? -26.031 -7.059 11.438 1 87.25 152 PRO B O 1
ATOM 5351 N N . SER B 1 153 ? -25.75 -5.902 13.391 1 84.94 153 SER B N 1
ATOM 5352 C CA . SER B 1 153 ? -25.906 -4.617 12.727 1 84.94 153 SER B CA 1
ATOM 5353 C C . SER B 1 153 ? -24.875 -4.43 11.617 1 84.94 153 SER B C 1
ATOM 5355 O O . SER B 1 153 ? -25.062 -3.635 10.703 1 84.94 153 SER B O 1
ATOM 5357 N N . GLY B 1 154 ? -23.781 -5.176 11.781 1 90.12 154 GLY B N 1
ATOM 5358 C CA . GLY B 1 154 ? -22.766 -5.141 10.734 1 90.12 154 GLY B CA 1
ATOM 5359 C C . GLY B 1 154 ? -23.297 -5.605 9.391 1 90.12 154 GLY B C 1
ATOM 5360 O O . GLY B 1 154 ? -22.812 -5.152 8.344 1 90.12 154 GLY B O 1
ATOM 5361 N N . LEU B 1 155 ? -24.266 -6.473 9.414 1 92.69 155 LEU B N 1
ATOM 5362 C CA . LEU B 1 155 ? -24.875 -6.961 8.188 1 92.69 155 LEU B CA 1
ATOM 5363 C C . LEU B 1 155 ? -25.641 -5.848 7.48 1 92.69 155 LEU B C 1
ATOM 5365 O O . LEU B 1 155 ? -25.625 -5.758 6.25 1 92.69 155 LEU B O 1
ATOM 5369 N N . ARG B 1 156 ? -26.297 -5.066 8.258 1 91.94 156 ARG B N 1
ATOM 5370 C CA . ARG B 1 156 ? -27.016 -3.926 7.719 1 91.94 156 ARG B CA 1
ATOM 5371 C C . ARG B 1 156 ? -26.078 -2.982 6.973 1 91.94 156 ARG B C 1
ATOM 5373 O O . ARG B 1 156 ? -26.391 -2.559 5.852 1 91.94 156 ARG B O 1
ATOM 5380 N N . ILE B 1 157 ? -24.984 -2.713 7.535 1 91.06 157 ILE B N 1
ATOM 5381 C CA . ILE B 1 157 ? -24 -1.793 6.965 1 91.06 157 ILE B CA 1
ATOM 5382 C C . ILE B 1 157 ? -23.422 -2.383 5.68 1 91.06 157 ILE B C 1
ATOM 5384 O O . ILE B 1 157 ? -23.25 -1.67 4.691 1 91.06 157 ILE B O 1
ATOM 5388 N N . SER B 1 158 ? -23.188 -3.662 5.684 1 94.81 158 SER B N 1
ATOM 5389 C CA . SER B 1 158 ? -22.656 -4.34 4.508 1 94.81 158 SER B CA 1
ATOM 5390 C C . SER B 1 158 ? -23.594 -4.207 3.314 1 94.81 158 SER B C 1
ATOM 5392 O O . SER B 1 158 ? -23.156 -4.199 2.164 1 94.81 158 SER B O 1
ATOM 5394 N N . ARG B 1 159 ? -24.875 -4.062 3.561 1 96.06 159 ARG B N 1
ATOM 5395 C CA . ARG B 1 159 ? -25.891 -4.133 2.512 1 96.06 159 ARG B CA 1
ATOM 5396 C C . ARG B 1 159 ? -26.188 -2.748 1.952 1 96.06 159 ARG B C 1
ATOM 5398 O O . ARG B 1 159 ? -26.906 -2.619 0.958 1 96.06 159 ARG B O 1
ATOM 5405 N N . ILE B 1 160 ? -25.641 -1.728 2.518 1 97.62 160 ILE B N 1
ATOM 5406 C CA . ILE B 1 160 ? -25.969 -0.358 2.133 1 97.62 160 ILE B CA 1
ATOM 5407 C C . ILE B 1 160 ? -25.625 -0.145 0.657 1 97.62 160 ILE B C 1
ATOM 5409 O O . ILE B 1 160 ? -26.359 0.54 -0.059 1 97.62 160 ILE B O 1
ATOM 5413 N N . ILE B 1 161 ? -24.578 -0.75 0.188 1 98.25 161 ILE B N 1
ATOM 5414 C CA . ILE B 1 161 ? -24.156 -0.568 -1.199 1 98.25 161 ILE B CA 1
ATOM 5415 C C . ILE B 1 161 ? -25.266 -1.049 -2.135 1 98.25 161 ILE B C 1
ATOM 5417 O O . ILE B 1 161 ? -25.641 -0.352 -3.086 1 98.25 161 ILE B O 1
ATOM 5421 N N . SER B 1 162 ? -25.812 -2.189 -1.877 1 97.62 162 SER B N 1
ATOM 5422 C CA . SER B 1 162 ? -26.875 -2.736 -2.715 1 97.62 162 SER B CA 1
ATOM 5423 C C . SER B 1 162 ? -28.156 -1.929 -2.574 1 97.62 162 SER B C 1
ATOM 5425 O O . SER B 1 162 ? -28.859 -1.709 -3.557 1 97.62 162 SER B O 1
ATOM 5427 N N . GLU B 1 163 ? -28.438 -1.531 -1.353 1 97.75 163 GLU B N 1
ATOM 5428 C CA . GLU B 1 163 ? -29.625 -0.71 -1.131 1 97.75 163 GLU B CA 1
ATOM 5429 C C . GLU B 1 163 ? -29.516 0.627 -1.856 1 97.75 163 GLU B C 1
ATOM 5431 O O . GLU B 1 163 ? -30.484 1.102 -2.445 1 97.75 163 GLU B O 1
ATOM 5436 N N . CYS B 1 164 ? -28.328 1.267 -1.791 1 97.81 164 CYS B N 1
ATOM 5437 C CA . CYS B 1 164 ? -28.094 2.498 -2.533 1 97.81 164 CYS B CA 1
ATOM 5438 C C . CYS B 1 164 ? -28.281 2.281 -4.027 1 97.81 164 CYS B C 1
ATOM 5440 O O . CYS B 1 164 ? -28.938 3.08 -4.699 1 97.81 164 CYS B O 1
ATOM 5442 N N . PHE B 1 165 ? -27.719 1.204 -4.52 1 98.19 165 PHE B N 1
ATOM 5443 C CA . PHE B 1 165 ? -27.766 0.924 -5.949 1 98.19 165 PHE B CA 1
ATOM 5444 C C . PHE B 1 165 ? -29.203 0.752 -6.422 1 98.19 165 PHE B C 1
ATOM 5446 O O . PHE B 1 165 ? -29.578 1.238 -7.492 1 98.19 165 PHE B O 1
ATOM 5453 N N . ARG B 1 166 ? -29.984 0.137 -5.688 1 97.38 166 ARG B N 1
ATOM 5454 C CA . ARG B 1 166 ? -31.359 -0.218 -6.059 1 97.38 166 ARG B CA 1
ATOM 5455 C C . ARG B 1 166 ? -32.25 1.017 -6.098 1 97.38 166 ARG B C 1
ATOM 5457 O O . ARG B 1 166 ? -33.375 0.968 -6.629 1 97.38 166 ARG B O 1
ATOM 5464 N N . LEU B 1 167 ? -31.797 2.113 -5.5 1 97.12 167 LEU B N 1
ATOM 5465 C CA . LEU B 1 167 ? -32.562 3.352 -5.605 1 97.12 167 LEU B CA 1
ATOM 5466 C C . LEU B 1 167 ? -32.656 3.82 -7.055 1 97.12 167 LEU B C 1
ATOM 5468 O O . LEU B 1 167 ? -33.531 4.602 -7.41 1 97.12 167 LEU B O 1
ATOM 5472 N N . GLY B 1 168 ? -31.703 3.445 -7.879 1 96.81 168 GLY B N 1
ATOM 5473 C CA . GLY B 1 168 ? -31.75 3.709 -9.312 1 96.81 168 GLY B CA 1
ATOM 5474 C C . GLY B 1 168 ? -31.547 5.172 -9.656 1 96.81 168 GLY B C 1
ATOM 5475 O O . GLY B 1 168 ? -32.188 5.688 -10.578 1 96.81 168 GLY B O 1
ATOM 5476 N N . LEU B 1 169 ? -30.719 5.859 -8.867 1 96.81 169 LEU B N 1
ATOM 5477 C CA . LEU B 1 169 ? -30.438 7.254 -9.18 1 96.81 169 LEU B CA 1
ATOM 5478 C C . LEU B 1 169 ? -29.719 7.379 -10.523 1 96.81 169 LEU B C 1
ATOM 5480 O O . LEU B 1 169 ? -28.906 6.52 -10.883 1 96.81 169 LEU B O 1
ATOM 5484 N N . PRO B 1 170 ? -29.953 8.398 -11.258 1 96.31 170 PRO B N 1
ATOM 5485 C CA . PRO B 1 170 ? -29.391 8.508 -12.609 1 96.31 170 PRO B CA 1
ATOM 5486 C C . PRO B 1 170 ? -27.922 8.93 -12.617 1 96.31 170 PRO B C 1
ATOM 5488 O O . PRO B 1 170 ? -27.484 9.641 -11.711 1 96.31 170 PRO B O 1
ATOM 5491 N N . ASN B 1 171 ? -27.203 8.547 -13.562 1 95.62 171 ASN B N 1
ATOM 5492 C CA . ASN B 1 171 ? -25.859 8.984 -13.914 1 95.62 171 ASN B CA 1
ATOM 5493 C C . ASN B 1 171 ? -24.875 8.789 -12.75 1 95.62 171 ASN B C 1
ATOM 5495 O O . ASN B 1 171 ? -24.078 9.672 -12.461 1 95.62 171 ASN B O 1
ATOM 5499 N N . VAL B 1 172 ? -25.062 7.691 -12.031 1 98.19 172 VAL B N 1
ATOM 5500 C CA . VAL B 1 172 ? -24.156 7.395 -10.93 1 98.19 172 VAL B CA 1
ATOM 5501 C C . VAL B 1 172 ? -22.906 6.695 -11.469 1 98.19 172 VAL B C 1
ATOM 5503 O O . VAL B 1 172 ? -23 5.691 -12.172 1 98.19 172 VAL B O 1
ATOM 5506 N N . ARG B 1 173 ? -21.766 7.277 -11.156 1 97.75 173 ARG B N 1
ATOM 5507 C CA . ARG B 1 173 ? -20.5 6.668 -11.539 1 97.75 173 ARG B CA 1
ATOM 5508 C C . ARG B 1 173 ? -19.844 5.977 -10.344 1 97.75 173 ARG B C 1
ATOM 5510 O O . ARG B 1 173 ? -19.156 4.969 -10.5 1 97.75 173 ARG B O 1
ATOM 5517 N N . TRP B 1 174 ? -20.062 6.57 -9.172 1 98.56 174 TRP B N 1
ATOM 5518 C CA . TRP B 1 174 ? -19.438 6.047 -7.957 1 98.56 174 TRP B CA 1
ATOM 5519 C C . TRP B 1 174 ? -20.438 6.004 -6.809 1 98.56 174 TRP B C 1
ATOM 5521 O O . TRP B 1 174 ? -21.297 6.879 -6.691 1 98.56 174 TRP B O 1
ATOM 5531 N N . PHE B 1 175 ? -20.297 5.004 -5.992 1 98.81 175 PHE B N 1
ATOM 5532 C CA . PHE B 1 175 ? -20.906 4.93 -4.672 1 98.81 175 PHE B CA 1
ATOM 5533 C C . PHE B 1 175 ? -19.859 5.031 -3.576 1 98.81 175 PHE B C 1
ATOM 5535 O O . PHE B 1 175 ? -18.844 4.328 -3.615 1 98.81 175 PHE B O 1
ATOM 5542 N N . VAL B 1 176 ? -20.062 5.934 -2.662 1 98.88 176 VAL B N 1
ATOM 5543 C CA . VAL B 1 176 ? -19.125 6.086 -1.557 1 98.88 176 VAL B CA 1
ATOM 5544 C C . VAL B 1 176 ? -19.812 5.75 -0.238 1 98.88 176 VAL B C 1
ATOM 5546 O O . VAL B 1 176 ? -20.812 6.379 0.126 1 98.88 176 VAL B O 1
ATOM 5549 N N . LEU B 1 177 ? -19.297 4.723 0.408 1 98.62 177 LEU B N 1
ATOM 5550 C CA . LEU B 1 177 ? -19.781 4.34 1.732 1 98.62 177 LEU B CA 1
ATOM 5551 C C . LEU B 1 177 ? -18.953 5.023 2.822 1 98.62 177 LEU B C 1
ATOM 5553 O O . LEU B 1 177 ? -17.734 5.094 2.732 1 98.62 177 LEU B O 1
ATOM 5557 N N . ALA B 1 178 ? -19.625 5.566 3.826 1 97.31 178 ALA B N 1
ATOM 5558 C CA . ALA B 1 178 ? -18.969 6.238 4.945 1 97.31 178 ALA B CA 1
ATOM 5559 C C . ALA B 1 178 ? -19.766 6.059 6.234 1 97.31 178 ALA B C 1
ATOM 5561 O O . ALA B 1 178 ? -20.906 5.59 6.207 1 97.31 178 ALA B O 1
ATOM 5562 N N . ASP B 1 179 ? -19.172 6.402 7.32 1 97.19 179 ASP B N 1
ATOM 5563 C CA . ASP B 1 179 ? -19.859 6.41 8.609 1 97.19 179 ASP B CA 1
ATOM 5564 C C . ASP B 1 179 ? -20.266 7.824 9.016 1 97.19 179 ASP B C 1
ATOM 5566 O O . ASP B 1 179 ? -19.75 8.805 8.469 1 97.19 179 ASP B O 1
ATOM 5570 N N . ASP B 1 180 ? -21.188 7.918 9.953 1 97.25 180 ASP B N 1
ATOM 5571 C CA . ASP B 1 180 ? -21.734 9.227 10.312 1 97.25 180 ASP B CA 1
ATOM 5572 C C . ASP B 1 180 ? -20.812 9.961 11.273 1 97.25 180 ASP B C 1
ATOM 5574 O O . ASP B 1 180 ? -21.047 11.125 11.602 1 97.25 180 ASP B O 1
ATOM 5578 N N . ASP B 1 181 ? -19.672 9.367 11.703 1 97.62 181 ASP B N 1
ATOM 5579 C CA . ASP B 1 181 ? -18.656 10.062 12.469 1 97.62 181 ASP B CA 1
ATOM 5580 C C . ASP B 1 181 ? -17.375 10.227 11.664 1 97.62 181 ASP B C 1
ATOM 5582 O O . ASP B 1 181 ? -16.266 10.234 12.227 1 97.62 181 ASP B O 1
ATOM 5586 N N . THR B 1 182 ? -17.484 10.25 10.359 1 98.31 182 THR B N 1
ATOM 5587 C CA . THR B 1 182 ? -16.375 10.484 9.438 1 98.31 182 THR B CA 1
ATOM 5588 C C . THR B 1 182 ? -16.453 11.883 8.844 1 98.31 182 THR B C 1
ATOM 5590 O O . THR B 1 182 ? -17.531 12.336 8.438 1 98.31 182 THR B O 1
ATOM 5593 N N . ILE B 1 183 ? -15.359 12.633 8.836 1 98.69 183 ILE B N 1
ATOM 5594 C CA . ILE B 1 183 ? -15.242 13.883 8.094 1 98.69 183 ILE B CA 1
ATOM 5595 C C . ILE B 1 183 ? -14.633 13.617 6.723 1 98.69 183 ILE B C 1
ATOM 5597 O O . ILE B 1 183 ? -13.578 12.984 6.613 1 98.69 183 ILE B O 1
ATOM 5601 N N . ILE B 1 184 ? -15.305 14.109 5.691 1 98.69 184 ILE B N 1
ATOM 5602 C CA . ILE B 1 184 ? -14.867 13.82 4.328 1 98.69 184 ILE B CA 1
ATOM 5603 C C . ILE B 1 184 ? -14.492 15.117 3.617 1 98.69 184 ILE B C 1
ATOM 5605 O O . ILE B 1 184 ? -15.227 16.109 3.682 1 98.69 184 ILE B O 1
ATOM 5609 N N . ASN B 1 185 ? -13.312 15.156 3.018 1 98.56 185 ASN B N 1
ATOM 5610 C CA . ASN B 1 185 ? -12.938 16.188 2.059 1 98.56 185 ASN B CA 1
ATOM 5611 C C . ASN B 1 185 ? -13.469 15.883 0.663 1 98.56 185 ASN B C 1
ATOM 5613 O O . ASN B 1 185 ? -12.789 15.234 -0.137 1 98.56 185 ASN B O 1
ATOM 5617 N N . VAL B 1 186 ? -14.609 16.375 0.367 1 97.94 186 VAL B N 1
ATOM 5618 C CA . VAL B 1 186 ? -15.352 15.953 -0.816 1 97.94 186 VAL B CA 1
ATOM 5619 C C . VAL B 1 186 ? -14.625 16.406 -2.076 1 97.94 186 VAL B C 1
ATOM 5621 O O . VAL B 1 186 ? -14.656 15.734 -3.104 1 97.94 186 VAL B O 1
ATOM 5624 N N . ASP B 1 187 ? -13.938 17.531 -2.031 1 96.44 187 ASP B N 1
ATOM 5625 C CA . ASP B 1 187 ? -13.18 18.016 -3.191 1 96.44 187 ASP B CA 1
ATOM 5626 C C . ASP B 1 187 ? -12.047 17.047 -3.535 1 96.44 187 ASP B C 1
ATOM 5628 O O . ASP B 1 187 ? -11.875 16.672 -4.699 1 96.44 187 ASP B O 1
ATOM 5632 N N . ASN B 1 188 ? -11.289 16.641 -2.525 1 96.88 188 ASN B N 1
ATOM 5633 C CA . ASN B 1 188 ? -10.211 15.688 -2.748 1 96.88 188 ASN B CA 1
ATOM 5634 C C . ASN B 1 188 ? -10.758 14.32 -3.15 1 96.88 188 ASN B C 1
ATOM 5636 O O . ASN B 1 188 ? -10.125 13.609 -3.934 1 96.88 188 ASN B O 1
ATOM 5640 N N . LEU B 1 189 ? -11.922 13.992 -2.582 1 97.94 189 LEU B N 1
ATOM 5641 C CA . LEU B 1 189 ? -12.539 12.734 -2.971 1 97.94 189 LEU B CA 1
ATOM 5642 C C . LEU B 1 189 ? -12.812 12.695 -4.473 1 97.94 189 LEU B C 1
ATOM 5644 O O . LEU B 1 189 ? -12.492 11.711 -5.141 1 97.94 189 LEU B O 1
ATOM 5648 N N . VAL B 1 190 ? -13.352 13.758 -4.992 1 96.5 190 VAL B N 1
ATOM 5649 C CA . VAL B 1 190 ? -13.641 13.852 -6.418 1 96.5 190 VAL B CA 1
ATOM 5650 C C . VAL B 1 190 ? -12.336 13.766 -7.215 1 96.5 190 VAL B C 1
ATOM 5652 O O . VAL B 1 190 ? -12.266 13.047 -8.211 1 96.5 190 VAL B O 1
ATOM 5655 N N . ALA B 1 191 ? -11.352 14.453 -6.773 1 92.44 191 ALA B N 1
ATOM 5656 C CA . ALA B 1 191 ? -10.062 14.438 -7.461 1 92.44 191 ALA B CA 1
ATOM 5657 C C . ALA B 1 191 ? -9.469 13.031 -7.48 1 92.44 191 ALA B C 1
ATOM 5659 O O . ALA B 1 191 ? -8.992 12.57 -8.523 1 92.44 191 ALA B O 1
ATOM 5660 N N . VAL B 1 192 ? -9.531 12.352 -6.383 1 93.69 192 VAL B N 1
ATOM 5661 C CA . VAL B 1 192 ? -8.93 11.031 -6.242 1 93.69 192 VAL B CA 1
ATOM 5662 C C . VAL B 1 192 ? -9.695 10.023 -7.098 1 93.69 192 VAL B C 1
ATOM 5664 O O . VAL B 1 192 ? -9.094 9.25 -7.844 1 93.69 192 VAL B O 1
ATOM 5667 N N . LEU B 1 193 ? -11 10.031 -7.031 1 94.94 193 LEU B N 1
ATOM 5668 C CA . LEU B 1 193 ? -11.797 9.062 -7.77 1 94.94 193 LEU B CA 1
ATOM 5669 C C . LEU B 1 193 ? -11.742 9.336 -9.266 1 94.94 193 LEU B C 1
ATOM 5671 O O . LEU B 1 193 ? -11.945 8.438 -10.078 1 94.94 193 LEU B O 1
ATOM 5675 N N . GLY B 1 194 ? -11.461 10.594 -9.602 1 90.38 194 GLY B N 1
ATOM 5676 C CA . GLY B 1 194 ? -11.336 10.969 -11 1 90.38 194 GLY B CA 1
ATOM 5677 C C . GLY B 1 194 ? -10.156 10.305 -11.688 1 90.38 194 GLY B C 1
ATOM 5678 O O . GLY B 1 194 ? -10.086 10.289 -12.922 1 90.38 194 GLY B O 1
ATOM 5679 N N . LYS B 1 195 ? -9.297 9.711 -10.891 1 84.56 195 LYS B N 1
ATOM 5680 C CA . LYS B 1 195 ? -8.133 9.008 -11.422 1 84.56 195 LYS B CA 1
ATOM 5681 C C . LYS B 1 195 ? -8.555 7.723 -12.141 1 84.56 195 LYS B C 1
ATOM 5683 O O . LYS B 1 195 ? -7.812 7.211 -12.984 1 84.56 195 LYS B O 1
ATOM 5688 N N . TYR B 1 196 ? -9.695 7.191 -11.773 1 87.19 196 TYR B N 1
ATOM 5689 C CA . TYR B 1 196 ? -10.031 5.824 -12.156 1 87.19 196 TYR B CA 1
ATOM 5690 C C . TYR B 1 196 ? -11.156 5.805 -13.18 1 87.19 196 TYR B C 1
ATOM 5692 O O . TYR B 1 196 ? -12.016 6.691 -13.188 1 87.19 196 TYR B O 1
ATOM 5700 N N . ASP B 1 197 ? -11.078 4.797 -14.023 1 85.5 197 ASP B N 1
ATOM 5701 C CA . ASP B 1 197 ? -12.172 4.566 -14.977 1 85.5 197 ASP B CA 1
ATOM 5702 C C . ASP B 1 197 ? -13.391 3.973 -14.273 1 85.5 197 ASP B C 1
ATOM 5704 O O . ASP B 1 197 ? -13.414 2.783 -13.953 1 85.5 197 ASP B O 1
ATOM 5708 N N . SER B 1 198 ? -14.406 4.789 -14.102 1 90.25 198 SER B N 1
ATOM 5709 C CA . SER B 1 198 ? -15.586 4.391 -13.344 1 90.25 198 SER B CA 1
ATOM 5710 C C . SER B 1 198 ? -16.438 3.408 -14.141 1 90.25 198 SER B C 1
ATOM 5712 O O . SER B 1 198 ? -17.422 2.867 -13.617 1 90.25 198 SER B O 1
ATOM 5714 N N . SER B 1 199 ? -16.109 3.096 -15.352 1 88.38 199 SER B N 1
ATOM 5715 C CA . SER B 1 199 ? -16.859 2.135 -16.156 1 88.38 199 SER B CA 1
ATOM 5716 C C . SER B 1 199 ? -16.359 0.713 -15.922 1 88.38 199 SER B C 1
ATOM 5718 O O . SER B 1 199 ? -16.922 -0.244 -16.453 1 88.38 199 SER B O 1
ATOM 5720 N N . GLU B 1 200 ? -15.328 0.589 -15.172 1 87.62 200 GLU B N 1
ATOM 5721 C CA . GLU B 1 200 ? -14.797 -0.706 -14.766 1 87.62 200 GLU B CA 1
ATOM 5722 C C . GLU B 1 200 ? -15.117 -0.995 -13.297 1 87.62 200 GLU B C 1
ATOM 5724 O O . GLU B 1 200 ? -15.531 -0.101 -12.562 1 87.62 200 GLU B O 1
ATOM 5729 N N . MET B 1 201 ? -14.945 -2.244 -12.945 1 92.12 201 MET B N 1
ATOM 5730 C CA . MET B 1 201 ? -15.133 -2.588 -11.539 1 92.12 201 MET B CA 1
ATOM 5731 C C . MET B 1 201 ? -13.922 -2.168 -10.711 1 92.12 201 MET B C 1
ATOM 5733 O O . MET B 1 201 ? -12.844 -2.742 -10.844 1 92.12 201 MET B O 1
ATOM 5737 N N . VAL B 1 202 ? -14.141 -1.131 -9.953 1 94.06 202 VAL B N 1
ATOM 5738 C CA . VAL B 1 202 ? -13.047 -0.594 -9.148 1 94.06 202 VAL B CA 1
ATOM 5739 C C . VAL B 1 202 ? -13.477 -0.508 -7.684 1 94.06 202 VAL B C 1
ATOM 5741 O O . VAL B 1 202 ? -14.609 -0.124 -7.387 1 94.06 202 VAL B O 1
ATOM 5744 N N . TYR B 1 203 ? -12.664 -0.959 -6.836 1 96.88 203 TYR B N 1
ATOM 5745 C CA . TYR B 1 203 ? -12.805 -0.955 -5.383 1 96.88 203 TYR B CA 1
ATOM 5746 C C . TYR B 1 203 ? -11.711 -0.121 -4.73 1 96.88 203 TYR B C 1
ATOM 5748 O O . TYR B 1 203 ? -10.539 -0.511 -4.73 1 96.88 203 TYR B O 1
ATOM 5756 N N . VAL B 1 204 ? -12.055 1.12 -4.129 1 97.38 204 VAL B N 1
ATOM 5757 C CA . VAL B 1 204 ? -11.062 2.074 -3.658 1 97.38 204 VAL B CA 1
ATOM 5758 C C . VAL B 1 204 ? -11.234 2.305 -2.158 1 97.38 204 VAL B C 1
ATOM 5760 O O . VAL B 1 204 ? -12.359 2.404 -1.666 1 97.38 204 VAL B O 1
ATOM 5763 N N . GLY B 1 205 ? -10.219 2.412 -1.404 1 98.12 205 GLY B N 1
ATOM 5764 C CA . GLY B 1 205 ? -10.172 2.709 0.018 1 98.12 205 GLY B CA 1
ATOM 5765 C C . GLY B 1 205 ? -8.805 2.492 0.629 1 98.12 205 GLY B C 1
ATOM 5766 O O . GLY B 1 205 ? -7.785 2.592 -0.062 1 98.12 205 GLY B O 1
ATOM 5767 N N . SER B 1 206 ? -8.773 2.34 1.909 1 98.25 206 SER B N 1
ATOM 5768 C CA . SER B 1 206 ? -7.516 2.082 2.602 1 98.25 206 SER B CA 1
ATOM 5769 C C . SER B 1 206 ? -7.727 1.199 3.826 1 98.25 206 SER B C 1
ATOM 5771 O O . SER B 1 206 ? -8.812 1.198 4.418 1 98.25 206 SER B O 1
ATOM 5773 N N . PRO B 1 207 ? -6.691 0.44 4.164 1 97.75 207 PRO B N 1
ATOM 5774 C CA . PRO B 1 207 ? -6.754 -0.331 5.406 1 97.75 207 PRO B CA 1
ATOM 5775 C C . PRO B 1 207 ? -6.656 0.547 6.652 1 97.75 207 PRO B C 1
ATOM 5777 O O . PRO B 1 207 ? -6.586 1.774 6.543 1 97.75 207 PRO B O 1
ATOM 5780 N N . SER B 1 208 ? -6.668 -0.127 7.793 1 97.62 208 SER B N 1
ATOM 5781 C CA . SER B 1 208 ? -6.59 0.54 9.094 1 97.62 208 SER B CA 1
ATOM 5782 C C . SER B 1 208 ? -5.16 0.978 9.398 1 97.62 208 SER B C 1
ATOM 5784 O O . SER B 1 208 ? -4.207 0.442 8.836 1 97.62 208 SER B O 1
ATOM 5786 N N . GLU B 1 209 ? -5.031 1.948 10.273 1 96.19 209 GLU B N 1
ATOM 5787 C CA . GLU B 1 209 ? -3.73 2.33 10.812 1 96.19 209 GLU B CA 1
ATOM 5788 C C . GLU B 1 209 ? -3.186 1.254 11.75 1 96.19 209 GLU B C 1
ATOM 5790 O O . GLU B 1 209 ? -1.979 1.192 12 1 96.19 209 GLU B O 1
ATOM 5795 N N . SER B 1 210 ? -4.035 0.444 12.234 1 96.88 210 SER B N 1
ATOM 5796 C CA . SER B 1 210 ? -3.674 -0.599 13.188 1 96.88 210 SER B CA 1
ATOM 5797 C C . SER B 1 210 ? -3.314 -1.898 12.477 1 96.88 210 SER B C 1
ATOM 5799 O O . SER B 1 210 ? -4.137 -2.463 11.75 1 96.88 210 SER B O 1
ATOM 5801 N N . HIS B 1 211 ? -2.105 -2.396 12.781 1 97.75 211 HIS B N 1
ATOM 5802 C CA . HIS B 1 211 ? -1.633 -3.635 12.18 1 97.75 211 HIS B CA 1
ATOM 5803 C C . HIS B 1 211 ? -2.467 -4.828 12.633 1 97.75 211 HIS B C 1
ATOM 5805 O O . HIS B 1 211 ? -2.799 -5.703 11.828 1 97.75 211 HIS B O 1
ATOM 5811 N N . SER B 1 212 ? -2.781 -4.828 13.867 1 96.69 212 SER B N 1
ATOM 5812 C CA . SER B 1 212 ? -3.564 -5.938 14.414 1 96.69 212 SER B CA 1
ATOM 5813 C C . SER B 1 212 ? -4.953 -5.992 13.781 1 96.69 212 SER B C 1
ATOM 5815 O O . SER B 1 212 ? -5.477 -7.078 13.523 1 96.69 212 SER B O 1
ATOM 5817 N N . ALA B 1 213 ? -5.543 -4.836 13.57 1 96.25 213 ALA B N 1
ATOM 5818 C CA . ALA B 1 213 ? -6.84 -4.797 12.898 1 96.25 213 ALA B CA 1
ATOM 5819 C C . ALA B 1 213 ? -6.742 -5.348 11.484 1 96.25 213 ALA B C 1
ATOM 5821 O O . ALA B 1 213 ? -7.57 -6.16 11.062 1 96.25 213 ALA B O 1
ATOM 5822 N N . ASN B 1 214 ? -5.75 -4.938 10.758 1 97.75 214 ASN B N 1
ATOM 5823 C C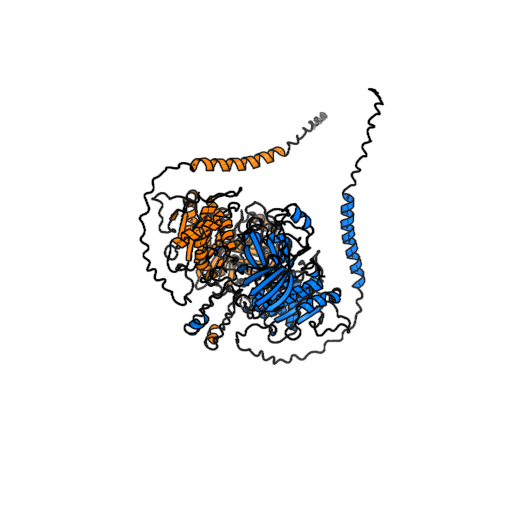A . ASN B 1 214 ? -5.535 -5.434 9.398 1 97.75 214 ASN B CA 1
ATOM 5824 C C . ASN B 1 214 ? -5.32 -6.945 9.383 1 97.75 214 ASN B C 1
ATOM 5826 O O . ASN B 1 214 ? -5.84 -7.641 8.508 1 97.75 214 ASN B O 1
ATOM 5830 N N . THR B 1 215 ? -4.539 -7.391 10.344 1 97.06 215 THR B N 1
ATOM 5831 C CA . THR B 1 215 ? -4.246 -8.82 10.414 1 97.06 215 THR B CA 1
ATOM 5832 C C . THR B 1 215 ? -5.504 -9.609 10.75 1 97.06 215 THR B C 1
ATOM 5834 O O . THR B 1 215 ? -5.719 -10.703 10.219 1 97.06 215 THR B O 1
ATOM 5837 N N . TYR B 1 216 ? -6.285 -9.094 11.641 1 94.75 216 TYR B N 1
ATOM 5838 C CA . TYR B 1 216 ? -7.512 -9.766 12.047 1 94.75 216 TYR B CA 1
ATOM 5839 C C . TYR B 1 216 ? -8.516 -9.812 10.906 1 94.75 216 TYR B C 1
ATOM 5841 O O . TYR B 1 216 ? -9.094 -10.867 10.617 1 94.75 216 TYR B O 1
ATOM 5849 N N . PHE B 1 217 ? -8.742 -8.719 10.242 1 95.56 217 PHE B N 1
ATOM 5850 C CA . PHE B 1 217 ? -9.711 -8.656 9.148 1 95.56 217 PHE B CA 1
ATOM 5851 C C . PHE B 1 217 ? -9.039 -8.961 7.816 1 95.56 217 PHE B C 1
ATOM 5853 O O . PHE B 1 217 ? -9.133 -10.078 7.309 1 95.56 217 PHE B O 1
ATOM 5860 N N . SER B 1 218 ? -8.328 -7.973 7.289 1 97.62 218 SER B N 1
ATOM 5861 C CA . SER B 1 218 ? -7.605 -8.156 6.035 1 97.62 218 SER B CA 1
ATOM 5862 C C . SER B 1 218 ? -6.75 -6.941 5.707 1 97.62 218 SER B C 1
ATOM 5864 O O . SER B 1 218 ? -7.188 -5.801 5.875 1 97.62 218 SER B O 1
ATOM 5866 N N . HIS B 1 219 ? -5.551 -7.207 5.266 1 97.44 219 HIS B N 1
ATOM 5867 C CA . HIS B 1 219 ? -4.66 -6.16 4.777 1 97.44 219 HIS B CA 1
ATOM 5868 C C . HIS B 1 219 ? -5.129 -5.621 3.432 1 97.44 219 HIS B C 1
ATOM 5870 O O . HIS B 1 219 ? -4.652 -4.582 2.975 1 97.44 219 HIS B O 1
ATOM 5876 N N . SER B 1 220 ? -6.086 -6.281 2.84 1 96.94 220 SER B N 1
ATOM 5877 C CA . SER B 1 220 ? -6.555 -5.934 1.502 1 96.94 220 SER B CA 1
ATOM 5878 C C . SER B 1 220 ? -8 -5.453 1.531 1 96.94 220 SER B C 1
ATOM 5880 O O . SER B 1 220 ? -8.695 -5.492 0.514 1 96.94 220 SER B O 1
ATOM 5882 N N . MET B 1 221 ? -8.469 -5.047 2.65 1 98.06 221 MET B N 1
ATOM 5883 C CA . MET B 1 221 ? -9.836 -4.562 2.824 1 98.06 221 MET B CA 1
ATOM 5884 C C . MET B 1 221 ? -9.852 -3.053 3.047 1 98.06 221 MET B C 1
ATOM 5886 O O . MET B 1 221 ? -9.008 -2.52 3.773 1 98.06 221 MET B O 1
ATOM 5890 N N . ALA B 1 222 ? -10.734 -2.408 2.393 1 98.31 222 ALA B N 1
ATOM 5891 C CA . ALA B 1 222 ? -11.031 -1.025 2.76 1 98.31 222 ALA B CA 1
ATOM 5892 C C . ALA B 1 222 ? -11.859 -0.962 4.039 1 98.31 222 ALA B C 1
ATOM 5894 O O . ALA B 1 222 ? -12.93 -1.561 4.121 1 98.31 222 ALA B O 1
ATOM 5895 N N . PHE B 1 223 ? -11.359 -0.286 4.961 1 97.94 223 PHE B N 1
ATOM 5896 C CA . PHE B 1 223 ? -12.125 -0.1 6.191 1 97.94 223 PHE B CA 1
ATOM 5897 C C . PHE B 1 223 ? -13.164 0.998 6.023 1 97.94 223 PHE B C 1
ATOM 5899 O O . PHE B 1 223 ? -12.844 2.111 5.602 1 97.94 223 PHE B O 1
ATOM 5906 N N . GLY B 1 224 ? -14.312 0.675 6.344 1 96.94 224 GLY B N 1
ATOM 5907 C CA . GLY B 1 224 ? -15.469 1.484 5.992 1 96.94 224 GLY B CA 1
ATOM 5908 C C . GLY B 1 224 ? -15.477 2.84 6.672 1 96.94 224 GLY B C 1
ATOM 5909 O O . GLY B 1 224 ? -16.016 3.809 6.129 1 96.94 224 GLY B O 1
ATOM 5910 N N . GLY B 1 225 ? -14.891 2.906 7.809 1 96.5 225 GLY B N 1
ATOM 5911 C CA . GLY B 1 225 ? -14.828 4.188 8.492 1 96.5 225 GLY B CA 1
ATOM 5912 C C . GLY B 1 225 ? -14.094 5.254 7.695 1 96.5 225 GLY B C 1
ATOM 5913 O O . GLY B 1 225 ? -14.523 6.406 7.652 1 96.5 225 GLY B O 1
ATOM 5914 N N . GLY B 1 226 ? -13.016 4.812 7.086 1 97.31 226 GLY B N 1
ATOM 5915 C CA . GLY B 1 226 ? -12.258 5.738 6.262 1 97.31 226 GLY B CA 1
ATOM 5916 C C . GLY B 1 226 ? -12.914 6.023 4.926 1 97.31 226 GLY B C 1
ATOM 5917 O O . GLY B 1 226 ? -12.516 6.949 4.215 1 97.31 226 GLY B O 1
ATOM 5918 N N . GLY B 1 227 ? -13.906 5.211 4.598 1 98.25 227 GLY B N 1
ATOM 5919 C CA . GLY B 1 227 ? -14.594 5.352 3.322 1 98.25 227 GLY B CA 1
ATOM 5920 C C . GLY B 1 227 ? -14.266 4.246 2.34 1 98.25 227 GLY B C 1
ATOM 5921 O O . GLY B 1 227 ? -13.117 3.793 2.27 1 98.25 227 GLY B O 1
ATOM 5922 N N . ILE B 1 228 ? -15.266 3.791 1.653 1 98.75 228 ILE B N 1
ATOM 5923 C CA . ILE B 1 228 ? -15.148 2.824 0.566 1 98.75 228 ILE B CA 1
ATOM 5924 C C . ILE B 1 228 ? -15.789 3.391 -0.699 1 98.75 228 ILE B C 1
ATOM 5926 O O . ILE B 1 228 ? -16.953 3.801 -0.683 1 98.75 228 ILE B O 1
ATOM 5930 N N . ALA B 1 229 ? -15.062 3.471 -1.759 1 98.81 229 ALA B N 1
ATOM 5931 C CA . ALA B 1 229 ? -15.617 3.879 -3.045 1 98.81 229 ALA B CA 1
ATOM 5932 C C . ALA B 1 229 ? -15.758 2.686 -3.986 1 98.81 229 ALA B C 1
ATOM 5934 O O . ALA B 1 229 ? -14.812 1.921 -4.172 1 98.81 229 ALA B O 1
ATOM 5935 N N . ILE B 1 230 ? -16.906 2.547 -4.469 1 98.5 230 ILE B N 1
ATOM 5936 C CA . ILE B 1 230 ? -17.266 1.435 -5.348 1 98.5 230 ILE B CA 1
ATOM 5937 C C . ILE B 1 230 ? -17.797 1.974 -6.676 1 98.5 230 ILE B C 1
ATOM 5939 O O . ILE B 1 230 ? -18.719 2.783 -6.695 1 98.5 230 ILE B O 1
ATOM 5943 N N . SER B 1 231 ? -17.234 1.553 -7.781 1 96.31 231 SER B N 1
ATOM 5944 C CA . SER B 1 231 ? -17.688 2.01 -9.086 1 96.31 231 SER B CA 1
ATOM 5945 C C . SER B 1 231 ? -19.062 1.431 -9.422 1 96.31 231 SER B C 1
ATOM 5947 O O . SER B 1 231 ? -19.5 0.453 -8.812 1 96.31 231 SER B O 1
ATOM 5949 N N . HIS B 1 232 ? -19.688 2.023 -10.352 1 97.12 232 HIS B N 1
ATOM 5950 C CA . HIS B 1 232 ? -21.047 1.635 -10.734 1 97.12 232 HIS B CA 1
ATOM 5951 C C . HIS B 1 232 ? -21.094 0.174 -11.164 1 97.12 232 HIS B C 1
ATOM 5953 O O . HIS B 1 232 ? -21.922 -0.596 -10.672 1 97.12 232 HIS B O 1
ATOM 5959 N N . PRO B 1 233 ? -20.188 -0.309 -12.055 1 94.44 233 PRO B N 1
ATOM 5960 C CA . PRO B 1 233 ? -20.266 -1.71 -12.477 1 94.44 233 PRO B CA 1
ATOM 5961 C C . PRO B 1 233 ? -20.062 -2.684 -11.312 1 94.44 233 PRO B C 1
ATOM 5963 O O . PRO B 1 233 ? -20.672 -3.752 -11.281 1 94.44 233 PRO B O 1
ATOM 5966 N N . LEU B 1 234 ? -19.172 -2.332 -10.398 1 95.81 234 LEU B N 1
ATOM 5967 C CA . LEU B 1 234 ? -18.969 -3.203 -9.242 1 95.81 234 LEU B CA 1
ATOM 5968 C C . LEU B 1 234 ? -20.203 -3.221 -8.352 1 95.81 234 LEU B C 1
ATOM 5970 O O . LEU B 1 234 ? -20.594 -4.277 -7.848 1 95.81 234 LEU B O 1
ATOM 5974 N N . ALA B 1 235 ? -20.797 -2.057 -8.172 1 97.81 235 ALA B N 1
ATOM 5975 C CA . ALA B 1 235 ? -22.031 -1.991 -7.406 1 97.81 235 ALA B CA 1
ATOM 5976 C C . ALA B 1 235 ? -23.125 -2.836 -8.055 1 97.81 235 ALA B C 1
ATOM 5978 O O . ALA B 1 235 ? -23.891 -3.514 -7.363 1 97.81 235 ALA B O 1
ATOM 5979 N N . GLU B 1 236 ? -23.188 -2.734 -9.32 1 96.56 236 GLU B N 1
ATOM 5980 C CA . GLU B 1 236 ? -24.172 -3.529 -10.062 1 96.56 236 GLU B CA 1
ATOM 5981 C C . GLU B 1 236 ? -23.938 -5.023 -9.852 1 96.56 236 GLU B C 1
ATOM 5983 O O . GLU B 1 236 ? -24.875 -5.762 -9.547 1 96.56 236 GLU B O 1
ATOM 5988 N N . ALA B 1 237 ? -22.703 -5.426 -10 1 94.12 237 ALA B N 1
ATOM 5989 C CA . ALA B 1 237 ? -22.375 -6.828 -9.781 1 94.12 237 ALA B CA 1
ATOM 5990 C C . ALA B 1 237 ? -22.719 -7.266 -8.359 1 94.12 237 ALA B C 1
ATOM 5992 O O . ALA B 1 237 ? -23.281 -8.336 -8.156 1 94.12 237 ALA B O 1
ATOM 5993 N N . LEU B 1 238 ? -22.422 -6.434 -7.402 1 96.31 238 LEU B N 1
ATOM 5994 C CA . LEU B 1 238 ? -22.703 -6.73 -6 1 96.31 238 LEU B CA 1
ATOM 5995 C C . LEU B 1 238 ? -24.203 -6.855 -5.77 1 96.31 238 LEU B C 1
ATOM 5997 O O . LEU B 1 238 ? -24.656 -7.773 -5.078 1 96.31 238 LEU B O 1
ATOM 6001 N N . SER B 1 239 ? -24.938 -5.938 -6.293 1 95.69 239 SER B N 1
ATOM 6002 C CA . SER B 1 239 ? -26.375 -5.941 -6.102 1 95.69 239 SER B CA 1
ATOM 6003 C C . SER B 1 239 ? -27 -7.266 -6.555 1 95.69 239 SER B C 1
ATOM 6005 O O . SER B 1 239 ? -27.984 -7.727 -5.977 1 95.69 239 SER B O 1
ATOM 6007 N N . GLY B 1 240 ? -26.406 -7.871 -7.504 1 93.75 240 GLY B N 1
ATOM 6008 C CA . GLY B 1 240 ? -26.938 -9.102 -8.055 1 93.75 240 GLY B CA 1
ATOM 6009 C C . GLY B 1 240 ? -26.578 -10.328 -7.23 1 93.75 240 GLY B C 1
ATOM 6010 O O . GLY B 1 240 ? -27.281 -11.336 -7.273 1 93.75 240 GLY B O 1
ATOM 6011 N N . MET B 1 241 ? -25.562 -10.203 -6.414 1 94.06 241 MET B N 1
ATOM 6012 C CA . MET B 1 241 ? -25.109 -11.438 -5.793 1 94.06 241 MET B CA 1
ATOM 6013 C C . MET B 1 241 ? -24.922 -11.258 -4.289 1 94.06 241 MET B C 1
ATOM 6015 O O . MET B 1 241 ? -24.672 -12.227 -3.57 1 94.06 241 MET B O 1
ATOM 6019 N N . GLN B 1 242 ? -25.016 -10.125 -3.725 1 94.56 242 GLN B N 1
ATOM 6020 C CA . GLN B 1 242 ? -24.562 -9.812 -2.371 1 94.56 242 GLN B CA 1
ATOM 6021 C C . GLN B 1 242 ? -25.344 -10.617 -1.334 1 94.56 242 GLN B C 1
ATOM 6023 O O . GLN B 1 242 ? -24.766 -11.117 -0.366 1 94.56 242 GLN B O 1
ATOM 6028 N N . ASP B 1 243 ? -26.656 -10.734 -1.506 1 94.25 243 ASP B N 1
ATOM 6029 C CA . ASP B 1 243 ? -27.453 -11.43 -0.504 1 94.25 243 ASP B CA 1
ATOM 6030 C C . ASP B 1 243 ? -27.016 -12.883 -0.352 1 94.25 243 ASP B C 1
ATOM 6032 O O . ASP B 1 243 ? -26.828 -13.367 0.767 1 94.25 243 ASP B O 1
ATOM 6036 N N . LYS B 1 244 ? -26.844 -13.555 -1.476 1 94.31 244 LYS B N 1
ATOM 6037 C CA . LYS B 1 244 ? -26.344 -14.93 -1.421 1 94.31 244 LYS B CA 1
ATOM 6038 C C . LYS B 1 244 ? -24.938 -14.992 -0.843 1 94.31 244 LYS B C 1
ATOM 6040 O O . LYS B 1 244 ? -24.609 -15.914 -0.092 1 94.31 244 LYS B O 1
ATOM 6045 N N . CYS B 1 245 ? -24.172 -14.062 -1.184 1 94.88 245 CYS B N 1
ATOM 6046 C CA . CYS B 1 245 ? -22.797 -13.992 -0.687 1 94.88 245 CYS B CA 1
ATOM 6047 C C . CYS B 1 245 ? -22.781 -13.828 0.829 1 94.88 245 CYS B C 1
ATOM 6049 O O . CYS B 1 245 ? -22.031 -14.523 1.521 1 94.88 245 CYS B O 1
ATOM 6051 N N . LEU B 1 246 ? -23.578 -12.93 1.331 1 94.75 246 LEU B N 1
ATOM 6052 C CA . LEU B 1 246 ? -23.625 -12.68 2.766 1 94.75 246 LEU B CA 1
ATOM 6053 C C . LEU B 1 246 ? -23.984 -13.945 3.533 1 94.75 246 LEU B C 1
ATOM 6055 O O . LEU B 1 246 ? -23.484 -14.172 4.637 1 94.75 246 LEU B O 1
ATOM 6059 N N . GLU B 1 247 ? -24.766 -14.773 2.924 1 93.25 247 GLU B N 1
ATOM 6060 C CA . GLU B 1 247 ? -25.203 -16.016 3.555 1 93.25 247 GLU B CA 1
ATOM 6061 C C . GLU B 1 247 ? -24.047 -17.016 3.633 1 93.25 247 GLU B C 1
ATOM 6063 O O . GLU B 1 247 ? -24.016 -17.859 4.531 1 93.25 247 GLU B O 1
ATOM 6068 N N . ARG B 1 248 ? -23.109 -16.859 2.789 1 94.12 248 ARG B N 1
ATOM 6069 C CA . ARG B 1 248 ? -22.016 -17.812 2.729 1 94.12 248 ARG B CA 1
ATOM 6070 C C . ARG B 1 248 ? -20.953 -17.5 3.783 1 94.12 248 ARG B C 1
ATOM 6072 O O . ARG B 1 248 ? -20.078 -18.328 4.055 1 94.12 248 ARG B O 1
ATOM 6079 N N . TYR B 1 249 ? -21.062 -16.359 4.43 1 94.88 249 TYR B N 1
ATOM 6080 C CA . TYR B 1 249 ? -20.016 -15.953 5.367 1 94.88 249 TYR B CA 1
ATOM 6081 C C . TYR B 1 249 ? -20.609 -15.609 6.73 1 94.88 249 TYR B C 1
ATOM 6083 O O . TYR B 1 249 ? -20.359 -14.531 7.273 1 94.88 249 TYR B O 1
ATOM 6091 N N . PRO B 1 250 ? -21.281 -16.5 7.375 1 93.94 250 PRO B N 1
ATOM 6092 C CA . PRO B 1 250 ? -21.906 -16.203 8.664 1 93.94 250 PRO B CA 1
ATOM 6093 C C . PRO B 1 250 ? -20.891 -15.984 9.773 1 93.94 250 PRO B C 1
ATOM 6095 O O . PRO B 1 250 ? -21.203 -15.359 10.797 1 93.94 250 PRO B O 1
ATOM 6098 N N . LYS B 1 251 ? -19.672 -16.453 9.555 1 93.5 251 LYS B N 1
ATOM 6099 C CA . LYS B 1 251 ? -18.656 -16.406 10.602 1 93.5 251 LYS B CA 1
ATOM 6100 C C . LYS B 1 251 ? -17.922 -15.07 10.602 1 93.5 251 LYS B C 1
ATOM 6102 O O . LYS B 1 251 ? -17.203 -14.758 11.555 1 93.5 251 LYS B O 1
ATOM 6107 N N . LEU B 1 252 ? -18.031 -14.328 9.547 1 94 252 LEU B N 1
ATOM 6108 C CA . LEU B 1 252 ? -17.312 -13.062 9.453 1 94 252 LEU B CA 1
ATOM 6109 C C . LEU B 1 252 ? -18 -11.977 10.273 1 94 252 LEU B C 1
ATOM 6111 O O . LEU B 1 252 ? -19.188 -12.086 10.578 1 94 252 LEU B O 1
ATOM 6115 N N . TYR B 1 253 ? -17.219 -11.016 10.773 1 87.12 253 TYR B N 1
ATOM 6116 C CA . TYR B 1 253 ? -17.625 -9.945 11.688 1 87.12 253 TYR B CA 1
ATOM 6117 C C . TYR B 1 253 ? -18.828 -9.195 11.148 1 87.12 253 TYR B C 1
ATOM 6119 O O . TYR B 1 253 ? -19.812 -8.977 11.875 1 87.12 253 TYR B O 1
ATOM 6127 N N . GLY B 1 254 ? -18.906 -8.82 9.906 1 82.38 254 GLY B N 1
ATOM 6128 C CA . GLY B 1 254 ? -19.906 -8 9.25 1 82.38 254 GLY B CA 1
ATOM 6129 C C . GLY B 1 254 ? -19.312 -6.785 8.562 1 82.38 254 GLY B C 1
ATOM 6130 O O . GLY B 1 254 ? -18.156 -6.801 8.133 1 82.38 254 GLY B O 1
ATOM 6131 N N . SER B 1 255 ? -20.328 -5.961 8.188 1 88.19 255 SER B N 1
ATOM 6132 C CA . SER B 1 255 ? -19.953 -4.656 7.66 1 88.19 255 SER B CA 1
ATOM 6133 C C . SER B 1 255 ? -18.953 -4.785 6.516 1 88.19 255 SER B C 1
ATOM 6135 O O . SER B 1 255 ? -19.234 -5.445 5.512 1 88.19 255 SER B O 1
ATOM 6137 N N . ASP B 1 256 ? -17.734 -4.188 6.762 1 94.06 256 ASP B N 1
ATOM 6138 C CA . ASP B 1 256 ? -16.703 -4.109 5.738 1 94.06 256 ASP B CA 1
ATOM 6139 C C . ASP B 1 256 ? -16.125 -5.488 5.438 1 94.06 256 ASP B C 1
ATOM 6141 O O . ASP B 1 256 ? -15.719 -5.766 4.305 1 94.06 256 ASP B O 1
ATOM 6145 N N . ASP B 1 257 ? -16.172 -6.332 6.488 1 95.88 257 ASP B N 1
ATOM 6146 C CA . ASP B 1 257 ? -15.594 -7.668 6.371 1 95.88 257 ASP B CA 1
ATOM 6147 C C . ASP B 1 257 ? -16.375 -8.523 5.375 1 95.88 257 ASP B C 1
ATOM 6149 O O . ASP B 1 257 ? -15.789 -9.117 4.469 1 95.88 257 ASP B O 1
ATOM 6153 N N . ARG B 1 258 ? -17.688 -8.562 5.488 1 96.12 258 ARG B N 1
ATOM 6154 C CA . ARG B 1 258 ? -18.531 -9.352 4.586 1 96.12 258 ARG B CA 1
ATOM 6155 C C . ARG B 1 258 ? -18.594 -8.711 3.203 1 96.12 258 ARG B C 1
ATOM 6157 O O . ARG B 1 258 ? -18.656 -9.406 2.191 1 96.12 258 ARG B O 1
ATOM 6164 N N . LEU B 1 259 ? -18.656 -7.379 3.186 1 97.62 259 LEU B N 1
ATOM 6165 C CA . LEU B 1 259 ? -18.609 -6.707 1.894 1 97.62 259 LEU B CA 1
ATOM 6166 C C . LEU B 1 259 ? -17.328 -7.07 1.138 1 97.62 259 LEU B C 1
ATOM 6168 O O . LEU B 1 259 ? -17.391 -7.395 -0.051 1 97.62 259 LEU B O 1
ATOM 6172 N N . HIS B 1 260 ? -16.219 -7.023 1.842 1 97.94 260 HIS B N 1
ATOM 6173 C CA . HIS B 1 260 ? -14.945 -7.379 1.238 1 97.94 260 HIS B CA 1
ATOM 6174 C C . HIS B 1 260 ? -14.945 -8.82 0.741 1 97.94 260 HIS B C 1
ATOM 6176 O O . HIS B 1 260 ? -14.414 -9.109 -0.333 1 97.94 260 HIS B O 1
ATOM 6182 N N . ALA B 1 261 ? -15.516 -9.695 1.521 1 97.31 261 ALA B N 1
ATOM 6183 C CA . ALA B 1 261 ? -15.609 -11.094 1.103 1 97.31 261 ALA B CA 1
ATOM 6184 C C . ALA B 1 261 ? -16.359 -11.227 -0.214 1 97.31 261 ALA B C 1
ATOM 6186 O O . ALA B 1 261 ? -15.969 -11.992 -1.094 1 97.31 261 ALA B O 1
ATOM 6187 N N . CYS B 1 262 ? -17.438 -10.5 -0.326 1 96.88 262 CYS B N 1
ATOM 6188 C CA . CYS B 1 262 ? -18.219 -10.547 -1.552 1 96.88 262 CYS B CA 1
ATOM 6189 C C . CYS B 1 262 ? -17.453 -9.953 -2.723 1 96.88 262 CYS B C 1
ATOM 6191 O O . CYS B 1 262 ? -17.516 -10.461 -3.842 1 96.88 262 CYS B O 1
ATOM 6193 N N . ILE B 1 263 ? -16.734 -8.891 -2.486 1 96.88 263 ILE B N 1
ATOM 6194 C CA . ILE B 1 263 ? -15.898 -8.289 -3.527 1 96.88 263 ILE B CA 1
ATOM 6195 C C . ILE B 1 263 ? -14.797 -9.266 -3.938 1 96.88 263 ILE B C 1
ATOM 6197 O O . ILE B 1 263 ? -14.461 -9.375 -5.121 1 96.88 263 ILE B O 1
ATOM 6201 N N . ALA B 1 264 ? -14.266 -9.961 -2.953 1 95.56 264 ALA B N 1
ATOM 6202 C CA . ALA B 1 264 ? -13.25 -10.984 -3.229 1 95.56 264 ALA B CA 1
ATOM 6203 C C . ALA B 1 264 ? -13.805 -12.07 -4.145 1 95.56 264 ALA B C 1
ATOM 6205 O O . ALA B 1 264 ? -13.086 -12.594 -5 1 95.56 264 ALA B O 1
ATOM 6206 N N . GLU B 1 265 ? -15.062 -12.398 -3.965 1 95.06 265 GLU B N 1
ATOM 6207 C CA . GLU B 1 265 ? -15.672 -13.406 -4.828 1 95.06 265 GLU B CA 1
ATOM 6208 C C . GLU B 1 265 ? -15.727 -12.938 -6.277 1 95.06 265 GLU B C 1
ATOM 6210 O O . GLU B 1 265 ? -15.664 -13.75 -7.203 1 95.06 265 GLU B O 1
ATOM 6215 N N . LEU B 1 266 ? -15.812 -11.609 -6.434 1 93.56 266 LEU B N 1
ATOM 6216 C CA . LEU B 1 266 ? -15.852 -11.031 -7.773 1 93.56 266 LEU B CA 1
ATOM 6217 C C . LEU B 1 266 ? -14.445 -10.859 -8.336 1 93.56 266 LEU B C 1
ATOM 6219 O O . LEU B 1 266 ? -14.281 -10.531 -9.516 1 93.56 266 LEU B O 1
ATOM 6223 N N . GLY B 1 267 ? -13.438 -11.039 -7.5 1 93.62 267 GLY B N 1
ATOM 6224 C CA . GLY B 1 267 ? -12.047 -11.023 -7.945 1 93.62 267 GLY B CA 1
ATOM 6225 C C . GLY B 1 267 ? -11.484 -9.625 -8.094 1 93.62 267 GLY B C 1
ATOM 6226 O O . GLY B 1 267 ? -10.594 -9.391 -8.914 1 93.62 267 GLY B O 1
ATOM 6227 N N . ILE B 1 268 ? -12.047 -8.625 -7.398 1 94.44 268 ILE B N 1
ATOM 6228 C CA . ILE B 1 268 ? -11.609 -7.234 -7.523 1 94.44 268 ILE B CA 1
ATOM 6229 C C . ILE B 1 268 ? -10.688 -6.879 -6.359 1 94.44 268 ILE B C 1
ATOM 6231 O O . ILE B 1 268 ? -11.078 -6.98 -5.195 1 94.44 268 ILE B O 1
ATOM 6235 N N . PRO B 1 269 ? -9.422 -6.488 -6.676 1 94.88 269 PRO B N 1
ATOM 6236 C CA . PRO B 1 269 ? -8.508 -6.109 -5.594 1 94.88 269 PRO B CA 1
ATOM 6237 C C . PRO B 1 269 ? -8.766 -4.699 -5.074 1 94.88 269 PRO B C 1
ATOM 6239 O O . PRO B 1 269 ? -9.43 -3.9 -5.742 1 94.88 269 PRO B O 1
ATOM 6242 N N . LEU B 1 270 ? -8.242 -4.449 -3.896 1 96.44 270 LEU B N 1
ATOM 6243 C CA . LEU B 1 270 ? -8.305 -3.109 -3.318 1 96.44 270 LEU B CA 1
ATOM 6244 C C . LEU B 1 270 ? -7.348 -2.16 -4.027 1 96.44 270 LEU B C 1
ATOM 6246 O O . LEU B 1 270 ? -6.176 -2.494 -4.23 1 96.44 270 LEU B O 1
ATOM 6250 N N . THR B 1 271 ? -7.875 -1.084 -4.516 1 94.75 271 THR B N 1
ATOM 6251 C CA . THR B 1 271 ? -7.043 0.053 -4.895 1 94.75 271 THR B CA 1
ATOM 6252 C C . THR B 1 271 ? -6.82 0.983 -3.707 1 94.75 271 THR B C 1
ATOM 6254 O O . THR B 1 271 ? -7.75 1.663 -3.262 1 94.75 271 THR B O 1
ATOM 6257 N N . ARG B 1 272 ? -5.617 1.054 -3.299 1 94.19 272 ARG B N 1
ATOM 6258 C CA . ARG B 1 272 ? -5.312 1.741 -2.049 1 94.19 272 ARG B CA 1
ATOM 6259 C C . ARG B 1 272 ? -5.078 3.229 -2.283 1 94.19 272 ARG B C 1
ATOM 6261 O O . ARG B 1 272 ? -4.305 3.609 -3.162 1 94.19 272 ARG B O 1
ATOM 6268 N N . GLU B 1 273 ? -5.789 4.039 -1.592 1 95.44 273 GLU B N 1
ATOM 6269 C CA . GLU B 1 273 ? -5.594 5.484 -1.511 1 95.44 273 GLU B CA 1
ATOM 6270 C C . GLU B 1 273 ? -5.34 5.926 -0.073 1 95.44 273 GLU B C 1
ATOM 6272 O O . GLU B 1 273 ? -6.27 5.977 0.738 1 95.44 273 GLU B O 1
ATOM 6277 N N . PRO B 1 274 ? -4.109 6.324 0.213 1 95 274 PRO B N 1
ATOM 6278 C CA . PRO B 1 274 ? -3.723 6.539 1.608 1 95 274 PRO B CA 1
ATOM 6279 C C . PRO B 1 274 ? -4.445 7.727 2.246 1 95 274 PRO B C 1
ATOM 6281 O O . PRO B 1 274 ? -4.383 7.906 3.465 1 95 274 PRO B O 1
ATOM 6284 N N . GLY B 1 275 ? -5.125 8.492 1.53 1 97.5 275 GLY B N 1
ATOM 6285 C CA . GLY B 1 275 ? -5.828 9.648 2.064 1 97.5 275 GLY B CA 1
ATOM 6286 C C . GLY B 1 275 ? -7.09 9.289 2.822 1 97.5 275 GLY B C 1
ATOM 6287 O O . GLY B 1 275 ? -7.672 10.125 3.514 1 97.5 275 GLY B O 1
ATOM 6288 N N . PHE B 1 276 ? -7.578 8.023 2.684 1 98.56 276 PHE B N 1
ATOM 6289 C CA . PHE B 1 276 ? -8.68 7.508 3.482 1 98.56 276 PHE B CA 1
ATOM 6290 C C . PHE B 1 276 ? -8.195 7.043 4.848 1 98.56 276 PHE B C 1
ATOM 6292 O O . PHE B 1 276 ? -7.48 6.043 4.953 1 98.56 276 PHE B O 1
ATOM 6299 N N . HIS B 1 277 ? -8.609 7.738 5.906 1 98.5 277 HIS B N 1
ATOM 6300 C CA . HIS B 1 277 ? -8.117 7.383 7.23 1 98.5 277 HIS B CA 1
ATOM 6301 C C . HIS B 1 277 ? -9.203 6.719 8.07 1 98.5 277 HIS B C 1
ATOM 6303 O O . HIS B 1 277 ? -10.156 7.383 8.492 1 98.5 277 HIS B O 1
ATOM 6309 N N . GLN B 1 278 ? -9.047 5.414 8.281 1 98 278 GLN B N 1
ATOM 6310 C CA . GLN B 1 278 ? -9.891 4.734 9.258 1 98 278 GLN B CA 1
ATOM 6311 C C . GLN B 1 278 ? -9.688 5.309 10.656 1 98 278 GLN B C 1
ATOM 6313 O O . GLN B 1 278 ? -10.625 5.379 11.445 1 98 278 GLN B O 1
ATOM 6318 N N . CYS B 1 279 ? -8.438 5.668 10.93 1 96.75 279 CYS B N 1
ATOM 6319 C CA . CYS B 1 279 ? -8.047 6.344 12.156 1 96.75 279 CYS B CA 1
ATOM 6320 C C . CYS B 1 279 ? -8.383 5.492 13.375 1 96.75 279 CYS B C 1
ATOM 6322 O O . CYS B 1 279 ? -9.055 5.961 14.297 1 96.75 279 CYS B O 1
ATOM 6324 N N . ASP B 1 280 ? -7.938 4.262 13.359 1 96.31 280 ASP B N 1
ATOM 6325 C CA . ASP B 1 280 ? -8.086 3.369 14.508 1 96.31 280 ASP B CA 1
ATOM 6326 C C . ASP B 1 280 ? -7.062 3.697 15.594 1 96.31 280 ASP B C 1
ATOM 6328 O O . ASP B 1 280 ? -6.211 2.869 15.922 1 96.31 280 ASP B O 1
ATOM 6332 N N . ILE B 1 281 ? -7.191 4.887 16.078 1 96.5 281 ILE B N 1
ATOM 6333 C CA . ILE B 1 281 ? -6.32 5.348 17.156 1 96.5 281 ILE B CA 1
ATOM 6334 C C . ILE B 1 281 ? -7.152 6.008 18.25 1 96.5 281 ILE B C 1
ATOM 6336 O O . ILE B 1 281 ? -8.328 6.32 18.047 1 96.5 281 ILE B O 1
ATOM 6340 N N . ARG B 1 282 ? -6.59 6.141 19.391 1 95.94 282 ARG B N 1
ATOM 6341 C CA . ARG B 1 282 ? -7.129 6.887 20.516 1 95.94 282 ARG B CA 1
ATOM 6342 C C . ARG B 1 282 ? -6.109 7.887 21.047 1 95.94 282 ARG B C 1
ATOM 6344 O O . ARG B 1 282 ? -4.91 7.75 20.797 1 95.94 282 ARG B O 1
ATOM 6351 N N . GLY B 1 283 ? -6.676 8.914 21.656 1 95.69 283 GLY B N 1
ATOM 6352 C CA . GLY B 1 283 ? -5.789 9.906 22.234 1 95.69 283 GLY B CA 1
ATOM 6353 C C . GLY B 1 283 ? -5.52 11.086 21.328 1 95.69 283 GLY B C 1
ATOM 6354 O O . GLY B 1 283 ? -6.441 11.617 20.703 1 95.69 283 GLY B O 1
ATOM 6355 N N . ASN B 1 284 ? -4.301 11.539 21.344 1 96.38 284 ASN B N 1
ATOM 6356 C CA . ASN B 1 284 ? -3.912 12.727 20.594 1 96.38 284 ASN B CA 1
ATOM 6357 C C . ASN B 1 284 ? -3.521 12.375 19.156 1 96.38 284 ASN B C 1
ATOM 6359 O O . ASN B 1 284 ? -2.469 11.781 18.922 1 96.38 284 ASN B O 1
ATOM 6363 N N . ALA B 1 285 ? -4.297 12.828 18.203 1 96.88 285 ALA B N 1
ATOM 6364 C CA . ALA B 1 285 ? -4.098 12.484 16.797 1 96.88 285 ALA B CA 1
ATOM 6365 C C . ALA B 1 285 ? -2.984 13.328 16.188 1 96.88 285 ALA B C 1
ATOM 6367 O O . ALA B 1 285 ? -2.748 13.266 14.977 1 96.88 285 ALA B O 1
ATOM 6368 N N . HIS B 1 286 ? -2.24 14.078 16.938 1 96.88 286 HIS B N 1
ATOM 6369 C CA . HIS B 1 286 ? -1.243 15.023 16.453 1 96.88 286 HIS B CA 1
ATOM 6370 C C . HIS B 1 286 ? -0.224 14.336 15.547 1 96.88 286 HIS B C 1
ATOM 6372 O O . HIS B 1 286 ? 0.063 14.812 14.445 1 96.88 286 HIS B O 1
ATOM 6378 N N . GLY B 1 287 ? 0.297 13.25 16 1 96.94 287 GLY B N 1
ATOM 6379 C CA . GLY B 1 287 ? 1.296 12.562 15.195 1 96.94 287 GLY B CA 1
ATOM 6380 C C . GLY B 1 287 ? 0.797 12.18 13.812 1 96.94 287 GLY B C 1
ATOM 6381 O O . GLY B 1 287 ? 1.511 12.352 12.828 1 96.94 287 GLY B O 1
ATOM 6382 N N . LEU B 1 288 ? -0.406 11.664 13.742 1 96.69 288 LEU B N 1
ATOM 6383 C CA . LEU B 1 288 ? -0.997 11.242 12.477 1 96.69 288 LEU B CA 1
ATOM 6384 C C . LEU B 1 288 ? -1.263 12.445 11.578 1 96.69 288 LEU B C 1
ATOM 6386 O O . LEU B 1 288 ? -0.937 12.414 10.391 1 96.69 288 LEU B O 1
ATOM 6390 N N . LEU B 1 289 ? -1.78 13.523 12.148 1 98.12 289 LEU B N 1
ATOM 6391 C CA . LEU B 1 289 ? -2.172 14.703 11.375 1 98.12 289 LEU B CA 1
ATOM 6392 C C . LEU B 1 289 ? -0.945 15.477 10.914 1 98.12 289 LEU B C 1
ATOM 6394 O O . LEU B 1 289 ? -0.947 16.047 9.82 1 98.12 289 LEU B O 1
ATOM 6398 N N . SER B 1 290 ? 0.129 15.477 11.695 1 97.94 290 SER B N 1
ATOM 6399 C CA . SER B 1 290 ? 1.316 16.25 11.359 1 97.94 290 SER B CA 1
ATOM 6400 C C . SER B 1 290 ? 2.227 15.5 10.398 1 97.94 290 SER B C 1
ATOM 6402 O O . SER B 1 290 ? 3.215 16.047 9.906 1 97.94 290 SER B O 1
ATOM 6404 N N . SER B 1 291 ? 1.874 14.227 10.156 1 96.5 291 SER B N 1
ATOM 6405 C CA . SER B 1 291 ? 2.711 13.414 9.281 1 96.5 291 SER B CA 1
ATOM 6406 C C . SER B 1 291 ? 1.877 12.719 8.211 1 96.5 291 SER B C 1
ATOM 6408 O O . SER B 1 291 ? 2.172 11.586 7.824 1 96.5 291 SER B O 1
ATOM 6410 N N . HIS B 1 292 ? 0.804 13.359 7.805 1 97.31 292 HIS B N 1
ATOM 6411 C CA . HIS B 1 292 ? -0.017 12.828 6.723 1 97.31 292 HIS B CA 1
ATOM 6412 C C . HIS B 1 292 ? 0.833 12.484 5.504 1 97.31 292 HIS B C 1
ATOM 6414 O O . HIS B 1 292 ? 1.766 13.219 5.164 1 97.31 292 HIS B O 1
ATOM 6420 N N . PRO B 1 293 ? 0.556 11.359 4.859 1 95.44 293 PRO B N 1
ATOM 6421 C CA . PRO B 1 293 ? 1.331 10.984 3.676 1 95.44 293 PRO B CA 1
ATOM 6422 C C . PRO B 1 293 ? 1.186 11.984 2.531 1 95.44 293 PRO B C 1
ATOM 6424 O O . PRO B 1 293 ? 0.261 12.797 2.537 1 95.44 293 PRO B O 1
ATOM 6427 N N . ILE B 1 294 ? 2.143 11.945 1.621 1 94.75 294 ILE B N 1
ATOM 6428 C CA . ILE B 1 294 ? 2.082 12.797 0.438 1 94.75 294 ILE B CA 1
ATOM 6429 C C . ILE B 1 294 ? 0.984 12.305 -0.499 1 94.75 294 ILE B C 1
ATOM 6431 O O . ILE B 1 294 ? 1.249 11.531 -1.422 1 94.75 294 ILE B O 1
ATOM 6435 N N . ALA B 1 295 ? -0.21 12.672 -0.279 1 94.38 295 ALA B N 1
ATOM 6436 C CA . ALA B 1 295 ? -1.442 12.32 -0.981 1 94.38 295 ALA B CA 1
ATOM 6437 C C . ALA B 1 295 ? -2.592 13.234 -0.562 1 94.38 295 ALA B C 1
ATOM 6439 O O . ALA B 1 295 ? -2.547 13.844 0.508 1 94.38 295 ALA B O 1
ATOM 6440 N N . PRO B 1 296 ? -3.564 13.367 -1.433 1 95.44 296 PRO B N 1
ATOM 6441 C CA . PRO B 1 296 ? -4.719 14.156 -0.999 1 95.44 296 PRO B CA 1
ATOM 6442 C C . PRO B 1 296 ? -5.387 13.594 0.253 1 95.44 296 PRO B C 1
ATOM 6444 O O . PRO B 1 296 ? -5.609 12.383 0.343 1 95.44 296 PRO B O 1
ATOM 6447 N N . PHE B 1 297 ? -5.574 14.508 1.228 1 97.88 297 PHE B N 1
ATOM 6448 C CA . PHE B 1 297 ? -6.352 14.117 2.398 1 97.88 297 PHE B CA 1
ATOM 6449 C C . PHE B 1 297 ? -7.816 13.914 2.029 1 97.88 297 PHE B C 1
ATOM 6451 O O . PHE B 1 297 ? -8.484 14.836 1.563 1 97.88 297 PHE B O 1
ATOM 6458 N N . VAL B 1 298 ? -8.383 12.656 2.322 1 98.62 298 VAL B N 1
ATOM 6459 C CA . VAL B 1 298 ? -9.727 12.352 1.835 1 98.62 298 VAL B CA 1
ATOM 6460 C C . VAL B 1 298 ? -10.703 12.289 3.01 1 98.62 298 VAL B C 1
ATOM 6462 O O . VAL B 1 298 ? -11.805 12.836 2.938 1 98.62 298 VAL B O 1
ATOM 6465 N N . SER B 1 299 ? -10.312 11.609 4.078 1 98.81 299 SER B N 1
ATOM 6466 C CA . SER B 1 299 ? -11.258 11.445 5.172 1 98.81 299 SER B CA 1
ATOM 6467 C C . SER B 1 299 ? -10.547 11.086 6.473 1 98.81 299 SER B C 1
ATOM 6469 O O . SER B 1 299 ? -9.391 10.664 6.453 1 98.81 299 SER B O 1
ATOM 6471 N N . ILE B 1 300 ? -11.234 11.312 7.551 1 98.62 300 ILE B N 1
ATOM 6472 C CA . ILE B 1 300 ? -10.766 10.867 8.859 1 98.62 300 ILE B CA 1
ATOM 6473 C C . ILE B 1 300 ? -11.953 10.383 9.695 1 98.62 300 ILE B C 1
ATOM 6475 O O . ILE B 1 300 ? -12.938 11.109 9.852 1 98.62 300 ILE B O 1
ATOM 6479 N N . HIS B 1 301 ? -11.852 9.141 10.125 1 98.19 301 HIS B N 1
ATOM 6480 C CA . HIS B 1 301 ? -12.898 8.492 10.898 1 98.19 301 HIS B CA 1
ATOM 6481 C C . HIS B 1 301 ? -12.609 8.57 12.391 1 98.19 301 HIS B C 1
ATOM 6483 O O . HIS B 1 301 ? -11.531 9 12.797 1 98.19 301 HIS B O 1
ATOM 6489 N N . HIS B 1 302 ? -13.57 8.312 13.234 1 97 302 HIS B N 1
ATOM 6490 C CA . HIS B 1 302 ? -13.484 8.219 14.688 1 97 302 HIS B CA 1
ATOM 6491 C C . HIS B 1 302 ? -13.109 9.57 15.297 1 97 302 HIS B C 1
ATOM 6493 O O . HIS B 1 302 ? -12.289 9.633 16.203 1 97 302 HIS B O 1
ATOM 6499 N N . VAL B 1 303 ? -13.633 10.609 14.742 1 96.19 303 VAL B N 1
ATOM 6500 C CA . VAL B 1 303 ? -13.266 11.945 15.203 1 96.19 303 VAL B CA 1
ATOM 6501 C C . VAL B 1 303 ? -13.758 12.164 16.625 1 96.19 303 VAL B C 1
ATOM 6503 O O . VAL B 1 303 ? -13.289 13.062 17.328 1 96.19 303 VAL B O 1
ATOM 6506 N N . GLU B 1 304 ? -14.695 11.375 17.094 1 92.62 304 GLU B N 1
ATOM 6507 C CA . GLU B 1 304 ? -15.211 11.477 18.453 1 92.62 304 GLU B CA 1
ATOM 6508 C C . GLU B 1 304 ? -14.312 10.742 19.453 1 92.62 304 GLU B C 1
ATOM 6510 O O . GLU B 1 304 ? -14.43 10.938 20.656 1 92.62 304 GLU B O 1
ATOM 6515 N N . ALA B 1 305 ? -13.469 9.906 18.922 1 92.12 305 ALA B N 1
ATOM 6516 C CA . ALA B 1 305 ? -12.68 9.039 19.781 1 92.12 305 ALA B CA 1
ATOM 6517 C C . ALA B 1 305 ? -11.297 9.625 20.031 1 92.12 305 ALA B C 1
ATOM 6519 O O . ALA B 1 305 ? -10.492 9.055 20.781 1 92.12 305 ALA B O 1
ATOM 6520 N N . VAL B 1 306 ? -10.969 10.742 19.469 1 96.06 306 VAL B N 1
ATOM 6521 C CA . VAL B 1 306 ? -9.664 11.375 19.625 1 96.06 306 VAL B CA 1
ATOM 6522 C C . VAL B 1 306 ? -9.82 12.75 20.281 1 96.06 306 VAL B C 1
ATOM 6524 O O . VAL B 1 306 ? -10.93 13.289 20.328 1 96.06 306 VAL B O 1
ATOM 6527 N N . ASP B 1 307 ? -8.711 13.297 20.797 1 96.81 307 ASP B N 1
ATOM 6528 C CA . ASP B 1 307 ? -8.703 14.641 21.375 1 96.81 307 ASP B CA 1
ATOM 6529 C C . ASP B 1 307 ? -9.008 15.695 20.312 1 96.81 307 ASP B C 1
ATOM 6531 O O . ASP B 1 307 ? -8.805 15.453 19.125 1 96.81 307 ASP B O 1
ATOM 6535 N N . PRO B 1 308 ? -9.523 16.828 20.828 1 97.44 308 PRO B N 1
ATOM 6536 C CA . PRO B 1 308 ? -9.695 17.906 19.859 1 97.44 308 PRO B CA 1
ATOM 6537 C C . PRO B 1 308 ? -8.414 18.219 19.078 1 97.44 308 PRO B C 1
ATOM 6539 O O . PRO B 1 308 ? -7.328 18.234 19.672 1 97.44 308 PRO B O 1
ATOM 6542 N N . PHE B 1 309 ? -8.523 18.422 17.828 1 97.62 309 PHE B N 1
ATOM 6543 C CA . PHE B 1 309 ? -7.371 18.609 16.953 1 97.62 309 PHE B CA 1
ATOM 6544 C C . PHE B 1 309 ? -6.605 19.875 17.328 1 97.62 309 PHE B C 1
ATOM 6546 O O . PHE B 1 309 ? -5.375 19.906 17.25 1 97.62 309 PHE B O 1
ATOM 6553 N N . TYR B 1 310 ? -7.328 20.938 17.719 1 97.31 310 TYR B N 1
ATOM 6554 C CA . TYR B 1 310 ? -6.738 22.219 18.094 1 97.31 310 TYR B CA 1
ATOM 6555 C C . TYR B 1 310 ? -6.922 22.5 19.578 1 97.31 310 TYR B C 1
ATOM 6557 O O . TYR B 1 310 ? -8.047 22.469 20.078 1 97.31 310 TYR B O 1
ATOM 6565 N N . PRO B 1 311 ? -5.809 22.75 20.172 1 93.88 311 PRO B N 1
ATOM 6566 C CA . PRO B 1 311 ? -5.902 23 21.609 1 93.88 311 PRO B CA 1
ATOM 6567 C C . PRO B 1 311 ? -6.805 24.188 21.953 1 93.88 311 PRO B C 1
ATOM 6569 O O . PRO B 1 311 ? -6.809 25.188 21.234 1 93.88 311 PRO B O 1
ATOM 6572 N N . GLY B 1 312 ? -7.551 24.062 23.047 1 91.5 312 GLY B N 1
ATOM 6573 C CA . GLY B 1 312 ? -8.398 25.141 23.531 1 91.5 312 GLY B CA 1
ATOM 6574 C C . GLY B 1 312 ? -9.797 25.094 22.953 1 91.5 312 GLY B C 1
ATOM 6575 O O . GLY B 1 312 ? -10.68 25.828 23.406 1 91.5 312 GLY B O 1
ATOM 6576 N N . PHE B 1 313 ? -10 24.297 21.969 1 94.88 313 PHE B N 1
ATOM 6577 C CA . PHE B 1 313 ? -11.312 24.156 21.359 1 94.88 313 PHE B CA 1
ATOM 6578 C C . PHE B 1 313 ? -11.992 22.875 21.828 1 94.88 313 PHE B C 1
ATOM 6580 O O . PHE B 1 313 ? -11.32 21.922 22.234 1 94.88 313 PHE B O 1
ATOM 6587 N N . THR B 1 314 ? -13.32 22.906 21.844 1 95.44 314 THR B N 1
ATOM 6588 C CA . THR B 1 314 ? -14.062 21.656 21.953 1 95.44 314 THR B CA 1
ATOM 6589 C C . THR B 1 314 ? -13.883 20.812 20.703 1 95.44 314 THR B C 1
ATOM 6591 O O . THR B 1 314 ? -13.352 21.281 19.688 1 95.44 314 THR B O 1
ATOM 6594 N N . SER B 1 315 ? -14.312 19.578 20.766 1 95.38 315 SER B N 1
ATOM 6595 C CA . SER B 1 315 ? -14.203 18.672 19.625 1 95.38 315 SER B CA 1
ATOM 6596 C C . SER B 1 315 ? -14.898 19.25 18.391 1 95.38 315 SER B C 1
ATOM 6598 O O . SER B 1 315 ? -14.312 19.297 17.312 1 95.38 315 SER B O 1
ATOM 6600 N N . LEU B 1 316 ? -16.094 19.75 18.547 1 96.62 316 LEU B N 1
ATOM 6601 C CA . LEU B 1 316 ? -16.859 20.266 17.422 1 96.62 316 LEU B CA 1
ATOM 6602 C C . LEU B 1 316 ? -16.25 21.547 16.875 1 96.62 316 LEU B C 1
ATOM 6604 O O . LEU B 1 316 ? -16.188 21.75 15.664 1 96.62 316 LEU B O 1
ATOM 6608 N N . GLN B 1 317 ? -15.781 22.422 17.797 1 96.56 317 GLN B N 1
ATOM 6609 C CA . GLN B 1 317 ? -15.125 23.656 17.375 1 96.56 317 GLN B CA 1
ATOM 6610 C C . GLN B 1 317 ? -13.852 23.359 16.578 1 96.56 317 GLN B C 1
ATOM 6612 O O . GLN B 1 317 ? -13.578 24 15.578 1 96.56 317 GLN B O 1
ATOM 6617 N N . SER B 1 318 ? -13.133 22.406 17.078 1 97 318 SER B N 1
ATOM 6618 C CA . SER B 1 318 ? -11.914 21.969 16.406 1 97 318 SER B CA 1
ATOM 6619 C C . SER B 1 318 ? -12.219 21.469 14.992 1 97 318 SER B C 1
ATOM 6621 O O . SER B 1 318 ? -11.508 21.797 14.047 1 97 318 SER B O 1
ATOM 6623 N N . LEU B 1 319 ? -13.258 20.703 14.906 1 98.19 319 LEU B N 1
ATOM 6624 C CA . LEU B 1 319 ? -13.609 20.109 13.617 1 98.19 319 LEU B CA 1
ATOM 6625 C C . LEU B 1 319 ? -14.133 21.172 12.656 1 98.19 319 LEU B C 1
ATOM 6627 O O . LEU B 1 319 ? -13.93 21.078 11.445 1 98.19 319 LEU B O 1
ATOM 6631 N N . LYS B 1 320 ? -14.773 22.188 13.164 1 98 320 LYS B N 1
ATOM 6632 C CA . LYS B 1 320 ? -15.227 23.312 12.328 1 98 320 LYS B CA 1
ATOM 6633 C C . LYS B 1 320 ? -14.039 24.031 11.695 1 98 320 LYS B C 1
ATOM 6635 O O . LYS B 1 320 ? -14.039 24.297 10.492 1 98 320 LYS B O 1
ATOM 6640 N N . LEU B 1 321 ? -13.047 24.312 12.516 1 98.12 321 LEU B N 1
ATOM 6641 C CA . LEU B 1 321 ? -11.844 24.953 12 1 98.12 321 LEU B CA 1
ATOM 6642 C C . LEU B 1 321 ? -11.117 24.031 11.016 1 98.12 321 LEU B C 1
ATOM 6644 O O . LEU B 1 321 ? -10.672 24.484 9.961 1 98.12 321 LEU B O 1
ATOM 6648 N N . PHE B 1 322 ? -11.055 22.797 11.375 1 98.5 322 PHE B N 1
ATOM 6649 C CA . PHE B 1 322 ? -10.422 21.781 10.555 1 98.5 322 PHE B CA 1
ATOM 6650 C C . PHE B 1 322 ? -11.07 21.719 9.172 1 98.5 322 PHE B C 1
ATOM 6652 O O . PHE B 1 322 ? -10.375 21.734 8.156 1 98.5 322 PHE B O 1
ATOM 6659 N N . THR B 1 323 ? -12.398 21.688 9.133 1 98.38 323 THR B N 1
ATOM 6660 C CA . THR B 1 323 ? -13.133 21.578 7.879 1 98.38 323 THR B CA 1
ATOM 6661 C C . THR B 1 323 ? -13.078 22.891 7.102 1 98.38 323 THR B C 1
ATOM 6663 O O . THR B 1 323 ? -13.07 22.891 5.867 1 98.38 323 THR B O 1
ATOM 6666 N N . GLN B 1 324 ? -12.984 23.969 7.801 1 97.75 324 GLN B N 1
ATOM 6667 C CA . GLN B 1 324 ? -12.812 25.25 7.129 1 97.75 324 GLN B CA 1
ATOM 6668 C C . GLN B 1 324 ? -11.492 25.312 6.367 1 97.75 324 GLN B C 1
ATOM 6670 O O . GLN B 1 324 ? -11.461 25.688 5.195 1 97.75 324 GLN B O 1
ATOM 6675 N N . ALA B 1 325 ? -10.477 24.875 7.051 1 97.81 325 ALA B N 1
ATOM 6676 C CA . ALA B 1 325 ? -9.156 24.844 6.422 1 97.81 325 ALA B CA 1
ATOM 6677 C C . ALA B 1 325 ? -9.141 23.922 5.211 1 97.81 325 ALA B C 1
ATOM 6679 O O . ALA B 1 325 ? -8.594 24.266 4.16 1 97.81 325 ALA B O 1
ATOM 6680 N N . MET B 1 326 ? -9.75 22.781 5.395 1 97 326 MET B N 1
ATOM 6681 C CA . MET B 1 326 ? -9.797 21.766 4.344 1 97 326 MET B CA 1
ATOM 6682 C C . MET B 1 326 ? -10.539 22.281 3.119 1 97 326 MET B C 1
ATOM 6684 O O . MET B 1 326 ? -10.148 22 1.985 1 97 326 MET B O 1
ATOM 6688 N N . ARG B 1 327 ? -11.555 23.062 3.307 1 95.56 327 ARG B N 1
ATOM 6689 C CA . ARG B 1 327 ? -12.383 23.562 2.219 1 95.56 327 ARG B CA 1
ATOM 6690 C C . ARG B 1 327 ? -11.688 24.703 1.474 1 95.56 327 ARG B C 1
ATOM 6692 O O . ARG B 1 327 ? -11.836 24.828 0.257 1 95.56 327 ARG B O 1
ATOM 6699 N N . LEU B 1 328 ? -10.938 25.484 2.139 1 95.5 328 LEU B N 1
ATOM 6700 C CA . LEU B 1 328 ? -10.297 26.641 1.53 1 95.5 328 LEU B CA 1
ATOM 6701 C C . LEU B 1 328 ? -9.203 26.219 0.557 1 95.5 328 LEU B C 1
ATOM 6703 O O . LEU B 1 328 ? -9.031 26.844 -0.495 1 95.5 328 LEU B O 1
ATOM 6707 N N . GLN B 1 329 ? -8.523 25.172 0.906 1 92.75 329 GLN B N 1
ATOM 6708 C CA . GLN B 1 329 ? -7.531 24.625 -0.018 1 92.75 329 GLN B CA 1
ATOM 6709 C C . GLN B 1 329 ? -7.367 23.109 0.173 1 92.75 329 GLN B C 1
ATOM 6711 O O . GLN B 1 329 ? -6.398 22.672 0.787 1 92.75 329 GLN B O 1
ATOM 6716 N N . ALA B 1 330 ? -8.148 22.453 -0.542 1 94.88 330 ALA B N 1
ATOM 6717 C CA . ALA B 1 330 ? -8.289 21.016 -0.354 1 94.88 330 ALA B CA 1
ATOM 6718 C C . ALA B 1 330 ? -7 20.281 -0.729 1 94.88 330 ALA B C 1
ATOM 6720 O O . ALA B 1 330 ? -6.508 19.438 0.031 1 94.88 330 ALA B O 1
ATOM 6721 N N . THR B 1 331 ? -6.332 20.656 -1.777 1 92.62 331 THR B N 1
ATOM 6722 C CA . THR B 1 331 ? -5.223 19.906 -2.342 1 92.62 331 THR B CA 1
ATOM 6723 C C . THR B 1 331 ? -3.998 19.984 -1.438 1 92.62 331 THR B C 1
ATOM 6725 O O . THR B 1 331 ? -3.246 19.016 -1.314 1 92.62 331 THR B O 1
ATOM 6728 N N . SER B 1 332 ? -3.832 21.141 -0.783 1 93.56 332 SER B N 1
ATOM 6729 C CA . SER B 1 332 ? -2.631 21.312 0.025 1 93.56 332 SER B CA 1
ATOM 6730 C C . SER B 1 332 ? -2.9 21 1.494 1 93.56 332 SER B C 1
ATOM 6732 O O . SER B 1 332 ? -1.973 20.953 2.305 1 93.56 332 SER B O 1
ATOM 6734 N N . PHE B 1 333 ? -4.18 20.797 1.813 1 97 333 PHE B N 1
ATOM 6735 C CA . PHE B 1 333 ? -4.551 20.594 3.209 1 97 333 PHE B CA 1
ATOM 6736 C C . PHE B 1 333 ? -3.783 19.422 3.803 1 97 333 PHE B C 1
ATOM 6738 O O . PHE B 1 333 ? -3.768 18.328 3.229 1 97 333 PHE B O 1
ATOM 6745 N N . LEU B 1 334 ? -3.049 19.547 4.906 1 98 334 LEU B N 1
ATOM 6746 C CA . LEU B 1 334 ? -2.256 18.625 5.707 1 98 334 LEU B CA 1
ATOM 6747 C C . LEU B 1 334 ? -0.987 18.203 4.969 1 98 334 LEU B C 1
ATOM 6749 O O . LEU B 1 334 ? -0.221 17.375 5.457 1 98 334 LEU B O 1
ATOM 6753 N N . GLN B 1 335 ? -0.759 18.766 3.809 1 96.69 335 GLN B N 1
ATOM 6754 C CA . GLN B 1 335 ? 0.513 18.484 3.15 1 96.69 335 GLN B CA 1
ATOM 6755 C C . GLN B 1 335 ? 1.677 19.109 3.916 1 96.69 335 GLN B C 1
ATOM 6757 O O . GLN B 1 335 ? 1.572 20.234 4.406 1 96.69 335 GLN B O 1
ATOM 6762 N N . ARG B 1 336 ? 2.73 18.422 3.955 1 96.06 336 ARG B N 1
ATOM 6763 C CA . ARG B 1 336 ? 3.869 18.812 4.777 1 96.06 336 ARG B CA 1
ATOM 6764 C C . ARG B 1 336 ? 4.887 19.594 3.955 1 96.06 336 ARG B C 1
ATOM 6766 O O . ARG B 1 336 ? 4.977 19.422 2.738 1 96.06 336 ARG B O 1
ATOM 6773 N N . SER B 1 337 ? 5.59 20.391 4.617 1 95.94 337 SER B N 1
ATOM 6774 C CA . SER B 1 337 ? 6.777 21.078 4.105 1 95.94 337 SER B CA 1
ATOM 6775 C C . SER B 1 337 ? 7.812 21.281 5.203 1 95.94 337 SER B C 1
ATOM 6777 O O . SER B 1 337 ? 7.469 21.328 6.387 1 95.94 337 SER B O 1
ATOM 6779 N N . ILE B 1 338 ? 9.039 21.328 4.812 1 95.75 338 ILE B N 1
ATOM 6780 C CA . ILE B 1 338 ? 10.141 21.453 5.758 1 95.75 338 ILE B CA 1
ATOM 6781 C C . ILE B 1 338 ? 11.062 22.594 5.328 1 95.75 338 ILE B C 1
ATOM 6783 O O . ILE B 1 338 ? 11.406 22.703 4.148 1 95.75 338 ILE B O 1
ATOM 6787 N N . CYS B 1 339 ? 11.406 23.406 6.207 1 93 339 CYS B N 1
ATOM 6788 C CA . CYS B 1 339 ? 12.422 24.422 5.945 1 93 339 CYS B CA 1
ATOM 6789 C C . CYS B 1 339 ? 13.297 24.656 7.172 1 93 339 CYS B C 1
ATOM 6791 O O . CYS B 1 339 ? 12.922 24.281 8.281 1 93 339 CYS B O 1
ATOM 6793 N N . TYR B 1 340 ? 14.453 25.203 6.922 1 92.12 340 TYR B N 1
ATOM 6794 C CA . TYR B 1 340 ? 15.461 25.344 7.969 1 92.12 340 TYR B CA 1
ATOM 6795 C C . TYR B 1 340 ? 15.906 26.781 8.125 1 92.12 340 TYR B C 1
ATOM 6797 O O . TYR B 1 340 ? 16 27.516 7.137 1 92.12 340 TYR B O 1
ATOM 6805 N N . ASP B 1 341 ? 16 27.203 9.32 1 89.06 341 ASP B N 1
ATOM 6806 C CA . ASP B 1 341 ? 16.812 28.359 9.672 1 89.06 341 ASP B CA 1
ATOM 6807 C C . ASP B 1 341 ? 18.203 27.938 10.164 1 89.06 341 ASP B C 1
ATOM 6809 O O . ASP B 1 341 ? 18.391 27.703 11.352 1 89.06 341 ASP B O 1
ATOM 6813 N N . ARG B 1 342 ? 19.141 27.859 9.297 1 87.69 342 ARG B N 1
ATOM 6814 C CA . ARG B 1 342 ? 20.469 27.312 9.602 1 87.69 342 ARG B CA 1
ATOM 6815 C C . ARG B 1 342 ? 21.234 28.219 10.547 1 87.69 342 ARG B C 1
ATOM 6817 O O . ARG B 1 342 ? 22.016 27.75 11.375 1 87.69 342 ARG B O 1
ATOM 6824 N N . GLY B 1 343 ? 21.016 29.5 10.391 1 85.06 343 GLY B N 1
ATOM 6825 C CA . GLY B 1 343 ? 21.672 30.453 11.289 1 85.06 343 GLY B CA 1
ATOM 6826 C C . GLY B 1 343 ? 21.344 30.219 12.75 1 85.06 343 GLY B C 1
ATOM 6827 O O . GLY B 1 343 ? 22.219 30.281 13.609 1 85.06 343 GLY B O 1
ATOM 6828 N N . HIS B 1 344 ? 20.125 29.828 12.961 1 86.88 344 HIS B N 1
ATOM 6829 C CA . HIS B 1 344 ? 19.688 29.625 14.336 1 86.88 344 HIS B CA 1
ATOM 6830 C C . HIS B 1 344 ? 19.5 28.141 14.641 1 86.88 344 HIS B C 1
ATOM 6832 O O . HIS B 1 344 ? 19.031 27.766 15.727 1 86.88 344 HIS B O 1
ATOM 6838 N N . HIS B 1 345 ? 19.766 27.281 13.664 1 90 345 HIS B N 1
ATOM 6839 C CA . HIS B 1 345 ? 19.672 25.828 13.797 1 90 345 HIS B CA 1
ATOM 6840 C C . HIS B 1 345 ? 18.25 25.391 14.156 1 90 345 HIS B C 1
ATOM 6842 O O . HIS B 1 345 ? 18.062 24.594 15.07 1 90 345 HIS B O 1
ATOM 6848 N N . LEU B 1 346 ? 17.266 25.984 13.477 1 92.12 346 LEU B N 1
ATOM 6849 C CA . LEU B 1 346 ? 15.859 25.641 13.672 1 92.12 346 LEU B CA 1
ATOM 6850 C C . LEU B 1 346 ? 15.32 24.844 12.492 1 92.12 346 LEU B C 1
ATOM 6852 O O . LEU B 1 346 ? 15.766 25.016 11.359 1 92.12 346 LEU B O 1
ATOM 6856 N N . THR B 1 347 ? 14.453 23.938 12.766 1 94.69 347 THR B N 1
ATOM 6857 C CA . THR B 1 347 ? 13.695 23.219 11.75 1 94.69 347 THR B CA 1
ATOM 6858 C C . THR B 1 347 ? 12.211 23.562 11.836 1 94.69 347 THR B C 1
ATOM 6860 O O . THR B 1 347 ? 11.633 23.547 12.922 1 94.69 347 THR B O 1
ATOM 6863 N N . PHE B 1 348 ? 11.641 23.969 10.727 1 95.75 348 PHE B N 1
ATOM 6864 C CA . PHE B 1 348 ? 10.203 24.203 10.609 1 95.75 348 PHE B CA 1
ATOM 6865 C C . PHE B 1 348 ? 9.531 23.078 9.82 1 95.75 348 PHE B C 1
ATOM 6867 O O . PHE B 1 348 ? 9.945 22.766 8.703 1 95.75 348 PHE B O 1
ATOM 6874 N N . SER B 1 349 ? 8.625 22.422 10.43 1 97.31 349 SER B N 1
ATOM 6875 C CA . SER B 1 349 ? 7.777 21.453 9.75 1 97.31 349 SER B CA 1
ATOM 6876 C C . SER B 1 349 ? 6.328 21.922 9.703 1 97.31 349 SER B C 1
ATOM 6878 O O . SER B 1 349 ? 5.676 22.047 10.742 1 97.31 349 SER B O 1
ATOM 6880 N N . VAL B 1 350 ? 5.855 22.156 8.523 1 97.69 350 VAL B N 1
ATOM 6881 C CA . VAL B 1 350 ? 4.52 22.719 8.352 1 97.69 350 VAL B CA 1
ATOM 6882 C C . VAL B 1 350 ? 3.559 21.625 7.867 1 97.69 350 VAL B C 1
ATOM 6884 O O . VAL B 1 350 ? 3.854 20.906 6.906 1 97.69 350 VAL B O 1
ATOM 6887 N N . SER B 1 351 ? 2.508 21.422 8.531 1 98.25 351 SER B N 1
ATOM 6888 C CA . SER B 1 351 ? 1.316 20.719 8.055 1 98.25 351 SER B CA 1
ATOM 6889 C C . SER B 1 351 ? 0.18 21.703 7.777 1 98.25 351 SER B C 1
ATOM 6891 O O . SER B 1 351 ? -0.543 22.094 8.695 1 98.25 351 SER B O 1
ATOM 6893 N N . LEU B 1 352 ? -0.014 21.984 6.566 1 97.88 352 LEU B N 1
ATOM 6894 C CA . LEU B 1 352 ? -0.854 23.109 6.164 1 97.88 352 LEU B CA 1
ATOM 6895 C C . LEU B 1 352 ? -2.281 22.938 6.672 1 97.88 352 LEU B C 1
ATOM 6897 O O . LEU B 1 352 ? -2.873 21.859 6.512 1 97.88 352 LEU B O 1
ATOM 6901 N N . GLY B 1 353 ? -2.783 23.984 7.281 1 98 353 GLY B N 1
ATOM 6902 C CA . GLY B 1 353 ? -4.148 23.953 7.781 1 98 353 GLY B CA 1
ATOM 6903 C C . GLY B 1 353 ? -4.27 23.328 9.156 1 98 353 GLY B C 1
ATOM 6904 O O . GLY B 1 353 ? -5.375 23.188 9.688 1 98 353 GLY B O 1
ATOM 6905 N N . TYR B 1 354 ? -3.119 22.969 9.781 1 98.5 354 TYR B N 1
ATOM 6906 C CA . TYR B 1 354 ? -3.195 22.281 11.07 1 98.5 354 TYR B CA 1
ATOM 6907 C C . TYR B 1 354 ? -2.174 22.844 12.047 1 98.5 354 TYR B C 1
ATOM 6909 O O . TYR B 1 354 ? -2.523 23.625 12.945 1 98.5 354 TYR B O 1
ATOM 6917 N N . VAL B 1 355 ? -0.794 22.578 11.742 1 98.62 355 VAL B N 1
ATOM 6918 C CA . VAL B 1 355 ? 0.189 22.938 12.758 1 98.62 355 VAL B CA 1
ATOM 6919 C C . VAL B 1 355 ? 1.523 23.266 12.094 1 98.62 355 VAL B C 1
ATOM 6921 O O . VAL B 1 355 ? 1.834 22.75 11.016 1 98.62 355 VAL B O 1
ATOM 6924 N N . VAL B 1 356 ? 2.25 24.188 12.695 1 97.94 356 VAL B N 1
ATOM 6925 C CA . VAL B 1 356 ? 3.67 24.391 12.422 1 97.94 356 VAL B CA 1
ATOM 6926 C C . VAL B 1 356 ? 4.492 23.938 13.633 1 97.94 356 VAL B C 1
ATOM 6928 O O . VAL B 1 356 ? 4.289 24.438 14.742 1 97.94 356 VAL B O 1
ATOM 6931 N N . GLN B 1 357 ? 5.344 23.031 13.398 1 97.25 357 GLN B N 1
ATOM 6932 C CA . GLN B 1 357 ? 6.27 22.578 14.438 1 97.25 357 GLN B CA 1
ATOM 6933 C C . GLN B 1 357 ? 7.637 23.25 14.281 1 97.25 357 GLN B C 1
ATOM 6935 O O . GLN B 1 357 ? 8.219 23.234 13.188 1 97.25 357 GLN B O 1
ATOM 6940 N N . VAL B 1 358 ? 8.102 23.812 15.328 1 95.12 358 VAL B N 1
ATOM 6941 C CA . VAL B 1 358 ? 9.422 24.438 15.312 1 95.12 358 VAL B CA 1
ATOM 6942 C C . VAL B 1 358 ? 10.367 23.672 16.25 1 95.12 358 VAL B C 1
ATOM 6944 O O . VAL B 1 358 ? 10.195 23.703 17.469 1 95.12 358 VAL B O 1
ATOM 6947 N N . PHE B 1 359 ? 11.328 23.047 15.609 1 93.75 359 PHE B N 1
ATOM 6948 C CA . PHE B 1 359 ? 12.32 22.281 16.359 1 93.75 359 PHE B CA 1
ATOM 6949 C C . PHE B 1 359 ? 13.539 23.141 16.672 1 93.75 359 PHE B C 1
ATOM 6951 O O . PHE B 1 359 ? 14.047 23.844 15.797 1 93.75 359 PHE B O 1
ATOM 6958 N N . PRO B 1 360 ? 14.062 23.078 17.969 1 91.62 360 PRO B N 1
ATOM 6959 C CA . PRO B 1 360 ? 15.227 23.891 18.344 1 91.62 360 PRO B CA 1
ATOM 6960 C C . PRO B 1 360 ? 16.547 23.266 17.891 1 91.62 360 PRO B C 1
ATOM 6962 O O . PRO B 1 360 ? 17.562 23.406 18.578 1 91.62 360 PRO B O 1
ATOM 6965 N N . ASN B 1 361 ? 16.562 22.422 16.891 1 91.75 361 ASN B N 1
ATOM 6966 C CA . ASN B 1 361 ? 17.703 21.797 16.234 1 91.75 361 ASN B CA 1
ATOM 6967 C C . ASN B 1 361 ? 17.375 21.406 14.797 1 91.75 361 ASN B C 1
ATOM 6969 O O . ASN B 1 361 ? 16.219 21.5 14.375 1 91.75 361 ASN B O 1
ATOM 6973 N N . ILE B 1 362 ? 18.438 21.078 14.086 1 93.44 362 ILE B N 1
ATOM 6974 C CA . ILE B 1 362 ? 18.234 20.594 12.727 1 93.44 362 ILE B CA 1
ATOM 6975 C C . ILE B 1 362 ? 17.781 19.141 12.766 1 93.44 362 ILE B C 1
ATOM 6977 O O . ILE B 1 362 ? 18.5 18.266 13.25 1 93.44 362 ILE B O 1
ATOM 6981 N N . VAL B 1 363 ? 16.547 18.922 12.375 1 95.75 363 VAL B N 1
ATOM 6982 C CA . VAL B 1 363 ? 15.992 17.578 12.266 1 95.75 363 VAL B CA 1
ATOM 6983 C C . VAL B 1 363 ? 15.844 17.188 10.789 1 95.75 363 VAL B C 1
ATOM 6985 O O . VAL B 1 363 ? 15.281 17.953 10 1 95.75 363 VAL B O 1
ATOM 6988 N N . LEU B 1 364 ? 16.344 16.062 10.406 1 95.19 364 LEU B N 1
ATOM 6989 C CA . LEU B 1 364 ? 16.375 15.641 9.008 1 95.19 364 LEU B CA 1
ATOM 6990 C C . LEU B 1 364 ? 15.055 15.039 8.578 1 95.19 364 LEU B C 1
ATOM 6992 O O . LEU B 1 364 ? 14.305 14.516 9.406 1 95.19 364 LEU B O 1
ATOM 6996 N N . PRO B 1 365 ? 14.75 15.094 7.266 1 95.38 365 PRO B N 1
ATOM 6997 C CA . PRO B 1 365 ? 13.438 14.695 6.75 1 95.38 365 PRO B CA 1
ATOM 6998 C C . PRO B 1 365 ? 13.086 13.25 7.09 1 95.38 365 PRO B C 1
ATOM 7000 O O . PRO B 1 365 ? 11.93 12.938 7.379 1 95.38 365 PRO B O 1
ATOM 7003 N N . ARG B 1 366 ? 14.039 12.375 7.086 1 94.25 366 ARG B N 1
ATOM 7004 C CA . ARG B 1 366 ? 13.797 10.977 7.402 1 94.25 366 ARG B CA 1
ATOM 7005 C C . ARG B 1 366 ? 13.148 10.828 8.773 1 94.25 366 ARG B C 1
ATOM 7007 O O . ARG B 1 366 ? 12.312 9.945 8.984 1 94.25 366 ARG B O 1
ATOM 7014 N N . ASP B 1 367 ? 13.508 11.656 9.648 1 94.69 367 ASP B N 1
ATOM 7015 C CA . ASP B 1 367 ? 12.938 11.648 10.992 1 94.69 367 ASP B CA 1
ATOM 7016 C C . ASP B 1 367 ? 11.594 12.383 11.023 1 94.69 367 ASP B C 1
ATOM 7018 O O . ASP B 1 367 ? 10.656 11.938 11.688 1 94.69 367 ASP B O 1
ATOM 7022 N N . LEU B 1 368 ? 11.516 13.461 10.32 1 95.81 368 LEU B N 1
ATOM 7023 C CA . LEU B 1 368 ? 10.328 14.305 10.344 1 95.81 368 LEU B CA 1
ATOM 7024 C C . LEU B 1 368 ? 9.148 13.617 9.68 1 95.81 368 LEU B C 1
ATOM 7026 O O . LEU B 1 368 ? 7.992 13.945 9.945 1 95.81 368 LEU B O 1
ATOM 7030 N N . GLU B 1 369 ? 9.43 12.672 8.828 1 95.06 369 GLU B N 1
ATOM 7031 C CA . GLU B 1 369 ? 8.359 11.984 8.109 1 95.06 369 GLU B CA 1
ATOM 7032 C C . GLU B 1 369 ? 7.703 10.914 8.984 1 95.06 369 GLU B C 1
ATOM 7034 O O . GLU B 1 369 ? 6.625 10.422 8.656 1 95.06 369 GLU B O 1
ATOM 7039 N N . ARG B 1 370 ? 8.312 10.578 10.016 1 97 370 ARG B N 1
ATOM 7040 C CA . ARG B 1 370 ? 7.773 9.57 10.922 1 97 370 ARG B CA 1
ATOM 7041 C C . ARG B 1 370 ? 6.734 10.18 11.859 1 97 370 ARG B C 1
ATOM 7043 O O . ARG B 1 370 ? 6.906 11.305 12.344 1 97 370 ARG B O 1
ATOM 7050 N N . SER B 1 371 ? 5.703 9.484 12.094 1 97.56 371 SER B N 1
ATOM 7051 C CA . SER B 1 371 ? 4.621 9.922 12.961 1 97.56 371 SER B CA 1
ATOM 7052 C C . SER B 1 371 ? 5.02 9.828 14.438 1 97.56 371 SER B C 1
ATOM 7054 O O . SER B 1 371 ? 5.352 8.75 14.922 1 97.56 371 SER B O 1
ATOM 7056 N N . GLU B 1 372 ? 5 10.953 15.086 1 96.81 372 GLU B N 1
ATOM 7057 C CA . GLU B 1 372 ? 5.25 10.906 16.531 1 96.81 372 GLU B CA 1
ATOM 7058 C C . GLU B 1 372 ? 4.133 10.156 17.25 1 96.81 372 GLU B C 1
ATOM 7060 O O . GLU B 1 372 ? 2.949 10.414 17.016 1 96.81 372 GLU B O 1
ATOM 7065 N N . GLN B 1 373 ? 4.504 9.258 18.094 1 95.38 373 GLN B N 1
ATOM 7066 C CA . GLN B 1 373 ? 3.516 8.414 18.75 1 95.38 373 GLN B CA 1
ATOM 7067 C C . GLN B 1 373 ? 2.816 9.156 19.875 1 95.38 373 GLN B C 1
ATOM 7069 O O . GLN B 1 373 ? 3.09 8.906 21.047 1 95.38 373 GLN B O 1
ATOM 7074 N N . THR B 1 374 ? 1.919 9.93 19.562 1 95.75 374 THR B N 1
ATOM 7075 C CA . THR B 1 374 ? 1.108 10.672 20.531 1 95.75 374 THR B CA 1
ATOM 7076 C C . THR B 1 374 ? -0.227 9.969 20.766 1 95.75 374 THR B C 1
ATOM 7078 O O . THR B 1 374 ? -1.118 10.523 21.406 1 95.75 374 THR B O 1
ATOM 7081 N N . TYR B 1 375 ? -0.438 8.797 20.219 1 96.56 375 TYR B N 1
ATOM 7082 C CA . TYR B 1 375 ? -1.68 8.031 20.25 1 96.56 375 TYR B CA 1
ATOM 7083 C C . TYR B 1 375 ? -1.407 6.562 20.562 1 96.56 375 TYR B C 1
ATOM 7085 O O . TYR B 1 375 ? -0.258 6.117 20.516 1 96.56 375 TYR B O 1
ATOM 7093 N N . SER B 1 376 ? -2.447 5.887 20.922 1 96.44 376 SER B N 1
ATOM 7094 C CA . SER B 1 376 ? -2.479 4.43 20.938 1 96.44 376 SER B CA 1
ATOM 7095 C C . SER B 1 376 ? -3.43 3.879 19.891 1 96.44 376 SER B C 1
ATOM 7097 O O . SER B 1 376 ? -4.262 4.613 19.344 1 96.44 376 SER B O 1
ATOM 7099 N N . ALA B 1 377 ? -3.193 2.623 19.578 1 95.12 377 ALA B N 1
ATOM 7100 C CA . ALA B 1 377 ? -4.168 1.974 18.703 1 95.12 377 ALA B CA 1
ATOM 7101 C C . ALA B 1 377 ? -5.492 1.759 19.422 1 95.12 377 ALA B C 1
ATOM 7103 O O . ALA B 1 377 ? -5.582 1.94 20.641 1 95.12 377 ALA B O 1
ATOM 7104 N N . TRP B 1 378 ? -6.473 1.42 18.688 1 89.56 378 TRP B N 1
ATOM 7105 C CA . TRP B 1 378 ? -7.816 1.199 19.203 1 89.56 378 TRP B CA 1
ATOM 7106 C C . TRP B 1 378 ? -7.801 0.163 20.328 1 89.56 378 TRP B C 1
ATOM 7108 O O . TRP B 1 378 ? -8.562 0.27 21.297 1 89.56 378 TRP B O 1
ATOM 7118 N N . ASN B 1 379 ? -6.93 -0.782 20.266 1 90.88 379 ASN B N 1
ATOM 7119 C CA . ASN B 1 379 ? -6.816 -1.851 21.266 1 90.88 379 ASN B CA 1
ATOM 7120 C C . ASN B 1 379 ? -5.961 -1.425 22.453 1 90.88 379 ASN B C 1
ATOM 7122 O O . ASN B 1 379 ? -5.699 -2.225 23.344 1 90.88 379 ASN B O 1
ATOM 7126 N N . GLY B 1 380 ? -5.395 -0.269 22.438 1 93.44 380 GLY B N 1
ATOM 7127 C CA . GLY B 1 380 ? -4.645 0.28 23.562 1 93.44 380 GLY B CA 1
ATOM 7128 C C . GLY B 1 380 ? -3.143 0.108 23.406 1 93.44 380 GLY B C 1
ATOM 7129 O O . GLY B 1 380 ? -2.371 0.618 24.219 1 93.44 380 GLY B O 1
ATOM 7130 N N . ILE B 1 381 ? -2.734 -0.575 22.406 1 94.06 381 ILE B N 1
ATOM 7131 C CA . ILE B 1 381 ? -1.316 -0.843 22.203 1 94.06 381 ILE B CA 1
ATOM 7132 C C . ILE B 1 381 ? -0.648 0.371 21.547 1 94.06 381 ILE B C 1
ATOM 7134 O O . ILE B 1 381 ? -1.163 0.927 20.578 1 94.06 381 ILE B O 1
ATOM 7138 N N . SER B 1 382 ? 0.513 0.776 22.094 1 93.56 382 SER B N 1
ATOM 7139 C CA . SER B 1 382 ? 1.19 1.962 21.578 1 93.56 382 SER B CA 1
ATOM 7140 C C . SER B 1 382 ? 2.547 1.607 20.984 1 93.56 382 SER B C 1
ATOM 7142 O O . SER B 1 382 ? 3.232 2.471 20.438 1 93.56 382 SER B O 1
ATOM 7144 N N . HIS B 1 383 ? 2.832 0.405 21 1 94.31 383 HIS B N 1
ATOM 7145 C CA . HIS B 1 383 ? 4.121 -0.004 20.453 1 94.31 383 HIS B CA 1
ATOM 7146 C C . HIS B 1 383 ? 4.164 0.182 18.938 1 94.31 383 HIS B C 1
ATOM 7148 O O . HIS B 1 383 ? 3.158 -0.017 18.266 1 94.31 383 HIS B O 1
ATOM 7154 N N . ARG B 1 384 ? 5.363 0.496 18.422 1 95.62 384 ARG B N 1
ATOM 7155 C CA . ARG B 1 384 ? 5.535 0.858 17.016 1 95.62 384 ARG B CA 1
ATOM 7156 C C . ARG B 1 384 ? 5.082 -0.273 16.109 1 95.62 384 ARG B C 1
ATOM 7158 O O . ARG B 1 384 ? 4.645 -0.029 14.977 1 95.62 384 ARG B O 1
ATOM 7165 N N . ASN B 1 385 ? 5.141 -1.503 16.531 1 95.62 385 ASN B N 1
ATOM 7166 C CA . ASN B 1 385 ? 4.777 -2.656 15.711 1 95.62 385 ASN B CA 1
ATOM 7167 C C . ASN B 1 385 ? 3.266 -2.742 15.508 1 95.62 385 ASN B C 1
ATOM 7169 O O . ASN B 1 385 ? 2.789 -3.559 14.711 1 95.62 385 ASN B O 1
ATOM 7173 N N . GLU B 1 386 ? 2.572 -1.897 16.141 1 97.5 386 GLU B N 1
ATOM 7174 C CA . GLU B 1 386 ? 1.117 -1.927 16.031 1 97.5 386 GLU B CA 1
ATOM 7175 C C . GLU B 1 386 ? 0.639 -1.089 14.852 1 97.5 386 GLU B C 1
ATOM 7177 O O . GLU B 1 386 ? -0.552 -1.072 14.539 1 97.5 386 GLU B O 1
ATOM 7182 N N . PHE B 1 387 ? 1.561 -0.47 14.172 1 97.56 387 PHE B N 1
ATOM 7183 C CA . PHE B 1 387 ? 1.156 0.449 13.117 1 97.56 387 PHE B CA 1
ATOM 7184 C C . PHE B 1 387 ? 1.803 0.067 11.789 1 97.56 387 PHE B C 1
ATOM 7186 O O . PHE B 1 387 ? 2.951 -0.377 11.758 1 97.56 387 PHE B O 1
ATOM 7193 N N . ASP B 1 388 ? 1.062 0.238 10.688 1 96.44 388 ASP B N 1
ATOM 7194 C CA . ASP B 1 388 ? 1.537 -0.087 9.352 1 96.44 388 ASP B CA 1
ATOM 7195 C C . ASP B 1 388 ? 2.109 1.147 8.656 1 96.44 388 ASP B C 1
ATOM 7197 O O . ASP B 1 388 ? 1.915 1.336 7.453 1 96.44 388 ASP B O 1
ATOM 7201 N N . PHE B 1 389 ? 2.641 2.061 9.367 1 97.19 389 PHE B N 1
ATOM 7202 C CA . PHE B 1 389 ? 3.371 3.236 8.914 1 97.19 389 PHE B CA 1
ATOM 7203 C C . PHE B 1 389 ? 4.492 3.588 9.883 1 97.19 389 PHE B C 1
ATOM 7205 O O . PHE B 1 389 ? 4.574 3.027 10.977 1 97.19 389 PHE B O 1
ATOM 7212 N N . ASP B 1 390 ? 5.352 4.441 9.492 1 97.62 390 ASP B N 1
ATOM 7213 C CA . ASP B 1 390 ? 6.527 4.773 10.289 1 97.62 390 ASP B CA 1
ATOM 7214 C C . ASP B 1 390 ? 6.152 5.656 11.477 1 97.62 390 ASP B C 1
ATOM 7216 O O . ASP B 1 390 ? 5.457 6.66 11.32 1 97.62 390 ASP B O 1
ATOM 7220 N N . THR B 1 391 ? 6.586 5.246 12.648 1 97.69 391 THR B N 1
ATOM 7221 C CA . THR B 1 391 ? 6.355 6.031 13.852 1 97.69 391 THR B CA 1
ATOM 7222 C C . THR B 1 391 ? 7.68 6.359 14.547 1 97.69 391 THR B C 1
ATOM 7224 O O . THR B 1 391 ? 8.719 5.785 14.211 1 97.69 391 THR B O 1
ATOM 7227 N N . LYS B 1 392 ? 7.703 7.285 15.336 1 95.56 392 LYS B N 1
ATOM 7228 C CA . LYS B 1 392 ? 8.828 7.598 16.219 1 95.56 392 LYS B CA 1
ATOM 7229 C C . LYS B 1 392 ? 8.352 7.891 17.641 1 95.56 392 LYS B C 1
ATOM 7231 O O . LYS B 1 392 ? 7.219 8.32 17.844 1 95.56 392 LYS B O 1
ATOM 7236 N N . VAL B 1 393 ? 9.211 7.629 18.5 1 93.12 393 VAL B N 1
ATOM 7237 C CA . VAL B 1 393 ? 8.898 7.883 1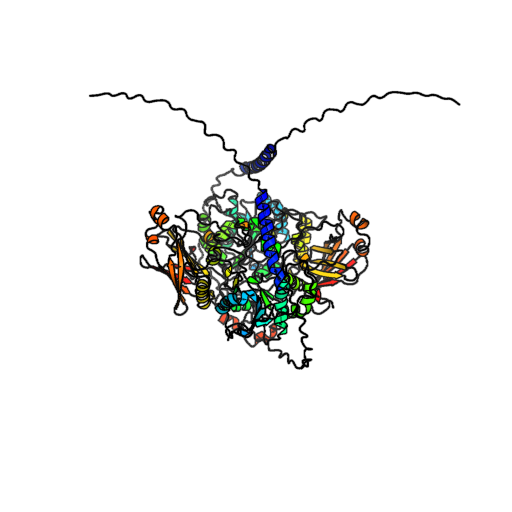9.906 1 93.12 393 VAL B CA 1
ATOM 7238 C C . VAL B 1 393 ? 8.859 9.391 20.156 1 93.12 393 VAL B C 1
ATOM 7240 O O . VAL B 1 393 ? 9.641 10.148 19.578 1 93.12 393 VAL B O 1
ATOM 7243 N N . ALA B 1 394 ? 7.992 9.734 21.031 1 87.62 394 ALA B N 1
ATOM 7244 C CA . ALA B 1 394 ? 7.879 11.148 21.406 1 87.62 394 ALA B CA 1
ATOM 7245 C C . ALA B 1 394 ? 9.156 11.641 22.078 1 87.62 394 ALA B C 1
ATOM 7247 O O . ALA B 1 394 ? 9.828 10.875 22.766 1 87.62 394 ALA B O 1
ATOM 7248 N N . TYR B 1 395 ? 9.438 12.867 21.812 1 86.12 395 TYR B N 1
ATOM 7249 C CA . TYR B 1 395 ? 10.633 13.461 22.406 1 86.12 395 TYR B CA 1
ATOM 7250 C C . TYR B 1 395 ? 10.547 13.477 23.922 1 86.12 395 TYR B C 1
ATOM 7252 O O . TYR B 1 395 ? 9.531 13.898 24.484 1 86.12 395 TYR B O 1
ATOM 7260 N N . ARG B 1 396 ? 11.586 13.023 24.562 1 84.88 396 ARG B N 1
ATOM 7261 C CA . ARG B 1 396 ? 11.625 13.023 26.016 1 84.88 396 ARG B CA 1
ATOM 7262 C C . ARG B 1 396 ? 12.281 14.297 26.547 1 84.88 396 ARG B C 1
ATOM 7264 O O . ARG B 1 396 ? 11.828 14.883 27.531 1 84.88 396 ARG B O 1
ATOM 7271 N N . SER B 1 397 ? 13.242 14.711 25.797 1 85.94 397 SER B N 1
ATOM 7272 C CA . SER B 1 397 ? 13.969 15.906 26.219 1 85.94 397 SER B CA 1
ATOM 7273 C C . SER B 1 397 ? 13.148 17.172 25.969 1 85.94 397 SER B C 1
ATOM 7275 O O . SER B 1 397 ? 12.719 17.422 24.844 1 85.94 397 SER B O 1
ATOM 7277 N N . VAL B 1 398 ? 13.047 18 26.953 1 85.12 398 VAL B N 1
ATOM 7278 C CA . VAL B 1 398 ? 12.305 19.25 26.859 1 85.12 398 VAL B CA 1
ATOM 7279 C C . VAL B 1 398 ? 13.023 20.188 25.891 1 85.12 398 VAL B C 1
ATOM 7281 O O . VAL B 1 398 ? 12.383 21.016 25.234 1 85.12 398 VAL B O 1
ATOM 7284 N N . CYS B 1 399 ? 14.281 19.969 25.781 1 87.12 399 CYS B N 1
ATOM 7285 C CA . CYS B 1 399 ? 15.086 20.875 24.969 1 87.12 399 CYS B CA 1
ATOM 7286 C C . CYS B 1 399 ? 15.062 20.453 23.5 1 87.12 399 CYS B C 1
ATOM 7288 O O . CYS B 1 399 ? 15.453 21.219 22.625 1 87.12 399 CYS B O 1
ATOM 7290 N N . LYS B 1 400 ? 14.578 19.25 23.188 1 89.25 400 LYS B N 1
ATOM 7291 C CA . LYS B 1 400 ? 14.539 18.766 21.812 1 89.25 400 LYS B CA 1
ATOM 7292 C C . LYS B 1 400 ? 13.109 18.75 21.266 1 89.25 400 LYS B C 1
ATOM 7294 O O . LYS B 1 400 ? 12.906 18.672 20.062 1 89.25 400 LYS B O 1
ATOM 7299 N N . LYS B 1 401 ? 12.234 18.891 22.203 1 90.62 401 LYS B N 1
ATOM 7300 C CA . LYS B 1 401 ? 10.82 18.875 21.828 1 90.62 401 LYS B CA 1
ATOM 7301 C C . LYS B 1 401 ? 10.453 20.109 21.016 1 90.62 401 LYS B C 1
ATOM 7303 O O . LYS B 1 401 ? 10.883 21.219 21.328 1 90.62 401 LYS B O 1
ATOM 7308 N N . PRO B 1 402 ? 9.703 19.875 19.969 1 93.25 402 PRO B N 1
ATOM 7309 C CA . PRO B 1 402 ? 9.297 21.047 19.188 1 93.25 402 PRO B CA 1
ATOM 7310 C C . PRO B 1 402 ? 8.258 21.906 19.906 1 93.25 402 PRO B C 1
ATOM 7312 O O . PRO B 1 402 ? 7.52 21.406 20.75 1 93.25 402 PRO B O 1
ATOM 7315 N N . ILE B 1 403 ? 8.266 23.172 19.578 1 93.12 403 ILE B N 1
ATOM 7316 C CA . ILE B 1 403 ? 7.172 24.062 19.938 1 93.12 403 ILE B CA 1
ATOM 7317 C C . ILE B 1 403 ? 6.082 24 18.875 1 93.12 403 ILE B C 1
ATOM 7319 O O . ILE B 1 403 ? 6.375 24.094 17.672 1 93.12 403 ILE B O 1
ATOM 7323 N N . LEU B 1 404 ? 4.902 23.844 19.312 1 96.31 404 LEU B N 1
ATOM 7324 C CA . LEU B 1 404 ? 3.799 23.656 18.391 1 96.31 404 LEU B CA 1
ATOM 7325 C C . LEU B 1 404 ? 2.992 24.938 18.219 1 96.31 404 LEU B C 1
ATOM 7327 O O . LEU B 1 404 ? 2.633 25.578 19.219 1 96.31 404 LEU B O 1
ATOM 7331 N N . PHE B 1 405 ? 2.787 25.359 17.016 1 97.19 405 PHE B N 1
ATOM 7332 C CA . PHE B 1 405 ? 1.916 26.453 16.641 1 97.19 405 PHE B CA 1
ATOM 7333 C C . PHE B 1 405 ? 0.706 25.953 15.867 1 97.19 405 PHE B C 1
ATOM 7335 O O . PHE B 1 405 ? 0.837 25.516 14.727 1 97.19 405 PHE B O 1
ATOM 7342 N N . PHE B 1 406 ? -0.477 26.047 16.453 1 98.44 406 PHE B N 1
ATOM 7343 C CA . PHE B 1 406 ? -1.673 25.484 15.828 1 98.44 406 PHE B CA 1
ATOM 7344 C C . PHE B 1 406 ? -2.439 26.578 15.078 1 98.44 406 PHE B C 1
ATOM 7346 O O . PHE B 1 406 ? -2.408 27.75 15.461 1 98.44 406 PHE B O 1
ATOM 7353 N N . LEU B 1 407 ? -3.107 26.141 14.094 1 98.44 407 LEU B N 1
ATOM 7354 C CA . LEU B 1 407 ? -3.926 27.062 13.305 1 98.44 407 LEU B CA 1
ATOM 7355 C C . LEU B 1 407 ? -5 27.719 14.172 1 98.44 407 LEU B C 1
ATOM 7357 O O . LEU B 1 407 ? -5.684 27.031 14.938 1 98.44 407 LEU B O 1
ATOM 7361 N N . LYS B 1 408 ? -5.109 28.984 14.008 1 96.88 408 LYS B N 1
ATOM 7362 C CA . LYS B 1 408 ? -6.152 29.719 14.711 1 96.88 408 LYS B CA 1
ATOM 7363 C C . LYS B 1 408 ? -7.145 30.344 13.734 1 96.88 408 LYS B C 1
ATOM 7365 O O . LYS B 1 408 ? -8.344 30.422 14.016 1 96.88 408 LYS B O 1
ATOM 7370 N N . ASP B 1 409 ? -6.574 30.781 12.664 1 95.81 409 ASP B N 1
ATOM 7371 C CA . ASP B 1 409 ? -7.398 31.406 11.641 1 95.81 409 ASP B CA 1
ATOM 7372 C C . ASP B 1 409 ? -6.793 31.203 10.25 1 95.81 409 ASP B C 1
ATOM 7374 O O . ASP B 1 409 ? -5.578 31.062 10.109 1 95.81 409 ASP B O 1
ATOM 7378 N N . ILE B 1 410 ? -7.715 31.188 9.281 1 97.44 410 ILE B N 1
ATOM 7379 C CA . ILE B 1 410 ? -7.266 30.984 7.91 1 97.44 410 ILE B CA 1
ATOM 7380 C C . ILE B 1 410 ? -8.195 31.719 6.945 1 97.44 410 ILE B C 1
ATOM 7382 O O . ILE B 1 410 ? -9.414 31.766 7.164 1 97.44 410 ILE B O 1
ATOM 7386 N N . ARG B 1 411 ? -7.594 32.344 5.938 1 97.25 411 ARG B N 1
ATOM 7387 C CA . ARG B 1 411 ? -8.375 33.062 4.926 1 97.25 411 ARG B CA 1
ATOM 7388 C C . ARG B 1 411 ? -7.746 32.906 3.543 1 97.25 411 ARG B C 1
ATOM 7390 O O . ARG B 1 411 ? -6.578 32.531 3.426 1 97.25 411 ARG B O 1
ATOM 7397 N N . LYS B 1 412 ? -8.531 33.125 2.596 1 95.69 412 LYS B N 1
ATOM 7398 C CA . LYS B 1 412 ? -8.047 33.156 1.219 1 95.69 412 LYS B CA 1
ATOM 7399 C C . LYS B 1 412 ? -7.32 34.438 0.896 1 95.69 412 LYS B C 1
ATOM 7401 O O . LYS B 1 412 ? -7.754 35.531 1.311 1 95.69 412 LYS B O 1
ATOM 7406 N N . GLN B 1 413 ? -6.25 34.312 0.245 1 94.81 413 GLN B N 1
ATOM 7407 C CA . GLN B 1 413 ? -5.484 35.438 -0.28 1 94.81 413 GLN B CA 1
ATOM 7408 C C . GLN B 1 413 ? -5.055 35.188 -1.723 1 94.81 413 GLN B C 1
ATOM 7410 O O . GLN B 1 413 ? -3.961 34.688 -1.969 1 94.81 413 GLN B O 1
ATOM 7415 N N . GLY B 1 414 ? -5.887 35.688 -2.68 1 93.62 414 GLY B N 1
ATOM 7416 C CA . GLY B 1 414 ? -5.645 35.312 -4.062 1 93.62 414 GLY B CA 1
ATOM 7417 C C . GLY B 1 414 ? -5.785 33.812 -4.312 1 93.62 414 GLY B C 1
ATOM 7418 O O . GLY B 1 414 ? -6.812 33.219 -3.98 1 93.62 414 GLY B O 1
ATOM 7419 N N . ASP B 1 415 ? -4.688 33.281 -4.84 1 90.62 415 ASP B N 1
ATOM 7420 C CA . ASP B 1 415 ? -4.691 31.859 -5.105 1 90.62 415 ASP B CA 1
ATOM 7421 C C . ASP B 1 415 ? -4.082 31.078 -3.941 1 90.62 415 ASP B C 1
ATOM 7423 O O . ASP B 1 415 ? -4.051 29.844 -3.961 1 90.62 415 ASP B O 1
ATOM 7427 N N . ALA B 1 416 ? -3.74 31.859 -2.951 1 95.12 416 ALA B N 1
ATOM 7428 C CA . ALA B 1 416 ? -3.105 31.234 -1.789 1 95.12 416 ALA B CA 1
ATOM 7429 C C . ALA B 1 416 ? -4.004 31.328 -0.559 1 95.12 416 ALA B C 1
ATOM 7431 O O . ALA B 1 416 ? -5.125 31.844 -0.64 1 95.12 416 ALA B O 1
ATOM 7432 N N . THR B 1 417 ? -3.643 30.672 0.432 1 96.94 417 THR B N 1
ATOM 7433 C CA . THR B 1 417 ? -4.27 30.828 1.74 1 96.94 417 THR B CA 1
ATOM 7434 C C . THR B 1 417 ? -3.283 31.406 2.748 1 96.94 417 THR B C 1
ATOM 7436 O O . THR B 1 417 ? -2.086 31.109 2.693 1 96.94 417 THR B O 1
ATOM 7439 N N . LEU B 1 418 ? -3.775 32.219 3.559 1 97.81 418 LEU B N 1
ATOM 7440 C CA . LEU B 1 418 ? -2.99 32.781 4.656 1 97.81 418 LEU B CA 1
ATOM 7441 C C . LEU B 1 418 ? -3.498 32.281 6 1 97.81 418 LEU B C 1
ATOM 7443 O O . LEU B 1 418 ? -4.625 32.594 6.398 1 97.81 418 LEU B O 1
ATOM 7447 N N . GLY B 1 419 ? -2.684 31.484 6.621 1 97.75 419 GLY B N 1
ATOM 7448 C CA . GLY B 1 419 ? -3.016 30.953 7.934 1 97.75 419 GLY B CA 1
ATOM 7449 C C . GLY B 1 419 ? -2.205 31.578 9.055 1 97.75 419 GLY B C 1
ATOM 7450 O O . GLY B 1 419 ? -1.018 31.859 8.883 1 97.75 419 GLY B O 1
ATOM 7451 N N . SER B 1 420 ? -2.893 31.844 10.148 1 97.75 420 SER B N 1
ATOM 7452 C CA . SER B 1 420 ? -2.234 32.281 11.375 1 97.75 420 SER B CA 1
ATOM 7453 C C . SER B 1 420 ? -2.154 31.156 12.398 1 97.75 420 SER B C 1
ATOM 7455 O O . SER B 1 420 ? -3.182 30.625 12.82 1 97.75 420 SER B O 1
ATOM 7457 N N . TYR B 1 421 ? -0.977 30.859 12.734 1 97.94 421 TYR B N 1
ATOM 7458 C CA . TYR B 1 421 ? -0.716 29.781 13.695 1 97.94 421 TYR B CA 1
ATOM 7459 C C . TYR B 1 421 ? -0.203 30.359 15.008 1 97.94 421 TYR B C 1
ATOM 7461 O O . TYR B 1 421 ? 0.778 31.109 15.031 1 97.94 421 TYR B O 1
ATOM 7469 N N . MET B 1 422 ? -0.823 29.969 16.094 1 96.75 422 MET B N 1
ATOM 7470 C CA . MET B 1 422 ? -0.489 30.531 17.406 1 96.75 422 MET B CA 1
ATOM 7471 C C . MET B 1 422 ? 0.194 29.484 18.281 1 96.75 422 MET B C 1
ATOM 7473 O O . MET B 1 422 ? -0.179 28.312 18.266 1 96.75 422 MET B O 1
ATOM 7477 N N . ARG B 1 423 ? 1.102 29.953 19.016 1 94.56 423 ARG B N 1
ATOM 7478 C CA . ARG B 1 423 ? 1.865 29.109 19.922 1 94.56 423 ARG B CA 1
ATOM 7479 C C . ARG B 1 423 ? 0.954 28.438 20.953 1 94.56 423 ARG B C 1
ATOM 7481 O O . ARG B 1 423 ? 0.102 29.109 21.547 1 94.56 423 ARG B O 1
ATOM 7488 N N . SER B 1 424 ? 1.107 27.125 21.031 1 91.44 424 SER B N 1
ATOM 7489 C CA . SER B 1 424 ? 0.354 26.391 22.047 1 91.44 424 SER B CA 1
ATOM 7490 C C . SER B 1 424 ? 1.053 26.453 23.406 1 91.44 424 SER B C 1
ATOM 7492 O O . SER B 1 424 ? 2.279 26.359 23.469 1 91.44 424 SER B O 1
ATOM 7494 N N . LYS B 1 425 ? 0.312 26.734 24.375 1 81.19 425 LYS B N 1
ATOM 7495 C CA . LYS B 1 425 ? 0.877 26.75 25.719 1 81.19 425 LYS B CA 1
ATOM 7496 C C . LYS B 1 425 ? 1.199 25.344 26.188 1 81.19 425 LYS B C 1
ATOM 7498 O O . LYS B 1 425 ? 0.367 24.438 26.078 1 81.19 425 LYS B O 1
ATOM 7503 N N . ALA B 1 426 ? 2.418 25.203 26.406 1 71.81 426 ALA B N 1
ATOM 7504 C CA . ALA B 1 426 ? 2.807 23.875 26.875 1 71.81 426 ALA B CA 1
ATOM 7505 C C . ALA B 1 426 ? 3.217 23.906 28.344 1 71.81 426 ALA B C 1
ATOM 7507 O O . ALA B 1 426 ? 3.684 24.922 28.844 1 71.81 426 ALA B O 1
ATOM 7508 N N . LYS B 1 427 ? 2.934 22.859 29 1 69.75 427 LYS B N 1
ATOM 7509 C CA . LYS B 1 427 ? 3.285 22.688 30.406 1 69.75 427 LYS B CA 1
ATOM 7510 C C . LYS B 1 427 ? 4.785 22.875 30.625 1 69.75 427 LYS B C 1
ATOM 7512 O O . LYS B 1 427 ? 5.215 23.359 31.672 1 69.75 427 LYS B O 1
ATOM 7517 N N . ASP B 1 428 ? 5.469 22.609 29.516 1 71.75 428 ASP B N 1
ATOM 7518 C CA . ASP B 1 428 ? 6.918 22.547 29.672 1 71.75 428 ASP B CA 1
ATOM 7519 C C . ASP B 1 428 ? 7.559 23.906 29.328 1 71.75 428 ASP B C 1
ATOM 7521 O O . ASP B 1 428 ? 8.781 24.016 29.266 1 71.75 428 ASP B O 1
ATOM 7525 N N . ASP B 1 429 ? 6.816 24.875 29.125 1 77.94 429 ASP B N 1
ATOM 7526 C CA . ASP B 1 429 ? 7.383 26.141 28.688 1 77.94 429 ASP B CA 1
ATOM 7527 C C . ASP B 1 429 ? 8.32 26.719 29.75 1 77.94 429 ASP B C 1
ATOM 7529 O O . ASP B 1 429 ? 9.383 27.25 29.422 1 77.94 429 ASP B O 1
ATOM 7533 N N . PHE B 1 430 ? 7.82 26.547 30.938 1 78.44 430 PHE B N 1
ATOM 7534 C CA . PHE B 1 430 ? 8.656 27.062 32.031 1 78.44 430 PHE B CA 1
ATOM 7535 C C . PHE B 1 430 ? 9.961 26.281 32.125 1 78.44 430 PHE B C 1
ATOM 7537 O O . PHE B 1 430 ? 11.039 26.875 32.219 1 78.44 430 PHE B O 1
ATOM 7544 N N . LYS B 1 431 ? 9.859 25 32.031 1 81.25 431 LYS B N 1
ATOM 7545 C CA . LYS B 1 431 ? 11.039 24.156 32.094 1 81.25 431 LYS B CA 1
ATOM 7546 C C . LYS B 1 431 ? 11.992 24.453 30.938 1 81.25 431 LYS B C 1
ATOM 7548 O O . LYS B 1 431 ? 13.211 24.453 31.109 1 81.25 431 LYS B O 1
ATOM 7553 N N . ARG B 1 432 ? 11.445 24.703 29.828 1 82.94 432 ARG B N 1
ATOM 7554 C CA . ARG B 1 432 ? 12.258 25.016 28.656 1 82.94 432 ARG B CA 1
ATOM 7555 C C . ARG B 1 432 ? 13.031 26.312 28.844 1 82.94 432 ARG B C 1
ATOM 7557 O O . ARG B 1 432 ? 14.195 26.406 28.469 1 82.94 432 ARG B O 1
ATOM 7564 N N . LYS B 1 433 ? 12.438 27.281 29.422 1 77.44 433 LYS B N 1
ATOM 7565 C CA . LYS B 1 433 ? 13.078 28.562 29.656 1 77.44 433 LYS B CA 1
ATOM 7566 C C . LYS B 1 433 ? 14.242 28.438 30.625 1 77.44 433 LYS B C 1
ATOM 7568 O O . LYS B 1 433 ? 15.266 29.109 30.469 1 77.44 433 LYS B O 1
ATOM 7573 N N . VAL B 1 434 ? 14.078 27.5 31.484 1 79.25 434 VAL B N 1
ATOM 7574 C CA . VAL B 1 434 ? 15.062 27.375 32.562 1 79.25 434 VAL B CA 1
ATOM 7575 C C . VAL B 1 434 ? 16.203 26.469 32.094 1 79.25 434 VAL B C 1
ATOM 7577 O O . VAL B 1 434 ? 17.375 26.75 32.375 1 79.25 434 VAL B O 1
ATOM 7580 N N . PHE B 1 435 ? 15.844 25.438 31.422 1 80.56 435 PHE B N 1
ATOM 7581 C CA . PHE B 1 435 ? 16.828 24.375 31.188 1 80.56 435 PHE B CA 1
ATOM 7582 C C . PHE B 1 435 ? 17.453 24.516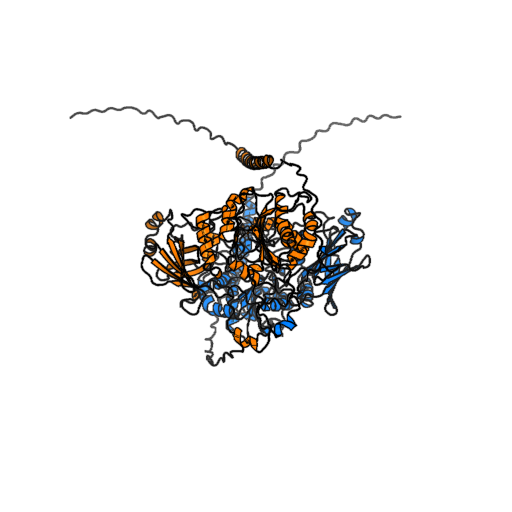 29.812 1 80.56 435 PHE B C 1
ATOM 7584 O O . PHE B 1 435 ? 18.562 24 29.578 1 80.56 435 PHE B O 1
ATOM 7591 N N . CYS B 1 436 ? 16.672 25.156 28.953 1 79.56 436 CYS B N 1
ATOM 7592 C CA . CYS B 1 436 ? 17.156 25.156 27.578 1 79.56 436 CYS B CA 1
ATOM 7593 C C . CYS B 1 436 ? 17.781 26.5 27.219 1 79.56 436 CYS B C 1
ATOM 7595 O O . CYS B 1 436 ? 17.188 27.281 26.453 1 79.56 436 CYS B O 1
ATOM 7597 N N . PHE B 1 437 ? 18.703 27.234 28.016 1 63.78 437 PHE B N 1
ATOM 7598 C CA . PHE B 1 437 ? 19.234 28.594 28.047 1 63.78 437 PHE B CA 1
ATOM 7599 C C . PHE B 1 437 ? 19.578 29.078 26.641 1 63.78 437 PHE B C 1
ATOM 7601 O O . PHE B 1 437 ? 19.219 30.188 26.25 1 63.78 437 PHE B O 1
ATOM 7608 N N . SER B 1 438 ? 20.656 28.625 26.047 1 56.47 438 SER B N 1
ATOM 7609 C CA . SER B 1 438 ? 21.375 29.297 24.969 1 56.47 438 SER B CA 1
ATOM 7610 C C . SER B 1 438 ? 20.531 29.344 23.688 1 56.47 438 SER B C 1
ATOM 7612 O O . SER B 1 438 ? 20.578 30.312 22.938 1 56.47 438 SER B O 1
ATOM 7614 N N . ARG B 1 439 ? 20.031 28.375 23.156 1 56.59 439 ARG B N 1
ATOM 7615 C CA . ARG B 1 439 ? 19.625 28.172 21.766 1 56.59 439 ARG B CA 1
ATOM 7616 C C . ARG B 1 439 ? 18.234 28.766 21.531 1 56.59 439 ARG B C 1
ATOM 7618 O O . ARG B 1 439 ? 17.812 28.938 20.375 1 56.59 439 ARG B O 1
ATOM 7625 N N . PHE B 1 440 ? 17.594 29.344 22.672 1 62.53 440 PHE B N 1
ATOM 7626 C CA . PHE B 1 440 ? 16.141 29.422 22.562 1 62.53 440 PHE B CA 1
ATOM 7627 C C . PHE B 1 440 ? 15.68 30.875 22.672 1 62.53 440 PHE B C 1
ATOM 7629 O O . PHE B 1 440 ? 14.477 31.141 22.734 1 62.53 440 PHE B O 1
ATOM 7636 N N . ARG B 1 441 ? 16.656 31.828 22.547 1 63.12 441 ARG B N 1
ATOM 7637 C CA . ARG B 1 441 ? 16.125 33.156 22.781 1 63.12 441 ARG B CA 1
ATOM 7638 C C . ARG B 1 441 ? 15.07 33.531 21.734 1 63.12 441 ARG B C 1
ATOM 7640 O O . ARG B 1 441 ? 14 34.031 22.062 1 63.12 441 ARG B O 1
ATOM 7647 N N . LEU B 1 442 ? 15.422 33.219 20.5 1 70.12 442 LEU B N 1
ATOM 7648 C CA . LEU B 1 442 ? 14.484 33.531 19.438 1 70.12 442 LEU B CA 1
ATOM 7649 C C . LEU B 1 442 ? 13.195 32.75 19.578 1 70.12 442 LEU B C 1
ATOM 7651 O O . LEU B 1 442 ? 12.102 33.281 19.344 1 70.12 442 LEU B O 1
ATOM 7655 N N . LEU B 1 443 ? 13.297 31.609 20.094 1 79.69 443 LEU B N 1
ATOM 7656 C CA . LEU B 1 443 ? 12.125 30.734 20.156 1 79.69 443 LEU B CA 1
ATOM 7657 C C . LEU B 1 443 ? 11.219 31.125 21.312 1 79.69 443 LEU B C 1
ATOM 7659 O O . LEU B 1 443 ? 10.016 30.891 21.281 1 79.69 443 LEU B O 1
ATOM 7663 N N . HIS B 1 444 ? 11.828 31.75 22.281 1 78.12 444 HIS B N 1
ATOM 7664 C CA . HIS B 1 444 ? 11.039 32.125 23.453 1 78.12 444 HIS B CA 1
ATOM 7665 C C . HIS B 1 444 ? 10.055 33.25 23.141 1 78.12 444 HIS B C 1
ATOM 7667 O O . HIS B 1 444 ? 8.961 33.281 23.703 1 78.12 444 HIS B O 1
ATOM 7673 N N . SER B 1 445 ? 10.438 34.031 22.219 1 80.19 445 SER B N 1
ATOM 7674 C CA . SER B 1 445 ? 9.609 35.188 21.953 1 80.19 445 SER B CA 1
ATOM 7675 C C . SER B 1 445 ? 8.625 34.938 20.812 1 80.19 445 SER B C 1
ATOM 7677 O O . SER B 1 445 ? 7.66 35.688 20.641 1 80.19 445 SER B O 1
ATOM 7679 N N . LEU B 1 446 ? 8.828 33.906 20.094 1 88.25 446 LEU B N 1
ATOM 7680 C CA . LEU B 1 446 ? 7.992 33.625 18.938 1 88.25 446 LEU B CA 1
ATOM 7681 C C . LEU B 1 446 ? 6.59 33.188 19.375 1 88.25 446 LEU B C 1
ATOM 7683 O O . LEU B 1 446 ? 6.426 32.188 20.062 1 88.25 446 LEU B O 1
ATOM 7687 N N . GLN B 1 447 ? 5.535 34.031 19 1 90.94 447 GLN B N 1
ATOM 7688 C CA . GLN B 1 447 ? 4.172 33.75 19.453 1 90.94 447 GLN B CA 1
ATOM 7689 C C . GLN B 1 447 ? 3.271 33.375 18.281 1 90.94 447 GLN B C 1
ATOM 7691 O O . GLN B 1 447 ? 2.254 32.688 18.469 1 90.94 447 GLN B O 1
ATOM 7696 N N . LYS B 1 448 ? 3.734 33.812 17.141 1 94.81 448 LYS B N 1
ATOM 7697 C CA . LYS B 1 448 ? 2.855 33.625 15.977 1 94.81 448 LYS B CA 1
ATOM 7698 C C . LYS B 1 448 ? 3.656 33.312 14.719 1 94.81 448 LYS B C 1
ATOM 7700 O O . LYS B 1 448 ? 4.746 33.844 14.523 1 94.81 448 LYS B O 1
ATOM 7705 N N . ILE B 1 449 ? 3.084 32.438 13.93 1 96.31 449 ILE B N 1
ATOM 7706 C CA . ILE B 1 449 ? 3.648 32.125 12.617 1 96.31 449 ILE B CA 1
ATOM 7707 C C . ILE B 1 449 ? 2.574 32.281 11.547 1 96.31 449 ILE B C 1
ATOM 7709 O O . ILE B 1 449 ? 1.456 31.797 11.695 1 96.31 449 ILE B O 1
ATOM 7713 N N . LYS B 1 450 ? 2.863 33.062 10.555 1 97 450 LYS B N 1
ATOM 7714 C CA . LYS B 1 450 ? 1.994 33.188 9.391 1 97 450 LYS B CA 1
ATOM 7715 C C . LYS B 1 450 ? 2.49 32.344 8.227 1 97 450 LYS B C 1
ATOM 7717 O O . LYS B 1 450 ? 3.686 32.312 7.93 1 97 450 LYS B O 1
ATOM 7722 N N . VAL B 1 451 ? 1.596 31.578 7.664 1 97.31 451 VAL B N 1
ATOM 7723 C CA . VAL B 1 451 ? 1.979 30.719 6.551 1 97.31 451 VAL B CA 1
ATOM 7724 C C . VAL B 1 451 ? 1.155 31.062 5.312 1 97.31 451 VAL B C 1
ATOM 7726 O O . VAL B 1 451 ? -0.076 31.016 5.344 1 97.31 451 VAL B O 1
ATOM 7729 N N . LEU B 1 452 ? 1.835 31.516 4.32 1 96.88 452 LEU B N 1
ATOM 7730 C CA . LEU B 1 452 ? 1.239 31.672 2.998 1 96.88 452 LEU B CA 1
ATOM 7731 C C . LEU B 1 452 ? 1.375 30.391 2.182 1 96.88 452 LEU B C 1
ATOM 7733 O O . LEU B 1 452 ? 2.48 30.016 1.784 1 96.88 452 LEU B O 1
ATOM 7737 N N . GLY B 1 453 ? 0.214 29.719 1.938 1 96 453 GLY B N 1
ATOM 7738 C CA . GLY B 1 453 ? 0.234 28.438 1.261 1 96 453 GLY B CA 1
ATOM 7739 C C . GLY B 1 453 ? -0.302 28.5 -0.157 1 96 453 GLY B C 1
ATOM 7740 O O . GLY B 1 453 ? -1.471 28.828 -0.37 1 96 453 GLY B O 1
ATOM 7741 N N . TYR B 1 454 ? 0.549 28.156 -1.137 1 93.62 454 TYR B N 1
ATOM 7742 C CA . TYR B 1 454 ? 0.131 28.031 -2.529 1 93.62 454 TYR B CA 1
ATOM 7743 C C . TYR B 1 454 ? -0.254 26.594 -2.859 1 93.62 454 TYR B C 1
ATOM 7745 O O . TYR B 1 454 ? 0.444 25.656 -2.477 1 93.62 454 TYR B O 1
ATOM 7753 N N . PRO B 1 455 ? -1.369 26.438 -3.539 1 90.44 455 PRO B N 1
ATOM 7754 C CA . PRO B 1 455 ? -1.768 25.078 -3.902 1 90.44 455 PRO B CA 1
ATOM 7755 C C . PRO B 1 455 ? -0.869 24.469 -4.977 1 90.44 455 PRO B C 1
ATOM 7757 O O . PRO B 1 455 ? -0.37 25.188 -5.848 1 90.44 455 PRO B O 1
ATOM 7760 N N . PRO B 1 456 ? -0.684 23.156 -4.801 1 88.56 456 PRO B N 1
ATOM 7761 C CA . PRO B 1 456 ? -0.004 22.5 -5.918 1 88.56 456 PRO B CA 1
ATOM 7762 C C . PRO B 1 456 ? -0.867 22.422 -7.172 1 88.56 456 PRO B C 1
ATOM 7764 O O . PRO B 1 456 ? -2.062 22.719 -7.125 1 88.56 456 PRO B O 1
ATOM 7767 N N . THR B 1 457 ? -0.202 22.078 -8.211 1 82 457 THR B N 1
ATOM 7768 C CA . THR B 1 457 ? -0.944 21.922 -9.453 1 82 457 THR B CA 1
ATOM 7769 C C . THR B 1 457 ? -1.976 20.797 -9.328 1 82 457 THR B C 1
ATOM 7771 O O . THR B 1 457 ? -1.834 19.922 -8.484 1 82 457 THR B O 1
ATOM 7774 N N . LYS B 1 458 ? -2.977 20.844 -10.141 1 71.44 458 LYS B N 1
ATOM 7775 C CA . LYS B 1 458 ? -4.086 19.891 -10.078 1 71.44 458 LYS B CA 1
ATOM 7776 C C . LYS B 1 458 ? -3.604 18.469 -10.336 1 71.44 458 LYS B C 1
ATOM 7778 O O . LYS B 1 458 ? -4.203 17.516 -9.844 1 71.44 458 LYS B O 1
ATOM 7783 N N . LYS B 1 459 ? -2.514 18.359 -10.969 1 71.88 459 LYS B N 1
ATOM 7784 C CA . LYS B 1 459 ? -2.053 17.031 -11.359 1 71.88 459 LYS B CA 1
ATOM 7785 C C . LYS B 1 459 ? -0.991 16.5 -10.398 1 71.88 459 LYS B C 1
ATOM 7787 O O . LYS B 1 459 ? -0.455 15.406 -10.594 1 71.88 459 LYS B O 1
ATOM 7792 N N . TRP B 1 460 ? -0.876 17.219 -9.297 1 77.5 460 TRP B N 1
ATOM 7793 C CA . TRP B 1 460 ? 0.194 16.891 -8.359 1 77.5 460 TRP B CA 1
ATOM 7794 C C . TRP B 1 460 ? 0.011 15.492 -7.789 1 77.5 460 TRP B C 1
ATOM 7796 O O . TRP B 1 460 ? 0.99 14.812 -7.48 1 77.5 460 TRP B O 1
ATOM 7806 N N . HIS B 1 461 ? -1.22 15.125 -7.699 1 74.75 461 HIS B N 1
ATOM 7807 C CA . HIS B 1 461 ? -1.466 13.852 -7.023 1 74.75 461 HIS B CA 1
ATOM 7808 C C . HIS B 1 461 ? -1.539 12.703 -8.016 1 74.75 461 HIS B C 1
ATOM 7810 O O . HIS B 1 461 ? -1.72 11.547 -7.625 1 74.75 461 HIS B O 1
ATOM 7816 N N . LEU B 1 462 ? -1.394 13.156 -9.312 1 66.88 462 LEU B N 1
ATOM 7817 C CA . LEU B 1 462 ? -1.51 12.133 -10.344 1 66.88 462 LEU B CA 1
ATOM 7818 C C . LEU B 1 462 ? -0.162 11.469 -10.609 1 66.88 462 LEU B C 1
ATOM 7820 O O . LEU B 1 462 ? 0.87 12.141 -10.641 1 66.88 462 LEU B O 1
ATOM 7824 N N . VAL B 1 463 ? 0.013 10.328 -10.195 1 57.12 463 VAL B N 1
ATOM 7825 C CA . VAL B 1 463 ? 1.203 9.648 -10.688 1 57.12 463 VAL B CA 1
ATOM 7826 C C . VAL B 1 463 ? 1.054 9.367 -12.188 1 57.12 463 VAL B C 1
ATOM 7828 O O . VAL B 1 463 ? 0.047 8.805 -12.617 1 57.12 463 VAL B O 1
ATOM 7831 N N . SER B 1 464 ? 1.551 10.422 -13.148 1 47.78 464 SER B N 1
ATOM 7832 C CA . SER B 1 464 ? 1.326 10.516 -14.586 1 47.78 464 SER B CA 1
ATOM 7833 C C . SER B 1 464 ? 1.33 9.141 -15.242 1 47.78 464 SER B C 1
ATOM 7835 O O . SER B 1 464 ? 2.23 8.336 -14.992 1 47.78 464 SER B O 1
ATOM 7837 N N . PHE B 1 465 ? 0.259 8.461 -15.414 1 45.41 465 PHE B N 1
ATOM 7838 C CA . PHE B 1 465 ? 0.146 7.328 -16.328 1 45.41 465 PHE B CA 1
ATOM 7839 C C . PHE B 1 465 ? 0.168 7.793 -17.781 1 45.41 465 PHE B C 1
ATOM 7841 O O . PHE B 1 465 ? -0.562 8.711 -18.141 1 45.41 465 PHE B O 1
ATOM 7848 N N . PHE B 1 466 ? 1.481 7.801 -18.359 1 39.25 466 PHE B N 1
ATOM 7849 C CA . PHE B 1 466 ? 1.666 8.156 -19.766 1 39.25 466 PHE B CA 1
ATOM 7850 C C . PHE B 1 466 ? 0.524 7.617 -20.609 1 39.25 466 PHE B C 1
ATOM 7852 O O . PHE B 1 466 ? 0.314 6.402 -20.688 1 39.25 466 PHE B O 1
ATOM 7859 N N . THR B 1 467 ? -0.525 8.188 -20.625 1 35.31 467 THR B N 1
ATOM 7860 C CA . THR B 1 467 ? -1.436 7.766 -21.688 1 35.31 467 THR B CA 1
ATOM 7861 C C . THR B 1 467 ? -0.777 7.906 -23.062 1 35.31 467 THR B C 1
ATOM 7863 O O . THR B 1 467 ? -0.286 8.984 -23.406 1 35.31 467 THR B O 1
ATOM 7866 N N . GLN B 1 468 ? -0.067 6.859 -23.438 1 31.98 468 GLN B N 1
ATOM 7867 C CA . GLN B 1 468 ? 0.42 6.672 -24.797 1 31.98 468 GLN B CA 1
ATOM 7868 C C . GLN B 1 468 ? -0.586 7.195 -25.812 1 31.98 468 GLN B C 1
ATOM 7870 O O . GLN B 1 468 ? -0.637 6.715 -26.953 1 31.98 468 GLN B O 1
ATOM 7875 N N . LEU B 1 469 ? -1.623 7.754 -25.531 1 31.83 469 LEU B N 1
ATOM 7876 C CA . LEU B 1 469 ? -2.352 8.055 -26.75 1 31.83 469 LEU B CA 1
ATOM 7877 C C . LEU B 1 469 ? -1.597 9.078 -27.594 1 31.83 469 LEU B C 1
ATOM 7879 O O . LEU B 1 469 ? -1.443 10.234 -27.188 1 31.83 469 LEU B O 1
ATOM 7883 N N . ARG B 1 470 ? -0.581 8.578 -28.344 1 29.89 470 ARG B N 1
ATOM 7884 C CA . ARG B 1 470 ? 0.134 9.195 -29.453 1 29.89 470 ARG B CA 1
ATOM 7885 C C . ARG B 1 470 ? -0.837 9.844 -30.438 1 29.89 470 ARG B C 1
ATOM 7887 O O . ARG B 1 470 ? -1.227 9.234 -31.438 1 29.89 470 ARG B O 1
ATOM 7894 N N . PHE B 1 471 ? -1.938 10.414 -30.25 1 27.88 471 PHE B N 1
ATOM 7895 C CA . PHE B 1 471 ? -2.1 11.094 -31.531 1 27.88 471 PHE B CA 1
ATOM 7896 C C . PHE B 1 471 ? -1.032 12.172 -31.719 1 27.88 471 PHE B C 1
ATOM 7898 O O . PHE B 1 471 ? -0.778 12.961 -30.797 1 27.88 471 PHE B O 1
ATOM 7905 N N . PRO B 1 472 ? -0.177 12.188 -32.781 1 30.03 472 PRO B N 1
ATOM 7906 C CA . PRO B 1 472 ? 0.942 13.07 -33.125 1 30.03 472 PRO B CA 1
ATOM 7907 C C . PRO B 1 472 ? 0.656 14.539 -32.844 1 30.03 472 PRO B C 1
ATOM 7909 O O . PRO B 1 472 ? 1.545 15.266 -32.375 1 30.03 472 PRO B O 1
ATOM 7912 N N . TYR B 1 473 ? -0.437 15.141 -33.469 1 28.8 473 TYR B N 1
ATOM 7913 C CA . TYR B 1 473 ? -0.559 16.578 -33.625 1 28.8 473 TYR B CA 1
ATOM 7914 C C . TYR B 1 473 ? -0.931 17.234 -32.281 1 28.8 473 TYR B C 1
ATOM 7916 O O . TYR B 1 473 ? -0.511 18.359 -32 1 28.8 473 TYR B O 1
ATOM 7924 N N . ALA B 1 474 ? -2.023 16.781 -31.656 1 28.55 474 ALA B N 1
ATOM 7925 C CA . ALA B 1 474 ? -2.482 17.578 -30.516 1 28.55 474 ALA B CA 1
ATOM 7926 C C . ALA B 1 474 ? -1.578 17.375 -29.312 1 28.55 474 ALA B C 1
ATOM 7928 O O . ALA B 1 474 ? -1.758 18.016 -28.281 1 28.55 474 ALA B O 1
ATOM 7929 N N . MET B 1 475 ? -0.859 16.391 -29.234 1 33.72 475 MET B N 1
ATOM 7930 C CA . MET B 1 475 ? -0.014 16.094 -28.078 1 33.72 475 MET B CA 1
ATOM 7931 C C . MET B 1 475 ? 1.049 17.172 -27.891 1 33.72 475 MET B C 1
ATOM 7933 O O . MET B 1 475 ? 1.802 17.125 -26.906 1 33.72 475 MET B O 1
ATOM 7937 N N . LYS B 1 476 ? 1.295 17.891 -28.984 1 29.36 476 LYS B N 1
ATOM 7938 C CA . LYS B 1 476 ? 2.352 18.891 -28.844 1 29.36 476 LYS B CA 1
ATOM 7939 C C . LYS B 1 476 ? 1.983 19.938 -27.812 1 29.36 476 LYS B C 1
ATOM 7941 O O . LYS B 1 476 ? 2.863 20.531 -27.188 1 29.36 476 LYS B O 1
ATOM 7946 N N . LEU B 1 477 ? 0.719 20.359 -27.828 1 26.81 477 LEU B N 1
ATOM 7947 C CA . LEU B 1 477 ? 0.479 21.594 -27.078 1 26.81 477 LEU B CA 1
ATOM 7948 C C . LEU B 1 477 ? 0.459 21.328 -25.578 1 26.81 477 LEU B C 1
ATOM 7950 O O . LEU B 1 477 ? 0.75 22.219 -24.781 1 26.81 477 LEU B O 1
ATOM 7954 N N . ILE B 1 478 ? -0.288 20.297 -25.094 1 31.73 478 ILE B N 1
ATOM 7955 C CA . ILE B 1 478 ? -0.469 20.203 -23.656 1 31.73 478 ILE B CA 1
ATOM 7956 C C . ILE B 1 478 ? 0.702 19.438 -23.031 1 31.73 478 ILE B C 1
ATOM 7958 O O . ILE B 1 478 ? 0.725 19.188 -21.828 1 31.73 478 ILE B O 1
ATOM 7962 N N . SER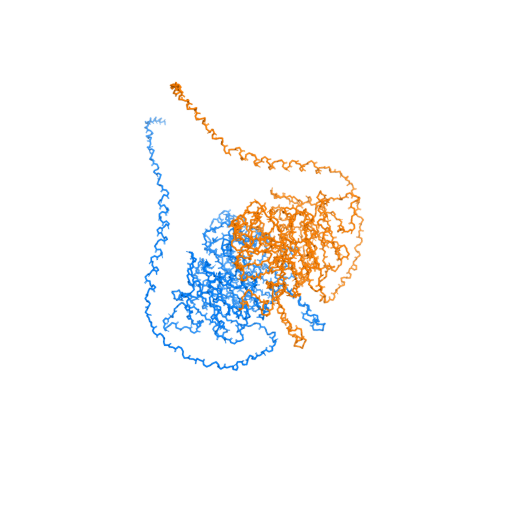 B 1 479 ? 1.533 18.891 -23.844 1 33.91 479 SER B N 1
ATOM 7963 C CA . SER B 1 479 ? 2.619 18 -23.438 1 33.91 479 SER B CA 1
ATOM 7964 C C . SER B 1 479 ? 3.562 18.688 -22.453 1 33.91 479 SER B C 1
ATOM 7966 O O . SER B 1 479 ? 4.395 18.031 -21.828 1 33.91 479 SER B O 1
ATOM 7968 N N . ASP B 1 480 ? 3.639 19.953 -22.594 1 33.97 480 ASP B N 1
ATOM 7969 C CA . ASP B 1 480 ? 4.844 20.531 -22.016 1 33.97 480 ASP B CA 1
ATOM 7970 C C . ASP B 1 480 ? 4.75 20.578 -20.5 1 33.97 480 ASP B C 1
ATOM 7972 O O . ASP B 1 480 ? 5.656 21.094 -19.828 1 33.97 480 ASP B O 1
ATOM 7976 N N . LEU B 1 481 ? 3.506 20.5 -19.969 1 34.91 481 LEU B N 1
ATOM 7977 C CA . LEU B 1 481 ? 3.721 20.719 -18.547 1 34.91 481 LEU B CA 1
ATOM 7978 C C . LEU B 1 481 ? 3.906 19.391 -17.812 1 34.91 481 LEU B C 1
ATOM 7980 O O . LEU B 1 481 ? 3.074 18.484 -17.938 1 34.91 481 LEU B O 1
ATOM 7984 N N . PRO B 1 482 ? 5.121 19.109 -17.562 1 41.22 482 PRO B N 1
ATOM 7985 C CA . PRO B 1 482 ? 5.398 17.922 -16.734 1 41.22 482 PRO B CA 1
ATOM 7986 C C . PRO B 1 482 ? 4.344 17.703 -15.656 1 41.22 482 PRO B C 1
ATOM 7988 O O . PRO B 1 482 ? 3.887 18.672 -15.023 1 41.22 482 PRO B O 1
ATOM 7991 N N . VAL B 1 483 ? 3.434 16.812 -15.953 1 44.94 483 VAL B N 1
ATOM 7992 C CA . VAL B 1 483 ? 2.506 16.5 -14.867 1 44.94 483 VAL B CA 1
ATOM 7993 C C . VAL B 1 483 ? 3.285 16.078 -13.625 1 44.94 483 VAL B C 1
ATOM 7995 O O . VAL B 1 483 ? 4.02 15.094 -13.641 1 44.94 483 VAL B O 1
ATOM 7998 N N . PRO B 1 484 ? 3.385 17 -12.656 1 55.06 484 PRO B N 1
ATOM 7999 C CA . PRO B 1 484 ? 4.199 16.719 -11.469 1 55.06 484 PRO B CA 1
ATOM 8000 C C . PRO B 1 484 ? 3.717 15.5 -10.688 1 55.06 484 PRO B C 1
ATOM 8002 O O . PRO B 1 484 ? 2.529 15.172 -10.727 1 55.06 484 PRO B O 1
ATOM 8005 N N . VAL B 1 485 ? 4.57 14.555 -10.383 1 70.56 485 VAL B N 1
ATOM 8006 C CA . VAL B 1 485 ? 4.441 13.43 -9.453 1 70.56 485 VAL B CA 1
ATOM 8007 C C . VAL B 1 485 ? 4.379 13.953 -8.023 1 70.56 485 VAL B C 1
ATOM 8009 O O . VAL B 1 485 ? 4.863 15.047 -7.727 1 70.56 485 VAL B O 1
ATOM 8012 N N . PRO B 1 486 ? 3.607 13.25 -7.242 1 85.5 486 PRO B N 1
ATOM 8013 C CA . PRO B 1 486 ? 3.506 13.695 -5.852 1 85.5 486 PRO B CA 1
ATOM 8014 C C . PRO B 1 486 ? 4.871 13.898 -5.195 1 85.5 486 PRO B C 1
ATOM 8016 O O . PRO B 1 486 ? 5.754 13.047 -5.32 1 85.5 486 PRO B O 1
ATOM 8019 N N . ARG B 1 487 ? 5.078 15.047 -4.699 1 91.38 487 ARG B N 1
ATOM 8020 C CA . ARG B 1 487 ? 6.293 15.438 -3.994 1 91.38 487 ARG B CA 1
ATOM 8021 C C . ARG B 1 487 ? 5.965 16.344 -2.805 1 91.38 487 ARG B C 1
ATOM 8023 O O . ARG B 1 487 ? 5.023 17.125 -2.859 1 91.38 487 ARG B O 1
ATOM 8030 N N . ARG B 1 488 ? 6.688 16.125 -1.759 1 94.81 488 ARG B N 1
ATOM 8031 C CA . ARG B 1 488 ? 6.496 17 -0.606 1 94.81 488 ARG B CA 1
ATOM 8032 C C . ARG B 1 488 ? 6.656 18.469 -0.996 1 94.81 488 ARG B C 1
ATOM 8034 O O . ARG B 1 488 ? 7.566 18.812 -1.75 1 94.81 488 ARG B O 1
ATOM 8041 N N . LEU B 1 489 ? 5.84 19.328 -0.387 1 93.81 489 LEU B N 1
ATOM 8042 C CA . LEU B 1 489 ? 5.922 20.75 -0.672 1 93.81 489 LEU B CA 1
ATOM 8043 C C . LEU B 1 489 ? 7.195 21.344 -0.091 1 93.81 489 LEU B C 1
ATOM 8045 O O . LEU B 1 489 ? 7.82 20.75 0.79 1 93.81 489 LEU B O 1
ATOM 8049 N N . CYS B 1 490 ? 7.562 22.484 -0.661 1 92.94 490 CYS B N 1
ATOM 8050 C CA . CYS B 1 490 ? 8.734 23.203 -0.185 1 92.94 490 CYS B CA 1
ATOM 8051 C C . CYS B 1 490 ? 8.32 24.438 0.618 1 92.94 490 CYS B C 1
ATOM 8053 O O . CYS B 1 490 ? 7.168 24.875 0.549 1 92.94 490 CYS B O 1
ATOM 8055 N N . CYS B 1 491 ? 9.227 24.844 1.45 1 92.94 491 CYS B N 1
ATOM 8056 C CA . CYS B 1 491 ? 8.961 25.969 2.342 1 92.94 491 CYS B CA 1
ATOM 8057 C C . CYS B 1 491 ? 10.125 26.953 2.338 1 92.94 491 CYS B C 1
ATOM 8059 O O . CYS B 1 491 ? 11.273 26.562 2.121 1 92.94 491 CYS B O 1
ATOM 8061 N N . LYS B 1 492 ? 9.75 28.234 2.475 1 91 492 LYS B N 1
ATOM 8062 C CA . LYS B 1 492 ? 10.734 29.312 2.582 1 91 492 LYS B CA 1
ATOM 8063 C C . LYS B 1 492 ? 10.445 30.203 3.781 1 91 492 LYS B C 1
ATOM 8065 O O . LYS B 1 492 ? 9.297 30.578 4.02 1 91 492 LYS B O 1
ATOM 8070 N N . LEU B 1 493 ? 11.477 30.422 4.562 1 90 493 LEU B N 1
ATOM 8071 C CA . LEU B 1 493 ? 11.383 31.359 5.672 1 90 493 LEU B CA 1
ATOM 8072 C C . LEU B 1 493 ? 11.516 32.812 5.172 1 90 493 LEU B C 1
ATOM 8074 O O . LEU B 1 493 ? 12.453 33.125 4.438 1 90 493 LEU B O 1
ATOM 8078 N N . ASN B 1 494 ? 10.508 33.531 5.559 1 84.62 494 ASN B N 1
ATOM 8079 C CA . ASN B 1 494 ? 10.539 34.938 5.137 1 84.62 494 ASN B CA 1
ATOM 8080 C C . ASN B 1 494 ? 10.906 35.875 6.293 1 84.62 494 ASN B C 1
ATOM 8082 O O . ASN B 1 494 ? 10.594 35.562 7.449 1 84.62 494 ASN B O 1
ATOM 8086 N N . GLN B 1 495 ? 12.039 36.625 6.305 1 67.19 495 GLN B N 1
ATOM 8087 C CA . GLN B 1 495 ? 12.641 37.469 7.32 1 67.19 495 GLN B CA 1
ATOM 8088 C C . GLN B 1 495 ? 11.578 38.344 8 1 67.19 495 GLN B C 1
ATOM 8090 O O . GLN B 1 495 ? 10.82 39.031 7.332 1 67.19 495 GLN B O 1
ATOM 8095 N N . THR B 1 496 ? 11.125 37.781 9.125 1 62.91 496 THR B N 1
ATOM 8096 C CA . THR B 1 496 ? 10.227 38.781 9.711 1 62.91 496 THR B CA 1
ATOM 8097 C C . THR B 1 496 ? 10.75 39.219 11.07 1 62.91 496 THR B C 1
ATOM 8099 O O . THR B 1 496 ? 11.828 38.812 11.5 1 62.91 496 THR B O 1
ATOM 8102 N N . SER B 1 497 ? 9.992 39.844 11.977 1 69.06 497 SER B N 1
ATOM 8103 C CA . SER B 1 497 ? 10.141 40.375 13.328 1 69.06 497 SER B CA 1
ATOM 8104 C C . SER B 1 497 ? 10.406 39.25 14.328 1 69.06 497 SER B C 1
ATOM 8106 O O . SER B 1 497 ? 10.297 38.062 13.992 1 69.06 497 SER B O 1
ATOM 8108 N N . GLU B 1 498 ? 10.906 39.625 15.43 1 74.25 498 GLU B N 1
ATOM 8109 C CA . GLU B 1 498 ? 11.219 38.688 16.5 1 74.25 498 GLU B CA 1
ATOM 8110 C C . GLU B 1 498 ? 9.977 37.938 16.984 1 74.25 498 GLU B C 1
ATOM 8112 O O . GLU B 1 498 ? 10.062 36.812 17.469 1 74.25 498 GLU B O 1
ATOM 8117 N N . GLU B 1 499 ? 8.836 38.469 16.781 1 83.38 499 GLU B N 1
ATOM 8118 C CA . GLU B 1 499 ? 7.633 37.875 17.375 1 83.38 499 GLU B CA 1
ATOM 8119 C C . GLU B 1 499 ? 6.809 37.125 16.328 1 83.38 499 GLU B C 1
ATOM 8121 O O . GLU B 1 499 ? 5.945 36.312 16.672 1 83.38 499 GLU B O 1
ATOM 8126 N N . VAL B 1 500 ? 7.055 37.469 15.133 1 88.88 500 VAL B N 1
ATOM 8127 C CA . VAL B 1 500 ? 6.246 36.875 14.07 1 88.88 500 VAL B CA 1
ATOM 8128 C C . VAL B 1 500 ? 7.152 36.375 12.945 1 88.88 500 VAL B C 1
ATOM 8130 O O . VAL B 1 500 ? 8 37.125 12.453 1 88.88 500 VAL B O 1
ATOM 8133 N N . VAL B 1 501 ? 6.988 35.156 12.633 1 92.06 501 VAL B N 1
ATOM 8134 C CA . VAL B 1 501 ? 7.703 34.562 11.508 1 92.06 501 VAL B CA 1
ATOM 8135 C C . VAL B 1 501 ? 6.727 34.281 10.367 1 92.06 501 VAL B C 1
ATOM 8137 O O . VAL B 1 501 ? 5.578 33.875 10.609 1 92.06 501 VAL B O 1
ATOM 8140 N N . SER B 1 502 ? 7.113 34.531 9.203 1 94.19 502 SER B N 1
ATOM 8141 C CA . SER B 1 502 ? 6.305 34.25 8.031 1 94.19 502 SER B CA 1
ATOM 8142 C C . SER B 1 502 ? 6.957 33.188 7.16 1 94.19 502 SER B C 1
ATOM 8144 O O . SER B 1 502 ? 8.164 33.219 6.918 1 94.19 502 SER B O 1
ATOM 8146 N N . LEU B 1 503 ? 6.113 32.219 6.793 1 95.44 503 LEU B N 1
ATOM 8147 C CA . LEU B 1 503 ? 6.562 31.156 5.906 1 95.44 503 LEU B CA 1
ATOM 8148 C C . LEU B 1 503 ? 5.758 31.156 4.613 1 95.44 503 LEU B C 1
ATOM 8150 O O . LEU B 1 503 ? 4.578 31.516 4.605 1 95.44 503 LEU B O 1
ATOM 8154 N N . THR B 1 504 ? 6.414 30.797 3.555 1 95 504 THR B N 1
ATOM 8155 C CA . THR B 1 504 ? 5.754 30.516 2.285 1 95 504 THR B CA 1
ATOM 8156 C C . THR B 1 504 ? 5.895 29.047 1.917 1 95 504 THR B C 1
ATOM 8158 O O . THR B 1 504 ? 6.996 28.484 1.967 1 95 504 THR B O 1
ATOM 8161 N N . VAL B 1 505 ? 4.758 28.422 1.637 1 95.38 505 VAL B N 1
ATOM 8162 C CA . VAL B 1 505 ? 4.742 27.016 1.305 1 95.38 505 VAL B CA 1
ATOM 8163 C C . VAL B 1 505 ? 4.125 26.812 -0.076 1 95.38 505 VAL B C 1
ATOM 8165 O O . VAL B 1 505 ? 3.146 27.469 -0.428 1 95.38 505 VAL B O 1
ATOM 8168 N N . GLY B 1 506 ? 4.703 25.906 -0.901 1 92.62 506 GLY B N 1
ATOM 8169 C CA . GLY B 1 506 ? 4.188 25.578 -2.221 1 92.62 506 GLY B CA 1
ATOM 8170 C C . GLY B 1 506 ? 4.984 24.484 -2.92 1 92.62 506 GLY B C 1
ATOM 8171 O O . GLY B 1 506 ? 5.82 23.828 -2.301 1 92.62 506 GLY B O 1
ATOM 8172 N N . GLN B 1 507 ? 4.609 24.25 -4.105 1 90.56 507 GLN B N 1
ATOM 8173 C CA . GLN B 1 507 ? 5.344 23.266 -4.902 1 90.56 507 GLN B CA 1
ATOM 8174 C C . GLN B 1 507 ? 6.801 23.672 -5.074 1 90.56 507 GLN B C 1
ATOM 8176 O O . GLN B 1 507 ? 7.105 24.859 -5.238 1 90.56 507 GLN B O 1
ATOM 8181 N N . CYS B 1 508 ? 7.605 22.641 -5.129 1 87.31 508 CYS B N 1
ATOM 8182 C CA . CYS B 1 508 ? 9.039 22.906 -5.184 1 87.31 508 CYS B CA 1
ATOM 8183 C C . CYS B 1 508 ? 9.414 23.562 -6.504 1 87.31 508 CYS B C 1
ATOM 8185 O O . CYS B 1 508 ? 8.859 23.219 -7.551 1 87.31 508 CYS B O 1
ATOM 8187 N N . GLY B 1 509 ? 10.18 24.484 -6.473 1 74.12 509 GLY B N 1
ATOM 8188 C CA . GLY B 1 509 ? 10.734 25.172 -7.625 1 74.12 509 GLY B CA 1
ATOM 8189 C C . GLY B 1 509 ? 12.25 25.125 -7.676 1 74.12 509 GLY B C 1
ATOM 8190 O O . GLY B 1 509 ? 12.875 24.297 -7.004 1 74.12 509 GLY B O 1
ATOM 8191 N N . LYS B 1 510 ? 12.719 25.812 -8.695 1 62.72 510 LYS B N 1
ATOM 8192 C CA . LYS B 1 510 ? 14.172 25.938 -8.805 1 62.72 510 LYS B CA 1
ATOM 8193 C C . LYS B 1 510 ? 14.719 26.906 -7.766 1 62.72 510 LYS B C 1
ATOM 8195 O O . LYS B 1 510 ? 13.992 27.766 -7.27 1 62.72 510 LYS B O 1
ATOM 8200 N N . GLY B 1 511 ? 15.852 26.766 -7.148 1 53.09 511 GLY B N 1
ATOM 8201 C CA . GLY B 1 511 ? 16.531 27.719 -6.273 1 53.09 511 GLY B CA 1
ATOM 8202 C C . GLY B 1 511 ? 16.188 27.531 -4.809 1 53.09 511 GLY B C 1
ATOM 8203 O O . GLY B 1 511 ? 16.125 26.391 -4.324 1 53.09 511 GLY B O 1
ATOM 8204 N N . PRO B 1 512 ? 15.961 28.75 -4.168 1 47.44 512 PRO B N 1
ATOM 8205 C CA . PRO B 1 512 ? 15.719 28.75 -2.723 1 47.44 512 PRO B CA 1
ATOM 8206 C C . PRO B 1 512 ? 14.461 27.969 -2.334 1 47.44 512 PRO B C 1
ATOM 8208 O O . PRO B 1 512 ? 14.305 27.594 -1.174 1 47.44 512 PRO B O 1
ATOM 8211 N N . PHE B 1 513 ? 13.602 27.828 -3.189 1 50 513 PHE B N 1
ATOM 8212 C CA . PHE B 1 513 ? 12.367 27.094 -2.93 1 50 513 PHE B CA 1
ATOM 8213 C C . PHE B 1 513 ? 12.516 25.641 -3.324 1 50 513 PHE B C 1
ATOM 8215 O O . PHE B 1 513 ? 11.531 24.984 -3.697 1 50 513 PHE B O 1
ATOM 8222 N N . GLY B 1 514 ? 13.805 25.281 -3.256 1 55.72 514 GLY B N 1
ATOM 8223 C CA . GLY B 1 514 ? 14.086 23.891 -3.576 1 55.72 514 GLY B CA 1
ATOM 8224 C C . GLY B 1 514 ? 14.055 22.984 -2.363 1 55.72 514 GLY B C 1
ATOM 8225 O O . GLY B 1 514 ? 13.711 23.422 -1.262 1 55.72 514 GLY B O 1
ATOM 8226 N N . SER B 1 515 ? 14.109 21.734 -2.637 1 57.47 515 SER B N 1
ATOM 8227 C CA . SER B 1 515 ? 14.195 20.766 -1.541 1 57.47 515 SER B CA 1
ATOM 8228 C C . SER B 1 515 ? 15.406 21.062 -0.655 1 57.47 515 SER B C 1
ATOM 8230 O O . SER B 1 515 ? 16.266 21.859 -1.014 1 57.47 515 SER B O 1
ATOM 8232 N N . ILE B 1 516 ? 15.383 20.672 0.613 1 54 516 ILE B N 1
ATOM 8233 C CA . ILE B 1 516 ? 16.391 20.891 1.642 1 54 516 ILE B CA 1
ATOM 8234 C C . ILE B 1 516 ? 17.781 20.984 0.997 1 54 516 ILE B C 1
ATOM 8236 O O . ILE B 1 516 ? 18.625 21.766 1.433 1 54 516 ILE B O 1
ATOM 8240 N N . THR B 1 517 ? 18.016 20.25 -0.039 1 49.06 517 THR B N 1
ATOM 8241 C CA . THR B 1 517 ? 19.375 20.172 -0.561 1 49.06 517 THR B CA 1
ATOM 8242 C C . THR B 1 517 ? 19.672 21.328 -1.506 1 49.06 517 THR B C 1
ATOM 8244 O O . THR B 1 517 ? 20.812 21.531 -1.916 1 49.06 517 THR B O 1
ATOM 8247 N N . ASP B 1 518 ? 18.625 21.938 -1.981 1 45.53 518 ASP B N 1
ATOM 8248 C CA . ASP B 1 518 ? 18.938 22.953 -2.986 1 45.53 518 ASP B CA 1
ATOM 8249 C C . ASP B 1 518 ? 19.562 24.188 -2.348 1 45.53 518 ASP B C 1
ATOM 8251 O O . ASP B 1 518 ? 19.891 25.156 -3.039 1 45.53 518 ASP B O 1
ATOM 8255 N N . THR B 1 519 ? 19.609 24.25 -1.066 1 40.47 519 THR B N 1
ATOM 8256 C CA . THR B 1 519 ? 20.203 25.453 -0.506 1 40.47 519 THR B CA 1
ATOM 8257 C C . THR B 1 519 ? 21.719 25.359 -0.508 1 40.47 519 THR B C 1
ATOM 8259 O O . THR B 1 519 ? 22.297 24.531 0.205 1 40.47 519 THR B O 1
ATOM 8262 N N . LYS B 1 520 ? 22.359 25.703 -1.599 1 37.03 520 LYS B N 1
ATOM 8263 C CA . LYS B 1 520 ? 23.797 25.922 -1.639 1 37.03 520 LYS B CA 1
ATOM 8264 C C . LYS B 1 520 ? 24.234 26.922 -0.577 1 37.03 520 LYS B C 1
ATOM 8266 O O . LYS B 1 520 ? 23.578 27.953 -0.388 1 37.03 520 LYS B O 1
#

Organism: Malus domestica (NCBI:txid3750)